Protein AF-A0A3S4JT65-F1 (afdb_monomer)

Structure (mmCIF, N/CA/C/O backbone):
data_AF-A0A3S4JT65-F1
#
_entry.id   AF-A0A3S4JT65-F1
#
loop_
_atom_site.group_PDB
_atom_site.id
_atom_site.type_symbol
_atom_site.label_atom_id
_atom_site.label_alt_id
_atom_site.label_comp_id
_atom_site.label_asym_id
_atom_site.label_entity_id
_atom_site.label_seq_id
_atom_site.pdbx_PDB_ins_code
_atom_site.Cartn_x
_atom_site.Cartn_y
_atom_site.Cartn_z
_atom_site.occupancy
_atom_site.B_iso_or_equiv
_atom_site.auth_seq_id
_atom_site.auth_comp_id
_atom_site.auth_asym_id
_atom_site.auth_atom_id
_atom_site.pdbx_PDB_model_num
ATOM 1 N N . MET A 1 1 ? -5.729 23.043 -54.027 1.00 38.41 1 MET A N 1
ATOM 2 C CA . MET A 1 1 ? -5.564 24.514 -54.116 1.00 38.41 1 MET A CA 1
ATOM 3 C C . MET A 1 1 ? -4.203 24.860 -53.540 1.00 38.41 1 MET A C 1
ATOM 5 O O . MET A 1 1 ? -3.848 24.240 -52.549 1.00 38.41 1 MET A O 1
ATOM 9 N N . GLY A 1 2 ? -3.476 25.810 -54.137 1.00 38.19 2 GLY A N 1
ATOM 10 C CA . GLY A 1 2 ? -2.166 26.267 -53.648 1.00 38.19 2 GLY A CA 1
ATOM 11 C C . GLY A 1 2 ? -0.990 25.897 -54.563 1.00 38.19 2 GLY A C 1
ATOM 12 O O . GLY A 1 2 ? -0.715 24.724 -54.766 1.00 38.19 2 GLY A O 1
ATOM 13 N N . GLU A 1 3 ? -0.336 26.935 -55.092 1.00 34.31 3 GLU A N 1
ATOM 14 C CA . GLU A 1 3 ? 1.018 26.978 -55.681 1.00 34.31 3 GLU A CA 1
ATOM 15 C C . GLU A 1 3 ? 1.407 25.992 -56.805 1.00 34.31 3 GLU A C 1
ATOM 17 O O . GLU A 1 3 ? 2.021 24.951 -56.579 1.00 34.31 3 GLU A O 1
ATOM 22 N N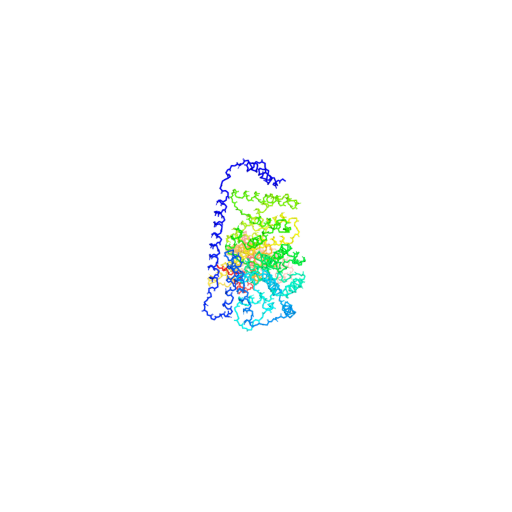 . LYS A 1 4 ? 1.204 26.433 -58.060 1.00 37.47 4 LYS A N 1
ATOM 23 C CA . LYS A 1 4 ? 2.065 26.046 -59.202 1.00 37.47 4 LYS A CA 1
ATOM 24 C C . LYS A 1 4 ? 2.362 27.157 -60.232 1.00 37.47 4 LYS A C 1
ATOM 26 O O . LYS A 1 4 ? 3.344 27.038 -60.961 1.00 37.47 4 LYS A O 1
ATOM 31 N N . ASP A 1 5 ? 1.621 28.269 -60.235 1.00 42.56 5 ASP A N 1
ATOM 32 C CA . ASP A 1 5 ? 1.716 29.315 -61.273 1.00 42.56 5 ASP A CA 1
ATOM 33 C C . ASP A 1 5 ? 2.524 30.562 -60.866 1.00 42.56 5 ASP A C 1
ATOM 35 O O . ASP A 1 5 ? 1.981 31.656 -60.717 1.00 42.56 5 ASP A O 1
ATOM 39 N N . LYS A 1 6 ? 3.848 30.422 -60.696 1.00 42.59 6 LYS A N 1
ATOM 40 C CA . LYS A 1 6 ? 4.765 31.585 -60.588 1.00 42.59 6 LYS A CA 1
ATOM 41 C C . LYS A 1 6 ? 5.986 31.559 -61.516 1.00 42.59 6 LYS A C 1
ATOM 43 O O . LYS A 1 6 ? 6.580 32.609 -61.732 1.00 42.59 6 LYS A O 1
ATOM 48 N N . ASN A 1 7 ? 6.329 30.419 -62.126 1.00 39.56 7 ASN A N 1
ATOM 49 C CA . ASN A 1 7 ? 7.548 30.307 -62.944 1.00 39.56 7 ASN A CA 1
ATOM 50 C C . ASN A 1 7 ? 7.369 30.605 -64.446 1.00 39.56 7 ASN A C 1
ATOM 52 O O . ASN A 1 7 ? 8.372 30.834 -65.116 1.00 39.56 7 ASN A O 1
ATOM 56 N N . CYS A 1 8 ? 6.145 30.648 -64.989 1.00 43.66 8 CYS A N 1
ATOM 57 C CA . CYS A 1 8 ? 5.953 30.920 -66.426 1.00 43.66 8 CYS A CA 1
ATOM 58 C C . CYS A 1 8 ? 6.076 32.413 -66.790 1.00 43.66 8 CYS A C 1
ATOM 60 O O . CYS A 1 8 ? 6.557 32.741 -67.869 1.00 43.66 8 CYS A O 1
ATOM 62 N N . ILE A 1 9 ? 5.735 33.325 -65.870 1.00 54.34 9 ILE A N 1
ATOM 63 C CA . ILE A 1 9 ? 5.694 34.776 -66.140 1.00 54.34 9 ILE A CA 1
ATOM 64 C C . ILE A 1 9 ? 7.090 35.343 -66.469 1.00 54.34 9 ILE A C 1
ATOM 66 O O . ILE A 1 9 ? 7.220 36.215 -67.321 1.00 54.34 9 ILE A O 1
ATOM 70 N N . PHE A 1 10 ? 8.153 34.835 -65.834 1.00 49.81 10 PHE A N 1
ATOM 71 C CA . PHE A 1 10 ? 9.513 35.331 -66.078 1.00 49.81 10 PHE A CA 1
ATOM 72 C C . PHE A 1 10 ? 10.065 34.915 -67.452 1.00 49.81 10 PHE A C 1
ATOM 74 O O . PHE A 1 10 ? 10.774 35.693 -68.086 1.00 49.81 10 PHE A O 1
ATOM 81 N N . ALA A 1 11 ? 9.730 33.711 -67.929 1.00 50.41 11 ALA A N 1
ATOM 82 C CA . ALA A 1 11 ? 10.192 33.216 -69.224 1.00 50.41 11 ALA A CA 1
ATOM 83 C C . ALA A 1 11 ? 9.545 33.975 -70.394 1.00 50.41 11 ALA A C 1
ATOM 85 O O . ALA A 1 11 ? 10.250 34.367 -71.325 1.00 50.41 11 ALA A O 1
ATOM 86 N N . ASP A 1 12 ? 8.241 34.257 -70.311 1.00 52.78 12 ASP A N 1
ATOM 87 C CA . ASP A 1 12 ? 7.542 35.014 -71.354 1.00 52.78 12 ASP A CA 1
ATOM 88 C C . ASP A 1 12 ? 8.020 36.471 -71.433 1.00 52.78 12 ASP A C 1
ATOM 90 O O . ASP A 1 12 ? 8.231 36.981 -72.533 1.00 52.78 12 ASP A O 1
ATOM 94 N N . ILE A 1 13 ? 8.287 37.135 -70.300 1.00 56.69 13 ILE A N 1
ATOM 95 C CA . ILE A 1 13 ? 8.836 38.508 -70.289 1.00 56.69 13 ILE A CA 1
ATOM 96 C C . ILE A 1 13 ? 10.258 38.540 -70.879 1.00 56.69 13 ILE A C 1
ATOM 98 O O . ILE A 1 13 ? 10.597 39.429 -71.665 1.00 56.69 13 ILE A O 1
ATOM 102 N N . LEU A 1 14 ? 11.089 37.538 -70.560 1.00 51.84 14 LEU A N 1
ATOM 103 C CA . LEU A 1 14 ? 12.450 37.425 -71.093 1.00 51.84 14 LEU A CA 1
ATOM 104 C C . LEU A 1 14 ? 12.458 37.292 -72.627 1.00 51.84 14 LEU A C 1
ATOM 106 O O . LEU A 1 14 ? 13.303 37.894 -73.291 1.00 51.84 14 LEU A O 1
ATOM 110 N N . ILE A 1 15 ? 11.521 36.517 -73.184 1.00 60.91 15 ILE A N 1
ATOM 111 C CA . ILE A 1 15 ? 11.448 36.219 -74.622 1.00 60.91 15 ILE A CA 1
ATOM 112 C C . ILE A 1 15 ? 10.699 37.303 -75.416 1.00 60.91 15 ILE A C 1
ATOM 114 O O . ILE A 1 15 ? 11.118 37.615 -76.530 1.00 60.91 15 ILE A O 1
ATOM 118 N N . SER A 1 16 ? 9.624 37.884 -74.871 1.00 58.06 16 SER A N 1
ATOM 119 C CA . SER A 1 16 ? 8.748 38.824 -75.598 1.00 58.06 16 SER A CA 1
ATOM 120 C C . SER A 1 16 ? 9.105 40.306 -75.448 1.00 58.06 16 SER A C 1
ATOM 122 O O . SER A 1 16 ? 8.878 41.060 -76.392 1.00 58.06 16 SER A O 1
ATOM 124 N N . GLU A 1 17 ? 9.691 40.733 -74.323 1.00 57.47 17 GLU A N 1
ATOM 125 C CA . GLU A 1 17 ? 10.057 42.144 -74.099 1.00 57.47 17 GLU A CA 1
ATOM 126 C C . GLU A 1 17 ? 11.573 42.374 -74.093 1.00 57.47 17 GLU A C 1
ATOM 128 O O . GLU A 1 17 ? 12.057 43.307 -74.733 1.00 57.47 17 GLU A O 1
ATOM 133 N N . ILE A 1 18 ? 12.341 41.527 -73.399 1.00 57.06 18 ILE A N 1
ATOM 134 C CA . ILE A 1 18 ? 13.769 41.791 -73.145 1.00 57.06 18 ILE A CA 1
ATOM 135 C C . ILE A 1 18 ? 14.646 41.412 -74.349 1.00 57.06 18 ILE A C 1
ATOM 137 O O . ILE A 1 18 ? 15.505 42.191 -74.762 1.00 57.06 18 ILE A O 1
ATOM 141 N N . LEU A 1 19 ? 14.437 40.232 -74.940 1.00 51.47 19 LEU A N 1
ATOM 142 C CA . LEU A 1 19 ? 15.229 39.761 -76.083 1.00 51.47 19 LEU A CA 1
ATOM 143 C C . LEU A 1 19 ? 15.101 40.633 -77.353 1.00 51.47 19 LEU A C 1
ATOM 145 O O . LEU A 1 19 ? 16.140 40.909 -77.958 1.00 51.47 19 LEU A O 1
ATOM 149 N N . PRO A 1 20 ? 13.912 41.134 -77.752 1.00 55.66 20 PRO A N 1
ATOM 150 C CA . PRO A 1 20 ? 13.789 42.038 -78.899 1.00 55.66 20 PRO A CA 1
ATOM 151 C C . PRO A 1 20 ? 14.497 43.385 -78.689 1.00 55.66 20 PRO A C 1
ATOM 153 O O . PRO A 1 20 ? 15.167 43.869 -79.597 1.00 55.66 20 PRO A O 1
ATOM 156 N N . GLN A 1 21 ? 14.444 43.952 -77.476 1.00 51.19 21 GLN A N 1
ATOM 157 C CA . GLN A 1 21 ? 15.134 45.211 -77.149 1.00 51.19 21 GLN A CA 1
ATOM 158 C C . GLN A 1 21 ? 16.668 45.102 -77.208 1.00 51.19 21 GLN A C 1
ATOM 160 O O . GLN A 1 21 ? 17.350 46.107 -77.397 1.00 51.19 21 GLN A O 1
ATOM 165 N N . ILE A 1 22 ? 17.218 43.890 -77.082 1.00 49.81 22 ILE A N 1
ATOM 166 C CA . ILE A 1 22 ? 18.656 43.616 -77.240 1.00 49.81 22 ILE A CA 1
ATOM 167 C C . ILE A 1 22 ? 19.042 43.457 -78.725 1.00 49.81 22 ILE A C 1
ATOM 169 O O . ILE A 1 22 ? 20.219 43.585 -79.062 1.00 49.81 22 ILE A O 1
ATOM 173 N N . HIS A 1 23 ? 18.085 43.206 -79.628 1.00 44.16 23 HIS A N 1
ATOM 174 C CA . HIS A 1 23 ? 18.383 43.004 -81.048 1.00 44.16 23 HIS A CA 1
ATOM 175 C C . HIS A 1 23 ? 18.516 44.317 -81.842 1.00 44.16 23 HIS A C 1
ATOM 177 O O . HIS A 1 23 ? 19.368 44.381 -82.727 1.00 44.16 23 HIS A O 1
ATOM 183 N N . ASP A 1 24 ? 17.745 45.356 -81.495 1.00 45.97 24 ASP A N 1
ATOM 184 C CA . ASP A 1 24 ? 17.690 46.639 -82.226 1.00 45.97 24 ASP A CA 1
ATOM 185 C C . ASP A 1 24 ? 18.752 47.681 -81.805 1.00 45.97 24 ASP A C 1
ATOM 187 O O . ASP A 1 24 ? 18.824 48.772 -82.375 1.00 45.97 24 ASP A O 1
ATOM 191 N N . SER A 1 25 ? 19.624 47.384 -80.832 1.00 42.41 25 SER A N 1
ATOM 192 C CA . SER A 1 25 ? 20.694 48.307 -80.416 1.00 42.41 25 SER A CA 1
ATOM 193 C C . SER A 1 25 ? 21.927 48.242 -81.337 1.00 42.41 25 SER A C 1
ATOM 195 O O . SER A 1 25 ? 23.043 47.965 -80.886 1.00 42.41 25 SER A O 1
ATOM 197 N N . ASP A 1 26 ? 21.739 48.491 -82.635 1.00 51.09 26 ASP A N 1
ATOM 198 C CA . ASP A 1 26 ? 22.784 48.376 -83.663 1.00 51.09 26 ASP A CA 1
ATOM 199 C C . ASP A 1 26 ? 23.651 49.652 -83.775 1.00 51.09 26 ASP A C 1
ATOM 201 O O . ASP A 1 26 ? 23.674 50.359 -84.783 1.00 51.09 26 ASP A O 1
ATOM 205 N N . VAL A 1 27 ? 24.361 49.997 -82.689 1.00 48.94 27 VAL A N 1
ATOM 206 C CA . VAL A 1 27 ? 25.313 51.126 -82.640 1.00 48.94 27 VAL A CA 1
ATOM 207 C C . VAL A 1 27 ? 26.586 50.742 -81.862 1.00 48.94 27 VAL A C 1
ATOM 209 O O . VAL A 1 27 ? 26.550 49.976 -80.905 1.00 48.94 27 VAL A O 1
ATOM 212 N N . ILE A 1 28 ? 27.724 51.353 -82.233 1.00 43.53 28 ILE A N 1
ATOM 213 C CA . ILE A 1 28 ? 29.096 51.182 -81.683 1.00 43.53 28 ILE A CA 1
ATOM 214 C C . ILE A 1 28 ? 29.907 50.037 -82.330 1.00 43.53 28 ILE A C 1
ATOM 216 O O . ILE A 1 28 ? 30.499 49.169 -81.682 1.00 43.53 28 ILE A O 1
ATOM 220 N N . HIS A 1 29 ? 30.076 50.121 -83.650 1.00 49.41 29 HIS A N 1
ATOM 221 C CA . HIS A 1 29 ? 30.939 49.223 -84.424 1.00 49.41 29 HIS A CA 1
ATOM 222 C C . HIS A 1 29 ? 32.427 49.665 -84.498 1.00 49.41 29 HIS A C 1
ATOM 224 O O . HIS A 1 29 ? 33.044 49.587 -85.557 1.00 49.41 29 HIS A O 1
ATOM 230 N N . VAL A 1 30 ? 33.035 50.127 -83.385 1.00 49.19 30 VAL A N 1
ATOM 231 C CA . VAL A 1 30 ? 34.453 50.599 -83.364 1.00 49.19 30 VAL A CA 1
ATOM 232 C C . VAL A 1 30 ? 35.342 49.995 -82.255 1.00 49.19 30 VAL A C 1
ATOM 234 O O . VAL A 1 30 ? 36.547 49.880 -82.457 1.00 49.19 30 VAL A O 1
ATOM 237 N N . ASN A 1 31 ? 34.816 49.545 -81.104 1.00 50.97 31 ASN A N 1
ATOM 238 C CA . ASN A 1 31 ? 35.674 49.182 -79.947 1.00 50.97 31 ASN A CA 1
ATOM 239 C C . ASN A 1 31 ? 35.746 47.673 -79.599 1.00 50.97 31 ASN A C 1
ATOM 241 O O . ASN A 1 31 ? 36.375 47.278 -78.613 1.00 50.97 31 ASN A O 1
ATOM 245 N N . LYS A 1 32 ? 35.143 46.801 -80.422 1.00 47.31 32 LYS A N 1
ATOM 246 C CA . LYS A 1 32 ? 34.962 45.359 -80.133 1.00 47.31 32 LYS A CA 1
ATOM 247 C C . LYS A 1 32 ? 36.274 44.560 -80.048 1.00 47.31 32 LYS A C 1
ATOM 249 O O . LYS A 1 32 ? 36.322 43.536 -79.368 1.00 47.31 32 LYS A O 1
ATOM 254 N N . GLN A 1 33 ? 37.346 45.028 -80.695 1.00 52.31 33 GLN A N 1
ATOM 255 C CA . GLN A 1 33 ? 38.664 44.378 -80.670 1.00 52.31 33 GLN A CA 1
ATOM 256 C C . GLN A 1 33 ? 39.494 44.805 -79.445 1.00 52.31 33 GLN A C 1
ATOM 258 O O . GLN A 1 33 ? 40.093 43.957 -78.787 1.00 52.31 33 GLN A O 1
ATOM 263 N N . ARG A 1 34 ? 39.469 46.095 -79.071 1.00 52.31 34 ARG A N 1
ATOM 264 C CA . ARG A 1 34 ? 40.240 46.629 -77.932 1.00 52.31 34 ARG A CA 1
ATOM 265 C C . ARG A 1 34 ? 39.662 46.193 -76.584 1.00 52.31 34 ARG A C 1
ATOM 267 O O . ARG A 1 34 ? 40.428 45.826 -75.698 1.00 52.31 34 ARG A O 1
ATOM 274 N N . VAL A 1 35 ? 38.331 46.146 -76.458 1.00 54.97 35 VAL A N 1
ATOM 275 C CA . VAL A 1 35 ? 37.656 45.627 -75.254 1.00 54.97 35 VAL A CA 1
ATOM 276 C C . VAL A 1 35 ? 37.871 44.117 -75.109 1.00 54.97 35 VAL A C 1
ATOM 278 O O . VAL A 1 35 ? 38.220 43.675 -74.023 1.00 54.97 35 VAL A O 1
ATOM 281 N N . ASN A 1 36 ? 37.792 43.325 -76.188 1.00 55.19 36 ASN A N 1
ATOM 282 C CA . ASN A 1 36 ? 38.116 41.891 -76.117 1.00 55.19 36 ASN A CA 1
ATOM 283 C C . ASN A 1 36 ? 39.585 41.622 -75.760 1.00 55.19 36 ASN A C 1
ATOM 285 O O . ASN A 1 36 ? 39.857 40.706 -74.991 1.00 55.19 36 ASN A O 1
ATOM 289 N N . VAL A 1 37 ? 40.540 42.391 -76.295 1.00 59.09 37 VAL A N 1
ATOM 290 C CA . VAL A 1 37 ? 41.963 42.240 -75.939 1.00 59.09 37 VAL A CA 1
ATOM 291 C C . VAL A 1 37 ? 42.218 42.677 -74.495 1.00 59.09 37 VAL A C 1
ATOM 293 O O . VAL A 1 37 ? 42.922 41.978 -73.774 1.00 59.09 37 VAL A O 1
ATOM 296 N N . SER A 1 38 ? 41.600 43.770 -74.034 1.00 60.16 38 SER A N 1
ATOM 297 C CA . SER A 1 38 ? 41.678 44.207 -72.634 1.00 60.16 38 SER A CA 1
ATOM 298 C C . SER A 1 38 ? 41.071 43.173 -71.681 1.00 60.16 38 SER A C 1
ATOM 300 O O . SER A 1 38 ? 41.739 42.760 -70.741 1.00 60.16 38 SER A O 1
ATOM 302 N N . PHE A 1 39 ? 39.868 42.670 -71.965 1.00 63.19 39 PHE A N 1
ATOM 303 C CA . PHE A 1 39 ? 39.188 41.663 -71.148 1.00 63.19 39 PHE A CA 1
ATOM 304 C C . PHE A 1 39 ? 39.947 40.327 -71.125 1.00 63.19 39 PHE A C 1
ATOM 306 O O . PHE A 1 39 ? 40.155 39.761 -70.055 1.00 63.19 39 PHE A O 1
ATOM 313 N N . LYS A 1 40 ? 40.470 39.864 -72.271 1.00 68.12 40 LYS A N 1
ATOM 314 C CA . LYS A 1 40 ? 41.362 38.690 -72.331 1.00 68.12 40 LYS A CA 1
ATOM 315 C C . LYS A 1 40 ? 42.674 38.910 -71.574 1.00 68.12 40 LYS A C 1
ATOM 317 O O . LYS A 1 40 ? 43.143 37.979 -70.934 1.00 68.12 40 LYS A O 1
ATOM 322 N N . SER A 1 41 ? 43.246 40.115 -71.614 1.00 69.56 41 SER A N 1
ATOM 323 C CA . SER A 1 41 ? 44.463 40.463 -70.867 1.00 69.56 41 SER A CA 1
ATOM 324 C C . SER A 1 41 ? 44.217 40.513 -69.355 1.00 69.56 41 SER A C 1
ATOM 326 O O . SER A 1 41 ? 45.017 39.984 -68.590 1.00 69.56 41 SER A O 1
ATOM 328 N N . VAL A 1 42 ? 43.074 41.055 -68.916 1.00 72.94 42 VAL A N 1
ATOM 329 C CA . VAL A 1 42 ? 42.652 41.030 -67.507 1.00 72.94 42 VAL A CA 1
ATOM 330 C C . VAL A 1 42 ? 42.413 39.594 -67.048 1.00 72.94 42 VAL A C 1
ATOM 332 O O . VAL A 1 42 ? 42.982 39.200 -66.040 1.00 72.94 42 VAL A O 1
ATOM 335 N N . ILE A 1 43 ? 41.681 38.773 -67.810 1.00 74.75 43 ILE A N 1
ATOM 336 C CA . ILE A 1 43 ? 41.492 37.346 -67.493 1.00 74.75 43 ILE A CA 1
ATOM 337 C C . ILE A 1 43 ? 42.835 36.608 -67.434 1.00 74.75 43 ILE A C 1
ATOM 339 O O . ILE A 1 43 ? 43.062 35.851 -66.495 1.00 74.75 43 ILE A O 1
ATOM 343 N N . ALA A 1 44 ? 43.745 36.844 -68.383 1.00 76.69 44 ALA A N 1
ATOM 344 C CA . ALA A 1 44 ? 45.075 36.237 -68.378 1.00 76.69 44 ALA A CA 1
ATOM 345 C C . ALA A 1 44 ? 45.909 36.686 -67.166 1.00 76.69 44 ALA A C 1
ATOM 347 O O . ALA A 1 44 ? 46.559 35.857 -66.536 1.00 76.69 44 ALA A O 1
ATOM 348 N N . MET A 1 45 ? 45.857 37.966 -66.790 1.00 79.62 45 MET A N 1
ATOM 349 C CA . MET A 1 45 ? 46.547 38.490 -65.610 1.00 79.62 45 MET A CA 1
ATOM 350 C C . MET A 1 45 ? 45.938 37.950 -64.309 1.00 79.62 45 MET A C 1
ATOM 352 O O . MET A 1 45 ? 46.678 37.521 -63.431 1.00 79.62 45 MET A O 1
ATOM 356 N N . THR A 1 46 ? 44.609 37.877 -64.189 1.00 79.38 46 THR A N 1
ATOM 357 C CA . THR A 1 46 ? 43.929 37.246 -63.048 1.00 79.38 46 THR A CA 1
ATOM 358 C C . THR A 1 46 ? 44.248 35.753 -62.966 1.00 79.38 46 THR A C 1
ATOM 360 O O . THR A 1 46 ? 44.513 35.260 -61.873 1.00 79.38 46 THR A O 1
ATOM 363 N N . ALA A 1 47 ? 44.301 35.041 -64.095 1.00 80.31 47 ALA A N 1
ATOM 364 C CA . ALA A 1 47 ? 44.705 33.638 -64.148 1.00 80.31 47 ALA A CA 1
ATOM 365 C C . ALA A 1 47 ? 46.177 33.448 -63.745 1.00 80.31 47 ALA A C 1
ATOM 367 O O . ALA A 1 47 ? 46.472 32.554 -62.959 1.00 80.31 47 ALA A O 1
ATOM 368 N N . LEU A 1 48 ? 47.093 34.309 -64.200 1.00 83.25 48 LEU A N 1
ATOM 369 C CA . LEU A 1 48 ? 48.504 34.282 -63.796 1.00 83.25 48 LEU A CA 1
ATOM 370 C C . LEU A 1 48 ? 48.688 34.613 -62.308 1.00 83.25 48 LEU A C 1
ATOM 372 O O . LEU A 1 48 ? 49.448 33.929 -61.628 1.00 83.25 48 LEU A O 1
ATOM 376 N N . CYS A 1 49 ? 47.957 35.594 -61.772 1.00 84.00 49 CYS A N 1
ATOM 377 C CA . CYS A 1 49 ? 47.942 35.891 -60.338 1.00 84.00 49 CYS A CA 1
ATOM 378 C C . CYS A 1 49 ? 47.361 34.727 -59.522 1.00 84.00 49 CYS A C 1
ATOM 380 O O . CYS A 1 49 ? 47.908 34.383 -58.476 1.00 84.00 49 CYS A O 1
ATOM 382 N N . PHE A 1 50 ? 46.293 34.084 -60.006 1.00 84.38 50 PHE A N 1
ATOM 383 C CA . PHE A 1 50 ? 45.708 32.905 -59.372 1.00 84.38 50 PHE A CA 1
ATOM 384 C C . PHE A 1 50 ? 46.667 31.711 -59.395 1.00 84.38 50 PHE A C 1
ATOM 386 O O . PHE A 1 50 ? 46.859 31.088 -58.358 1.00 84.38 50 PHE A O 1
ATOM 393 N N . VAL A 1 51 ? 47.328 31.428 -60.522 1.00 85.94 51 VAL A N 1
ATOM 394 C CA . VAL A 1 51 ? 48.349 30.373 -60.632 1.00 85.94 51 VAL A CA 1
ATOM 395 C C . VAL A 1 51 ? 49.573 30.697 -59.770 1.00 85.94 51 VAL A C 1
ATOM 397 O O . VAL A 1 51 ? 50.053 29.820 -59.063 1.00 85.94 51 VAL A O 1
ATOM 400 N N . GLY A 1 52 ? 50.047 31.944 -59.736 1.00 84.12 52 GLY A N 1
ATOM 401 C CA . GLY A 1 52 ? 51.168 32.354 -58.882 1.00 84.12 52 GLY A CA 1
ATOM 402 C C . GLY A 1 52 ? 50.857 32.213 -57.387 1.00 84.12 52 GLY A C 1
ATOM 403 O O . GLY A 1 52 ? 51.631 31.609 -56.642 1.00 84.12 52 GLY A O 1
ATOM 404 N N . TYR A 1 53 ? 49.688 32.693 -56.952 1.00 86.19 53 TYR A N 1
ATOM 405 C CA . TYR A 1 53 ? 49.210 32.533 -55.576 1.00 86.19 53 TYR A CA 1
ATOM 406 C C . TYR A 1 53 ? 48.947 31.061 -55.225 1.00 86.19 53 TYR A C 1
ATOM 408 O O . TYR A 1 53 ? 49.342 30.596 -54.156 1.00 86.19 53 TYR A O 1
ATOM 416 N N . SER A 1 54 ? 48.347 30.304 -56.145 1.00 85.75 54 SER A N 1
ATOM 417 C CA . SER A 1 54 ? 48.131 28.862 -56.016 1.00 85.75 54 SER A CA 1
ATOM 418 C C . SER A 1 54 ? 49.450 28.108 -55.862 1.00 85.75 54 SER A C 1
ATOM 420 O O . SER A 1 54 ? 49.561 27.274 -54.968 1.00 85.75 54 SER A O 1
ATOM 422 N N . GLY A 1 55 ? 50.473 28.440 -56.653 1.00 84.12 55 GLY A N 1
ATOM 423 C CA . GLY A 1 55 ? 51.805 27.838 -56.579 1.00 84.12 55 GLY A CA 1
ATOM 424 C C . GLY A 1 55 ? 52.496 28.131 -55.250 1.00 84.12 55 GLY A C 1
ATOM 425 O O . GLY A 1 55 ? 52.978 27.210 -54.593 1.00 84.12 55 GLY A O 1
ATOM 426 N N . TYR A 1 56 ? 52.449 29.387 -54.790 1.00 85.56 56 TYR A N 1
ATOM 427 C CA . TYR A 1 56 ? 52.946 29.773 -53.466 1.00 85.56 56 TYR A CA 1
ATOM 428 C C . TYR A 1 56 ? 52.223 29.029 -52.331 1.00 85.56 56 TYR A C 1
ATOM 430 O O . TYR A 1 56 ? 52.863 28.511 -51.414 1.00 85.56 56 TYR A O 1
ATOM 438 N N . CYS A 1 57 ? 50.892 28.925 -52.384 1.00 83.69 57 CYS A N 1
ATOM 439 C CA . CYS A 1 57 ? 50.140 28.159 -51.393 1.00 83.69 57 CYS A CA 1
ATOM 440 C C . CYS A 1 57 ? 50.448 26.657 -51.463 1.00 83.69 57 CYS A C 1
ATOM 442 O O . CYS A 1 57 ? 50.562 26.035 -50.412 1.00 83.69 57 CYS A O 1
ATOM 444 N N . SER A 1 58 ? 50.602 26.093 -52.665 1.00 83.62 58 SER A N 1
ATOM 445 C CA . SER A 1 58 ? 50.874 24.668 -52.909 1.00 83.62 58 SER A CA 1
ATOM 446 C C . SER A 1 58 ? 52.246 24.250 -52.385 1.00 83.62 58 SER A C 1
ATOM 448 O O . SER A 1 58 ? 52.354 23.247 -51.684 1.00 83.62 58 SER A O 1
ATOM 450 N N . TYR A 1 59 ? 53.280 25.060 -52.637 1.00 81.44 59 TYR A N 1
ATOM 451 C CA . TYR A 1 59 ? 54.632 24.849 -52.110 1.00 81.44 59 TYR A CA 1
ATOM 452 C C . TYR A 1 59 ? 54.649 24.754 -50.573 1.00 81.44 59 TYR A C 1
ATOM 454 O O . TYR A 1 59 ? 55.326 23.906 -49.995 1.00 81.44 59 TYR A O 1
ATOM 462 N N . ASN A 1 60 ? 53.838 25.579 -49.907 1.00 80.25 60 ASN A N 1
ATOM 463 C CA . ASN A 1 60 ? 53.774 25.657 -48.449 1.00 80.25 60 ASN A CA 1
ATOM 464 C C . ASN A 1 60 ? 52.823 24.632 -47.785 1.00 80.25 60 ASN A C 1
ATOM 466 O O . ASN A 1 60 ? 52.737 24.623 -46.558 1.00 80.25 60 ASN A O 1
ATOM 470 N N . VAL A 1 61 ? 52.123 23.760 -48.534 1.00 82.12 61 VAL A N 1
ATOM 471 C CA . VAL A 1 61 ? 51.174 22.766 -47.966 1.00 82.12 61 VAL A CA 1
ATOM 472 C C . VAL A 1 61 ? 51.863 21.809 -46.994 1.00 82.12 61 VAL A C 1
ATOM 474 O O . VAL A 1 61 ? 51.430 21.665 -45.851 1.00 82.12 61 VAL A O 1
ATOM 477 N N . TYR A 1 62 ? 52.924 21.151 -47.461 1.00 74.62 62 TYR A N 1
ATOM 478 C CA . TYR A 1 62 ? 53.617 20.099 -46.711 1.00 74.62 62 TYR A CA 1
ATOM 479 C C . TYR A 1 62 ? 54.796 20.630 -45.880 1.00 74.62 62 TYR A C 1
ATOM 481 O O . TYR A 1 62 ? 55.288 19.934 -44.995 1.00 74.62 62 TYR A O 1
ATOM 489 N N . ASN A 1 63 ? 55.237 21.867 -46.150 1.00 64.69 63 ASN A N 1
ATOM 490 C CA . ASN A 1 63 ? 56.281 22.592 -45.412 1.00 64.69 63 ASN A CA 1
ATOM 491 C C . ASN A 1 63 ? 57.556 21.746 -45.161 1.00 64.69 63 ASN A C 1
ATOM 493 O O . ASN A 1 63 ? 58.112 21.711 -44.061 1.00 64.69 63 ASN A O 1
ATOM 497 N N . ILE A 1 64 ? 57.971 20.996 -46.190 1.00 60.34 64 ILE A N 1
ATOM 498 C CA . ILE A 1 64 ? 59.017 19.969 -46.111 1.00 60.34 64 ILE A CA 1
ATOM 499 C C . ILE A 1 64 ? 60.382 20.648 -45.960 1.00 60.34 64 ILE A C 1
ATOM 501 O O . ILE A 1 64 ? 60.829 21.367 -46.853 1.00 60.34 64 ILE A O 1
ATOM 505 N N . ARG A 1 65 ? 61.079 20.392 -44.847 1.00 56.59 65 ARG A N 1
ATOM 506 C CA . ARG A 1 65 ? 62.481 20.808 -44.682 1.00 56.59 65 ARG A CA 1
ATOM 507 C C . ARG A 1 65 ? 63.367 20.027 -45.655 1.00 56.59 65 ARG A C 1
ATOM 509 O O . ARG A 1 65 ? 63.232 18.811 -45.760 1.00 56.59 65 ARG A O 1
ATOM 516 N N . HIS A 1 66 ? 64.314 20.697 -46.311 1.00 48.34 66 HIS A N 1
ATOM 517 C CA . HIS A 1 66 ? 65.339 20.014 -47.104 1.00 48.34 66 HIS A CA 1
ATOM 518 C C . HIS A 1 66 ? 66.212 19.133 -46.192 1.00 48.34 66 HIS A C 1
ATOM 520 O O . HIS A 1 66 ? 66.969 19.642 -45.368 1.00 48.34 66 HIS A O 1
ATOM 526 N N . GLY A 1 67 ? 66.077 17.814 -46.328 1.00 57.16 67 GLY A N 1
ATOM 527 C CA . GLY A 1 67 ? 66.723 16.808 -45.486 1.00 57.16 67 GLY A CA 1
ATOM 528 C C . GLY A 1 67 ? 66.184 15.404 -45.779 1.00 57.16 67 GLY A C 1
ATOM 529 O O . GLY A 1 67 ? 65.362 15.228 -46.679 1.00 57.16 67 GLY A O 1
ATOM 530 N N . SER A 1 68 ? 66.654 14.402 -45.032 1.00 55.59 68 SER A N 1
ATOM 531 C CA . SER A 1 68 ? 66.167 13.018 -45.124 1.00 55.59 68 SER A CA 1
ATOM 532 C C . SER A 1 68 ? 64.652 12.935 -44.913 1.00 55.59 68 SER A C 1
ATOM 534 O O . SER A 1 68 ? 64.134 13.543 -43.977 1.00 55.59 68 SER A O 1
ATOM 536 N N . VAL A 1 69 ? 63.960 12.154 -45.749 1.00 65.56 69 VAL A N 1
ATOM 537 C CA . VAL A 1 69 ? 62.508 11.940 -45.645 1.00 65.56 69 VAL A CA 1
ATOM 538 C C . VAL A 1 69 ? 62.181 11.302 -44.293 1.00 65.56 69 VAL A C 1
ATOM 540 O O . VAL A 1 69 ? 62.598 10.176 -44.022 1.00 65.56 69 VAL A O 1
ATOM 543 N N . ASP A 1 70 ? 61.436 12.018 -43.452 1.00 74.12 70 ASP A N 1
ATOM 544 C CA . ASP A 1 70 ? 60.862 11.459 -42.229 1.00 74.12 70 ASP A CA 1
ATOM 545 C C . ASP A 1 70 ? 59.798 10.422 -42.619 1.00 74.12 70 ASP A C 1
ATOM 547 O O . ASP A 1 70 ? 58.868 10.709 -43.374 1.00 74.12 70 ASP A O 1
ATOM 551 N N . THR A 1 71 ? 59.984 9.191 -42.150 1.00 76.81 71 THR A N 1
ATOM 552 C CA . THR A 1 71 ? 59.105 8.042 -42.420 1.00 76.81 71 THR A CA 1
ATOM 553 C C . THR A 1 71 ? 58.398 7.550 -41.156 1.00 76.81 71 THR A C 1
ATOM 555 O O . THR A 1 71 ? 57.828 6.460 -41.139 1.00 76.81 71 THR A O 1
ATOM 558 N N . SER A 1 72 ? 58.410 8.348 -40.084 1.00 84.06 72 SER A N 1
ATOM 559 C CA . SER A 1 72 ? 57.681 8.033 -38.860 1.00 84.06 72 SER A CA 1
ATOM 560 C C . SER A 1 72 ? 56.166 8.050 -39.093 1.00 84.06 72 SER A C 1
ATOM 562 O O . SER A 1 72 ? 55.626 8.914 -39.788 1.00 84.06 72 SER A O 1
ATOM 564 N N . HIS A 1 73 ? 55.453 7.114 -38.459 1.00 84.38 73 HIS A N 1
ATOM 565 C CA . HIS A 1 73 ? 53.992 7.006 -38.566 1.00 84.38 73 HIS A CA 1
ATOM 566 C C . HIS A 1 73 ? 53.270 8.323 -38.216 1.00 84.38 73 HIS A C 1
ATOM 568 O O . HIS A 1 73 ? 52.252 8.650 -38.825 1.00 84.38 73 HIS A O 1
ATOM 574 N N . ALA A 1 74 ? 53.804 9.097 -37.261 1.00 85.38 74 ALA A N 1
ATOM 575 C CA . ALA A 1 74 ? 53.262 10.395 -36.860 1.00 85.38 74 ALA A CA 1
ATOM 576 C C . ALA A 1 74 ? 53.419 11.459 -37.959 1.00 85.38 74 ALA A C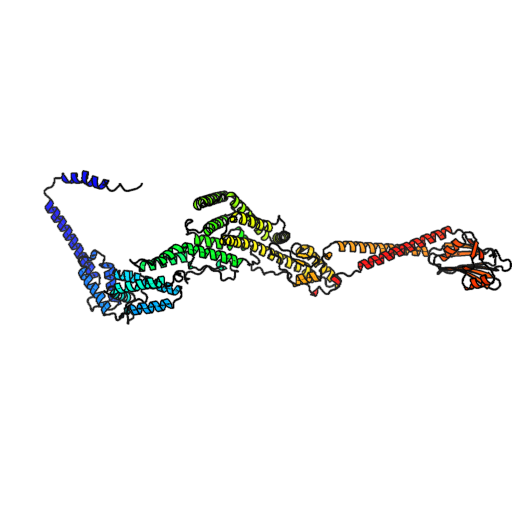 1
ATOM 578 O O . ALA A 1 74 ? 52.449 12.137 -38.284 1.00 85.38 74 ALA A O 1
ATOM 579 N N . PHE A 1 75 ? 54.603 11.573 -38.574 1.00 87.56 75 PHE A N 1
ATOM 580 C CA . PHE A 1 75 ? 54.820 12.507 -39.680 1.00 87.56 75 PHE A CA 1
ATOM 581 C C . PHE A 1 75 ? 53.957 12.146 -40.894 1.00 87.56 75 PHE A C 1
ATOM 583 O O . PHE A 1 75 ? 53.262 13.004 -41.435 1.00 87.56 75 PHE A O 1
ATOM 590 N N . LEU A 1 76 ? 53.956 10.871 -41.299 1.00 88.81 76 LEU A N 1
ATOM 591 C CA . LEU A 1 76 ? 53.226 10.410 -42.482 1.00 88.81 76 LEU A CA 1
ATOM 592 C C . LEU A 1 76 ? 51.714 10.648 -42.350 1.00 88.81 76 LEU A C 1
ATOM 594 O O . LEU A 1 76 ? 51.106 11.216 -43.257 1.00 88.81 76 LEU A O 1
ATOM 598 N N . THR A 1 77 ? 51.119 10.301 -41.203 1.00 88.50 77 THR A N 1
ATOM 599 C CA . THR A 1 77 ? 49.690 10.567 -40.943 1.00 88.50 77 THR A CA 1
ATOM 600 C C . THR A 1 77 ? 49.365 12.061 -40.926 1.00 88.50 77 THR A C 1
ATOM 602 O O . THR A 1 77 ? 48.358 12.465 -41.506 1.00 88.50 77 THR A O 1
ATOM 605 N N . GLU A 1 78 ? 50.234 12.905 -40.360 1.00 89.19 78 GLU A N 1
ATOM 606 C CA . GLU A 1 78 ? 50.045 14.360 -40.362 1.00 89.19 78 GLU A CA 1
ATOM 607 C C . GLU A 1 78 ? 50.032 14.949 -41.789 1.00 89.19 78 GLU A C 1
ATOM 609 O O . GLU A 1 78 ? 49.208 15.816 -42.092 1.00 89.19 78 GLU A O 1
ATOM 614 N N . GLN A 1 79 ? 50.911 14.485 -42.689 1.00 89.44 79 GLN A N 1
ATOM 615 C CA . GLN A 1 79 ? 50.927 14.960 -44.082 1.00 89.44 79 GLN A CA 1
ATOM 616 C C . GLN A 1 79 ? 49.713 14.470 -44.888 1.00 89.44 79 GLN A C 1
ATOM 618 O O . GLN A 1 79 ? 49.179 15.231 -45.699 1.00 89.44 79 GLN A O 1
ATOM 623 N N . ILE A 1 80 ? 49.246 13.241 -44.638 1.00 90.62 80 ILE A N 1
ATOM 624 C CA . ILE A 1 80 ? 48.023 12.682 -45.238 1.00 90.62 80 ILE A CA 1
ATOM 625 C C . ILE A 1 80 ? 46.807 13.544 -44.847 1.00 90.62 80 ILE A C 1
ATOM 627 O O . ILE A 1 80 ? 46.152 14.103 -45.731 1.00 90.62 80 ILE A O 1
ATOM 631 N N . SER A 1 81 ? 46.576 13.776 -43.547 1.00 89.31 81 SER A N 1
ATOM 632 C CA . SER A 1 81 ? 45.483 14.640 -43.065 1.00 89.31 81 SER A CA 1
ATOM 633 C C . SER A 1 81 ? 45.568 16.072 -43.614 1.00 89.31 81 SER A C 1
ATOM 635 O O . SER A 1 81 ? 44.562 16.626 -44.056 1.00 89.31 81 SER A O 1
ATOM 637 N N . LYS A 1 82 ? 46.766 16.681 -43.671 1.00 88.31 82 LYS A N 1
ATOM 638 C CA . LYS A 1 82 ? 46.947 18.037 -44.235 1.00 88.31 82 LYS A CA 1
ATOM 639 C C . LYS A 1 82 ? 46.443 18.156 -45.674 1.00 88.31 82 LYS A C 1
ATOM 641 O O . LYS A 1 82 ? 45.856 19.185 -46.012 1.00 88.31 82 LYS A O 1
ATOM 646 N N . TYR A 1 83 ? 46.677 17.149 -46.516 1.00 90.69 83 TYR A N 1
ATOM 647 C CA . TYR A 1 83 ? 46.186 17.147 -47.895 1.00 90.69 83 TYR A CA 1
ATOM 648 C C . TYR A 1 83 ? 44.667 16.964 -47.953 1.00 90.69 83 TYR A C 1
ATOM 650 O O . TYR A 1 83 ? 43.967 17.745 -48.607 1.00 90.69 83 TYR A O 1
ATOM 658 N N . GLU A 1 84 ? 44.162 15.964 -47.232 1.00 91.62 84 GLU A N 1
ATOM 659 C CA . GLU A 1 84 ? 42.747 15.591 -47.222 1.00 91.62 84 GLU A CA 1
ATOM 660 C C . GLU A 1 84 ? 41.831 16.716 -46.727 1.00 91.62 84 GLU A C 1
ATOM 662 O O . GLU A 1 84 ? 40.759 16.903 -47.309 1.00 91.62 84 GLU A O 1
ATOM 667 N N . ASP A 1 85 ? 42.283 17.478 -45.724 1.00 87.06 85 ASP A N 1
ATOM 668 C CA . ASP A 1 85 ? 41.522 18.554 -45.078 1.00 87.06 85 ASP A CA 1
ATOM 669 C C . ASP A 1 85 ? 41.658 19.910 -45.792 1.00 87.06 85 ASP A C 1
ATOM 671 O O . ASP A 1 85 ? 40.705 20.689 -45.840 1.00 87.06 85 ASP A O 1
ATOM 675 N N . LYS A 1 86 ? 42.849 20.247 -46.318 1.00 85.12 86 LYS A N 1
ATOM 676 C CA . LYS A 1 86 ? 43.140 21.611 -46.821 1.00 85.12 86 LYS A CA 1
ATOM 677 C C . LYS A 1 86 ? 43.168 21.735 -48.339 1.00 85.12 86 LYS A C 1
ATOM 679 O O . LYS A 1 86 ? 42.909 22.829 -48.846 1.00 85.12 86 LYS A O 1
ATOM 684 N N . VAL A 1 87 ? 43.516 20.660 -49.049 1.00 85.56 87 VAL A N 1
ATOM 685 C CA . VAL A 1 87 ? 43.832 20.685 -50.489 1.00 85.56 87 VAL A CA 1
ATOM 686 C C . VAL A 1 87 ? 42.753 20.001 -51.318 1.00 85.56 87 VAL A C 1
ATOM 688 O O . VAL A 1 87 ? 42.277 20.580 -52.294 1.00 85.56 87 VAL A O 1
ATOM 691 N N . ARG A 1 88 ? 42.347 18.789 -50.926 1.00 85.62 88 ARG A N 1
ATOM 692 C CA . ARG A 1 88 ? 41.543 17.860 -51.739 1.00 85.62 88 ARG A CA 1
ATOM 693 C C . ARG A 1 88 ? 40.281 18.475 -52.362 1.00 85.62 88 ARG A C 1
ATOM 695 O O . ARG A 1 88 ? 40.025 18.244 -53.548 1.00 85.62 88 ARG A O 1
ATOM 702 N N . SER A 1 89 ? 39.536 19.275 -51.599 1.00 81.56 89 SER A N 1
ATOM 703 C CA . SER A 1 89 ? 38.282 19.942 -51.994 1.00 81.56 89 SER A CA 1
ATOM 704 C C . SER A 1 89 ? 38.426 21.444 -52.298 1.00 81.56 89 SER A C 1
ATOM 706 O O . SER A 1 89 ? 37.444 22.107 -52.630 1.00 81.56 89 SER A O 1
ATOM 708 N N . ASN A 1 90 ? 39.631 22.012 -52.193 1.00 86.25 90 ASN A N 1
ATOM 709 C CA . ASN A 1 90 ? 39.838 23.458 -52.197 1.00 86.25 90 ASN A CA 1
ATOM 710 C C . ASN A 1 90 ? 40.358 23.964 -53.551 1.00 86.25 90 ASN A C 1
ATOM 712 O O . ASN A 1 90 ? 41.511 23.733 -53.926 1.00 86.25 90 ASN A O 1
ATOM 716 N N . MET A 1 91 ? 39.522 24.738 -54.251 1.00 82.44 91 MET A N 1
ATOM 717 C CA . MET A 1 91 ? 39.821 25.309 -55.573 1.00 82.44 91 MET A CA 1
ATOM 718 C C . MET A 1 91 ? 41.143 26.089 -55.635 1.00 82.44 91 MET A C 1
ATOM 720 O O . MET A 1 91 ? 41.765 26.129 -56.694 1.00 82.44 91 MET A O 1
ATOM 724 N N . ARG A 1 92 ? 41.627 26.653 -54.515 1.00 85.12 92 ARG A N 1
ATOM 725 C CA . ARG A 1 92 ? 42.914 27.370 -54.444 1.00 85.12 92 ARG A CA 1
ATOM 726 C C . ARG A 1 92 ? 44.093 26.549 -54.970 1.00 85.12 92 ARG A C 1
ATOM 728 O O . ARG A 1 92 ? 45.038 27.140 -55.478 1.00 85.12 92 ARG A O 1
ATOM 735 N N . TYR A 1 93 ? 44.054 25.225 -54.858 1.00 87.69 93 TYR A N 1
ATOM 736 C CA . TYR A 1 93 ? 45.158 24.339 -55.238 1.00 87.69 93 TYR A CA 1
ATOM 737 C C . TYR A 1 93 ? 44.984 23.700 -56.623 1.00 87.69 93 TYR A C 1
ATOM 739 O O . TYR A 1 93 ? 45.859 22.960 -57.063 1.00 87.69 93 TYR A O 1
ATOM 747 N N . PHE A 1 94 ? 43.880 23.983 -57.327 1.00 86.06 94 PHE A N 1
ATOM 748 C CA . PHE A 1 94 ? 43.496 23.291 -58.563 1.00 86.06 94 PHE A CA 1
ATOM 749 C C . PHE A 1 94 ? 44.614 23.203 -59.632 1.00 86.06 94 PHE A C 1
ATOM 751 O O . PHE A 1 94 ? 44.862 22.090 -60.095 1.00 86.06 94 PHE A O 1
ATOM 758 N N . PRO A 1 95 ? 45.362 24.279 -59.972 1.00 87.38 95 PRO A N 1
ATOM 759 C CA . PRO A 1 95 ? 46.446 24.212 -60.963 1.00 87.38 95 PRO A CA 1
ATOM 760 C C . PRO A 1 95 ? 47.607 23.265 -60.615 1.00 87.38 95 PRO A C 1
ATOM 762 O O . PRO A 1 95 ? 48.289 22.794 -61.519 1.00 87.38 95 PRO A O 1
ATOM 765 N N . PHE A 1 96 ? 47.840 22.985 -59.328 1.00 87.81 96 PHE A N 1
ATOM 766 C CA . PHE A 1 96 ? 48.942 22.136 -58.847 1.00 87.81 96 PHE A CA 1
ATOM 767 C C . PHE A 1 96 ? 48.455 20.844 -58.184 1.00 87.81 96 PHE A C 1
ATOM 769 O O . PHE A 1 96 ? 49.272 20.066 -57.688 1.00 87.81 96 PHE A O 1
ATOM 776 N N . LYS A 1 97 ? 47.138 20.590 -58.192 1.00 84.81 97 LYS A N 1
ATOM 777 C CA . LYS A 1 97 ? 46.533 19.428 -57.539 1.00 84.81 97 LYS A CA 1
ATOM 778 C C . LYS A 1 97 ? 47.189 18.101 -57.954 1.00 84.81 97 LYS A C 1
ATOM 780 O O . LYS A 1 97 ? 47.504 17.363 -57.033 1.00 84.81 97 LYS A O 1
ATOM 785 N N . PRO A 1 98 ? 47.502 17.813 -59.238 1.00 87.62 98 PRO A N 1
ATOM 786 C CA . PRO A 1 98 ? 48.159 16.554 -59.612 1.00 87.62 98 PRO A CA 1
ATOM 787 C C . PRO A 1 98 ? 49.499 16.316 -58.896 1.00 87.62 98 PRO A C 1
ATOM 789 O O . PRO A 1 98 ? 49.726 15.242 -58.357 1.00 87.62 98 PRO A O 1
ATOM 792 N N . ALA A 1 99 ? 50.353 17.340 -58.793 1.00 85.56 99 ALA A N 1
ATOM 793 C CA . ALA A 1 99 ? 51.658 17.216 -58.135 1.00 85.56 99 ALA A CA 1
ATOM 794 C C . ALA A 1 99 ? 51.556 17.088 -56.601 1.00 85.56 99 ALA A C 1
ATOM 796 O O . ALA A 1 99 ? 52.451 16.537 -55.957 1.00 85.56 99 ALA A O 1
ATOM 797 N N . LEU A 1 100 ? 50.481 17.614 -56.003 1.00 87.62 100 LEU A N 1
ATOM 798 C CA . LEU A 1 100 ? 50.166 17.399 -54.590 1.00 87.62 100 LEU A CA 1
ATOM 799 C C . LEU A 1 100 ? 49.545 16.007 -54.366 1.00 87.62 100 LEU A C 1
ATOM 801 O O . LEU A 1 100 ? 49.850 15.375 -53.360 1.00 87.62 100 LEU A O 1
ATOM 805 N N . ASP A 1 101 ? 48.751 15.504 -55.313 1.00 88.75 101 ASP A N 1
ATOM 806 C CA . ASP A 1 101 ? 48.144 14.169 -55.279 1.00 88.75 101 ASP A CA 1
ATOM 807 C C . ASP A 1 101 ? 49.214 13.066 -55.365 1.00 88.75 101 ASP A C 1
ATOM 809 O O . ASP A 1 101 ? 49.231 12.172 -54.524 1.00 88.75 101 ASP A O 1
ATOM 813 N N . ASP A 1 102 ? 50.204 13.202 -56.256 1.00 88.00 102 ASP A N 1
ATOM 814 C CA . ASP A 1 102 ? 51.380 12.314 -56.316 1.00 88.00 102 ASP A CA 1
ATOM 815 C C . ASP A 1 102 ? 52.119 12.240 -54.964 1.00 88.00 102 ASP A C 1
ATOM 817 O O . ASP A 1 102 ? 52.569 11.177 -54.527 1.00 88.00 102 ASP A O 1
ATOM 821 N N . LYS A 1 103 ? 52.243 13.379 -54.262 1.00 87.56 103 LYS A N 1
ATOM 822 C CA . LYS A 1 103 ? 52.862 13.438 -52.927 1.00 87.56 103 LYS A CA 1
ATOM 823 C C . LYS A 1 103 ? 51.984 12.805 -51.853 1.00 87.56 103 LYS A C 1
ATOM 825 O O . LYS A 1 103 ? 52.508 12.098 -50.996 1.00 87.56 103 LYS A O 1
ATOM 830 N N . TYR A 1 104 ? 50.677 13.021 -51.907 1.00 90.06 104 TYR A N 1
ATOM 831 C CA . TYR A 1 104 ? 49.703 12.372 -51.035 1.00 90.06 104 TYR A CA 1
ATOM 832 C C . TYR A 1 104 ? 49.723 10.840 -51.184 1.00 90.06 104 TYR A C 1
ATOM 834 O O . TYR A 1 104 ? 49.834 10.133 -50.179 1.00 90.06 104 TYR A O 1
ATOM 842 N N . LEU A 1 105 ? 49.717 10.330 -52.419 1.00 89.88 105 LEU A N 1
ATOM 843 C CA . LEU A 1 105 ? 49.825 8.900 -52.717 1.00 89.88 105 LEU A CA 1
ATOM 844 C C . LEU A 1 105 ? 51.150 8.315 -52.212 1.00 89.88 105 LEU A C 1
ATOM 846 O O . LEU A 1 105 ? 51.143 7.268 -51.566 1.00 89.88 105 LEU A O 1
ATOM 850 N N . PHE A 1 106 ? 52.269 9.023 -52.405 1.00 90.06 106 PHE A N 1
ATOM 851 C CA . PHE A 1 106 ? 53.563 8.634 -51.836 1.00 90.06 106 PHE A CA 1
ATOM 852 C C . PHE A 1 106 ? 53.521 8.512 -50.302 1.00 90.06 106 PHE A C 1
ATOM 854 O O . PHE A 1 106 ? 54.107 7.577 -49.753 1.00 90.06 106 PHE A O 1
ATOM 861 N N . PHE A 1 107 ? 52.833 9.415 -49.591 1.00 90.44 107 PHE A N 1
ATOM 862 C CA . PHE A 1 107 ? 52.711 9.327 -48.132 1.00 90.44 107 PHE A CA 1
ATOM 863 C C . PHE A 1 107 ? 51.831 8.149 -47.680 1.00 90.44 107 PHE A C 1
ATOM 865 O O . PHE A 1 107 ? 52.225 7.463 -46.735 1.00 90.44 107 PHE A O 1
ATOM 872 N N . ARG A 1 108 ? 50.707 7.860 -48.364 1.00 90.94 108 ARG A N 1
ATOM 873 C CA . ARG A 1 108 ? 49.895 6.643 -48.120 1.00 90.94 108 ARG A CA 1
ATOM 874 C C . ARG A 1 108 ? 50.719 5.374 -48.323 1.00 90.94 108 ARG A C 1
ATOM 876 O O . ARG A 1 108 ? 50.844 4.565 -47.409 1.00 90.94 108 ARG A O 1
ATOM 883 N N . GLU A 1 109 ? 51.354 5.232 -49.486 1.00 89.81 109 GLU A N 1
ATOM 884 C CA . GLU A 1 109 ? 52.147 4.044 -49.815 1.00 89.81 109 GLU A CA 1
ATOM 885 C C . GLU A 1 109 ? 53.345 3.866 -48.863 1.00 89.81 109 GLU A C 1
ATOM 887 O O . GLU A 1 109 ? 53.667 2.746 -48.463 1.00 89.81 109 GLU A O 1
ATOM 892 N N . SER A 1 110 ? 53.977 4.969 -48.444 1.00 89.69 110 SER A N 1
ATOM 893 C CA . SER A 1 110 ? 55.051 4.945 -47.445 1.00 89.69 110 SER A CA 1
ATOM 894 C C . SER A 1 110 ? 54.555 4.475 -46.079 1.00 89.69 110 SER A C 1
ATOM 896 O O . SER A 1 110 ? 55.227 3.655 -45.464 1.00 89.69 110 SER A O 1
ATOM 898 N N . LEU A 1 111 ? 53.389 4.947 -45.617 1.00 90.00 111 LEU A N 1
ATOM 899 C CA . LEU A 1 111 ? 52.796 4.522 -44.344 1.00 90.00 111 LEU A CA 1
ATOM 900 C C . LEU A 1 111 ? 52.434 3.032 -44.369 1.00 90.00 111 LEU A C 1
ATOM 902 O O . LEU A 1 111 ? 52.713 2.311 -43.411 1.00 90.00 111 LEU A O 1
ATOM 906 N N . HIS A 1 112 ? 51.859 2.568 -45.480 1.00 88.06 112 HIS A N 1
ATOM 907 C CA . HIS A 1 112 ? 51.520 1.163 -45.695 1.00 88.06 112 HIS A CA 1
ATOM 908 C C . HIS A 1 112 ? 52.760 0.259 -45.627 1.00 88.06 112 HIS A C 1
ATOM 910 O O . HIS A 1 112 ? 52.775 -0.713 -44.878 1.00 88.06 112 HIS A O 1
ATOM 916 N N . LYS A 1 113 ? 53.836 0.628 -46.337 1.00 87.25 113 LYS A N 1
ATOM 917 C CA . LYS A 1 113 ? 55.091 -0.142 -46.394 1.00 87.25 113 LYS A CA 1
ATOM 918 C C . LYS A 1 113 ? 55.910 -0.118 -45.100 1.00 87.25 113 LYS A C 1
ATOM 920 O O . LYS A 1 113 ? 56.657 -1.066 -44.859 1.00 87.25 113 LYS A O 1
ATOM 925 N N . THR A 1 114 ? 55.839 0.947 -44.297 1.00 86.88 114 THR A N 1
ATOM 926 C CA . THR A 1 114 ? 56.581 1.028 -43.024 1.00 86.88 114 THR A CA 1
ATOM 927 C C . THR A 1 114 ? 55.844 0.378 -41.855 1.00 86.88 114 THR A C 1
ATOM 929 O O . THR A 1 114 ? 56.502 -0.074 -40.915 1.00 86.88 114 THR A O 1
ATOM 932 N N . THR A 1 115 ? 54.514 0.263 -41.920 1.00 87.56 115 THR A N 1
ATOM 933 C CA . THR A 1 115 ? 53.709 -0.386 -40.876 1.00 87.56 115 THR A CA 1
ATOM 934 C C . THR A 1 115 ? 53.761 -1.911 -41.010 1.00 87.56 115 THR A C 1
ATOM 936 O O . THR A 1 115 ? 53.379 -2.467 -42.036 1.00 87.56 115 THR A O 1
ATOM 939 N N . ARG A 1 116 ? 54.162 -2.625 -39.950 1.00 88.44 116 ARG A N 1
ATOM 940 C CA . ARG A 1 116 ? 54.087 -4.097 -39.893 1.00 88.44 116 ARG A CA 1
ATOM 941 C C . ARG A 1 116 ? 52.773 -4.545 -39.262 1.00 88.44 116 ARG A C 1
ATOM 943 O O . ARG A 1 116 ? 52.543 -4.287 -38.082 1.00 88.44 116 ARG A O 1
ATOM 950 N N . PHE A 1 117 ? 51.930 -5.251 -40.008 1.00 89.25 117 PHE A N 1
ATOM 951 C CA . PHE A 1 117 ? 50.636 -5.739 -39.528 1.00 89.25 117 PHE A CA 1
ATOM 952 C C . PHE A 1 117 ? 50.261 -7.090 -40.150 1.00 89.25 117 PHE A C 1
ATOM 954 O O . PHE A 1 117 ? 50.662 -7.389 -41.272 1.00 89.25 117 PHE A O 1
ATOM 961 N N . ASP A 1 118 ? 49.465 -7.873 -39.424 1.00 88.81 118 ASP A N 1
ATOM 962 C CA . ASP A 1 118 ? 48.813 -9.076 -39.948 1.00 88.81 118 ASP A CA 1
ATOM 963 C C . ASP A 1 118 ? 47.425 -8.753 -40.514 1.00 88.81 118 ASP A C 1
ATOM 965 O O . ASP A 1 118 ? 46.726 -7.864 -40.016 1.00 88.81 118 ASP A O 1
ATOM 969 N N . ILE A 1 119 ? 46.999 -9.523 -41.520 1.00 87.50 119 ILE A N 1
ATOM 970 C CA . ILE A 1 119 ? 45.648 -9.471 -42.094 1.00 87.50 119 ILE A CA 1
ATOM 971 C C . ILE A 1 119 ? 44.838 -10.659 -41.571 1.00 87.50 119 ILE A C 1
ATOM 973 O O . ILE A 1 119 ? 45.181 -11.816 -41.812 1.00 87.50 119 ILE A O 1
ATOM 977 N N . SER A 1 120 ? 43.733 -10.384 -40.876 1.00 86.50 120 SER A N 1
ATOM 978 C CA . SER A 1 120 ? 42.867 -11.428 -40.312 1.00 86.50 120 SER A CA 1
ATOM 979 C C . SER A 1 120 ? 41.833 -11.924 -41.342 1.00 86.50 120 SER A C 1
ATOM 981 O O . SER A 1 120 ? 41.016 -11.117 -41.808 1.00 86.50 120 SER A O 1
ATOM 983 N N . PRO A 1 121 ? 41.780 -13.232 -41.678 1.00 89.62 121 PRO A N 1
ATOM 984 C CA . PRO A 1 121 ? 40.797 -13.772 -42.620 1.00 89.62 121 PRO A CA 1
ATOM 985 C C . PRO A 1 121 ? 39.354 -13.464 -42.205 1.00 89.62 121 PRO A C 1
ATOM 987 O O . PRO A 1 121 ? 39.000 -13.582 -41.030 1.00 89.62 121 PRO A O 1
ATOM 990 N N . VAL A 1 122 ? 38.507 -13.099 -43.174 1.00 91.00 122 VAL A N 1
ATOM 991 C CA . VAL A 1 122 ? 37.102 -12.730 -42.919 1.00 91.00 122 VAL A CA 1
ATOM 992 C C . VAL A 1 122 ? 36.321 -13.871 -42.253 1.00 91.00 122 VAL A C 1
ATOM 994 O O . VAL A 1 122 ? 35.611 -13.642 -41.279 1.00 91.00 122 VAL A O 1
ATOM 997 N N . SER A 1 123 ? 36.540 -15.117 -42.685 1.00 91.56 123 SER A N 1
ATOM 998 C CA . SER A 1 123 ? 35.914 -16.317 -42.113 1.00 91.56 123 SER A CA 1
ATOM 999 C C . SER A 1 123 ? 36.278 -16.541 -40.641 1.00 91.56 123 SER A C 1
ATOM 1001 O O . SER A 1 123 ? 35.409 -16.877 -39.835 1.00 91.56 123 SER A O 1
ATOM 1003 N N . TRP A 1 124 ? 37.541 -16.310 -40.266 1.00 92.94 124 TRP A N 1
ATOM 1004 C CA . TRP A 1 124 ? 37.992 -16.401 -38.877 1.00 92.94 124 TRP A CA 1
ATOM 1005 C C . TRP A 1 124 ? 37.359 -15.299 -38.018 1.00 92.94 124 TRP A C 1
ATOM 1007 O O . TRP A 1 124 ? 36.802 -15.599 -36.962 1.00 92.94 124 TRP A O 1
ATOM 1017 N N . ARG A 1 125 ? 37.356 -14.046 -38.504 1.00 93.62 125 ARG A N 1
ATOM 1018 C CA . ARG A 1 125 ? 36.736 -12.912 -37.796 1.00 93.62 125 ARG A CA 1
ATOM 1019 C C . ARG A 1 125 ? 35.241 -13.130 -37.567 1.00 93.62 125 ARG A C 1
ATOM 1021 O O . ARG A 1 125 ? 34.785 -12.977 -36.440 1.00 93.62 125 ARG A O 1
ATOM 1028 N N . VAL A 1 126 ? 34.497 -13.561 -38.589 1.00 95.75 126 VAL A N 1
ATOM 1029 C CA . VAL A 1 126 ? 33.069 -13.916 -38.467 1.00 95.75 126 VAL A CA 1
ATOM 1030 C C . VAL A 1 126 ? 32.857 -15.025 -37.433 1.00 95.75 126 VAL A C 1
ATOM 1032 O O . VAL A 1 126 ? 31.965 -14.910 -36.595 1.00 95.75 126 VAL A O 1
ATOM 1035 N N . THR A 1 127 ? 33.680 -16.077 -37.453 1.00 95.44 127 THR A N 1
ATOM 1036 C CA . THR A 1 127 ? 33.541 -17.223 -36.537 1.00 95.44 127 THR A CA 1
ATOM 1037 C C . THR A 1 127 ? 33.753 -16.818 -35.077 1.00 95.44 127 THR A C 1
ATOM 1039 O O . THR A 1 127 ? 32.921 -17.135 -34.226 1.00 95.44 127 THR A O 1
ATOM 1042 N N . GLU A 1 128 ? 34.824 -16.079 -34.778 1.00 95.06 128 GLU A N 1
ATOM 1043 C CA . GLU A 1 128 ? 35.118 -15.649 -33.406 1.00 95.06 128 GLU A CA 1
ATOM 1044 C C . GLU A 1 128 ? 34.109 -14.590 -32.917 1.00 95.06 128 GLU A C 1
ATOM 1046 O O . GLU A 1 128 ? 33.701 -14.610 -31.756 1.00 95.06 128 GLU A O 1
ATOM 1051 N N . TYR A 1 129 ? 33.612 -13.722 -33.809 1.00 96.81 129 TYR A N 1
ATOM 1052 C CA . TYR A 1 129 ? 32.557 -12.761 -33.471 1.00 96.81 129 TYR A CA 1
ATOM 1053 C C . TYR A 1 129 ? 31.228 -13.449 -33.124 1.00 96.81 129 TYR A C 1
ATOM 1055 O O . TYR A 1 129 ? 30.620 -13.136 -32.098 1.00 96.81 129 TYR A O 1
ATOM 1063 N N . LYS A 1 130 ? 30.806 -14.445 -33.922 1.00 96.31 130 LYS A N 1
ATOM 1064 C CA . LYS A 1 130 ? 29.627 -15.280 -33.626 1.00 96.31 130 LYS A CA 1
ATOM 1065 C C . LYS A 1 130 ? 29.767 -16.012 -32.295 1.00 96.31 130 LYS A C 1
ATOM 1067 O O . LYS A 1 130 ? 28.830 -16.028 -31.504 1.00 96.31 130 LYS A O 1
ATOM 1072 N N . LYS A 1 131 ? 30.931 -16.604 -32.025 1.00 95.94 131 LYS A N 1
ATOM 1073 C CA . LYS A 1 131 ? 31.216 -17.309 -30.767 1.00 95.94 131 LYS A CA 1
ATOM 1074 C C . LYS A 1 131 ? 31.039 -16.393 -29.552 1.00 95.94 131 LYS A C 1
ATOM 1076 O O . LYS A 1 131 ? 30.354 -16.783 -28.610 1.00 95.94 131 LYS A O 1
ATOM 1081 N N . ASN A 1 132 ? 31.571 -15.170 -29.604 1.00 96.06 132 ASN A N 1
ATOM 1082 C CA . ASN A 1 132 ? 31.385 -14.186 -28.535 1.00 96.06 132 ASN A CA 1
ATOM 1083 C C . ASN A 1 132 ? 29.913 -13.775 -28.384 1.00 96.06 132 ASN A C 1
ATOM 1085 O O . ASN A 1 132 ? 29.411 -13.704 -27.266 1.00 96.06 132 ASN A O 1
ATOM 1089 N N . PHE A 1 133 ? 29.195 -13.580 -29.494 1.00 96.88 133 PHE A N 1
ATOM 1090 C CA . PHE A 1 133 ? 27.762 -13.275 -29.474 1.00 96.88 133 PHE A CA 1
ATOM 1091 C C . PHE A 1 133 ? 26.918 -14.390 -28.834 1.00 96.88 133 PHE A C 1
ATOM 1093 O O . PHE A 1 133 ? 26.030 -14.113 -28.029 1.00 96.88 133 PHE A O 1
ATOM 1100 N N . MET A 1 134 ? 27.213 -15.657 -29.138 1.00 94.25 134 MET A N 1
ATOM 1101 C CA . MET A 1 134 ? 26.490 -16.803 -28.572 1.00 94.25 134 MET A CA 1
ATOM 1102 C C . MET A 1 134 ? 26.728 -16.989 -27.066 1.00 94.25 134 MET A C 1
ATOM 1104 O O . MET A 1 134 ? 25.893 -17.592 -26.397 1.00 94.25 134 MET A O 1
ATOM 1108 N N . GLN A 1 135 ? 27.838 -16.470 -26.534 1.00 94.88 135 GLN A N 1
ATOM 1109 C CA . GLN A 1 135 ? 28.181 -16.513 -25.106 1.00 94.88 135 GLN A CA 1
ATOM 1110 C C . GLN A 1 135 ? 27.719 -15.268 -24.326 1.00 94.88 135 GLN A C 1
ATOM 1112 O O . GLN A 1 135 ? 27.781 -15.262 -23.097 1.00 94.88 135 GLN A O 1
ATOM 1117 N N . ALA A 1 136 ? 27.263 -14.217 -25.012 1.00 95.62 136 ALA A N 1
ATOM 1118 C CA . ALA A 1 136 ? 26.883 -12.953 -24.393 1.00 95.62 136 ALA A CA 1
ATOM 1119 C C . ALA A 1 136 ? 25.467 -12.972 -23.780 1.00 95.62 136 ALA A C 1
ATOM 1121 O O . ALA A 1 136 ? 24.545 -13.623 -24.281 1.00 95.62 136 ALA A O 1
ATOM 1122 N N . SER A 1 137 ? 25.283 -12.178 -22.718 1.00 95.19 137 SER A N 1
ATOM 1123 C CA . SER A 1 137 ? 23.965 -11.806 -22.183 1.00 95.19 137 SER A CA 1
ATOM 1124 C C . SER A 1 137 ? 23.140 -11.031 -23.228 1.00 95.19 137 SER A C 1
ATOM 1126 O O . SER A 1 137 ? 23.714 -10.518 -24.188 1.00 95.19 137 SER A O 1
ATOM 1128 N N . PRO A 1 138 ? 21.815 -10.855 -23.052 1.00 94.88 138 PRO A N 1
ATOM 1129 C CA . PRO A 1 138 ? 21.009 -10.005 -23.937 1.00 94.88 138 PRO A CA 1
ATOM 1130 C C . PRO A 1 138 ? 21.587 -8.587 -24.126 1.00 94.88 138 PRO A C 1
ATOM 1132 O O . PRO A 1 138 ? 21.656 -8.099 -25.253 1.00 94.88 138 PRO A O 1
ATOM 1135 N N . SER A 1 139 ? 22.110 -7.971 -23.060 1.00 94.25 139 SER A N 1
ATOM 1136 C CA . SER A 1 139 ? 22.794 -6.671 -23.125 1.00 94.25 139 SER A CA 1
ATOM 1137 C C . SER A 1 139 ? 24.128 -6.727 -23.882 1.00 94.25 139 SER A C 1
ATOM 1139 O O . SER A 1 139 ? 24.379 -5.878 -24.735 1.00 94.25 139 SER A O 1
ATOM 1141 N N . GLY A 1 140 ? 24.948 -7.762 -23.672 1.00 94.75 140 GLY A N 1
ATOM 1142 C CA . GLY A 1 140 ? 26.189 -7.957 -24.431 1.00 94.75 140 GLY A CA 1
ATOM 1143 C C . GLY A 1 140 ? 25.946 -8.273 -25.915 1.00 94.75 140 GLY A C 1
ATOM 1144 O O . GLY A 1 140 ? 26.696 -7.829 -26.781 1.00 94.75 140 GLY A O 1
ATOM 1145 N N . LYS A 1 141 ? 24.855 -8.979 -26.244 1.00 96.56 141 LYS A N 1
ATOM 1146 C CA . LYS A 1 141 ? 24.406 -9.206 -27.628 1.00 96.56 141 LYS A CA 1
ATOM 1147 C C . LYS A 1 141 ? 24.056 -7.891 -28.323 1.00 96.56 141 LYS A C 1
ATOM 1149 O O . LYS A 1 141 ? 24.466 -7.689 -29.465 1.00 96.56 141 LYS A O 1
ATOM 1154 N N . ARG A 1 142 ? 23.368 -6.979 -27.626 1.00 96.31 142 ARG A N 1
ATOM 1155 C CA . ARG A 1 142 ? 23.106 -5.616 -28.110 1.00 96.31 142 ARG A CA 1
ATOM 1156 C C . ARG A 1 142 ? 24.392 -4.835 -28.352 1.00 96.31 142 ARG A C 1
ATOM 1158 O O . ARG A 1 142 ? 24.536 -4.245 -29.417 1.00 96.31 142 ARG A O 1
ATOM 1165 N N . GLU A 1 143 ? 25.323 -4.840 -27.401 1.00 95.19 143 GLU A N 1
ATOM 1166 C CA . GLU A 1 143 ? 26.613 -4.152 -27.546 1.00 95.19 143 GLU A CA 1
ATOM 1167 C C . GLU A 1 143 ? 27.397 -4.660 -28.762 1.00 95.19 143 GLU A C 1
ATOM 1169 O O . GLU A 1 143 ? 27.911 -3.855 -29.537 1.00 95.19 143 GLU A O 1
ATOM 1174 N N . LEU A 1 144 ? 27.417 -5.976 -28.994 1.00 96.69 144 LEU A N 1
ATOM 1175 C CA . LEU A 1 144 ? 28.026 -6.567 -30.186 1.00 96.69 144 LEU A CA 1
ATOM 1176 C C . LEU A 1 144 ? 27.291 -6.148 -31.473 1.00 96.69 144 LEU A C 1
ATOM 1178 O O . LEU A 1 144 ? 27.927 -5.654 -32.398 1.00 96.69 144 LEU A O 1
ATOM 1182 N N . ILE A 1 145 ? 25.959 -6.238 -31.543 1.00 97.19 145 ILE A N 1
ATOM 1183 C CA . ILE A 1 145 ? 25.194 -5.789 -32.726 1.00 97.19 145 ILE A CA 1
ATOM 1184 C C . ILE A 1 145 ? 25.446 -4.305 -33.043 1.00 97.19 145 ILE A C 1
ATOM 1186 O O . ILE A 1 145 ? 25.677 -3.945 -34.201 1.00 97.19 145 ILE A O 1
ATOM 1190 N N . LEU A 1 146 ? 25.463 -3.438 -32.029 1.00 96.50 146 LEU A N 1
ATOM 1191 C CA . LEU A 1 146 ? 25.763 -2.012 -32.187 1.00 96.50 146 LEU A CA 1
ATOM 1192 C C . LEU A 1 146 ? 27.221 -1.751 -32.575 1.00 96.50 146 LEU A C 1
ATOM 1194 O O . LEU A 1 146 ? 27.489 -0.845 -33.363 1.00 96.50 146 LEU A O 1
ATOM 1198 N N . SER A 1 147 ? 28.164 -2.539 -32.058 1.00 96.44 147 SER A N 1
ATOM 1199 C CA . SER A 1 147 ? 29.587 -2.417 -32.379 1.00 96.44 147 SER A CA 1
ATOM 1200 C C . SER A 1 147 ? 29.901 -2.895 -33.803 1.00 96.44 147 SER A C 1
ATOM 1202 O O . SER A 1 147 ? 30.677 -2.252 -34.515 1.00 96.44 147 SER A O 1
ATOM 1204 N N . LEU A 1 148 ? 29.234 -3.957 -34.266 1.00 97.56 148 LEU A N 1
ATOM 1205 C CA . LEU A 1 148 ? 29.238 -4.392 -35.663 1.00 97.56 148 LEU A CA 1
ATOM 1206 C C . LEU A 1 148 ? 28.627 -3.325 -36.578 1.00 97.56 148 LEU A C 1
ATOM 1208 O O . LEU A 1 148 ? 29.248 -2.959 -37.573 1.00 97.56 148 LEU A O 1
ATOM 1212 N N . SER A 1 149 ? 27.472 -2.766 -36.203 1.00 97.19 149 SER A N 1
ATOM 1213 C CA . SER A 1 149 ? 26.815 -1.688 -36.958 1.00 97.19 149 SER A CA 1
ATOM 1214 C C . SER A 1 149 ? 27.720 -0.452 -37.077 1.00 97.19 149 SER A C 1
ATOM 1216 O O . SER A 1 149 ? 27.979 0.039 -38.172 1.00 97.19 149 SER A O 1
ATOM 1218 N N . SER A 1 150 ? 28.303 -0.014 -35.959 1.00 96.44 150 SER A N 1
ATOM 1219 C CA . SER A 1 150 ? 29.278 1.085 -35.889 1.00 96.44 150 SER A CA 1
ATOM 1220 C C . SER A 1 150 ? 30.509 0.847 -36.772 1.00 96.44 150 SER A C 1
ATOM 1222 O O . SER A 1 150 ? 30.982 1.759 -37.448 1.00 96.44 150 SER A O 1
ATOM 1224 N N . SER A 1 151 ? 31.016 -0.390 -36.794 1.00 95.25 151 SER A N 1
ATOM 1225 C CA . SER A 1 151 ? 32.169 -0.778 -37.617 1.00 95.25 151 SER A CA 1
ATOM 1226 C C . SER A 1 151 ? 31.836 -0.759 -39.114 1.00 95.25 151 SER A C 1
ATOM 1228 O O . SER A 1 151 ? 32.639 -0.270 -39.906 1.00 95.25 151 SER A O 1
ATOM 1230 N N . LEU A 1 152 ? 30.642 -1.227 -39.496 1.00 95.19 152 LEU A N 1
ATOM 1231 C CA . LEU A 1 152 ? 30.130 -1.176 -40.870 1.00 95.19 152 LEU A CA 1
ATOM 1232 C C . LEU A 1 152 ? 29.966 0.266 -41.370 1.00 95.19 152 LEU A C 1
ATOM 1234 O O . LEU A 1 152 ? 30.450 0.575 -42.455 1.00 95.19 152 LEU A O 1
ATOM 1238 N N . ILE A 1 153 ? 29.386 1.162 -40.560 1.00 94.81 153 ILE A N 1
ATOM 1239 C CA . ILE A 1 153 ? 29.271 2.597 -40.883 1.00 94.81 153 ILE A CA 1
ATOM 1240 C C . ILE A 1 153 ? 30.657 3.203 -41.138 1.00 94.81 153 ILE A C 1
ATOM 1242 O O . ILE A 1 153 ? 30.869 3.889 -42.139 1.00 94.81 153 ILE A O 1
ATOM 1246 N N . SER A 1 154 ? 31.631 2.927 -40.268 1.00 93.31 154 SER A N 1
ATOM 1247 C CA . SER A 1 154 ? 32.995 3.437 -40.441 1.00 93.31 154 SER A CA 1
ATOM 1248 C C . SER A 1 154 ? 33.698 2.851 -41.673 1.00 93.31 154 SER A C 1
ATOM 1250 O O . SER A 1 154 ? 34.391 3.593 -42.371 1.00 93.31 154 SER A O 1
ATOM 1252 N N . TRP A 1 155 ? 33.469 1.581 -42.024 1.00 93.31 155 TRP A N 1
ATOM 1253 C CA . TRP A 1 155 ? 33.938 1.019 -43.297 1.00 93.31 155 TRP A CA 1
ATOM 1254 C C . TRP A 1 155 ? 33.236 1.633 -44.523 1.00 93.31 155 TRP A C 1
ATOM 1256 O O . TRP A 1 155 ? 33.909 1.911 -45.513 1.00 93.31 155 TRP A O 1
ATOM 1266 N N . ASP A 1 156 ? 31.934 1.936 -44.472 1.00 92.69 156 ASP A N 1
ATOM 1267 C CA . ASP A 1 156 ? 31.238 2.657 -45.553 1.00 92.69 156 ASP A CA 1
ATOM 1268 C C . ASP A 1 156 ? 31.818 4.066 -45.768 1.00 92.69 156 ASP A C 1
ATOM 1270 O O . ASP A 1 156 ? 31.962 4.518 -46.906 1.00 92.69 156 ASP A O 1
ATOM 1274 N N . LYS A 1 157 ? 32.186 4.768 -44.691 1.00 93.06 157 LYS A N 1
ATOM 1275 C CA . LYS A 1 157 ? 32.871 6.072 -44.760 1.00 93.06 157 LYS A CA 1
ATOM 1276 C C . LYS A 1 157 ? 34.288 5.957 -45.327 1.00 93.06 157 LYS A C 1
ATOM 1278 O O . LYS A 1 157 ? 34.697 6.782 -46.143 1.00 93.06 157 LYS A O 1
ATOM 1283 N N . MET A 1 158 ? 35.020 4.905 -44.959 1.00 92.81 158 MET A N 1
ATOM 1284 C CA . MET A 1 158 ? 36.326 4.587 -45.550 1.00 92.81 158 MET A CA 1
ATOM 1285 C C . MET A 1 158 ? 36.221 4.290 -47.052 1.00 92.81 158 MET A C 1
ATOM 1287 O O . MET A 1 158 ? 37.033 4.794 -47.827 1.00 92.81 158 MET A O 1
ATOM 1291 N N . MET A 1 159 ? 35.196 3.547 -47.483 1.00 91.19 159 MET 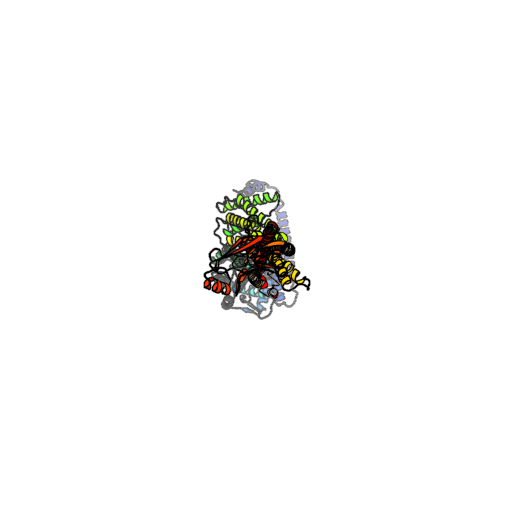A N 1
ATOM 1292 C CA . MET A 1 159 ? 34.911 3.278 -48.900 1.00 91.19 159 MET A CA 1
ATOM 1293 C C . MET A 1 159 ? 34.534 4.534 -49.697 1.00 91.19 159 MET A C 1
ATOM 1295 O O . MET A 1 159 ? 34.798 4.598 -50.895 1.00 91.19 159 MET A O 1
ATOM 1299 N N . LYS A 1 160 ? 33.950 5.548 -49.045 1.00 90.75 160 LYS A N 1
ATOM 1300 C CA . LYS A 1 160 ? 33.671 6.876 -49.626 1.00 90.75 160 LYS A CA 1
ATOM 1301 C C . LYS A 1 160 ? 34.895 7.809 -49.649 1.00 90.75 160 LYS A C 1
ATOM 1303 O O . LYS A 1 160 ? 34.761 8.952 -50.077 1.00 90.75 160 LYS A O 1
ATOM 1308 N N . ASP A 1 161 ? 36.061 7.338 -49.199 1.00 89.12 161 ASP A N 1
ATOM 1309 C CA . ASP A 1 161 ? 37.293 8.122 -49.024 1.00 89.12 161 ASP A CA 1
ATOM 1310 C C . ASP A 1 161 ? 37.102 9.359 -48.122 1.00 89.12 161 ASP A C 1
ATOM 1312 O O . ASP A 1 161 ? 37.609 10.443 -48.404 1.00 89.12 161 ASP A O 1
ATOM 1316 N N . GLU A 1 162 ? 36.368 9.240 -47.009 1.00 91.25 162 GLU A N 1
ATOM 1317 C CA . GLU A 1 162 ? 36.303 10.331 -46.024 1.00 91.25 162 GLU A CA 1
ATOM 1318 C C . GLU A 1 162 ? 37.695 10.666 -45.442 1.00 91.25 162 GLU A C 1
ATOM 1320 O O . GLU A 1 162 ? 38.632 9.858 -45.480 1.00 91.25 162 GLU A O 1
ATOM 1325 N N . SER A 1 163 ? 37.863 11.905 -44.955 1.00 91.75 163 SER A N 1
ATOM 1326 C CA . SER A 1 163 ? 39.149 12.355 -44.403 1.00 91.75 163 SER A CA 1
ATOM 1327 C C . SER A 1 163 ? 39.531 11.538 -43.166 1.00 91.75 163 SER A C 1
ATOM 1329 O O . SER A 1 163 ? 38.661 11.156 -42.382 1.00 91.75 163 SER A O 1
ATOM 1331 N N . LEU A 1 164 ? 40.825 11.327 -42.915 1.00 91.06 164 LEU A N 1
ATOM 1332 C CA . LEU A 1 164 ? 41.289 10.751 -41.648 1.00 91.06 164 LEU A CA 1
ATOM 1333 C C . LEU A 1 164 ? 40.793 11.561 -40.440 1.00 91.06 164 LEU A C 1
ATOM 1335 O O . LEU A 1 164 ? 40.520 10.986 -39.390 1.00 91.06 164 LEU A O 1
ATOM 1339 N N . SER A 1 165 ? 40.637 12.877 -40.597 1.00 89.25 165 SER A N 1
ATOM 1340 C CA . SER A 1 165 ? 40.140 13.787 -39.565 1.00 89.25 165 SER A CA 1
ATOM 1341 C C . SER A 1 165 ? 38.646 13.600 -39.255 1.00 89.25 165 SER A C 1
ATOM 1343 O O . SER A 1 165 ? 38.235 13.849 -38.125 1.00 89.25 165 SER A O 1
ATOM 1345 N N . ASP A 1 166 ? 37.829 13.148 -40.210 1.00 90.12 166 ASP A N 1
ATOM 1346 C CA . ASP A 1 166 ? 36.395 12.866 -40.031 1.00 90.12 166 ASP A CA 1
ATOM 1347 C C . ASP A 1 166 ? 36.132 11.393 -39.682 1.00 90.12 166 ASP A C 1
ATOM 1349 O O . ASP A 1 166 ? 35.282 11.083 -38.840 1.00 90.12 166 ASP A O 1
ATOM 1353 N N . LEU A 1 167 ? 36.944 10.480 -40.220 1.00 91.00 167 LEU A N 1
ATOM 1354 C CA . LEU A 1 167 ? 36.987 9.083 -39.795 1.00 91.00 167 LEU A CA 1
ATOM 1355 C C . LEU A 1 167 ? 37.413 8.966 -38.323 1.00 91.00 167 LEU A C 1
ATOM 1357 O O . LEU A 1 167 ? 36.820 8.186 -37.587 1.00 91.00 167 LEU A O 1
ATOM 1361 N N . ALA A 1 168 ? 38.355 9.790 -37.848 1.00 89.38 168 ALA A N 1
ATOM 1362 C CA . ALA A 1 168 ? 38.756 9.825 -36.437 1.00 89.38 168 ALA A CA 1
ATOM 1363 C C . ALA A 1 168 ? 37.664 10.352 -35.480 1.00 89.38 168 ALA A C 1
ATOM 1365 O O . ALA A 1 168 ? 37.772 10.153 -34.272 1.00 89.38 168 ALA A O 1
ATOM 1366 N N . LYS A 1 169 ? 36.617 11.013 -36.002 1.00 89.62 169 LYS A N 1
ATOM 1367 C CA . LYS A 1 169 ? 35.411 11.413 -35.246 1.00 89.62 169 LYS A CA 1
ATOM 1368 C C . LYS A 1 169 ? 34.295 10.365 -35.326 1.00 89.62 169 LYS A C 1
ATOM 1370 O O . LYS A 1 169 ? 33.295 10.491 -34.624 1.00 89.62 169 LYS A O 1
ATOM 1375 N N . SER A 1 170 ? 34.423 9.385 -36.219 1.00 85.88 170 SER A N 1
ATOM 1376 C CA . SER A 1 170 ? 33.420 8.341 -36.438 1.00 85.88 170 SER A CA 1
ATOM 1377 C C . SER A 1 170 ? 33.581 7.199 -35.421 1.00 85.88 170 SER A C 1
ATOM 1379 O O . SER A 1 170 ? 34.631 7.092 -34.782 1.00 85.88 170 SER A O 1
ATOM 1381 N N . PRO A 1 171 ? 32.557 6.346 -35.231 1.00 82.44 171 PRO A N 1
ATOM 1382 C CA . PRO A 1 171 ? 32.633 5.226 -34.297 1.00 82.44 171 PRO A CA 1
ATOM 1383 C C . PRO A 1 171 ? 33.830 4.304 -34.571 1.00 82.44 171 PRO A C 1
ATOM 1385 O O . PRO A 1 171 ? 34.118 3.955 -35.717 1.00 82.44 171 PRO A O 1
ATOM 1388 N N . GLY A 1 172 ? 34.534 3.889 -33.517 1.00 82.50 172 GLY A N 1
ATOM 1389 C CA . GLY A 1 172 ? 35.692 3.005 -33.647 1.00 82.50 172 GLY A CA 1
ATOM 1390 C C . GLY A 1 172 ? 35.318 1.617 -34.180 1.00 82.50 172 GLY A C 1
ATOM 1391 O O . GLY A 1 172 ? 34.301 1.048 -33.786 1.00 82.50 172 GLY A O 1
ATOM 1392 N N . ILE A 1 173 ? 36.168 1.054 -35.043 1.00 89.19 173 ILE A N 1
ATOM 1393 C CA . ILE A 1 173 ? 36.027 -0.326 -35.529 1.00 89.19 173 ILE A CA 1
ATOM 1394 C C . ILE A 1 173 ? 36.444 -1.292 -34.414 1.00 89.19 173 ILE A C 1
ATOM 1396 O O . ILE A 1 173 ? 37.539 -1.173 -33.858 1.00 89.19 173 ILE A O 1
ATOM 1400 N N . HIS A 1 174 ? 35.589 -2.268 -34.110 1.00 92.00 174 HIS A N 1
ATOM 1401 C CA . HIS A 1 174 ? 35.836 -3.263 -33.065 1.00 92.00 174 HIS A CA 1
ATOM 1402 C C . HIS A 1 174 ? 37.087 -4.114 -33.361 1.00 92.00 174 HIS A C 1
ATOM 1404 O O . HIS A 1 174 ? 37.272 -4.579 -34.484 1.00 92.00 174 HIS A O 1
ATOM 1410 N N . GLU A 1 175 ? 37.919 -4.407 -32.356 1.00 88.75 175 GLU A N 1
ATOM 1411 C CA . GLU A 1 175 ? 39.224 -5.085 -32.537 1.00 88.75 175 GLU A CA 1
ATOM 1412 C C . GLU A 1 175 ? 39.139 -6.494 -33.168 1.00 88.75 175 GLU A C 1
ATOM 1414 O O . GLU A 1 175 ? 40.061 -6.951 -33.847 1.00 88.75 175 GLU A O 1
ATOM 1419 N N . LEU A 1 176 ? 38.021 -7.203 -32.971 1.00 89.69 176 LEU A N 1
ATOM 1420 C CA . LEU A 1 176 ? 37.766 -8.489 -33.643 1.00 89.69 176 LEU A CA 1
ATOM 1421 C C . LEU A 1 176 ? 37.300 -8.341 -35.098 1.00 89.69 176 LEU A C 1
ATOM 1423 O O . LEU A 1 176 ? 37.390 -9.302 -35.857 1.00 89.69 176 LEU A O 1
ATOM 1427 N N . LEU A 1 177 ? 36.798 -7.165 -35.477 1.00 91.31 177 LEU A N 1
ATOM 1428 C CA . LEU A 1 177 ? 36.297 -6.876 -36.818 1.00 91.31 177 LEU A CA 1
ATOM 1429 C C . LEU A 1 177 ? 37.376 -6.269 -37.718 1.00 91.31 177 LEU A C 1
ATOM 1431 O O . LEU A 1 177 ? 37.351 -6.564 -38.911 1.00 91.31 177 LEU A O 1
ATOM 1435 N N . LYS A 1 178 ? 38.338 -5.510 -37.168 1.00 90.25 178 LYS A N 1
ATOM 1436 C CA . LYS A 1 178 ? 39.463 -4.930 -37.926 1.00 90.25 178 LYS A CA 1
ATOM 1437 C C . LYS A 1 178 ? 40.138 -5.949 -38.844 1.00 90.25 178 LYS A C 1
ATOM 1439 O O . LYS A 1 178 ? 40.449 -7.067 -38.431 1.00 90.25 178 LYS A O 1
ATOM 1444 N N . ILE A 1 179 ? 40.395 -5.542 -40.081 1.00 89.94 179 ILE A N 1
ATOM 1445 C CA . ILE A 1 179 ? 41.167 -6.315 -41.055 1.00 89.94 179 ILE A CA 1
ATOM 1446 C C . ILE A 1 179 ? 42.622 -6.416 -40.588 1.00 89.94 179 ILE A C 1
ATOM 1448 O O . ILE A 1 179 ? 43.220 -7.493 -40.664 1.00 89.94 179 ILE A O 1
ATOM 1452 N N . THR A 1 180 ? 43.163 -5.304 -40.088 1.00 89.81 180 THR A N 1
ATOM 1453 C CA . THR A 1 180 ? 44.586 -5.117 -39.795 1.00 89.81 180 THR A CA 1
ATOM 1454 C C . THR A 1 180 ? 44.911 -5.245 -38.308 1.00 89.81 180 THR A C 1
ATOM 1456 O O . THR A 1 180 ? 44.191 -4.755 -37.436 1.00 89.81 180 THR A O 1
ATOM 1459 N N . ARG A 1 181 ? 46.036 -5.903 -38.005 1.00 87.56 181 ARG A N 1
ATOM 1460 C CA . ARG A 1 181 ? 46.587 -6.032 -36.647 1.00 87.56 181 ARG A CA 1
ATOM 1461 C C . ARG A 1 181 ? 48.057 -5.612 -36.623 1.00 87.56 181 ARG A C 1
ATOM 1463 O O . ARG A 1 181 ? 48.918 -6.432 -36.941 1.00 87.56 181 ARG A O 1
ATOM 1470 N N . PRO A 1 182 ? 48.360 -4.342 -36.298 1.00 85.94 182 PRO A N 1
ATOM 1471 C CA . PRO A 1 182 ? 49.732 -3.859 -36.168 1.00 85.94 182 PRO A CA 1
ATOM 1472 C C . PRO A 1 182 ? 50.521 -4.632 -35.106 1.00 85.94 182 PRO A C 1
ATOM 1474 O O . PRO A 1 182 ? 50.023 -4.862 -34.006 1.00 85.94 182 PRO A O 1
ATOM 1477 N N . HIS A 1 183 ? 51.760 -5.000 -35.433 1.00 84.12 183 HIS A N 1
ATOM 1478 C CA . HIS A 1 183 ? 52.706 -5.609 -34.492 1.00 84.12 183 HIS A CA 1
ATOM 1479 C C . HIS A 1 183 ? 53.253 -4.567 -33.510 1.00 84.12 183 HIS A C 1
ATOM 1481 O O . HIS A 1 183 ? 53.393 -4.822 -32.314 1.00 84.12 183 HIS A O 1
ATOM 1487 N N . ASP A 1 184 ? 53.560 -3.381 -34.035 1.00 83.75 184 ASP A N 1
ATOM 1488 C CA . ASP A 1 184 ? 54.093 -2.254 -33.283 1.00 83.75 184 ASP A CA 1
ATOM 1489 C C . ASP A 1 184 ? 52.959 -1.357 -32.768 1.00 83.75 184 ASP A C 1
ATOM 1491 O O . ASP A 1 184 ? 51.925 -1.180 -33.418 1.00 83.75 184 ASP A O 1
ATOM 1495 N N . LYS A 1 185 ? 53.163 -0.727 -31.604 1.00 83.25 185 LYS A N 1
ATOM 1496 C CA . LYS A 1 185 ? 52.192 0.209 -31.016 1.00 83.25 185 LYS A CA 1
ATOM 1497 C C . LYS A 1 185 ? 52.179 1.542 -31.779 1.00 83.25 185 LYS A C 1
ATOM 1499 O O . LYS A 1 185 ? 52.821 2.510 -31.373 1.00 83.25 185 LYS A O 1
ATOM 1504 N N . ILE A 1 186 ? 51.438 1.582 -32.881 1.00 85.62 186 ILE A N 1
ATOM 1505 C CA . ILE A 1 186 ? 51.205 2.785 -33.692 1.00 85.62 186 ILE A CA 1
ATOM 1506 C C . ILE A 1 186 ? 50.094 3.677 -33.108 1.00 85.62 186 ILE A C 1
ATOM 1508 O O . ILE A 1 186 ? 49.367 3.283 -32.194 1.00 85.62 186 ILE A O 1
ATOM 1512 N N . SER A 1 187 ? 49.962 4.907 -33.618 1.00 87.94 187 SER A N 1
ATOM 1513 C CA . SER A 1 187 ? 48.865 5.806 -33.232 1.00 87.94 187 SER A CA 1
ATOM 1514 C C . SER A 1 187 ? 47.517 5.305 -33.765 1.00 87.94 187 SER A C 1
ATOM 1516 O O . SER A 1 187 ? 47.456 4.609 -34.781 1.00 87.94 187 SER A O 1
ATOM 1518 N N . SER A 1 188 ? 46.416 5.699 -33.116 1.00 87.69 188 SER A N 1
ATOM 1519 C CA . SER A 1 188 ? 45.059 5.363 -33.572 1.00 87.69 188 SER A CA 1
ATOM 1520 C C . SER A 1 188 ? 44.799 5.833 -35.006 1.00 87.69 188 SER A C 1
ATOM 1522 O O . SER A 1 188 ? 44.255 5.075 -35.799 1.00 87.69 188 SER A O 1
ATOM 1524 N N . ILE A 1 189 ? 45.263 7.035 -35.365 1.00 88.56 189 ILE A N 1
ATOM 1525 C CA . ILE A 1 189 ? 45.142 7.599 -36.720 1.00 88.56 189 ILE A CA 1
ATOM 1526 C C . ILE A 1 189 ? 45.968 6.794 -37.738 1.00 88.56 189 ILE A C 1
ATOM 1528 O O . ILE A 1 189 ? 45.495 6.564 -38.847 1.00 88.56 189 ILE A O 1
ATOM 1532 N N . ALA A 1 190 ? 47.161 6.304 -37.374 1.00 89.06 190 ALA A N 1
ATOM 1533 C CA . ALA A 1 190 ? 47.953 5.438 -38.253 1.00 89.06 190 ALA A CA 1
ATOM 1534 C C . ALA A 1 190 ? 47.270 4.082 -38.477 1.00 89.06 190 ALA A C 1
ATOM 1536 O O . ALA A 1 190 ? 47.159 3.637 -39.616 1.00 89.06 190 ALA A O 1
ATOM 1537 N N . SER A 1 191 ? 46.740 3.465 -37.415 1.00 89.94 191 SER A N 1
ATOM 1538 C CA . SER A 1 191 ? 45.950 2.232 -37.531 1.00 89.94 191 SER A CA 1
ATOM 1539 C C . SER A 1 191 ? 44.694 2.438 -38.380 1.00 89.94 191 SER A C 1
ATOM 1541 O O . SER A 1 191 ? 44.373 1.577 -39.190 1.00 89.94 191 SER A O 1
ATOM 1543 N N . LEU A 1 192 ? 44.014 3.578 -38.237 1.00 91.12 192 LEU A N 1
ATOM 1544 C CA . LEU A 1 192 ? 42.818 3.928 -39.004 1.00 91.12 192 LEU A CA 1
ATOM 1545 C C . LEU A 1 192 ? 43.124 4.149 -40.494 1.00 91.12 192 LEU A C 1
ATOM 1547 O O . LEU A 1 192 ? 42.344 3.733 -41.346 1.00 91.12 192 LEU A O 1
ATOM 1551 N N . ALA A 1 193 ? 44.263 4.771 -40.811 1.00 91.38 193 ALA A N 1
ATOM 1552 C CA . ALA A 1 193 ? 44.712 4.983 -42.184 1.00 91.38 193 ALA A CA 1
ATOM 1553 C C . ALA A 1 193 ? 45.081 3.666 -42.885 1.00 91.38 193 ALA A C 1
ATOM 1555 O O . ALA A 1 193 ? 44.676 3.450 -44.023 1.00 91.38 193 ALA A O 1
ATOM 1556 N N . VAL A 1 194 ? 45.789 2.768 -42.193 1.00 90.75 194 VAL A N 1
ATOM 1557 C CA . VAL A 1 194 ? 46.160 1.445 -42.724 1.00 90.75 194 VAL A CA 1
ATOM 1558 C C . VAL A 1 194 ? 44.927 0.538 -42.875 1.00 90.75 194 VAL A C 1
ATOM 1560 O O . VAL A 1 194 ? 44.789 -0.142 -43.887 1.00 90.75 194 VAL A O 1
ATOM 1563 N N . GLU A 1 195 ? 43.971 0.598 -41.942 1.00 91.38 195 GLU A N 1
ATOM 1564 C CA . GLU A 1 195 ? 42.671 -0.083 -42.063 1.00 91.38 195 GLU A CA 1
ATOM 1565 C C . GLU A 1 195 ? 41.845 0.456 -43.252 1.00 91.38 195 GLU A C 1
ATOM 1567 O O . GLU A 1 195 ? 41.278 -0.334 -44.010 1.00 91.38 195 GLU A O 1
ATOM 1572 N N . ARG A 1 196 ? 41.835 1.784 -43.476 1.00 92.62 196 ARG A N 1
ATOM 1573 C CA . ARG A 1 196 ? 41.221 2.409 -44.665 1.00 92.62 196 ARG A CA 1
ATOM 1574 C C . ARG A 1 196 ? 41.884 1.928 -45.960 1.00 92.62 196 ARG A C 1
ATOM 1576 O O . ARG A 1 196 ? 41.189 1.645 -46.932 1.00 92.62 196 ARG A O 1
ATOM 1583 N N . ASP A 1 197 ? 43.210 1.822 -45.978 1.00 90.06 197 ASP A N 1
ATOM 1584 C CA . ASP A 1 197 ? 43.954 1.350 -47.147 1.00 90.06 197 ASP A CA 1
ATOM 1585 C C . ASP A 1 197 ? 43.674 -0.128 -47.468 1.00 90.06 197 ASP A C 1
ATOM 1587 O O . ASP A 1 197 ? 43.668 -0.485 -48.644 1.00 90.06 197 ASP A O 1
ATOM 1591 N N . GLU A 1 198 ? 43.398 -0.989 -46.480 1.00 89.75 198 GLU A N 1
ATOM 1592 C CA . GLU A 1 198 ? 42.969 -2.371 -46.749 1.00 89.75 198 GLU A CA 1
ATOM 1593 C C . GLU A 1 198 ? 41.502 -2.479 -47.190 1.00 89.75 198 GLU A C 1
ATOM 1595 O O . GLU A 1 198 ? 41.219 -3.210 -48.141 1.00 89.75 198 GLU A O 1
ATOM 1600 N N . ILE A 1 199 ? 40.562 -1.753 -46.567 1.00 90.56 199 ILE A N 1
ATOM 1601 C CA . ILE A 1 199 ? 39.143 -1.822 -46.972 1.00 90.56 199 ILE A CA 1
ATOM 1602 C C . ILE A 1 199 ? 38.908 -1.204 -48.363 1.00 90.56 199 ILE A C 1
ATOM 1604 O O . ILE A 1 199 ? 38.026 -1.655 -49.081 1.00 90.56 199 ILE A O 1
ATOM 1608 N N . GLN A 1 200 ? 39.722 -0.239 -48.806 1.00 90.88 200 GLN A N 1
ATOM 1609 C CA . GLN A 1 200 ? 39.623 0.321 -50.164 1.00 90.88 200 GLN A CA 1
ATOM 1610 C C . GLN A 1 200 ? 40.152 -0.615 -51.277 1.00 90.88 200 GLN A C 1
ATOM 1612 O O . GLN A 1 200 ? 39.969 -0.314 -52.459 1.00 90.88 200 GLN A O 1
ATOM 1617 N N . LYS A 1 201 ? 40.798 -1.745 -50.951 1.00 87.25 201 LYS A N 1
ATOM 1618 C CA . LYS A 1 201 ? 41.252 -2.739 -51.946 1.00 87.25 201 LYS A CA 1
ATOM 1619 C C . LYS A 1 201 ? 40.107 -3.646 -52.406 1.00 87.25 201 LYS A C 1
ATOM 1621 O O . LYS A 1 201 ? 39.064 -3.741 -51.765 1.00 87.25 201 LYS A O 1
ATOM 1626 N N . ASN A 1 202 ? 40.338 -4.382 -53.498 1.00 66.88 202 ASN A N 1
ATOM 1627 C CA . ASN A 1 202 ? 39.333 -5.192 -54.207 1.00 66.88 202 ASN A CA 1
ATOM 1628 C C . ASN A 1 202 ? 38.444 -6.094 -53.320 1.00 66.88 202 ASN A C 1
ATOM 1630 O O . ASN A 1 202 ? 37.282 -6.299 -53.660 1.00 66.88 202 ASN A O 1
ATOM 1634 N N . ASN A 1 203 ? 38.948 -6.606 -52.192 1.00 75.75 203 ASN A N 1
ATOM 1635 C CA . ASN A 1 203 ? 38.206 -7.526 -51.319 1.00 75.75 203 ASN A CA 1
ATOM 1636 C C . ASN A 1 203 ? 37.439 -6.814 -50.180 1.00 75.75 203 ASN A C 1
ATOM 1638 O O . ASN A 1 203 ? 36.751 -7.470 -49.396 1.00 75.75 203 ASN A O 1
ATOM 1642 N N . GLY A 1 204 ? 37.538 -5.490 -50.030 1.00 82.88 204 GLY A N 1
ATOM 1643 C CA . GLY A 1 204 ? 36.880 -4.779 -48.928 1.00 82.88 204 GLY A CA 1
ATOM 1644 C C . GLY A 1 204 ? 35.359 -4.692 -49.065 1.00 82.88 204 GLY A C 1
ATOM 1645 O O . GLY A 1 204 ? 34.643 -4.853 -48.079 1.00 82.88 204 GLY A O 1
ATOM 1646 N N . ILE A 1 205 ? 34.849 -4.569 -50.295 1.00 85.38 205 ILE A N 1
ATOM 1647 C CA . ILE A 1 205 ? 33.403 -4.642 -50.582 1.00 85.38 205 ILE A CA 1
ATOM 1648 C C . ILE A 1 205 ? 32.839 -6.014 -50.175 1.00 85.38 205 ILE A C 1
ATOM 1650 O O . ILE A 1 205 ? 31.773 -6.090 -49.567 1.00 85.38 205 ILE A O 1
ATOM 1654 N N . GLU A 1 206 ? 33.579 -7.095 -50.445 1.00 87.38 206 GLU A N 1
ATOM 1655 C CA . GLU A 1 206 ? 33.217 -8.454 -50.019 1.00 87.38 206 GLU A CA 1
ATOM 1656 C C . GLU A 1 206 ? 33.179 -8.570 -48.486 1.00 87.38 206 GLU A C 1
ATOM 1658 O O . GLU A 1 206 ? 32.248 -9.156 -47.937 1.00 87.38 206 GLU A O 1
ATOM 1663 N N . ASN A 1 207 ? 34.131 -7.947 -47.778 1.00 89.94 207 ASN A N 1
ATOM 1664 C CA . ASN A 1 207 ? 34.122 -7.899 -46.313 1.00 89.94 207 ASN A CA 1
ATOM 1665 C C . ASN A 1 207 ? 32.861 -7.198 -45.782 1.00 89.94 207 ASN A C 1
ATOM 1667 O O . ASN A 1 207 ? 32.180 -7.763 -44.927 1.00 89.94 207 ASN A O 1
ATOM 1671 N N . ILE A 1 208 ? 32.518 -6.013 -46.301 1.00 92.12 208 ILE A N 1
ATOM 1672 C CA . ILE A 1 208 ? 31.309 -5.274 -45.889 1.00 92.12 208 ILE A CA 1
ATOM 1673 C C . ILE A 1 208 ? 30.055 -6.123 -46.129 1.00 92.12 208 ILE A C 1
ATOM 1675 O O . ILE A 1 208 ? 29.230 -6.255 -45.228 1.00 92.12 208 ILE A O 1
ATOM 1679 N N . TYR A 1 209 ? 29.940 -6.766 -47.295 1.00 92.44 209 TYR A N 1
ATOM 1680 C CA . TYR A 1 209 ? 28.809 -7.640 -47.616 1.00 92.44 209 TYR A CA 1
ATOM 1681 C C . TYR A 1 209 ? 28.691 -8.836 -46.652 1.00 92.44 209 TYR A C 1
ATOM 1683 O O . TYR A 1 209 ? 27.619 -9.090 -46.100 1.00 92.44 209 TYR A O 1
ATOM 1691 N N . VAL A 1 210 ? 29.798 -9.535 -46.374 1.00 94.75 210 VAL A N 1
ATOM 1692 C CA . VAL A 1 210 ? 29.826 -10.651 -45.412 1.00 94.75 210 VAL A CA 1
ATOM 1693 C C . VAL A 1 210 ? 29.438 -10.189 -44.002 1.00 94.75 210 VAL A C 1
ATOM 1695 O O . VAL A 1 210 ? 28.687 -10.884 -43.316 1.00 94.75 210 VAL A O 1
ATOM 1698 N N . PHE A 1 211 ? 29.893 -9.010 -43.569 1.00 95.25 211 PHE A N 1
ATOM 1699 C CA . PHE A 1 211 ? 29.557 -8.472 -42.250 1.00 95.25 211 PHE A CA 1
ATOM 1700 C C . PHE A 1 211 ? 28.138 -7.889 -42.153 1.00 95.25 211 PHE A C 1
ATOM 1702 O O . PHE A 1 211 ? 27.555 -7.961 -41.072 1.00 95.25 211 PHE A O 1
ATOM 1709 N N . ARG A 1 212 ? 27.525 -7.416 -43.248 1.00 95.81 212 ARG A N 1
ATOM 1710 C CA . ARG A 1 212 ? 26.081 -7.107 -43.285 1.00 95.81 212 ARG A CA 1
ATOM 1711 C C . ARG A 1 212 ? 25.219 -8.363 -43.234 1.00 95.81 212 ARG A C 1
ATOM 1713 O O . ARG A 1 212 ? 24.255 -8.393 -42.480 1.00 95.81 212 ARG A O 1
ATOM 1720 N N . ASN A 1 213 ? 25.600 -9.431 -43.937 1.00 95.62 213 ASN A N 1
ATOM 1721 C CA . ASN A 1 213 ? 24.928 -10.727 -43.798 1.00 95.62 213 ASN A CA 1
ATOM 1722 C C . ASN A 1 213 ? 25.028 -11.261 -42.357 1.00 95.62 213 ASN A C 1
ATOM 1724 O O . ASN A 1 213 ? 24.041 -11.758 -41.818 1.00 95.62 213 ASN A O 1
ATOM 1728 N N . LEU A 1 214 ? 26.186 -11.094 -41.702 1.00 96.62 214 LEU A N 1
ATOM 1729 C CA . LEU A 1 214 ? 26.326 -11.391 -40.275 1.00 96.62 214 LEU A CA 1
ATOM 1730 C C . LEU A 1 214 ? 25.413 -10.499 -39.417 1.00 96.62 214 LEU A C 1
ATOM 1732 O O . LEU A 1 214 ? 24.740 -11.020 -38.536 1.00 96.62 214 LEU A O 1
ATOM 1736 N N . LEU A 1 215 ? 25.347 -9.186 -39.667 1.00 97.25 215 LEU A N 1
ATOM 1737 C CA . LEU A 1 215 ? 24.456 -8.277 -38.934 1.00 97.25 215 LEU A CA 1
ATOM 1738 C C . LEU A 1 215 ? 22.988 -8.725 -39.029 1.00 97.25 215 LEU A C 1
ATOM 1740 O O . LEU A 1 215 ? 22.308 -8.767 -38.005 1.00 97.25 215 LEU A O 1
ATOM 1744 N N . THR A 1 216 ? 22.532 -9.128 -40.218 1.00 96.44 216 THR A N 1
ATOM 1745 C CA . THR A 1 216 ? 21.203 -9.717 -40.446 1.00 96.44 216 THR A CA 1
ATOM 1746 C C . THR A 1 216 ? 20.979 -10.956 -39.578 1.00 96.44 216 THR A C 1
ATOM 1748 O O . THR A 1 216 ? 20.002 -11.016 -38.832 1.00 96.44 216 THR A O 1
ATOM 1751 N N . GLU A 1 217 ? 21.913 -11.912 -39.607 1.00 96.00 217 GLU A N 1
ATOM 1752 C CA . GLU A 1 217 ? 21.846 -13.145 -38.812 1.00 96.00 217 GLU A CA 1
ATOM 1753 C C . GLU A 1 217 ? 21.812 -12.869 -37.298 1.00 96.00 217 GLU A C 1
ATOM 1755 O O . GLU A 1 217 ? 21.030 -13.486 -36.577 1.00 96.00 217 GLU A O 1
ATOM 1760 N N . LEU A 1 218 ? 22.617 -11.920 -36.804 1.00 96.62 218 LEU A N 1
ATOM 1761 C CA . LEU A 1 218 ? 22.653 -11.570 -35.380 1.00 96.62 218 LEU A CA 1
ATOM 1762 C C . LEU A 1 218 ? 21.376 -10.845 -34.934 1.00 96.62 218 LEU A C 1
ATOM 1764 O O . LEU A 1 218 ? 20.820 -11.193 -33.892 1.00 96.62 218 LEU A O 1
ATOM 1768 N N . VAL A 1 219 ? 20.873 -9.889 -35.724 1.00 96.19 219 VAL A N 1
ATOM 1769 C CA . VAL A 1 219 ? 19.611 -9.177 -35.444 1.00 96.19 219 VAL A CA 1
ATOM 1770 C C . VAL A 1 219 ? 18.426 -10.147 -35.414 1.00 96.19 219 VAL A C 1
ATOM 1772 O O . VAL A 1 219 ? 17.571 -10.030 -34.540 1.00 96.19 219 VAL A O 1
ATOM 1775 N N . GLN A 1 220 ? 18.391 -11.129 -36.321 1.00 94.88 220 GLN A N 1
ATOM 1776 C CA . GLN A 1 220 ? 17.329 -12.140 -36.410 1.00 94.88 220 GLN A CA 1
ATOM 1777 C C . GLN A 1 220 ? 17.533 -13.362 -35.492 1.00 94.88 220 GLN A C 1
ATOM 1779 O O . GLN A 1 220 ? 16.681 -14.247 -35.468 1.00 94.88 220 GLN A O 1
ATOM 1784 N N . SER A 1 221 ? 18.628 -13.427 -34.724 1.00 93.75 221 SER A N 1
ATOM 1785 C CA . SER A 1 221 ? 18.957 -14.589 -33.875 1.00 93.75 221 SER A CA 1
ATOM 1786 C C . SER A 1 221 ? 17.986 -14.833 -32.710 1.00 93.75 221 SER A C 1
ATOM 1788 O O . SER A 1 221 ? 17.977 -15.920 -32.131 1.00 93.75 221 SER A O 1
ATOM 1790 N N . ASP A 1 222 ? 17.175 -13.833 -32.365 1.00 91.50 222 ASP A N 1
ATOM 1791 C CA . ASP A 1 222 ? 16.156 -13.879 -31.319 1.00 91.50 222 ASP A CA 1
ATOM 1792 C C . ASP A 1 222 ? 14.852 -13.247 -31.842 1.00 91.50 222 ASP A C 1
ATOM 1794 O O . ASP A 1 222 ? 14.782 -12.020 -31.954 1.00 91.50 222 ASP A O 1
ATOM 1798 N N . PRO A 1 223 ? 13.806 -14.050 -32.126 1.00 87.88 223 PRO A N 1
ATOM 1799 C CA . PRO A 1 223 ? 12.509 -13.554 -32.591 1.00 87.88 223 PRO A CA 1
ATOM 1800 C C . PRO A 1 223 ? 11.774 -12.636 -31.604 1.00 87.88 223 PRO A C 1
ATOM 1802 O O . PRO A 1 223 ? 10.839 -11.951 -32.006 1.00 87.88 223 PRO A O 1
ATOM 1805 N N . SER A 1 224 ? 12.155 -12.634 -30.320 1.00 90.06 224 SER A N 1
ATOM 1806 C CA . SER A 1 224 ? 11.568 -11.755 -29.299 1.00 90.06 224 SER A CA 1
ATOM 1807 C C . SER A 1 224 ? 12.267 -10.397 -29.185 1.00 90.06 224 SER A C 1
ATOM 1809 O O . SER A 1 224 ? 11.780 -9.521 -28.473 1.00 90.06 224 SER A O 1
ATOM 1811 N N . TYR A 1 225 ? 13.414 -10.224 -29.855 1.00 94.88 225 TYR A N 1
ATOM 1812 C CA . TYR A 1 225 ? 14.276 -9.042 -29.759 1.00 94.88 225 TYR A CA 1
ATOM 1813 C C . TYR A 1 225 ? 14.638 -8.645 -28.313 1.00 94.88 225 TYR A C 1
ATOM 1815 O O . TYR A 1 225 ? 14.929 -7.479 -28.031 1.00 94.88 225 TYR A O 1
ATOM 1823 N N . SER A 1 226 ? 14.696 -9.618 -27.392 1.00 92.69 226 SER A N 1
ATOM 1824 C CA . SER A 1 226 ? 14.995 -9.405 -25.967 1.00 92.69 226 SER A CA 1
ATOM 1825 C C . SER A 1 226 ? 16.357 -8.746 -25.732 1.00 92.69 226 SER A C 1
ATOM 1827 O O . SER A 1 226 ? 16.541 -8.029 -24.752 1.00 92.69 226 SER A O 1
ATOM 1829 N N . TRP A 1 227 ? 17.310 -8.933 -26.652 1.00 95.25 227 TRP A N 1
ATOM 1830 C CA . TRP A 1 227 ? 18.592 -8.227 -26.647 1.00 95.25 227 TRP A CA 1
ATOM 1831 C C . TRP A 1 227 ? 18.419 -6.711 -26.816 1.00 95.25 227 TRP A C 1
ATOM 1833 O O . TRP A 1 227 ? 19.069 -5.938 -26.114 1.00 95.25 227 TRP A O 1
ATOM 1843 N N . PHE A 1 228 ? 17.522 -6.267 -27.697 1.00 96.19 228 PHE A N 1
ATOM 1844 C CA . PHE A 1 228 ? 17.336 -4.855 -28.030 1.00 96.19 228 PHE A CA 1
ATOM 1845 C C . PHE A 1 228 ? 16.717 -4.091 -26.853 1.00 96.19 228 PHE A C 1
ATOM 1847 O O . PHE A 1 228 ? 17.275 -3.086 -26.409 1.00 96.19 228 PHE A O 1
ATOM 1854 N N . VAL A 1 229 ? 15.643 -4.645 -26.280 1.00 94.94 229 VAL A N 1
ATOM 1855 C CA . VAL A 1 229 ? 14.936 -4.112 -25.098 1.00 94.94 229 VAL A CA 1
ATOM 1856 C C . VAL A 1 229 ? 15.514 -4.595 -23.758 1.00 94.94 229 VAL A C 1
ATOM 1858 O O . VAL A 1 229 ? 14.855 -4.500 -22.728 1.00 94.94 229 VAL A O 1
ATOM 1861 N N . SER A 1 230 ? 16.741 -5.125 -23.744 1.00 93.44 230 SER A N 1
ATOM 1862 C CA . SER A 1 230 ? 17.413 -5.508 -22.494 1.00 93.44 230 SER A CA 1
ATOM 1863 C C . SER A 1 230 ? 17.774 -4.286 -21.638 1.00 93.44 230 SER A C 1
ATOM 1865 O O . SER A 1 230 ? 17.825 -3.154 -22.121 1.00 93.44 230 SER A O 1
ATOM 1867 N N . GLU A 1 231 ? 18.062 -4.494 -20.355 1.00 89.25 231 GLU A N 1
ATOM 1868 C CA . GLU A 1 231 ? 18.401 -3.389 -19.448 1.00 89.25 231 GLU A CA 1
ATOM 1869 C C . GLU A 1 231 ? 19.716 -2.692 -19.848 1.00 89.25 231 GLU A C 1
ATOM 1871 O O . GLU A 1 231 ? 20.621 -3.310 -20.418 1.00 89.25 231 GLU A O 1
ATOM 1876 N N . ASP A 1 232 ? 19.838 -1.395 -19.560 1.00 88.88 232 ASP A N 1
ATOM 1877 C CA . ASP A 1 232 ? 21.059 -0.607 -19.759 1.00 88.88 232 ASP A CA 1
ATOM 1878 C C . ASP A 1 232 ? 21.542 -0.079 -18.403 1.00 88.88 232 ASP A C 1
ATOM 1880 O O . ASP A 1 232 ? 20.780 0.534 -17.661 1.00 88.88 232 ASP A O 1
ATOM 1884 N N . VAL A 1 233 ? 22.817 -0.301 -18.076 1.00 85.50 233 VAL A N 1
ATOM 1885 C CA . VAL A 1 233 ? 23.427 0.115 -16.798 1.00 85.50 233 VAL A CA 1
ATOM 1886 C C . VAL A 1 233 ? 23.371 1.639 -16.599 1.00 85.50 233 VAL A C 1
ATOM 1888 O O . VAL A 1 233 ? 23.349 2.115 -15.467 1.00 85.50 233 VAL A O 1
ATOM 1891 N N . ASN A 1 234 ? 23.313 2.409 -17.688 1.00 89.44 234 ASN A N 1
ATOM 1892 C CA . ASN A 1 234 ? 23.228 3.868 -17.674 1.00 89.44 234 ASN A CA 1
ATOM 1893 C C . ASN A 1 234 ? 21.785 4.389 -17.531 1.00 89.44 234 ASN A C 1
ATOM 1895 O O . ASN A 1 234 ? 21.595 5.596 -17.388 1.00 89.44 234 ASN A O 1
ATOM 1899 N N . ILE A 1 235 ? 20.774 3.513 -17.603 1.00 92.50 235 ILE A N 1
ATOM 1900 C CA . ILE A 1 235 ? 19.350 3.865 -17.520 1.00 92.50 235 ILE A CA 1
ATOM 1901 C C . ILE A 1 235 ? 18.713 3.007 -16.414 1.00 92.50 235 ILE A C 1
ATOM 1903 O O . ILE A 1 235 ? 18.190 1.925 -16.696 1.00 92.50 235 ILE A O 1
ATOM 1907 N N . PRO A 1 236 ? 18.796 3.441 -15.140 1.00 91.06 236 PRO A N 1
ATOM 1908 C CA . PRO A 1 236 ? 18.362 2.630 -14.010 1.00 91.06 236 PRO A CA 1
ATOM 1909 C C . PRO A 1 236 ? 16.863 2.316 -14.069 1.00 91.06 236 PRO A C 1
ATOM 1911 O O . PRO A 1 236 ? 16.054 3.112 -14.544 1.00 91.06 236 PRO A O 1
ATOM 1914 N N . ALA A 1 237 ? 16.499 1.143 -13.553 1.00 93.44 237 ALA A N 1
ATOM 1915 C CA . ALA A 1 237 ? 15.110 0.760 -13.348 1.00 93.44 237 ALA A CA 1
ATOM 1916 C C . ALA A 1 237 ? 14.433 1.644 -12.290 1.00 93.44 237 ALA A C 1
ATOM 1918 O O . ALA A 1 237 ? 15.020 1.901 -11.237 1.00 93.44 237 ALA A O 1
ATOM 1919 N N . VAL A 1 238 ? 13.186 2.032 -12.556 1.00 95.06 238 VAL A N 1
ATOM 1920 C CA . VAL A 1 238 ? 12.330 2.783 -11.628 1.00 95.06 238 VAL A CA 1
ATOM 1921 C C . VAL A 1 238 ? 11.664 1.796 -10.677 1.00 95.06 238 VAL A C 1
ATOM 1923 O O . VAL A 1 238 ? 11.043 0.828 -11.115 1.00 95.06 238 VAL A O 1
ATOM 1926 N N . ARG A 1 239 ? 11.802 2.007 -9.372 1.00 93.56 239 ARG A N 1
ATOM 1927 C CA . ARG A 1 239 ? 11.356 1.081 -8.321 1.00 93.56 239 ARG A CA 1
ATOM 1928 C C . ARG A 1 239 ? 10.163 1.647 -7.566 1.00 93.56 239 ARG A C 1
ATOM 1930 O O . ARG A 1 239 ? 9.985 2.857 -7.478 1.00 93.56 239 ARG A O 1
ATOM 1937 N N . ILE A 1 240 ? 9.374 0.775 -6.933 1.00 92.06 240 ILE A N 1
ATOM 1938 C CA . ILE A 1 240 ? 8.297 1.229 -6.034 1.00 92.06 240 ILE A CA 1
ATOM 1939 C C . ILE A 1 240 ? 8.828 2.122 -4.892 1.00 92.06 240 ILE A C 1
ATOM 1941 O O . ILE A 1 240 ? 8.164 3.077 -4.486 1.00 92.06 240 ILE A O 1
ATOM 1945 N N . THR A 1 241 ? 10.058 1.855 -4.438 1.00 91.44 241 THR A N 1
ATOM 1946 C CA . THR A 1 241 ? 10.756 2.583 -3.367 1.00 91.44 241 THR A CA 1
ATOM 1947 C C . THR A 1 241 ? 11.044 4.041 -3.703 1.00 91.44 241 THR A C 1
ATOM 1949 O O . THR A 1 241 ? 11.196 4.850 -2.796 1.00 91.44 241 THR A O 1
ATOM 1952 N N . ASP A 1 242 ? 11.075 4.396 -4.990 1.00 92.06 242 ASP A N 1
ATOM 1953 C CA . ASP A 1 242 ? 11.329 5.768 -5.447 1.00 92.06 242 ASP A CA 1
ATOM 1954 C C . ASP A 1 242 ? 10.129 6.693 -5.139 1.00 92.06 242 ASP A C 1
ATOM 1956 O O . ASP A 1 242 ? 10.249 7.920 -5.117 1.00 92.06 242 ASP A O 1
ATOM 1960 N N . PHE A 1 243 ? 8.966 6.093 -4.852 1.00 91.50 243 PHE A N 1
ATOM 1961 C CA . PHE A 1 243 ? 7.731 6.772 -4.463 1.00 91.50 243 PHE A CA 1
ATOM 1962 C C . PHE A 1 243 ? 7.345 6.482 -3.004 1.00 91.50 243 PHE A C 1
ATOM 1964 O O . PHE A 1 243 ? 6.894 7.395 -2.307 1.00 91.50 243 PHE A O 1
ATOM 1971 N N . TRP A 1 244 ? 7.534 5.248 -2.523 1.00 89.06 244 TRP A N 1
ATOM 1972 C CA . TRP A 1 244 ? 7.193 4.819 -1.161 1.00 89.06 244 TRP A CA 1
ATOM 1973 C C . TRP A 1 244 ? 8.378 4.102 -0.497 1.00 89.06 244 TRP A C 1
ATOM 1975 O O . TRP A 1 244 ? 8.590 2.912 -0.712 1.00 89.06 244 TRP A O 1
ATOM 1985 N N . GLU A 1 245 ? 9.138 4.830 0.323 1.00 81.62 245 GLU A N 1
ATOM 1986 C CA . GLU A 1 245 ? 10.406 4.369 0.917 1.00 81.62 245 GLU A CA 1
ATOM 1987 C C . GLU A 1 245 ? 10.258 3.124 1.817 1.00 81.62 245 GLU A C 1
ATOM 1989 O O . GLU A 1 245 ? 11.154 2.283 1.847 1.00 81.62 245 GLU A O 1
ATOM 1994 N N . ASP A 1 246 ? 9.114 2.972 2.494 1.00 74.06 246 ASP A N 1
ATOM 1995 C CA . ASP A 1 246 ? 8.832 1.863 3.420 1.00 74.06 246 ASP A CA 1
ATOM 1996 C C . ASP A 1 246 ? 8.432 0.537 2.726 1.00 74.06 246 ASP A C 1
ATOM 1998 O O . ASP A 1 246 ? 8.321 -0.501 3.383 1.00 74.06 246 ASP A O 1
ATOM 2002 N N . GLU A 1 247 ? 8.179 0.539 1.410 1.00 78.19 247 GLU A N 1
ATOM 2003 C CA . GLU A 1 247 ? 7.657 -0.632 0.685 1.00 78.19 247 GLU A CA 1
ATOM 2004 C C . GLU A 1 247 ? 8.783 -1.615 0.303 1.00 78.19 247 GLU A C 1
ATOM 2006 O O . GLU A 1 247 ? 9.588 -1.376 -0.600 1.00 78.19 247 GLU A O 1
ATOM 2011 N N . ASN A 1 248 ? 8.811 -2.781 0.950 1.00 64.00 248 ASN A N 1
ATOM 2012 C CA . ASN A 1 248 ? 9.797 -3.830 0.684 1.00 64.00 248 ASN A CA 1
ATOM 2013 C C . ASN A 1 248 ? 9.330 -4.764 -0.447 1.00 64.00 248 ASN A C 1
ATOM 2015 O O . ASN A 1 248 ? 8.702 -5.793 -0.188 1.00 64.00 248 ASN A O 1
ATOM 2019 N N . SER A 1 249 ? 9.617 -4.425 -1.710 1.00 66.81 249 SER A N 1
ATOM 2020 C CA . SER A 1 249 ? 9.244 -5.285 -2.843 1.00 66.81 249 SER A CA 1
ATOM 2021 C C . SER A 1 249 ? 10.250 -5.315 -3.997 1.00 66.81 249 SER A C 1
ATOM 2023 O O . SER A 1 249 ? 11.034 -4.392 -4.212 1.00 66.81 249 SER A O 1
ATOM 2025 N N . SER A 1 250 ? 10.160 -6.380 -4.793 1.00 82.75 250 SER A N 1
ATOM 2026 C CA . SER A 1 250 ? 10.855 -6.558 -6.069 1.00 82.75 250 SER A CA 1
ATOM 2027 C C . SER A 1 250 ? 10.130 -5.915 -7.264 1.00 82.75 250 SER A C 1
ATOM 2029 O O . SER A 1 250 ? 10.442 -6.253 -8.403 1.00 82.75 250 SER A O 1
ATOM 2031 N N . VAL A 1 251 ? 9.154 -5.023 -7.045 1.00 92.06 251 VAL A N 1
ATOM 2032 C CA . VAL A 1 251 ? 8.410 -4.363 -8.129 1.00 92.06 251 VAL A CA 1
ATOM 2033 C C . VAL A 1 251 ? 9.216 -3.195 -8.701 1.00 92.06 251 VAL A C 1
ATOM 2035 O O . VAL A 1 251 ? 9.504 -2.212 -8.012 1.00 92.06 251 VAL A O 1
ATOM 2038 N N . TYR A 1 252 ? 9.547 -3.297 -9.988 1.00 93.69 252 TYR A N 1
ATOM 2039 C CA . TYR A 1 252 ? 10.229 -2.262 -10.759 1.00 93.69 252 TYR A CA 1
ATOM 2040 C C . TYR A 1 252 ? 9.726 -2.218 -12.207 1.00 93.69 252 TYR A C 1
ATOM 2042 O O . TYR A 1 252 ? 9.228 -3.210 -12.740 1.00 93.69 252 TYR A O 1
ATOM 2050 N N . LEU A 1 253 ? 9.906 -1.067 -12.846 1.00 95.50 253 LEU A N 1
ATOM 2051 C CA . LEU A 1 253 ? 9.821 -0.870 -14.285 1.00 95.50 253 LEU A CA 1
ATOM 2052 C C . LEU A 1 253 ? 11.248 -0.766 -14.831 1.00 95.50 253 LEU A C 1
ATOM 2054 O O . LEU A 1 253 ? 12.035 0.058 -14.362 1.00 95.50 253 LEU A O 1
ATOM 2058 N N . SER A 1 254 ? 11.602 -1.593 -15.817 1.00 94.88 254 SER A N 1
ATOM 2059 C CA . SER A 1 254 ? 12.934 -1.513 -16.424 1.00 94.88 254 SER A CA 1
ATOM 2060 C C . SER A 1 254 ? 13.141 -0.151 -17.091 1.00 94.88 254 SER A C 1
ATOM 2062 O O . SER A 1 254 ? 12.273 0.323 -17.830 1.00 94.88 254 SER A O 1
ATOM 2064 N N . GLY A 1 255 ? 14.305 0.464 -16.858 1.00 95.12 255 GLY A N 1
ATOM 2065 C CA . GLY A 1 255 ? 14.614 1.826 -17.304 1.00 95.12 255 GLY A CA 1
ATOM 2066 C C . GLY A 1 255 ? 14.496 2.015 -18.819 1.00 95.12 255 GLY A C 1
ATOM 2067 O O . GLY A 1 255 ? 14.229 3.117 -19.291 1.00 95.12 255 GLY A O 1
ATOM 2068 N N . ILE A 1 256 ? 14.595 0.935 -19.596 1.00 94.88 256 ILE A N 1
ATOM 2069 C CA . ILE A 1 256 ? 14.448 0.954 -21.054 1.00 94.88 256 ILE A CA 1
ATOM 2070 C C . ILE A 1 256 ? 13.055 1.409 -21.537 1.00 94.88 256 ILE A C 1
ATOM 2072 O O . ILE A 1 256 ? 12.920 1.952 -22.634 1.00 94.88 256 ILE A O 1
ATOM 2076 N N . TRP A 1 257 ? 12.022 1.255 -20.704 1.00 95.81 257 TRP A N 1
ATOM 2077 C CA . TRP A 1 257 ? 10.659 1.701 -21.008 1.00 95.81 257 TRP A CA 1
ATOM 2078 C C . TRP A 1 257 ? 10.405 3.169 -20.646 1.00 95.81 257 TRP A C 1
ATOM 2080 O O . TRP A 1 257 ? 9.378 3.717 -21.037 1.00 95.81 257 TRP A O 1
ATOM 2090 N N . THR A 1 258 ? 11.342 3.834 -19.963 1.00 95.69 258 THR A N 1
ATOM 2091 C CA . THR A 1 258 ? 11.263 5.278 -19.684 1.00 95.69 258 THR A CA 1
ATOM 2092 C C . THR A 1 258 ? 11.586 6.122 -20.925 1.00 95.69 258 THR A C 1
ATOM 2094 O O . THR A 1 258 ? 12.131 5.611 -21.904 1.00 95.69 258 THR A O 1
ATOM 2097 N N . GLN A 1 259 ? 11.313 7.426 -20.902 1.00 92.62 259 GLN A N 1
ATOM 2098 C CA . GLN A 1 259 ? 11.571 8.347 -22.008 1.00 92.62 259 GLN A CA 1
ATOM 2099 C C . GLN A 1 259 ? 13.071 8.415 -22.377 1.00 92.62 259 GLN A C 1
ATOM 2101 O O . GLN A 1 259 ? 13.384 8.353 -23.572 1.00 92.62 259 GLN A O 1
ATOM 2106 N N . PRO A 1 260 ? 14.030 8.454 -21.420 1.00 93.69 260 PRO A N 1
ATOM 2107 C CA . PRO A 1 260 ? 15.447 8.215 -21.708 1.00 93.69 260 PRO A CA 1
ATOM 2108 C C . PRO A 1 260 ? 15.713 6.878 -22.416 1.00 93.69 260 PRO A C 1
ATOM 2110 O O . PRO A 1 260 ? 16.494 6.840 -23.368 1.00 93.69 260 PRO A O 1
ATOM 2113 N N . GLY A 1 261 ? 15.039 5.806 -21.992 1.00 94.38 261 GLY A N 1
ATOM 2114 C CA . GLY A 1 261 ? 15.113 4.477 -22.602 1.00 94.38 261 GLY A CA 1
ATOM 2115 C C . GLY A 1 261 ? 14.619 4.449 -24.050 1.00 94.38 261 GLY A C 1
ATOM 2116 O O . GLY A 1 261 ? 15.342 3.993 -24.931 1.00 94.38 261 GLY A O 1
ATOM 2117 N N . GLN A 1 262 ? 13.452 5.030 -24.335 1.00 91.62 262 GLN A N 1
ATOM 2118 C CA . GLN A 1 262 ? 12.896 5.128 -25.692 1.00 91.62 262 GLN A CA 1
ATOM 2119 C C . GLN A 1 262 ? 13.788 5.948 -26.630 1.00 91.62 262 GLN A C 1
ATOM 2121 O O . GLN A 1 262 ? 14.085 5.517 -27.747 1.00 91.62 262 GLN A O 1
ATOM 2126 N N . ASN A 1 263 ? 14.307 7.085 -26.156 1.00 92.81 263 ASN A N 1
ATOM 2127 C CA . ASN A 1 263 ? 15.292 7.871 -26.902 1.00 92.81 263 ASN A CA 1
ATOM 2128 C C . ASN A 1 263 ? 16.544 7.033 -27.233 1.00 92.81 263 ASN A C 1
ATOM 2130 O O . ASN A 1 263 ? 17.129 7.185 -28.308 1.00 92.81 263 ASN A O 1
ATOM 2134 N N . LYS A 1 264 ? 16.947 6.129 -26.329 1.00 94.81 264 LYS A N 1
ATOM 2135 C CA . LYS A 1 264 ? 18.095 5.237 -26.516 1.00 94.81 264 LYS A CA 1
ATOM 2136 C C . LYS A 1 264 ? 17.813 4.101 -27.505 1.00 94.81 264 LYS A C 1
ATOM 2138 O O . LYS A 1 264 ? 18.631 3.884 -28.399 1.00 94.81 264 LYS A O 1
ATOM 2143 N N . LEU A 1 265 ? 16.648 3.453 -27.413 1.00 95.31 265 LEU A N 1
ATOM 2144 C CA . LEU A 1 265 ? 16.175 2.466 -28.393 1.00 95.31 265 LEU A CA 1
ATOM 2145 C C . LEU A 1 265 ? 16.143 3.068 -29.806 1.00 95.31 265 LEU A C 1
ATOM 2147 O O . LEU A 1 265 ? 16.651 2.459 -30.745 1.00 95.31 265 LEU A O 1
ATOM 2151 N N . HIS A 1 266 ? 15.627 4.291 -29.959 1.00 94.19 266 HIS A N 1
ATOM 2152 C CA . HIS A 1 266 ? 15.596 4.973 -31.255 1.00 94.19 266 HIS A CA 1
ATOM 2153 C C . HIS A 1 266 ? 17.008 5.239 -31.813 1.00 94.19 266 HIS A C 1
ATOM 2155 O O . HIS A 1 266 ? 17.277 4.923 -32.972 1.00 94.19 266 HIS A O 1
ATOM 2161 N N . GLN A 1 267 ? 17.944 5.731 -30.988 1.00 94.94 267 GLN A N 1
ATOM 2162 C CA . GLN A 1 267 ? 19.354 5.901 -31.386 1.00 94.94 267 GLN A CA 1
ATOM 2163 C C . GLN A 1 267 ? 19.993 4.584 -31.852 1.00 94.94 267 GLN A C 1
ATOM 2165 O O . GLN A 1 267 ? 20.724 4.560 -32.844 1.00 94.94 267 GLN A O 1
ATOM 2170 N N . TRP A 1 268 ? 19.724 3.483 -31.147 1.00 96.31 268 TRP A N 1
ATOM 2171 C CA . TRP A 1 268 ? 20.214 2.156 -31.516 1.00 96.31 268 TRP A CA 1
ATOM 2172 C C . TRP A 1 268 ? 19.618 1.658 -32.828 1.00 96.31 268 TRP A C 1
ATOM 2174 O O . TRP A 1 268 ? 20.361 1.153 -33.667 1.00 96.31 268 TRP A O 1
ATOM 2184 N N . TYR A 1 269 ? 18.312 1.837 -33.036 1.00 96.62 269 TYR A N 1
ATOM 2185 C CA . TYR A 1 269 ? 17.661 1.471 -34.291 1.00 96.62 269 TYR A CA 1
ATOM 2186 C C . TYR A 1 269 ? 18.231 2.246 -35.481 1.00 96.62 269 TYR A C 1
ATOM 2188 O O . TYR A 1 269 ? 18.603 1.629 -36.475 1.00 96.62 269 TYR A O 1
ATOM 2196 N N . GLU A 1 270 ? 18.373 3.571 -35.374 1.00 95.56 270 GLU A N 1
ATOM 2197 C CA . GLU A 1 270 ? 18.948 4.383 -36.453 1.00 95.56 270 GLU A CA 1
ATOM 2198 C C . GLU A 1 270 ? 20.423 4.023 -36.718 1.00 95.56 270 GLU A C 1
ATOM 2200 O O . GLU A 1 270 ? 20.822 3.941 -37.877 1.00 95.56 270 GLU A O 1
ATOM 2205 N N . THR A 1 271 ? 21.205 3.679 -35.684 1.00 95.88 271 THR A N 1
ATOM 2206 C CA . THR A 1 271 ? 22.582 3.161 -35.849 1.00 95.88 271 THR A CA 1
ATOM 2207 C C . THR A 1 271 ? 22.604 1.826 -36.604 1.00 95.88 271 THR A C 1
ATOM 2209 O O . THR A 1 271 ? 23.419 1.628 -37.502 1.00 95.88 271 THR A O 1
ATOM 2212 N N . ILE A 1 272 ? 21.711 0.892 -36.262 1.00 96.75 272 ILE A N 1
ATOM 2213 C CA . ILE A 1 272 ? 21.609 -0.398 -36.962 1.00 96.75 272 ILE A CA 1
ATOM 2214 C C . ILE A 1 272 ? 21.195 -0.162 -38.417 1.00 96.75 272 ILE A C 1
ATOM 2216 O O . ILE A 1 272 ? 21.820 -0.690 -39.328 1.00 96.75 272 ILE A O 1
ATOM 2220 N N . LYS A 1 273 ? 20.181 0.675 -38.642 1.00 95.94 273 LYS A N 1
ATOM 2221 C CA . LYS A 1 273 ? 19.635 1.033 -39.956 1.00 95.94 273 LYS A CA 1
ATOM 2222 C C . LYS A 1 273 ? 20.661 1.710 -40.868 1.00 95.94 273 LYS A C 1
ATOM 2224 O O . LYS A 1 273 ? 20.741 1.342 -42.037 1.00 95.94 273 LYS A O 1
ATOM 2229 N N . GLU A 1 274 ? 21.481 2.629 -40.353 1.00 94.69 274 GLU A N 1
ATOM 2230 C CA . GLU A 1 274 ? 22.571 3.251 -41.123 1.00 94.69 274 GLU A CA 1
ATOM 2231 C C . GLU A 1 274 ? 23.597 2.203 -41.598 1.00 94.69 274 GLU A C 1
ATOM 2233 O O . GLU A 1 274 ? 24.051 2.266 -42.740 1.00 94.69 274 GLU A O 1
ATOM 2238 N N . ALA A 1 275 ? 23.895 1.185 -40.782 1.00 95.62 275 ALA A N 1
ATOM 2239 C CA . ALA A 1 275 ? 24.866 0.135 -41.108 1.00 95.62 275 ALA A CA 1
ATOM 2240 C C . ALA A 1 275 ? 24.449 -0.816 -42.249 1.00 95.62 275 ALA A C 1
ATOM 2242 O O . ALA A 1 275 ? 25.316 -1.426 -42.884 1.00 95.62 275 ALA A O 1
ATOM 2243 N N . TYR A 1 276 ? 23.150 -0.931 -42.552 1.00 94.69 276 TYR A N 1
ATOM 2244 C CA . TYR A 1 276 ? 22.680 -1.626 -43.762 1.00 94.69 276 TYR A CA 1
ATOM 2245 C C . TYR A 1 276 ? 22.946 -0.803 -45.041 1.00 94.69 276 TYR A C 1
ATOM 2247 O O . TYR A 1 276 ? 23.037 -1.359 -46.136 1.00 94.69 276 TYR A O 1
ATOM 2255 N N . GLY A 1 277 ? 23.151 0.514 -44.933 1.00 87.62 277 GLY A N 1
ATOM 2256 C CA . GLY A 1 277 ? 23.562 1.383 -46.036 1.00 87.62 277 GLY A CA 1
ATOM 2257 C C . GLY A 1 277 ? 22.510 1.520 -47.142 1.00 87.62 277 GLY A C 1
ATOM 2258 O O . GLY A 1 277 ? 21.695 2.439 -47.120 1.00 87.62 277 GLY A O 1
ATOM 2259 N N . ARG A 1 278 ? 22.570 0.646 -48.156 1.00 83.19 278 ARG A N 1
ATOM 2260 C CA . ARG A 1 278 ? 21.556 0.542 -49.230 1.00 83.19 278 ARG A CA 1
ATOM 2261 C C . ARG A 1 278 ? 20.635 -0.666 -49.068 1.00 83.19 278 ARG A C 1
ATOM 2263 O O . ARG A 1 278 ? 19.608 -0.727 -49.739 1.00 83.19 278 ARG A O 1
ATOM 2270 N N . ASP A 1 279 ? 21.031 -1.618 -48.234 1.00 85.00 279 ASP A N 1
ATOM 2271 C CA . ASP A 1 279 ? 20.271 -2.823 -47.950 1.00 85.00 279 ASP A CA 1
ATOM 2272 C C . ASP A 1 279 ? 19.113 -2.473 -46.994 1.00 85.00 279 ASP A C 1
ATOM 2274 O O . ASP A 1 279 ? 19.165 -1.484 -46.260 1.00 85.00 279 ASP A O 1
ATOM 2278 N N . THR A 1 280 ? 18.034 -3.252 -47.008 1.00 88.00 280 THR A N 1
ATOM 2279 C CA . THR A 1 280 ? 16.892 -3.028 -46.110 1.00 88.00 280 THR A CA 1
ATOM 2280 C C . THR A 1 280 ? 17.089 -3.756 -44.787 1.00 88.00 280 THR A C 1
ATOM 2282 O O . THR A 1 280 ? 17.394 -4.950 -44.781 1.00 88.00 280 THR A O 1
ATOM 2285 N N . VAL A 1 281 ? 16.828 -3.066 -43.674 1.00 92.94 281 VAL A N 1
ATOM 2286 C CA . VAL A 1 281 ? 16.690 -3.689 -42.347 1.00 92.94 281 VAL A CA 1
ATOM 2287 C C . VAL A 1 281 ? 15.619 -4.797 -42.409 1.00 92.94 281 VAL A C 1
ATOM 2289 O O . VAL A 1 281 ? 14.609 -4.603 -43.091 1.00 92.94 281 VAL A O 1
ATOM 2292 N N . PRO A 1 282 ? 15.796 -5.946 -41.724 1.00 94.56 282 PRO A N 1
ATOM 2293 C CA . PRO A 1 282 ? 14.802 -7.014 -41.703 1.00 94.56 282 PRO A CA 1
ATOM 2294 C C . PRO A 1 282 ? 13.414 -6.526 -41.281 1.00 94.56 282 PRO A C 1
ATOM 2296 O O . PRO A 1 282 ? 13.257 -5.960 -40.199 1.00 94.56 282 PRO A O 1
ATOM 2299 N N . GLU A 1 283 ? 12.405 -6.810 -42.110 1.00 93.00 283 GLU A N 1
ATOM 2300 C CA . GLU A 1 283 ? 11.025 -6.331 -41.938 1.00 93.00 283 GLU A CA 1
ATOM 2301 C C . GLU A 1 283 ? 10.478 -6.624 -40.536 1.00 93.00 283 GLU A C 1
ATOM 2303 O O . GLU A 1 283 ? 9.993 -5.714 -39.878 1.00 93.00 283 GLU A O 1
ATOM 2308 N N . ALA A 1 284 ? 10.672 -7.842 -40.020 1.00 92.88 284 ALA A N 1
ATOM 2309 C CA . ALA A 1 284 ? 10.244 -8.225 -38.673 1.00 92.88 284 ALA A CA 1
ATOM 2310 C C . ALA A 1 284 ? 10.848 -7.350 -37.552 1.00 92.88 284 ALA A C 1
ATOM 2312 O O . ALA A 1 284 ? 10.160 -7.047 -36.577 1.00 92.88 284 ALA A O 1
ATOM 2313 N N . PHE A 1 285 ? 12.100 -6.893 -37.697 1.00 94.88 285 PHE A N 1
ATOM 2314 C CA . PHE A 1 285 ? 12.740 -6.016 -36.712 1.00 94.88 285 PHE A CA 1
ATOM 2315 C C . PHE A 1 285 ? 12.238 -4.574 -36.842 1.00 94.88 285 PHE A C 1
ATOM 2317 O O . PHE A 1 285 ? 11.930 -3.939 -35.836 1.00 94.88 285 PHE A O 1
ATOM 2324 N N . SER A 1 286 ? 12.074 -4.069 -38.069 1.00 93.31 286 SER A N 1
ATOM 2325 C CA . SER A 1 286 ? 11.439 -2.766 -38.297 1.00 93.31 286 SER A CA 1
ATOM 2326 C C . SER A 1 286 ? 9.988 -2.737 -37.801 1.00 93.31 286 SER A C 1
ATOM 2328 O O . SER A 1 286 ? 9.591 -1.758 -37.176 1.00 93.31 286 SER A O 1
ATOM 2330 N N . SER A 1 287 ? 9.216 -3.810 -37.998 1.00 92.56 287 SER A N 1
ATOM 2331 C CA . SER A 1 287 ? 7.868 -3.964 -37.441 1.00 92.56 287 SER A CA 1
ATOM 2332 C C . SER A 1 287 ? 7.889 -3.963 -35.915 1.00 92.56 287 SER A C 1
ATOM 2334 O O . SER A 1 287 ? 7.148 -3.194 -35.314 1.00 92.56 287 SER A O 1
ATOM 2336 N N . PHE A 1 288 ? 8.766 -4.745 -35.276 1.00 93.25 288 PHE A N 1
ATOM 2337 C CA . PHE A 1 288 ? 8.923 -4.732 -33.816 1.00 93.25 288 PHE A CA 1
ATOM 2338 C C . PHE A 1 288 ? 9.203 -3.319 -33.275 1.00 93.25 288 PHE A C 1
ATOM 2340 O O . PHE A 1 288 ? 8.582 -2.894 -32.303 1.00 93.25 288 PHE A O 1
ATOM 2347 N N . VAL A 1 289 ? 10.075 -2.557 -33.944 1.00 93.56 289 VAL A N 1
ATOM 2348 C CA . VAL A 1 289 ? 10.404 -1.175 -33.560 1.00 93.56 289 VAL A CA 1
ATOM 2349 C C . VAL A 1 289 ? 9.208 -0.221 -33.706 1.00 93.56 289 VAL A C 1
ATOM 2351 O O . VAL A 1 289 ? 9.062 0.690 -32.893 1.00 93.56 289 VAL A O 1
ATOM 2354 N N . LEU A 1 290 ? 8.313 -0.440 -34.677 1.00 90.38 290 LEU A N 1
ATOM 2355 C CA . LEU A 1 290 ? 7.071 0.340 -34.814 1.00 90.38 290 LEU A CA 1
ATOM 2356 C C . LEU A 1 290 ? 6.066 0.083 -33.674 1.00 90.38 290 LEU A C 1
ATOM 2358 O O . LEU A 1 290 ? 5.282 0.973 -33.358 1.00 90.38 290 LEU A O 1
ATOM 2362 N N . TYR A 1 291 ? 6.109 -1.089 -33.029 1.00 90.44 291 TYR A N 1
ATOM 2363 C CA . TYR A 1 291 ? 5.233 -1.460 -31.906 1.00 90.44 291 TYR A CA 1
ATOM 2364 C C . TYR A 1 291 ? 5.841 -1.175 -30.515 1.00 90.44 291 TYR A C 1
ATOM 2366 O O . TYR A 1 291 ? 5.315 -1.631 -29.493 1.00 90.44 291 TYR A O 1
ATOM 2374 N N . LEU A 1 292 ? 6.932 -0.400 -30.429 1.00 91.38 292 LEU A N 1
ATOM 2375 C CA . LEU A 1 292 ? 7.552 -0.046 -29.142 1.00 91.38 292 LEU A CA 1
ATOM 2376 C C . LEU A 1 292 ? 6.647 0.816 -28.253 1.00 91.38 292 LEU A C 1
ATOM 2378 O O . LEU A 1 292 ? 6.601 0.565 -27.053 1.00 91.38 292 LEU A O 1
ATOM 2382 N N . ASP A 1 293 ? 5.889 1.765 -28.811 1.00 91.69 293 ASP A N 1
ATOM 2383 C CA . ASP A 1 293 ? 4.954 2.595 -28.030 1.00 91.69 293 ASP A CA 1
ATOM 2384 C C . ASP A 1 293 ? 3.787 1.774 -27.449 1.00 91.69 293 ASP A C 1
ATOM 2386 O O . ASP A 1 293 ? 3.300 2.064 -26.356 1.00 91.69 293 ASP A O 1
ATOM 2390 N N . GLU A 1 294 ? 3.349 0.719 -28.141 1.00 92.19 294 GLU A N 1
ATOM 2391 C CA . GLU A 1 294 ? 2.349 -0.229 -27.630 1.00 92.19 294 GLU A CA 1
ATOM 2392 C C . GLU A 1 294 ? 2.954 -1.118 -26.531 1.00 92.19 294 GLU A C 1
ATOM 2394 O O . GLU A 1 294 ? 2.393 -1.259 -25.443 1.00 92.19 294 GLU A O 1
ATOM 2399 N N . SER A 1 295 ? 4.164 -1.634 -26.772 1.00 92.25 295 SER A N 1
ATOM 2400 C CA . SER A 1 295 ? 4.924 -2.427 -25.797 1.00 92.25 295 SER A CA 1
ATOM 2401 C C . SER A 1 295 ? 5.209 -1.635 -24.516 1.00 92.25 295 SER A C 1
ATOM 2403 O O . SER A 1 295 ? 5.096 -2.174 -23.414 1.00 92.25 295 SER A O 1
ATOM 2405 N N . ARG A 1 296 ? 5.539 -0.344 -24.640 1.00 94.75 296 ARG A N 1
ATOM 2406 C CA . ARG A 1 296 ? 5.758 0.579 -23.522 1.00 94.75 296 ARG A CA 1
ATOM 2407 C C . ARG A 1 296 ? 4.492 0.746 -22.689 1.00 94.75 296 ARG A C 1
ATOM 2409 O O . ARG A 1 296 ? 4.566 0.660 -21.466 1.00 94.75 296 ARG A O 1
ATOM 2416 N N . GLN A 1 297 ? 3.340 0.931 -23.335 1.00 96.12 297 GLN A N 1
ATOM 2417 C CA . GLN A 1 297 ? 2.053 1.025 -22.644 1.00 96.12 297 GLN A CA 1
ATOM 2418 C C . GLN A 1 297 ? 1.753 -0.246 -21.841 1.00 96.12 297 GLN A C 1
ATOM 2420 O O . GLN A 1 297 ? 1.434 -0.136 -20.659 1.00 96.12 297 GLN A O 1
ATOM 2425 N N . GLU A 1 298 ? 1.954 -1.441 -22.404 1.00 95.12 298 GLU A N 1
ATOM 2426 C CA . GLU A 1 298 ? 1.733 -2.687 -21.655 1.00 95.12 298 GLU A CA 1
ATOM 2427 C C . GLU A 1 298 ? 2.693 -2.835 -20.457 1.00 95.12 298 GLU A C 1
ATOM 2429 O O . GLU A 1 298 ? 2.271 -3.252 -19.379 1.00 95.12 298 GLU A O 1
ATOM 2434 N N . HIS A 1 299 ? 3.962 -2.423 -20.571 1.00 95.75 299 HIS A N 1
ATOM 2435 C CA . HIS A 1 299 ? 4.890 -2.461 -19.430 1.00 95.75 299 HIS A CA 1
ATOM 2436 C C . HIS A 1 299 ? 4.491 -1.490 -18.307 1.00 95.75 299 HIS A C 1
ATOM 2438 O O . HIS A 1 299 ? 4.556 -1.860 -17.133 1.00 95.75 299 HIS A O 1
ATOM 2444 N N . PHE A 1 300 ? 4.020 -0.282 -18.635 1.00 97.44 300 PHE A N 1
ATOM 2445 C CA . PHE A 1 300 ? 3.459 0.636 -17.635 1.00 97.44 300 PHE A CA 1
ATOM 2446 C C . PHE A 1 300 ? 2.160 0.097 -17.023 1.00 97.44 300 PHE A C 1
ATOM 2448 O O . PHE A 1 300 ? 1.985 0.169 -15.807 1.00 97.44 300 PHE A O 1
ATOM 2455 N N . ARG A 1 301 ? 1.284 -0.509 -17.831 1.00 96.38 301 ARG A N 1
ATOM 2456 C CA . ARG A 1 301 ? 0.050 -1.165 -17.382 1.00 96.38 301 ARG A CA 1
ATOM 2457 C C . ARG A 1 301 ? 0.338 -2.257 -16.348 1.00 96.38 301 ARG A C 1
ATOM 2459 O O . ARG A 1 301 ? -0.215 -2.223 -15.248 1.00 96.38 301 ARG A O 1
ATOM 2466 N N . GLN A 1 302 ? 1.273 -3.160 -16.649 1.00 96.00 302 GLN A N 1
ATOM 2467 C CA . GLN A 1 302 ? 1.725 -4.201 -15.718 1.00 96.00 302 GLN A CA 1
ATOM 2468 C C . GLN A 1 302 ? 2.412 -3.625 -14.472 1.00 96.00 302 GLN A C 1
ATOM 2470 O O . GLN A 1 302 ? 2.217 -4.148 -13.372 1.00 96.00 302 GLN A O 1
ATOM 2475 N N . PHE A 1 303 ? 3.179 -2.538 -14.602 1.00 96.69 303 PHE A N 1
ATOM 2476 C CA . PHE A 1 303 ? 3.818 -1.869 -13.466 1.00 96.69 303 PHE A CA 1
ATOM 2477 C C . PHE A 1 303 ? 2.786 -1.268 -12.500 1.00 96.69 303 PHE A C 1
ATOM 2479 O O . PHE A 1 303 ? 2.858 -1.541 -11.303 1.00 96.69 303 PHE A O 1
ATOM 2486 N N . ILE A 1 304 ? 1.773 -0.550 -12.999 1.00 96.25 304 ILE A N 1
ATOM 2487 C CA . ILE A 1 304 ? 0.673 0.007 -12.186 1.00 96.25 304 ILE A CA 1
ATOM 2488 C C . ILE A 1 304 ? -0.084 -1.111 -11.455 1.00 96.25 304 ILE A C 1
ATOM 2490 O O . ILE A 1 304 ? -0.284 -1.028 -10.242 1.00 96.25 304 ILE A O 1
ATOM 2494 N N . MET A 1 305 ? -0.445 -2.189 -12.160 1.00 95.06 305 MET A N 1
ATOM 2495 C CA . MET A 1 305 ? -1.111 -3.357 -11.562 1.00 95.06 305 MET A CA 1
ATOM 2496 C C . MET A 1 305 ? -0.241 -4.042 -10.494 1.00 95.06 305 MET A C 1
ATOM 2498 O O . MET A 1 305 ? -0.741 -4.462 -9.448 1.00 95.06 305 MET A O 1
ATOM 2502 N N . SER A 1 306 ? 1.072 -4.127 -10.721 1.00 93.94 306 SER A N 1
ATOM 2503 C CA . SER A 1 306 ? 2.026 -4.706 -9.766 1.00 93.94 306 SER A CA 1
ATOM 2504 C C . SER A 1 306 ? 2.204 -3.833 -8.521 1.00 93.94 306 SER A C 1
ATOM 2506 O O . SER A 1 306 ? 2.259 -4.367 -7.415 1.00 93.94 306 SER A O 1
ATOM 2508 N N . VAL A 1 307 ? 2.233 -2.505 -8.678 1.00 93.50 307 VAL A N 1
ATOM 2509 C CA . VAL A 1 307 ? 2.269 -1.536 -7.570 1.00 93.50 307 VAL A CA 1
ATOM 2510 C C . VAL A 1 307 ? 0.990 -1.620 -6.734 1.00 93.50 307 VAL A C 1
ATOM 2512 O O . VAL A 1 307 ? 1.078 -1.752 -5.514 1.00 93.50 307 VAL A O 1
ATOM 2515 N N . ALA A 1 308 ? -0.190 -1.627 -7.363 1.00 93.12 308 ALA A N 1
ATOM 2516 C CA . ALA A 1 308 ? -1.465 -1.783 -6.657 1.00 93.12 308 ALA A CA 1
ATOM 2517 C C . ALA A 1 308 ? -1.515 -3.095 -5.858 1.00 93.12 308 ALA A C 1
ATOM 2519 O O . ALA A 1 308 ? -1.863 -3.102 -4.676 1.00 93.12 308 ALA A O 1
ATOM 2520 N N . ARG A 1 309 ? -1.080 -4.204 -6.473 1.00 91.38 309 ARG A N 1
ATOM 2521 C CA . ARG A 1 309 ? -1.020 -5.515 -5.818 1.00 91.38 309 ARG A CA 1
ATOM 2522 C C . ARG A 1 309 ? -0.038 -5.551 -4.647 1.00 91.38 309 ARG A C 1
ATOM 2524 O O . ARG A 1 309 ? -0.389 -6.107 -3.612 1.00 91.38 309 ARG A O 1
ATOM 2531 N N . ALA A 1 310 ? 1.161 -4.989 -4.799 1.00 89.62 310 ALA A N 1
ATOM 2532 C CA . ALA A 1 310 ? 2.163 -4.951 -3.734 1.00 89.62 310 ALA A CA 1
ATOM 2533 C C . ALA A 1 310 ? 1.675 -4.142 -2.523 1.00 89.62 310 ALA A C 1
ATOM 2535 O O . ALA A 1 310 ? 1.862 -4.562 -1.386 1.00 89.62 310 ALA A O 1
ATOM 2536 N N . ARG A 1 311 ? 0.985 -3.021 -2.769 1.00 88.62 311 ARG A N 1
ATOM 2537 C CA . ARG A 1 311 ? 0.511 -2.114 -1.715 1.00 88.62 311 ARG A CA 1
ATOM 2538 C C . ARG A 1 311 ? -0.816 -2.510 -1.071 1.00 88.62 311 ARG A C 1
ATOM 2540 O O . ARG A 1 311 ? -1.206 -1.866 -0.098 1.00 88.62 311 ARG A O 1
ATOM 2547 N N . LYS A 1 312 ? -1.506 -3.544 -1.571 1.00 83.75 312 LYS A N 1
ATOM 2548 C CA . LYS A 1 312 ? -2.834 -3.959 -1.083 1.00 83.75 312 LYS A CA 1
ATOM 2549 C C . LYS A 1 312 ? -2.875 -4.137 0.440 1.00 83.75 312 LYS A C 1
ATOM 2551 O O . LYS A 1 312 ? -3.780 -3.619 1.093 1.00 83.75 312 LYS A O 1
ATOM 2556 N N . ASP A 1 313 ? -1.864 -4.805 0.991 1.00 74.25 313 ASP A N 1
ATOM 2557 C CA . ASP A 1 313 ? -1.820 -5.190 2.405 1.00 74.25 313 ASP A CA 1
ATOM 2558 C C . ASP A 1 313 ? -0.991 -4.230 3.291 1.00 74.25 313 ASP A C 1
ATOM 2560 O O . ASP A 1 313 ? -0.906 -4.449 4.497 1.00 74.25 313 ASP A O 1
ATOM 2564 N N . SER A 1 314 ? -0.436 -3.144 2.728 1.00 72.94 314 SER A N 1
ATOM 2565 C CA . SER A 1 314 ? 0.342 -2.068 3.391 1.00 72.94 314 SER A CA 1
ATOM 2566 C C . SER A 1 314 ? 1.193 -2.541 4.598 1.00 72.94 314 SER A C 1
ATOM 2568 O O . SER A 1 314 ? 1.993 -3.459 4.460 1.00 72.94 314 SER A O 1
ATOM 2570 N N . HIS A 1 315 ? 1.122 -1.973 5.811 1.00 69.38 315 HIS A N 1
ATOM 2571 C CA . HIS A 1 315 ? 0.295 -0.879 6.357 1.00 69.38 315 HIS A CA 1
ATOM 2572 C C . HIS A 1 315 ? 1.128 0.389 6.634 1.00 69.38 315 HIS A C 1
ATOM 2574 O O . HIS A 1 315 ? 2.350 0.320 6.722 1.00 69.38 315 HIS A O 1
ATOM 2580 N N . SER A 1 316 ? 0.479 1.540 6.868 1.00 70.50 316 SER A N 1
ATOM 2581 C CA . SER A 1 316 ? 1.170 2.749 7.358 1.00 70.50 316 SER A CA 1
ATOM 2582 C C . SER A 1 316 ? 0.997 2.948 8.864 1.00 70.50 316 SER A C 1
ATOM 2584 O O . SER A 1 316 ? -0.112 2.834 9.377 1.00 70.50 316 SER A O 1
ATOM 2586 N N . GLY A 1 317 ? 2.076 3.315 9.557 1.00 73.31 317 GLY A N 1
ATOM 2587 C CA . GLY A 1 317 ? 2.037 3.722 10.964 1.00 73.31 317 GLY A CA 1
ATOM 2588 C C . GLY A 1 317 ? 1.543 5.161 11.166 1.00 73.31 317 GLY A C 1
ATOM 2589 O O . GLY A 1 317 ? 0.619 5.636 10.505 1.00 73.31 317 GLY A O 1
ATOM 2590 N N . LEU A 1 318 ? 2.169 5.884 12.098 1.00 84.69 318 LEU A N 1
ATOM 2591 C CA . LEU A 1 318 ? 1.874 7.302 12.308 1.00 84.69 318 LEU A CA 1
ATOM 2592 C C . LEU A 1 318 ? 2.458 8.157 11.175 1.00 84.69 318 LEU A C 1
ATOM 2594 O O . LEU A 1 318 ? 3.656 8.107 10.919 1.00 84.69 318 LEU A O 1
ATOM 2598 N N . MET A 1 319 ? 1.616 8.982 10.552 1.00 86.00 319 MET A N 1
ATOM 2599 C CA . MET A 1 319 ? 2.046 10.029 9.630 1.00 86.00 319 MET A CA 1
ATOM 2600 C C . MET A 1 319 ? 2.454 11.298 10.378 1.00 86.00 319 MET A C 1
ATOM 2602 O O . MET A 1 319 ? 1.818 11.685 11.361 1.00 86.00 319 MET A O 1
ATOM 2606 N N . ASN A 1 320 ? 3.467 11.993 9.863 1.00 85.31 320 ASN A N 1
ATOM 2607 C CA . ASN A 1 320 ? 3.808 13.341 10.304 1.00 85.31 320 ASN A CA 1
ATOM 2608 C C . ASN A 1 320 ? 2.869 14.400 9.663 1.00 85.31 320 ASN A C 1
ATOM 2610 O O . ASN A 1 320 ? 2.202 14.131 8.654 1.00 85.31 320 ASN A O 1
ATOM 2614 N N . PRO A 1 321 ? 2.794 15.634 10.205 1.00 85.31 321 PRO A N 1
ATOM 2615 C CA . PRO A 1 321 ? 1.896 16.670 9.679 1.00 85.31 321 PRO A CA 1
ATOM 2616 C C . PRO A 1 321 ? 2.164 17.067 8.217 1.00 85.31 321 PRO A C 1
ATOM 2618 O O . PRO A 1 321 ? 1.247 17.506 7.517 1.00 85.31 321 PRO A O 1
ATOM 2621 N N . LEU A 1 322 ? 3.399 16.902 7.727 1.00 86.56 322 LEU A N 1
ATOM 2622 C CA . LEU A 1 322 ? 3.753 17.181 6.334 1.00 86.56 322 LEU A CA 1
ATOM 2623 C C . LEU A 1 322 ? 3.182 16.115 5.385 1.00 86.56 322 LEU A C 1
ATOM 2625 O O . LEU A 1 322 ? 2.622 16.460 4.349 1.00 86.56 322 LEU A O 1
ATOM 2629 N N . GLN A 1 323 ? 3.245 14.833 5.753 1.00 86.62 323 GLN A N 1
ATOM 2630 C CA . GLN A 1 323 ? 2.614 13.738 5.007 1.00 86.62 323 GLN A CA 1
ATOM 2631 C C . GLN A 1 323 ? 1.091 13.929 4.925 1.00 86.62 323 GLN A C 1
ATOM 2633 O O . GLN A 1 323 ? 0.527 13.864 3.833 1.00 86.62 323 GLN A O 1
ATOM 2638 N N . LEU A 1 324 ? 0.437 14.270 6.042 1.00 86.94 324 LEU A N 1
ATOM 2639 C CA . LEU A 1 324 ? -1.003 14.557 6.072 1.00 86.94 324 LEU A CA 1
ATOM 2640 C C . LEU A 1 324 ? -1.380 15.758 5.189 1.00 86.94 324 LEU A C 1
ATOM 2642 O O . LEU A 1 324 ? -2.320 15.686 4.402 1.00 86.94 324 LEU A O 1
ATOM 2646 N N . THR A 1 325 ? -0.639 16.866 5.264 1.00 85.69 325 THR A N 1
ATOM 2647 C CA . THR A 1 325 ? -0.919 18.045 4.421 1.00 85.69 325 THR A CA 1
ATOM 2648 C C . THR A 1 325 ? -0.594 17.811 2.940 1.00 85.69 325 THR A C 1
ATOM 2650 O O . THR A 1 325 ? -1.286 18.352 2.075 1.00 85.69 325 THR A O 1
ATOM 2653 N N . ASN A 1 326 ? 0.374 16.948 2.618 1.00 87.25 326 ASN A N 1
ATOM 2654 C CA . ASN A 1 326 ? 0.676 16.542 1.243 1.00 87.25 326 ASN A CA 1
ATOM 2655 C C . ASN A 1 326 ? -0.484 15.793 0.559 1.00 87.25 326 ASN A C 1
ATOM 2657 O O . ASN A 1 326 ? -0.621 15.916 -0.660 1.00 87.25 326 ASN A O 1
ATOM 2661 N N . ILE A 1 327 ? -1.351 15.098 1.311 1.00 85.69 327 ILE A N 1
ATOM 2662 C CA . ILE A 1 327 ? -2.597 14.506 0.784 1.00 85.69 327 ILE A CA 1
ATOM 2663 C C . ILE A 1 327 ? -3.519 15.605 0.227 1.00 85.69 327 ILE A C 1
ATOM 2665 O O . ILE A 1 327 ? -3.979 15.508 -0.905 1.00 85.69 327 ILE A O 1
ATOM 2669 N N . ILE A 1 328 ? -3.733 16.695 0.975 1.00 80.81 328 ILE A N 1
ATOM 2670 C CA . ILE A 1 328 ? -4.596 17.821 0.553 1.00 80.81 328 ILE A CA 1
ATOM 2671 C C . ILE A 1 328 ? -3.977 18.616 -0.610 1.00 80.81 328 ILE A C 1
ATOM 2673 O O . ILE A 1 328 ? -4.689 19.217 -1.414 1.00 80.81 328 ILE A O 1
ATOM 2677 N N . HIS A 1 329 ? -2.646 18.684 -0.680 1.00 79.38 329 HIS A N 1
ATOM 2678 C CA . HIS A 1 329 ? -1.932 19.545 -1.625 1.00 79.38 329 HIS A CA 1
ATOM 2679 C C . HIS A 1 329 ? -1.543 18.876 -2.950 1.00 79.38 329 HIS A C 1
ATOM 2681 O O . HIS A 1 329 ? -0.791 19.487 -3.713 1.00 79.38 329 HIS A O 1
ATOM 2687 N N . ASN A 1 330 ? -2.047 17.669 -3.238 1.00 75.75 330 ASN A N 1
ATOM 2688 C CA . ASN A 1 330 ? -1.651 16.855 -4.395 1.00 75.75 330 ASN A CA 1
ATOM 2689 C C . ASN A 1 330 ? -0.121 16.666 -4.449 1.00 75.75 330 ASN A C 1
ATOM 2691 O O . ASN A 1 330 ? 0.541 16.961 -5.441 1.00 75.75 330 ASN A O 1
ATOM 2695 N N . ARG A 1 331 ? 0.456 16.241 -3.319 1.00 83.94 331 ARG A N 1
ATOM 2696 C CA . ARG A 1 331 ? 1.898 15.988 -3.126 1.00 83.94 331 ARG A CA 1
ATOM 2697 C C . ARG A 1 331 ? 2.184 14.648 -2.443 1.00 83.94 331 ARG A C 1
ATOM 2699 O O . ARG A 1 331 ? 3.312 14.403 -2.019 1.00 83.94 331 ARG A O 1
ATOM 2706 N N . SER A 1 332 ? 1.172 13.795 -2.298 1.00 86.81 332 SER A N 1
ATOM 2707 C CA . SER A 1 332 ? 1.351 12.443 -1.772 1.00 86.81 332 SER A CA 1
ATOM 2708 C C . SER A 1 332 ? 2.211 11.591 -2.711 1.00 86.81 332 SER A C 1
ATOM 2710 O O . SER A 1 332 ? 2.418 11.932 -3.879 1.00 86.81 332 SER A O 1
ATOM 2712 N N . SER A 1 333 ? 2.689 10.452 -2.220 1.00 89.38 333 SER A N 1
ATOM 2713 C CA . SER A 1 333 ? 3.410 9.485 -3.048 1.00 89.38 333 SER A CA 1
ATOM 2714 C C . SER A 1 333 ? 2.550 8.896 -4.170 1.00 89.38 333 SER A C 1
ATOM 2716 O O . SER A 1 333 ? 3.051 8.746 -5.277 1.00 89.38 333 SER A O 1
ATOM 2718 N N . GLU A 1 334 ? 1.248 8.678 -3.945 1.00 89.75 334 GLU A N 1
ATOM 2719 C CA . GLU A 1 334 ? 0.294 8.279 -4.996 1.00 89.75 334 GLU A CA 1
ATOM 2720 C C . GLU A 1 334 ? 0.236 9.324 -6.113 1.00 89.75 334 GLU A C 1
ATOM 2722 O O . GLU A 1 334 ? 0.317 8.980 -7.288 1.00 89.75 334 GLU A O 1
ATOM 2727 N N . HIS A 1 335 ? 0.151 10.613 -5.764 1.00 87.75 335 HIS A N 1
ATOM 2728 C CA . HIS A 1 335 ? 0.109 11.666 -6.774 1.00 87.75 335 HIS A CA 1
ATOM 2729 C C . HIS A 1 335 ? 1.443 11.795 -7.525 1.00 87.75 335 HIS A C 1
ATOM 2731 O O . HIS A 1 335 ? 1.431 11.931 -8.743 1.00 87.75 335 HIS A O 1
ATOM 2737 N N . ARG A 1 336 ? 2.589 11.684 -6.833 1.00 91.19 336 ARG A N 1
ATOM 2738 C CA . ARG A 1 336 ? 3.919 11.668 -7.477 1.00 91.19 336 ARG A CA 1
ATOM 2739 C C . ARG A 1 336 ? 4.087 10.483 -8.434 1.00 91.19 336 ARG A C 1
ATOM 2741 O O . ARG A 1 336 ? 4.648 10.655 -9.511 1.00 91.19 336 ARG A O 1
ATOM 2748 N N . PHE A 1 337 ? 3.579 9.307 -8.066 1.00 94.19 337 PHE A N 1
ATOM 2749 C CA . PHE A 1 337 ? 3.591 8.115 -8.915 1.00 94.19 337 PHE A CA 1
ATOM 2750 C C . PHE A 1 337 ? 2.772 8.316 -10.195 1.00 94.19 337 PHE A C 1
ATOM 2752 O O . PHE A 1 337 ? 3.272 8.072 -11.290 1.00 94.19 337 PHE A O 1
ATOM 2759 N N . PHE A 1 338 ? 1.540 8.819 -10.086 1.00 92.75 338 PHE A N 1
ATOM 2760 C CA . PHE A 1 338 ? 0.702 9.043 -11.266 1.00 92.75 338 PHE A CA 1
ATOM 2761 C C . PHE A 1 338 ? 1.153 10.233 -12.124 1.00 92.75 338 PHE A C 1
ATOM 2763 O O . PHE A 1 338 ? 1.028 10.162 -13.343 1.00 92.75 338 PHE A O 1
ATOM 2770 N N . GLN A 1 339 ? 1.765 11.267 -11.532 1.00 91.31 339 GLN A N 1
ATOM 2771 C CA . GLN A 1 339 ? 2.488 12.299 -12.286 1.00 91.31 339 GLN A CA 1
ATOM 2772 C C . GLN A 1 339 ? 3.618 11.690 -13.120 1.00 91.31 339 GLN A C 1
ATOM 2774 O O . GLN A 1 339 ? 3.666 11.931 -14.318 1.00 91.31 339 GLN A O 1
ATOM 2779 N N . PHE A 1 340 ? 4.464 10.839 -12.525 1.00 94.75 340 PHE A N 1
ATOM 2780 C CA . PHE A 1 340 ? 5.525 10.140 -13.257 1.00 94.75 340 PHE A CA 1
ATOM 2781 C C . PHE A 1 340 ? 4.978 9.307 -14.429 1.00 94.75 340 PHE A C 1
ATOM 2783 O O . PHE A 1 340 ? 5.517 9.391 -15.527 1.00 94.75 340 PHE A O 1
ATOM 2790 N N . VAL A 1 341 ? 3.895 8.544 -14.228 1.00 95.69 341 VAL A N 1
ATOM 2791 C CA . VAL A 1 341 ? 3.262 7.755 -15.304 1.00 95.69 341 VAL A CA 1
ATOM 2792 C C . VAL A 1 341 ? 2.750 8.648 -16.444 1.00 95.69 341 VAL A C 1
ATOM 2794 O O . VAL A 1 341 ? 2.921 8.301 -17.613 1.00 95.69 341 VAL A O 1
ATOM 2797 N N . ASP A 1 342 ? 2.125 9.783 -16.122 1.00 92.62 342 ASP A N 1
ATOM 2798 C CA . ASP A 1 342 ? 1.580 10.713 -17.118 1.00 92.62 342 ASP A CA 1
ATOM 2799 C C . ASP A 1 342 ? 2.685 11.463 -17.875 1.00 92.62 342 ASP A C 1
ATOM 2801 O O . ASP A 1 342 ? 2.652 11.499 -19.103 1.00 92.62 342 ASP A O 1
ATOM 2805 N N . ASP A 1 343 ? 3.698 11.982 -17.169 1.00 93.19 343 ASP A N 1
ATOM 2806 C CA . ASP A 1 343 ? 4.863 12.667 -17.750 1.00 93.19 343 ASP A CA 1
ATOM 2807 C C . ASP A 1 343 ? 5.644 11.744 -18.699 1.00 93.19 343 ASP A C 1
ATOM 2809 O O . ASP A 1 343 ? 6.007 12.140 -19.808 1.00 93.19 343 ASP A O 1
ATOM 2813 N N . GLU A 1 344 ? 5.867 10.492 -18.288 1.00 95.56 344 GLU A N 1
ATOM 2814 C CA . GLU A 1 344 ? 6.536 9.478 -19.100 1.00 95.56 344 GLU A CA 1
ATOM 2815 C C . GLU A 1 344 ? 5.758 9.161 -20.377 1.00 95.56 344 GLU A C 1
ATOM 2817 O O . GLU A 1 344 ? 6.313 9.203 -21.477 1.00 95.56 344 GLU A O 1
ATOM 2822 N N . LEU A 1 345 ? 4.465 8.859 -20.256 1.00 94.94 345 LEU A N 1
ATOM 2823 C CA . LEU A 1 345 ? 3.644 8.457 -21.395 1.00 94.94 345 LEU A CA 1
ATOM 2824 C C . LEU A 1 345 ? 3.106 9.648 -22.200 1.00 94.94 345 LEU A C 1
ATOM 2826 O O . LEU A 1 345 ? 2.439 9.428 -23.210 1.00 94.94 345 LEU A O 1
ATOM 2830 N N . HIS A 1 346 ? 3.373 10.899 -21.806 1.00 90.44 346 HIS A N 1
ATOM 2831 C CA . HIS A 1 346 ? 2.807 12.108 -22.419 1.00 90.44 346 HIS A CA 1
ATOM 2832 C C . HIS A 1 346 ? 3.044 12.202 -23.934 1.00 90.44 346 HIS A C 1
ATOM 2834 O O . HIS A 1 346 ? 2.183 12.676 -24.674 1.00 90.44 346 HIS A O 1
ATOM 2840 N N . ASN A 1 347 ? 4.199 11.728 -24.412 1.00 90.81 347 ASN A N 1
ATOM 2841 C CA . ASN A 1 347 ? 4.577 11.800 -25.824 1.00 90.81 347 ASN A CA 1
ATOM 2842 C C . ASN A 1 347 ? 3.750 10.878 -26.744 1.00 90.81 347 ASN A C 1
ATOM 2844 O O . ASN A 1 347 ? 3.785 11.075 -27.958 1.00 90.81 347 ASN A O 1
ATOM 2848 N N . ILE A 1 348 ? 3.011 9.902 -26.200 1.00 91.06 348 ILE A N 1
ATOM 2849 C CA . ILE A 1 348 ? 2.155 9.000 -26.984 1.00 91.06 348 ILE A CA 1
ATOM 2850 C C . ILE A 1 348 ? 0.857 9.740 -27.366 1.00 91.06 348 ILE A C 1
ATOM 2852 O O . ILE A 1 348 ? 0.055 10.066 -26.479 1.00 91.06 348 ILE A O 1
ATOM 2856 N N . PRO A 1 349 ? 0.597 10.018 -28.658 1.00 88.12 349 PRO A N 1
ATOM 2857 C CA . PRO A 1 349 ? -0.581 10.775 -29.077 1.00 88.12 349 PRO A CA 1
ATOM 2858 C C . PRO A 1 349 ? -1.872 9.992 -28.809 1.00 88.12 349 PRO A C 1
ATOM 2860 O O . PRO A 1 349 ? -1.881 8.764 -28.841 1.00 88.12 349 PRO A O 1
ATOM 2863 N N . THR A 1 350 ? -2.992 10.692 -28.605 1.00 82.69 350 THR A N 1
ATOM 2864 C CA . THR A 1 350 ? -4.304 10.072 -28.314 1.00 82.69 350 THR A CA 1
ATOM 2865 C C . THR A 1 350 ? -4.743 9.050 -29.370 1.00 82.69 350 THR A C 1
ATOM 2867 O O . THR A 1 350 ? -5.410 8.085 -29.032 1.00 82.69 350 THR A O 1
ATOM 2870 N N . SER A 1 351 ? -4.331 9.215 -30.632 1.00 83.12 351 SER A N 1
ATOM 2871 C CA . SER A 1 351 ? -4.600 8.264 -31.724 1.00 83.12 351 SER A CA 1
ATOM 2872 C C . SER A 1 351 ? -3.895 6.909 -31.587 1.00 83.12 351 SER A C 1
ATOM 2874 O O . SER A 1 351 ? -4.276 5.967 -32.272 1.00 83.12 351 SER A O 1
ATOM 2876 N N . SER A 1 352 ? -2.849 6.836 -30.760 1.00 87.62 352 SER A N 1
ATOM 2877 C CA . SER A 1 352 ? -2.013 5.647 -30.529 1.00 87.62 352 SER A CA 1
ATOM 2878 C C . SER A 1 352 ? -2.036 5.202 -29.059 1.00 87.62 352 SER A C 1
ATOM 2880 O O . SER A 1 352 ? -1.291 4.304 -28.662 1.00 87.62 352 SER A O 1
ATOM 2882 N N . ALA A 1 353 ? -2.861 5.856 -28.237 1.00 89.25 353 ALA A N 1
ATOM 2883 C CA . ALA A 1 353 ? -3.064 5.507 -26.844 1.00 89.25 353 ALA A CA 1
ATOM 2884 C C . ALA A 1 353 ? -4.083 4.365 -26.748 1.00 89.25 353 ALA A C 1
ATOM 2886 O O . ALA A 1 353 ? -5.185 4.468 -27.285 1.00 89.25 353 ALA A O 1
ATOM 2887 N N . GLN A 1 354 ? -3.729 3.302 -26.031 1.00 90.12 354 GLN A N 1
ATOM 2888 C CA . GLN A 1 354 ? -4.663 2.253 -25.633 1.00 90.12 354 GLN A CA 1
ATOM 2889 C C . GLN A 1 354 ? -5.786 2.850 -24.763 1.00 90.12 354 GLN A C 1
ATOM 2891 O O . GLN A 1 354 ? -5.600 3.888 -24.116 1.00 90.12 354 GLN A O 1
ATOM 2896 N N . ASP A 1 355 ? -6.945 2.185 -24.718 1.00 86.12 355 ASP A N 1
ATOM 2897 C CA . ASP A 1 355 ? -8.140 2.687 -24.022 1.00 86.12 355 ASP A CA 1
ATOM 2898 C C . ASP A 1 355 ? -7.842 3.067 -22.562 1.00 86.12 355 ASP A C 1
ATOM 2900 O O . ASP A 1 355 ? -8.145 4.184 -22.131 1.00 86.12 355 ASP A O 1
ATOM 2904 N N . TRP A 1 356 ? -7.122 2.200 -21.840 1.00 89.81 356 TRP A N 1
ATOM 2905 C CA . TRP A 1 356 ? -6.725 2.456 -20.455 1.00 89.81 356 TRP A CA 1
ATOM 2906 C C . TRP A 1 356 ? -5.854 3.711 -20.295 1.00 89.81 356 TRP A C 1
ATOM 2908 O O . TRP A 1 356 ? -5.989 4.410 -19.298 1.00 89.81 356 TRP A O 1
ATOM 2918 N N . LEU A 1 357 ? -4.971 4.042 -21.248 1.00 90.75 357 LEU A N 1
ATOM 2919 C CA . LEU A 1 357 ? -4.118 5.232 -21.143 1.00 90.75 357 LEU A CA 1
ATOM 2920 C C . LEU A 1 357 ? -4.950 6.506 -21.342 1.00 90.75 357 LEU A C 1
ATOM 2922 O O . LEU A 1 357 ? -4.735 7.510 -20.661 1.00 90.75 357 LEU A O 1
ATOM 2926 N N . SER A 1 358 ? -5.934 6.460 -22.241 1.00 85.62 358 SER A N 1
ATOM 2927 C CA . SER A 1 358 ? -6.882 7.560 -22.447 1.00 85.62 358 SER A CA 1
ATOM 2928 C C . SER A 1 358 ? -7.737 7.812 -21.198 1.00 85.62 358 SER A C 1
ATOM 2930 O O . SER A 1 358 ? -7.911 8.961 -20.783 1.00 85.62 358 SER A O 1
ATOM 2932 N N . GLU A 1 359 ? -8.220 6.748 -20.554 1.00 81.88 359 GLU A N 1
ATOM 2933 C CA . GLU A 1 359 ? -8.983 6.828 -19.304 1.00 81.88 359 GLU A CA 1
ATOM 2934 C C . GLU A 1 359 ? -8.114 7.225 -18.103 1.00 81.88 359 GLU A C 1
ATOM 2936 O O . GLU A 1 359 ? -8.526 8.058 -17.294 1.00 81.88 359 GLU A O 1
ATOM 2941 N N . PHE A 1 360 ? -6.887 6.705 -18.008 1.00 88.31 360 PHE A N 1
ATOM 2942 C CA . PHE A 1 360 ? -5.916 7.092 -16.987 1.00 88.31 360 PHE A CA 1
ATOM 2943 C C . PHE A 1 360 ? -5.598 8.587 -17.059 1.00 88.31 360 PHE A C 1
ATOM 2945 O O . PHE A 1 360 ? -5.650 9.262 -16.037 1.00 88.31 360 PHE A O 1
ATOM 2952 N N . ARG A 1 361 ? -5.338 9.137 -18.252 1.00 86.00 361 ARG A N 1
ATOM 2953 C CA . ARG A 1 361 ? -5.086 10.578 -18.441 1.00 86.00 361 ARG A CA 1
ATOM 2954 C C . ARG A 1 361 ? -6.268 11.432 -17.991 1.00 86.00 361 ARG A C 1
ATOM 2956 O O . ARG A 1 361 ? -6.080 12.451 -17.329 1.00 86.00 361 ARG A O 1
ATOM 2963 N N . LEU A 1 362 ? -7.492 11.009 -18.308 1.00 78.19 362 LEU A N 1
ATOM 2964 C CA . LEU A 1 362 ? -8.710 11.666 -17.833 1.00 78.19 362 LEU A CA 1
ATOM 2965 C C . LEU A 1 362 ? -8.804 11.645 -16.300 1.00 78.19 362 LEU A C 1
ATOM 2967 O O . LEU A 1 362 ? -9.092 12.678 -15.691 1.00 78.19 362 LEU A O 1
ATOM 2971 N N . LEU A 1 363 ? -8.563 10.483 -15.686 1.00 80.81 363 LEU A N 1
ATOM 2972 C CA . LEU A 1 363 ? -8.531 10.327 -14.235 1.00 80.81 363 LEU A CA 1
ATOM 2973 C C . LEU A 1 363 ? -7.452 11.223 -13.630 1.00 80.81 363 LEU A C 1
ATOM 2975 O O . LEU A 1 363 ? -7.788 12.102 -12.844 1.00 80.81 363 LEU A O 1
ATOM 2979 N N . ASN A 1 364 ? -6.186 11.068 -14.024 1.00 83.25 364 ASN A N 1
ATOM 2980 C CA . ASN A 1 364 ? -5.061 11.852 -13.515 1.00 83.25 364 ASN A CA 1
ATOM 2981 C C . ASN A 1 364 ? -5.323 13.361 -13.631 1.00 83.25 364 ASN A C 1
ATOM 2983 O O . ASN A 1 364 ? -5.058 14.112 -12.694 1.00 83.25 364 ASN A O 1
ATOM 2987 N N . HIS A 1 365 ? -5.947 13.810 -14.724 1.00 77.25 365 HIS A N 1
ATOM 2988 C CA . HIS A 1 365 ? -6.332 15.207 -14.875 1.00 77.25 365 HIS A CA 1
ATOM 2989 C C . HIS A 1 365 ? -7.424 15.641 -13.875 1.00 77.25 365 HIS A C 1
ATOM 2991 O O . HIS A 1 365 ? -7.281 16.703 -13.264 1.00 77.25 365 HIS A O 1
ATOM 2997 N N . LEU A 1 366 ? -8.452 14.820 -13.613 1.00 74.88 366 LEU A N 1
ATOM 2998 C CA . LEU A 1 366 ? -9.403 15.052 -12.513 1.00 74.88 366 LEU A CA 1
ATOM 2999 C C . LEU A 1 366 ? -8.681 15.105 -11.153 1.00 74.88 366 LEU A C 1
ATOM 3001 O O . LEU A 1 366 ? -8.872 16.074 -10.417 1.00 74.88 366 LEU A O 1
ATOM 3005 N N . PHE A 1 367 ? -7.795 14.140 -10.867 1.00 72.25 367 PHE A N 1
ATOM 3006 C CA . PHE A 1 367 ? -6.951 14.103 -9.662 1.00 72.25 367 PHE A CA 1
ATOM 3007 C C . PHE A 1 367 ? -6.022 15.325 -9.535 1.00 72.25 367 PHE A C 1
ATOM 3009 O O . PHE A 1 367 ? -5.733 15.759 -8.422 1.00 72.25 367 PHE A O 1
ATOM 3016 N N . SER A 1 368 ? -5.599 15.931 -10.649 1.00 68.50 368 SER A N 1
ATOM 3017 C CA . SER A 1 368 ? -4.752 17.132 -10.679 1.00 68.50 368 SER A CA 1
ATOM 3018 C C . SER A 1 368 ? -5.494 18.441 -10.370 1.00 68.50 368 SER A C 1
ATOM 3020 O O . SER A 1 368 ? -4.846 19.418 -9.977 1.00 68.50 368 SER A O 1
ATOM 3022 N N . LEU A 1 369 ? -6.830 18.480 -10.512 1.00 67.19 369 LEU A N 1
ATOM 3023 C CA . LEU A 1 369 ? -7.630 19.695 -10.314 1.00 67.19 369 LEU A CA 1
ATOM 3024 C C . LEU A 1 369 ? -7.470 20.246 -8.893 1.00 67.19 369 LEU A C 1
ATOM 3026 O O . LEU A 1 369 ? -7.855 19.607 -7.912 1.00 67.19 369 LEU A O 1
ATOM 3030 N N . LYS A 1 370 ? -6.989 21.487 -8.774 1.00 59.97 370 LYS A N 1
ATOM 3031 C CA . LYS A 1 370 ? -6.852 22.146 -7.472 1.00 59.97 370 LYS A CA 1
ATOM 3032 C C . LYS A 1 370 ? -8.196 22.671 -6.983 1.00 59.97 370 LYS A C 1
ATOM 3034 O O . LYS A 1 370 ? -8.953 23.308 -7.714 1.00 59.97 370 LYS A O 1
ATOM 3039 N N . VAL A 1 371 ? -8.465 22.489 -5.690 1.00 54.78 371 VAL A N 1
ATOM 3040 C CA . VAL A 1 371 ? -9.615 23.111 -5.012 1.00 54.78 371 VAL A CA 1
ATOM 3041 C C . VAL A 1 371 ? -9.296 24.580 -4.684 1.00 54.78 371 VAL A C 1
ATOM 3043 O O . VAL A 1 371 ? -9.208 24.976 -3.520 1.00 54.78 371 VAL A O 1
ATOM 3046 N N . ASP A 1 372 ? -9.107 25.389 -5.730 1.00 53.38 372 ASP A N 1
ATOM 3047 C CA . ASP A 1 372 ? -8.957 26.844 -5.639 1.00 53.38 372 ASP A CA 1
ATOM 3048 C C . ASP A 1 372 ? -10.334 27.536 -5.584 1.00 53.38 372 ASP A C 1
ATOM 3050 O O . ASP A 1 372 ? -11.289 27.167 -6.277 1.00 53.38 372 ASP A O 1
ATOM 3054 N N . ASN A 1 373 ? -10.442 28.594 -4.777 1.00 44.84 373 ASN A N 1
ATOM 3055 C CA . ASN A 1 373 ? -11.651 29.413 -4.665 1.00 44.84 373 ASN A CA 1
ATOM 3056 C C . ASN A 1 373 ? -11.560 30.636 -5.598 1.00 44.84 373 ASN A C 1
ATOM 3058 O O . ASN A 1 373 ? -10.981 31.651 -5.221 1.00 44.84 373 ASN A O 1
ATOM 3062 N N . GLY A 1 374 ? -12.141 30.572 -6.804 1.00 52.94 374 GLY A N 1
ATOM 3063 C CA . GLY A 1 374 ? -12.252 31.738 -7.699 1.00 52.94 374 GLY A CA 1
ATOM 3064 C C . GLY A 1 374 ? -12.440 31.404 -9.184 1.00 52.94 374 GLY A C 1
ATOM 3065 O O . GLY A 1 374 ? -12.655 30.250 -9.543 1.00 52.94 374 GLY A O 1
ATOM 3066 N N . MET A 1 375 ? -12.316 32.413 -10.060 1.00 49.78 375 MET A N 1
ATOM 3067 C CA . MET A 1 375 ? -12.443 32.288 -11.531 1.00 49.78 375 MET A CA 1
ATOM 3068 C C . MET A 1 375 ? -11.596 31.157 -12.135 1.00 49.78 375 MET A C 1
ATOM 3070 O O . MET A 1 375 ? -12.037 30.480 -13.060 1.00 49.78 375 MET A O 1
ATOM 3074 N N . LYS A 1 376 ? -10.405 30.904 -11.582 1.00 55.19 376 LYS A N 1
ATOM 3075 C CA . LYS A 1 376 ? -9.506 29.827 -12.016 1.00 55.19 376 LYS A CA 1
ATOM 3076 C C . LYS A 1 376 ? -10.187 28.447 -12.011 1.00 55.19 376 LYS A C 1
ATOM 3078 O O . LYS A 1 376 ? -10.063 27.703 -12.975 1.00 55.19 376 LYS A O 1
ATOM 3083 N N . ARG A 1 377 ? -11.024 28.173 -11.003 1.00 59.06 377 ARG A N 1
ATOM 3084 C CA . ARG A 1 377 ? -11.836 26.948 -10.889 1.00 59.06 377 ARG A CA 1
ATOM 3085 C C . ARG A 1 377 ? -12.888 26.813 -11.997 1.00 59.06 377 ARG A C 1
ATOM 3087 O O . ARG A 1 377 ? -13.268 25.693 -12.328 1.00 59.06 377 ARG A O 1
ATOM 3094 N N . GLN A 1 378 ? -13.382 27.922 -12.554 1.00 58.06 378 GLN A N 1
ATOM 3095 C CA . GLN A 1 378 ? -14.287 27.899 -13.710 1.00 58.06 378 GLN A CA 1
ATOM 3096 C C . GLN A 1 378 ? -13.514 27.662 -15.013 1.00 58.06 378 GLN A C 1
ATOM 3098 O O . GLN A 1 378 ? -13.978 26.899 -15.852 1.00 58.06 378 GLN A O 1
ATOM 3103 N N . ILE A 1 379 ? -12.324 28.252 -15.161 1.00 60.53 379 ILE A N 1
ATOM 3104 C CA . ILE A 1 379 ? -11.459 28.060 -16.337 1.00 60.53 379 ILE A CA 1
ATOM 3105 C C . ILE A 1 379 ? -11.000 26.597 -16.441 1.00 60.53 379 ILE A C 1
ATOM 3107 O O . ILE A 1 379 ? -11.173 25.984 -17.490 1.00 60.53 379 ILE A O 1
ATOM 3111 N N . GLU A 1 380 ? -10.516 26.007 -15.343 1.00 62.38 380 GLU A N 1
ATOM 3112 C CA . GLU A 1 380 ? -10.132 24.586 -15.287 1.00 62.38 380 GLU A CA 1
ATOM 3113 C C . GLU A 1 380 ? -11.328 23.652 -15.563 1.00 62.38 380 GLU A C 1
ATOM 3115 O O . GLU A 1 380 ? -11.179 22.633 -16.232 1.00 62.38 380 GLU A O 1
ATOM 3120 N N . GLN A 1 381 ? -12.545 24.017 -15.129 1.00 61.03 381 GLN A N 1
ATOM 3121 C CA . GLN A 1 381 ? -13.759 23.289 -15.523 1.00 61.03 381 GLN A CA 1
ATOM 3122 C C . GLN A 1 381 ? -14.041 23.377 -17.020 1.00 61.03 381 GLN A C 1
ATOM 3124 O O . GLN A 1 381 ? -14.432 22.372 -17.604 1.00 61.03 381 GLN A O 1
ATOM 3129 N N . PHE A 1 382 ? -13.902 24.556 -17.631 1.00 61.50 382 PHE A N 1
ATOM 3130 C CA . PHE A 1 382 ? -14.152 24.719 -19.060 1.00 61.50 382 PHE A CA 1
ATOM 3131 C C . PHE A 1 382 ? -13.139 23.935 -19.898 1.00 61.50 382 PHE A C 1
ATOM 3133 O O . PHE A 1 382 ? -13.572 23.219 -20.794 1.00 61.50 382 PHE A O 1
ATOM 3140 N N . ASP A 1 383 ? -11.841 23.987 -19.580 1.00 66.25 383 ASP A N 1
ATOM 3141 C CA . ASP A 1 383 ? -10.818 23.198 -20.287 1.00 66.25 383 ASP A CA 1
ATOM 3142 C C . ASP A 1 383 ? -11.089 21.689 -20.166 1.00 66.25 383 ASP A C 1
ATOM 3144 O O . ASP A 1 383 ? -11.161 20.990 -21.176 1.00 66.25 383 ASP A O 1
ATOM 3148 N N . LEU A 1 384 ? -11.365 21.192 -18.954 1.00 63.72 384 LEU A N 1
ATOM 3149 C CA . LEU A 1 384 ? -11.632 19.770 -18.723 1.00 63.72 384 LEU A CA 1
ATOM 3150 C C . LEU A 1 384 ? -12.943 19.299 -19.387 1.00 63.72 384 LEU A C 1
ATOM 3152 O O . LEU A 1 384 ? -12.977 18.222 -19.981 1.00 63.72 384 LEU A O 1
ATOM 3156 N N . MET A 1 385 ? -14.006 20.115 -19.376 1.00 63.25 385 MET A N 1
ATOM 3157 C CA . MET A 1 385 ? -15.243 19.848 -20.134 1.00 63.25 385 MET A CA 1
ATOM 3158 C C . MET A 1 385 ? -14.984 19.780 -21.647 1.00 63.25 385 MET A C 1
ATOM 3160 O O . MET A 1 385 ? -15.529 18.909 -22.325 1.00 63.25 385 MET A O 1
ATOM 3164 N N . LEU A 1 386 ? -14.163 20.693 -22.174 1.00 59.12 386 LEU A N 1
ATOM 3165 C CA . LEU A 1 386 ? -13.862 20.813 -23.602 1.00 59.12 386 LEU A CA 1
ATOM 3166 C C . LEU A 1 386 ? -12.966 19.654 -24.069 1.00 59.12 386 LEU A C 1
ATOM 3168 O O . LEU A 1 386 ? -13.228 19.069 -25.117 1.00 59.12 386 LEU A O 1
ATOM 3172 N N . ARG A 1 387 ? -11.992 19.227 -23.252 1.00 62.19 387 ARG A N 1
ATOM 3173 C CA . ARG A 1 387 ? -11.190 18.014 -23.493 1.00 62.19 387 ARG A CA 1
ATOM 3174 C C . ARG A 1 387 ? -12.026 16.739 -23.460 1.00 62.19 387 ARG A C 1
ATOM 3176 O O . ARG A 1 387 ? -11.898 15.940 -24.379 1.00 62.19 387 ARG A O 1
ATOM 3183 N N . ILE A 1 388 ? -12.905 16.558 -22.467 1.00 60.62 388 ILE A N 1
ATOM 3184 C CA . ILE A 1 388 ? -13.816 15.398 -22.427 1.00 60.62 388 ILE A CA 1
ATOM 3185 C C . ILE A 1 388 ? -14.702 15.364 -23.675 1.00 60.62 388 ILE A C 1
ATOM 3187 O O . ILE A 1 388 ? -14.867 14.308 -24.279 1.00 60.62 388 ILE A O 1
ATOM 3191 N N . TYR A 1 389 ? -15.237 16.515 -24.087 1.00 58.62 389 TYR A N 1
ATOM 3192 C CA . TYR A 1 389 ? -16.025 16.629 -25.312 1.00 58.62 389 TYR A CA 1
ATOM 3193 C C . TYR A 1 389 ? -15.212 16.252 -26.564 1.00 58.62 389 TYR A C 1
ATOM 3195 O O . TYR A 1 389 ? -15.686 15.489 -27.397 1.00 58.62 389 TYR A O 1
ATOM 3203 N N . LEU A 1 390 ? -13.968 16.724 -26.690 1.00 57.66 390 LEU A N 1
ATOM 3204 C CA . LEU A 1 390 ? -13.094 16.348 -27.808 1.00 57.66 390 LEU A CA 1
ATOM 3205 C C . LEU A 1 390 ? -12.753 14.847 -27.807 1.00 57.66 390 LEU A C 1
ATOM 3207 O O . LEU A 1 390 ? -12.781 14.223 -28.864 1.00 57.66 390 LEU A O 1
ATOM 3211 N N . ILE A 1 391 ? -12.475 14.256 -26.641 1.00 56.12 391 ILE A N 1
ATOM 3212 C CA . ILE A 1 391 ? -12.177 12.821 -26.502 1.00 56.12 391 ILE A CA 1
ATOM 3213 C C . ILE A 1 391 ? -13.402 11.966 -26.853 1.00 56.12 391 ILE A C 1
ATOM 3215 O O . ILE A 1 391 ? -13.262 10.974 -27.563 1.00 56.12 391 ILE A O 1
ATOM 3219 N N . SER A 1 392 ? -14.608 12.352 -26.424 1.00 55.66 392 SER A N 1
ATOM 3220 C CA . SER A 1 392 ? -15.831 11.603 -26.746 1.00 55.66 392 SER A CA 1
ATOM 3221 C C . SER A 1 392 ? -16.188 11.660 -28.233 1.00 55.66 392 SER A C 1
ATOM 3223 O O . SER A 1 392 ? -16.641 10.663 -28.796 1.00 55.66 392 SER A O 1
ATOM 3225 N N . VAL A 1 393 ? -15.906 12.791 -28.891 1.00 55.03 393 VAL A N 1
ATOM 3226 C CA . VAL A 1 393 ? -16.033 12.957 -30.348 1.00 55.03 393 VAL A CA 1
ATOM 3227 C C . VAL A 1 393 ? -14.995 12.125 -31.115 1.00 55.03 393 VAL A C 1
ATOM 3229 O O . VAL A 1 393 ? -15.320 11.598 -32.176 1.00 55.03 393 VAL A O 1
ATOM 3232 N N . LEU A 1 394 ? -13.771 11.977 -30.595 1.00 53.28 394 LEU A N 1
ATOM 3233 C CA . LEU A 1 394 ? -12.700 11.199 -31.235 1.00 53.28 394 LEU A CA 1
ATOM 3234 C C . LEU A 1 394 ? -12.866 9.681 -31.058 1.00 53.28 394 LEU A C 1
ATOM 3236 O O . LEU A 1 394 ? -12.748 8.945 -32.034 1.00 53.28 394 LEU A O 1
ATOM 3240 N N . ASN A 1 395 ? -13.187 9.214 -29.848 1.00 50.41 395 ASN A N 1
ATOM 3241 C CA . ASN A 1 395 ? -13.272 7.780 -29.532 1.00 50.41 395 ASN A CA 1
ATOM 3242 C C . ASN A 1 395 ? -14.686 7.194 -29.727 1.00 50.41 395 ASN A C 1
ATOM 3244 O O . ASN A 1 395 ? -14.924 6.037 -29.387 1.00 50.41 395 ASN A O 1
ATOM 3248 N N . ASN A 1 396 ? -15.635 7.980 -30.255 1.00 44.72 396 ASN A N 1
ATOM 3249 C CA . ASN A 1 396 ? -17.026 7.582 -30.522 1.00 44.72 396 ASN A CA 1
ATOM 3250 C C . ASN A 1 396 ? -17.739 6.945 -29.303 1.00 44.72 396 ASN A C 1
ATOM 3252 O O . ASN A 1 396 ? -18.633 6.105 -29.437 1.00 44.72 396 ASN A O 1
ATOM 3256 N N . SER A 1 397 ? -17.321 7.330 -28.094 1.00 45.31 397 SER A N 1
ATOM 3257 C CA . SER A 1 397 ? -17.818 6.789 -26.832 1.00 45.31 397 SER A CA 1
ATOM 3258 C C . SER A 1 397 ? -18.991 7.628 -26.319 1.00 45.31 397 SER A C 1
ATOM 3260 O O . SER A 1 397 ? -19.009 8.854 -26.444 1.00 45.31 397 SER A O 1
ATOM 3262 N N . GLN A 1 398 ? -19.999 6.987 -25.712 1.00 44.72 398 GLN A N 1
ATOM 3263 C CA . GLN A 1 398 ? -21.185 7.670 -25.166 1.00 44.72 398 GLN A CA 1
ATOM 3264 C C . GLN A 1 398 ? -20.884 8.419 -23.855 1.00 44.72 398 GLN A C 1
ATOM 3266 O O . GLN A 1 398 ? -21.500 8.193 -22.809 1.00 44.72 398 GLN A O 1
ATOM 3271 N N . MET A 1 399 ? -19.943 9.356 -23.901 1.00 43.34 399 MET A N 1
ATOM 3272 C CA . MET A 1 399 ? -19.513 10.144 -22.756 1.00 43.34 399 MET A CA 1
ATOM 3273 C C . MET A 1 399 ? -20.434 11.356 -22.516 1.00 43.34 399 MET A C 1
ATOM 3275 O O . MET A 1 399 ? -19.996 12.499 -22.402 1.00 43.34 399 MET A O 1
ATOM 3279 N N . ASN A 1 400 ? -21.738 11.088 -22.365 1.00 43.03 400 ASN A N 1
ATOM 3280 C CA . ASN A 1 400 ? -22.797 12.033 -21.951 1.00 43.03 400 ASN A CA 1
ATOM 3281 C C . ASN A 1 400 ? -22.659 12.447 -20.462 1.00 43.03 400 ASN A C 1
ATOM 3283 O O . ASN A 1 400 ? -23.614 12.486 -19.689 1.00 43.03 400 ASN A O 1
ATOM 3287 N N . ARG A 1 401 ? -21.418 12.640 -20.014 1.00 53.47 401 ARG A N 1
ATOM 3288 C CA . ARG A 1 401 ? -20.946 12.283 -18.675 1.00 53.47 401 ARG A CA 1
ATOM 3289 C C . ARG A 1 401 ? -19.959 13.333 -18.148 1.00 53.47 401 ARG A C 1
ATOM 3291 O O . ARG A 1 401 ? -18.856 12.997 -17.744 1.00 53.47 401 ARG A O 1
ATOM 3298 N N . THR A 1 402 ? -20.331 14.610 -18.117 1.00 61.47 402 THR A N 1
ATOM 3299 C CA . THR A 1 402 ? -19.398 15.688 -17.718 1.00 61.47 402 THR A CA 1
ATOM 3300 C C . THR A 1 402 ? -19.703 16.313 -16.356 1.00 61.47 402 THR A C 1
ATOM 3302 O O . THR A 1 402 ? -18.881 16.206 -15.447 1.00 61.47 402 THR A O 1
ATOM 3305 N N . LEU A 1 403 ? -20.881 16.922 -16.165 1.00 65.50 403 LEU A N 1
ATOM 3306 C CA . LEU A 1 403 ? -21.178 17.657 -14.925 1.00 65.50 403 LEU A CA 1
ATOM 3307 C C . LEU A 1 403 ? -21.160 16.749 -13.683 1.00 65.50 403 LEU A C 1
ATOM 3309 O O . LEU A 1 403 ? -20.500 17.086 -12.702 1.00 65.50 403 LEU A O 1
ATOM 3313 N N . THR A 1 404 ? -21.823 15.588 -13.749 1.00 72.00 404 THR A N 1
ATOM 3314 C CA . THR A 1 404 ? -21.967 14.663 -12.612 1.00 72.00 404 THR A CA 1
ATOM 3315 C C . THR A 1 404 ? -20.624 14.137 -12.104 1.00 72.00 404 THR A C 1
ATOM 3317 O O . THR A 1 404 ? -20.407 14.108 -10.897 1.00 72.00 404 THR A O 1
ATOM 3320 N N . HIS A 1 405 ? -19.685 13.792 -12.995 1.00 74.94 405 HIS A N 1
ATOM 3321 C CA . HIS A 1 405 ? -18.355 13.321 -12.586 1.00 74.94 405 HIS A CA 1
ATOM 3322 C C . HIS A 1 405 ? -17.585 14.419 -11.860 1.00 74.94 405 HIS A C 1
ATOM 3324 O O . HIS A 1 405 ? -17.086 14.183 -10.766 1.00 74.94 405 HIS A O 1
ATOM 3330 N N . VAL A 1 406 ? -17.570 15.642 -12.404 1.00 72.50 406 VAL A N 1
ATOM 3331 C CA . VAL A 1 406 ? -16.901 16.789 -11.770 1.00 72.50 406 VAL A CA 1
ATOM 3332 C C . VAL A 1 406 ? -17.542 17.146 -10.423 1.00 72.50 406 VAL A C 1
ATOM 3334 O O . VAL A 1 406 ? -16.829 17.556 -9.508 1.00 72.50 406 VAL A O 1
ATOM 3337 N N . THR A 1 407 ? -18.861 16.991 -10.253 1.00 78.62 407 THR A N 1
ATOM 3338 C CA . THR A 1 407 ? -19.513 17.216 -8.951 1.00 78.62 407 THR A CA 1
ATOM 3339 C C . THR A 1 407 ? -19.204 16.119 -7.936 1.00 78.62 407 THR A C 1
ATOM 3341 O O . THR A 1 407 ? -18.808 16.458 -6.826 1.00 78.62 407 THR A O 1
ATOM 3344 N N . THR A 1 408 ? -19.305 14.835 -8.299 1.00 82.31 408 THR A N 1
ATOM 3345 C CA . THR A 1 408 ? -19.026 13.716 -7.377 1.00 82.31 408 THR A CA 1
ATOM 3346 C C . THR A 1 408 ? -17.552 13.693 -6.970 1.00 82.31 408 THR A C 1
ATOM 3348 O O . THR A 1 408 ? -17.231 13.581 -5.791 1.00 82.31 408 THR A O 1
ATOM 3351 N N . TRP A 1 409 ? -16.654 13.940 -7.928 1.00 82.69 409 TRP A N 1
ATOM 3352 C CA . TRP A 1 409 ? -15.227 14.167 -7.698 1.00 82.69 409 TRP A CA 1
ATOM 3353 C C . TRP A 1 409 ? -14.955 15.242 -6.635 1.00 82.69 409 TRP A C 1
ATOM 3355 O O . TRP A 1 409 ? -14.158 15.050 -5.717 1.00 82.69 409 TRP A O 1
ATOM 3365 N N . ARG A 1 410 ? -15.659 16.377 -6.720 1.00 79.88 410 ARG A N 1
ATOM 3366 C CA . ARG A 1 410 ? -15.532 17.473 -5.750 1.00 79.88 410 ARG A CA 1
ATOM 3367 C C . ARG A 1 410 ? -16.086 17.120 -4.378 1.00 79.88 410 ARG A C 1
ATOM 3369 O O . ARG A 1 410 ? -15.510 17.565 -3.389 1.00 79.88 410 ARG A O 1
ATOM 3376 N N . SER A 1 411 ? -17.175 16.358 -4.302 1.00 87.81 411 SER A N 1
ATOM 3377 C CA . SER A 1 411 ? -17.702 15.871 -3.024 1.00 87.81 411 SER A CA 1
ATOM 3378 C C . SER A 1 411 ? -16.673 14.989 -2.316 1.00 87.81 411 SER A C 1
ATOM 3380 O O . SER A 1 411 ? -16.350 15.266 -1.160 1.00 87.81 411 SER A O 1
ATOM 3382 N N . TRP A 1 412 ? -16.054 14.045 -3.035 1.00 89.75 412 TRP A N 1
ATOM 3383 C CA . TRP A 1 412 ? -14.964 13.224 -2.502 1.00 89.75 412 TRP A CA 1
ATOM 3384 C C . TRP A 1 412 ? -13.754 14.051 -2.046 1.00 89.75 412 TRP A C 1
ATOM 3386 O O . TRP A 1 412 ? -13.316 13.922 -0.906 1.00 89.75 412 TRP A O 1
ATOM 3396 N N . GLN A 1 413 ? -13.257 14.973 -2.876 1.00 85.44 413 GLN A N 1
ATOM 3397 C CA . GLN A 1 413 ? -12.138 15.857 -2.512 1.00 85.44 413 GLN A CA 1
ATOM 3398 C C . GLN A 1 413 ? -12.431 16.725 -1.273 1.00 85.44 413 GLN A C 1
ATOM 3400 O O . GLN A 1 413 ? -11.566 16.912 -0.412 1.00 85.44 413 GLN A O 1
ATOM 3405 N N . ASN A 1 414 ? -13.662 17.226 -1.135 1.00 88.00 414 ASN A N 1
ATOM 3406 C CA . ASN A 1 414 ? -14.086 17.954 0.060 1.00 88.00 414 ASN A CA 1
ATOM 3407 C C . ASN A 1 414 ? -14.153 17.036 1.292 1.00 88.00 414 ASN A C 1
ATOM 3409 O O . ASN A 1 414 ? -13.712 17.441 2.369 1.00 88.00 414 ASN A O 1
ATOM 3413 N N . ALA A 1 415 ? -14.662 15.808 1.148 1.00 92.44 415 ALA A N 1
ATOM 3414 C CA . ALA A 1 415 ? -14.687 14.814 2.219 1.00 92.44 415 ALA A CA 1
ATOM 3415 C C . ALA A 1 415 ? -13.264 14.448 2.679 1.00 92.44 415 ALA A C 1
ATOM 3417 O O . ALA A 1 415 ? -12.990 14.475 3.878 1.00 92.44 415 ALA A O 1
ATOM 3418 N N . LEU A 1 416 ? -12.336 14.231 1.738 1.00 90.81 416 LEU A N 1
ATOM 3419 C CA . LEU A 1 416 ? -10.926 13.936 2.010 1.00 90.81 416 LEU A CA 1
ATOM 3420 C C . LEU A 1 416 ? -10.275 15.066 2.809 1.00 90.81 416 LEU A C 1
ATOM 3422 O O . LEU A 1 416 ? -9.707 14.832 3.875 1.00 90.81 416 LEU A O 1
ATOM 3426 N N . ARG A 1 417 ? -10.439 16.315 2.359 1.00 88.69 417 ARG A N 1
ATOM 3427 C CA . ARG A 1 417 ? -9.926 17.492 3.072 1.00 88.69 417 ARG A CA 1
ATOM 3428 C C . ARG A 1 417 ? -10.521 17.630 4.476 1.00 88.69 417 ARG A C 1
ATOM 3430 O O . ARG A 1 417 ? -9.797 17.937 5.420 1.00 88.69 417 ARG A O 1
ATOM 3437 N N . ASN A 1 418 ? -11.823 17.389 4.631 1.00 90.50 418 ASN A N 1
ATOM 3438 C CA . ASN A 1 418 ? -12.507 17.458 5.923 1.00 90.50 418 ASN A CA 1
ATOM 3439 C C . ASN A 1 418 ? -12.038 16.363 6.893 1.00 90.50 418 ASN A C 1
ATOM 3441 O O . ASN A 1 418 ? -11.877 16.641 8.086 1.00 90.50 418 ASN A O 1
ATOM 3445 N N . ALA A 1 419 ? -11.794 15.149 6.396 1.00 92.62 419 ALA A N 1
ATOM 3446 C CA . ALA A 1 419 ? -11.231 14.050 7.168 1.00 92.62 419 ALA A CA 1
ATOM 3447 C C . ALA A 1 419 ? -9.793 14.363 7.608 1.00 92.62 419 ALA A C 1
ATOM 3449 O O . ALA A 1 419 ? -9.533 14.394 8.809 1.00 92.62 419 ALA A O 1
ATOM 3450 N N . VAL A 1 420 ? -8.894 14.711 6.676 1.00 90.62 420 VAL A N 1
ATOM 3451 C CA . VAL A 1 420 ? -7.490 15.048 6.985 1.00 90.62 420 VAL A CA 1
ATOM 3452 C C . VAL A 1 420 ? -7.397 16.199 7.994 1.00 90.62 420 VAL A C 1
ATOM 3454 O O . VAL A 1 420 ? -6.689 16.077 8.991 1.00 90.62 420 VAL A O 1
ATOM 3457 N N . ASN A 1 421 ? -8.176 17.274 7.819 1.00 88.81 421 ASN A N 1
ATOM 3458 C CA . ASN A 1 421 ? -8.235 18.381 8.785 1.00 88.81 421 ASN A CA 1
ATOM 3459 C C . ASN A 1 421 ? -8.673 17.933 10.194 1.00 88.81 421 ASN A C 1
ATOM 3461 O O . ASN A 1 421 ? -8.271 18.536 11.182 1.00 88.81 421 ASN A O 1
ATOM 3465 N N . SER A 1 422 ? -9.502 16.893 10.304 1.00 88.38 422 SER A N 1
ATOM 3466 C CA . SER A 1 422 ? -10.005 16.398 11.597 1.00 88.38 422 SER A CA 1
ATOM 3467 C C . SER A 1 422 ? -9.053 15.411 12.270 1.00 88.38 422 SER A C 1
ATOM 3469 O O . SER A 1 422 ? -9.043 15.320 13.496 1.00 88.38 422 SER A O 1
ATOM 3471 N N . VAL A 1 423 ? -8.242 14.714 11.470 1.00 87.12 423 VAL A N 1
ATOM 3472 C CA . VAL A 1 423 ? -7.162 13.827 11.920 1.00 87.12 423 VAL A CA 1
ATOM 3473 C C . VAL A 1 423 ? -5.932 14.632 12.365 1.00 87.12 423 VAL A C 1
ATOM 3475 O O . VAL A 1 423 ? -5.339 14.307 13.388 1.00 87.12 423 VAL A O 1
ATOM 3478 N N . LEU A 1 424 ? -5.612 15.738 11.674 1.00 84.81 424 LEU A N 1
ATOM 3479 C CA . LEU A 1 424 ? -4.556 16.694 12.058 1.00 84.81 424 LEU A CA 1
ATOM 3480 C C . LEU A 1 424 ? -4.753 17.296 13.462 1.00 84.81 424 LEU A C 1
ATOM 3482 O O . LEU A 1 424 ? -3.786 17.683 14.118 1.00 84.81 424 LEU A O 1
ATOM 3486 N N . HIS A 1 425 ? -5.997 17.396 13.932 1.00 77.88 425 HIS A N 1
ATOM 3487 C CA . HIS A 1 425 ? -6.321 17.886 15.266 1.00 77.88 425 HIS A CA 1
ATOM 3488 C C . HIS A 1 425 ? -6.448 16.714 16.255 1.00 77.88 425 HIS A C 1
ATOM 3490 O O . HIS A 1 425 ? -7.432 15.974 16.271 1.00 77.88 425 HIS A O 1
ATOM 3496 N N . THR A 1 426 ? -5.447 16.582 17.126 1.00 66.69 426 THR A N 1
ATOM 3497 C CA . THR A 1 426 ? -5.269 15.491 18.104 1.00 66.69 426 THR A CA 1
ATOM 3498 C C . THR A 1 426 ? -6.532 15.123 18.889 1.00 66.69 426 THR A C 1
ATOM 3500 O O . THR A 1 426 ? -6.934 13.961 18.913 1.00 66.69 426 THR A O 1
ATOM 3503 N N . ALA A 1 427 ? -7.199 16.109 19.496 1.00 67.06 427 ALA A N 1
ATOM 3504 C CA . ALA A 1 427 ? -8.395 15.880 20.307 1.00 67.06 427 ALA A CA 1
ATOM 3505 C C . ALA A 1 427 ? -9.613 15.407 19.489 1.00 67.06 427 ALA A C 1
ATOM 3507 O O . ALA A 1 427 ? -10.414 14.624 19.997 1.00 67.06 427 ALA A O 1
ATOM 3508 N N . SER A 1 428 ? -9.756 15.839 18.228 1.00 77.75 428 SER A N 1
ATOM 3509 C CA . SER A 1 428 ? -10.845 15.372 17.361 1.00 77.75 428 SER A CA 1
ATOM 3510 C C . SER A 1 428 ? -10.555 14.025 16.707 1.00 77.75 428 SER A C 1
ATOM 3512 O O . SER A 1 428 ? -11.505 13.312 16.411 1.00 77.75 428 SER A O 1
ATOM 3514 N N . SER A 1 429 ? -9.287 13.643 16.525 1.00 83.31 429 SER A N 1
ATOM 3515 C CA . SER A 1 429 ? -8.898 12.350 15.937 1.00 83.31 429 SER A CA 1
ATOM 3516 C C . SER A 1 429 ? -9.420 11.151 16.752 1.00 83.31 429 SER A C 1
ATOM 3518 O O . SER A 1 429 ? -9.980 10.209 16.193 1.00 83.31 429 SER A O 1
ATOM 3520 N N . VAL A 1 430 ? -9.360 11.234 18.088 1.00 88.75 430 VAL A N 1
ATOM 3521 C CA . VAL A 1 430 ? -9.885 10.198 19.004 1.00 88.75 430 VAL A CA 1
ATOM 3522 C C . VAL A 1 430 ? -11.400 10.021 18.859 1.00 88.75 430 VAL A C 1
ATOM 3524 O O . VAL A 1 430 ? -11.896 8.901 18.743 1.00 88.75 430 VAL A O 1
ATOM 3527 N N . GLU A 1 431 ? -12.149 11.125 18.852 1.00 89.81 431 GLU A N 1
ATOM 3528 C CA . GLU A 1 431 ? -13.614 11.086 18.756 1.00 89.81 431 GLU A CA 1
ATOM 3529 C C . GLU A 1 431 ? -14.084 10.706 17.341 1.00 89.81 431 GLU A C 1
ATOM 3531 O O . GLU A 1 431 ? -15.060 9.974 17.173 1.00 89.81 431 GLU A O 1
ATOM 3536 N N . LEU A 1 432 ? -13.323 11.114 16.320 1.00 91.62 432 LEU A N 1
ATOM 3537 C CA . LEU A 1 432 ? -13.494 10.687 14.935 1.00 91.62 432 LEU A CA 1
ATOM 3538 C C . LEU A 1 432 ? -13.381 9.158 14.809 1.00 91.62 432 LEU A C 1
ATOM 3540 O O . LEU A 1 432 ? -14.237 8.556 14.166 1.00 91.62 432 LEU A O 1
ATOM 3544 N N . ILE A 1 433 ? -12.404 8.511 15.454 1.00 94.06 433 ILE A N 1
ATOM 3545 C CA . ILE A 1 433 ? -12.301 7.043 15.437 1.00 94.06 433 ILE A CA 1
ATOM 3546 C C . ILE A 1 433 ? -13.432 6.371 16.220 1.00 94.06 433 ILE A C 1
ATOM 3548 O O . ILE A 1 433 ? -14.045 5.444 15.691 1.00 94.06 433 ILE A O 1
ATOM 3552 N N . ARG A 1 434 ? -13.775 6.849 17.425 1.00 92.00 434 ARG A N 1
ATOM 3553 C CA . ARG A 1 434 ? -14.891 6.277 18.209 1.00 92.00 434 ARG A CA 1
ATOM 3554 C C . ARG A 1 434 ? -16.204 6.258 17.436 1.00 92.00 434 ARG A C 1
ATOM 3556 O O . ARG A 1 434 ? -16.928 5.266 17.468 1.00 92.00 434 ARG A O 1
ATOM 3563 N N . ASN A 1 435 ? -16.519 7.349 16.745 1.00 92.69 435 ASN A N 1
ATOM 3564 C CA . ASN A 1 435 ? -17.790 7.464 16.038 1.00 92.69 435 ASN A CA 1
ATOM 3565 C C . ASN A 1 435 ? -17.748 6.751 14.674 1.00 92.69 435 ASN A C 1
ATOM 3567 O O . ASN A 1 435 ? -18.748 6.158 14.279 1.00 92.69 435 ASN A O 1
ATOM 3571 N N . ALA A 1 436 ? -16.577 6.640 14.030 1.00 93.38 436 ALA A N 1
ATOM 3572 C CA . ALA A 1 436 ? -16.394 5.756 12.874 1.00 93.38 436 ALA A CA 1
ATOM 3573 C C . ALA A 1 436 ? -16.591 4.272 13.248 1.00 93.38 436 ALA A C 1
ATOM 3575 O O . ALA A 1 436 ? -17.290 3.547 12.548 1.00 93.38 436 ALA A O 1
ATOM 3576 N N . MET A 1 437 ? -16.069 3.829 14.398 1.00 93.25 437 MET A N 1
ATOM 3577 C CA . MET A 1 437 ? -16.281 2.471 14.933 1.00 93.25 437 MET A CA 1
ATOM 3578 C C . MET A 1 437 ? -17.737 2.178 15.328 1.00 93.25 437 MET A C 1
ATOM 3580 O O . MET A 1 437 ? -18.137 1.017 15.381 1.00 93.25 437 MET A O 1
ATOM 3584 N N . ARG A 1 438 ? -18.550 3.215 15.561 1.00 90.56 438 ARG A N 1
ATOM 3585 C CA . ARG A 1 438 ? -20.011 3.117 15.729 1.00 90.56 438 ARG A CA 1
ATOM 3586 C C . ARG A 1 438 ? -20.787 3.249 14.409 1.00 90.56 438 ARG A C 1
ATOM 3588 O O . ARG A 1 438 ? -22.009 3.169 14.434 1.00 90.56 438 ARG A O 1
ATOM 3595 N N . SER A 1 439 ? -20.096 3.420 13.276 1.00 89.19 439 SER A N 1
ATOM 3596 C CA . SER A 1 439 ? -20.679 3.694 11.950 1.00 89.19 439 SER A CA 1
ATOM 3597 C C . SER A 1 439 ? -21.614 4.914 11.926 1.00 89.19 439 SER A C 1
ATOM 3599 O O . SER A 1 439 ? -22.654 4.901 11.273 1.00 89.19 439 SER A O 1
ATOM 3601 N N . ASP A 1 440 ? -21.245 5.970 12.654 1.00 92.44 440 ASP A N 1
ATOM 3602 C CA . ASP A 1 440 ? -21.968 7.245 12.678 1.00 92.44 440 ASP A CA 1
ATOM 3603 C C . ASP A 1 440 ? -21.963 7.910 11.280 1.00 92.44 440 ASP A C 1
ATOM 3605 O O . ASP A 1 440 ? -20.882 8.189 10.751 1.00 92.44 440 ASP A O 1
ATOM 3609 N N . PRO A 1 441 ? -23.131 8.187 10.665 1.00 91.06 441 PRO A N 1
ATOM 3610 C CA . PRO A 1 441 ? -23.211 8.768 9.325 1.00 91.06 441 PRO A CA 1
ATOM 3611 C C . PRO A 1 441 ? -22.740 10.230 9.244 1.00 91.06 441 PRO A C 1
ATOM 3613 O O . PRO A 1 441 ? -22.428 10.696 8.149 1.00 91.06 441 PRO A O 1
ATOM 3616 N N . GLU A 1 442 ? -22.656 10.964 10.360 1.00 92.50 442 GLU A N 1
ATOM 3617 C CA . GLU A 1 442 ? -22.079 12.320 10.379 1.00 92.50 442 GLU A CA 1
ATOM 3618 C C . GLU A 1 442 ? -20.540 12.298 10.461 1.00 92.50 442 GLU A C 1
ATOM 3620 O O . GLU A 1 442 ? -19.866 13.330 10.342 1.00 92.50 442 GLU A O 1
ATOM 3625 N N . ASN A 1 443 ? -19.946 11.114 10.639 1.00 94.06 443 ASN A N 1
ATOM 3626 C CA . ASN A 1 443 ? -18.513 10.957 10.789 1.00 94.06 443 ASN A CA 1
ATOM 3627 C C . ASN A 1 443 ? -17.753 11.206 9.479 1.00 94.06 443 ASN A C 1
ATOM 3629 O O . ASN A 1 443 ? -18.014 10.604 8.440 1.00 94.06 443 ASN A O 1
ATOM 3633 N N . LYS A 1 444 ? -16.714 12.041 9.540 1.00 94.31 444 LYS A N 1
ATOM 3634 C CA . LYS A 1 444 ? -15.969 12.476 8.349 1.00 94.31 444 LYS A CA 1
ATOM 3635 C C . LYS A 1 444 ? -15.140 11.369 7.685 1.00 94.31 444 LYS A C 1
ATOM 3637 O O . LYS A 1 444 ? -14.859 11.497 6.499 1.00 94.31 444 LYS A O 1
ATOM 3642 N N . LEU A 1 445 ? -14.761 10.304 8.402 1.00 94.25 445 LEU A N 1
ATOM 3643 C CA . LEU A 1 445 ? -14.137 9.122 7.788 1.00 94.25 445 LEU A CA 1
ATOM 3644 C C . LEU A 1 445 ? -15.185 8.248 7.092 1.00 94.25 445 LEU A C 1
ATOM 3646 O O . LEU A 1 445 ? -14.937 7.804 5.977 1.00 94.25 445 LEU A O 1
ATOM 3650 N N . VAL A 1 446 ? -16.363 8.059 7.697 1.00 95.06 446 VAL A N 1
ATOM 3651 C CA . VAL A 1 446 ? -17.490 7.342 7.069 1.00 95.06 446 VAL A CA 1
ATOM 3652 C C . VAL A 1 446 ? -17.891 8.043 5.767 1.00 95.06 446 VAL A C 1
ATOM 3654 O O . VAL A 1 446 ? -17.847 7.428 4.705 1.00 95.06 446 VAL A O 1
ATOM 3657 N N . ILE A 1 447 ? -18.121 9.360 5.820 1.00 95.44 447 ILE A N 1
ATOM 3658 C CA . ILE A 1 447 ? -18.421 10.192 4.643 1.00 95.44 447 ILE A CA 1
ATOM 3659 C C . ILE A 1 447 ? -17.307 10.106 3.584 1.00 95.44 447 ILE A C 1
ATOM 3661 O O . ILE A 1 447 ? -17.607 10.063 2.395 1.00 95.44 447 ILE A O 1
ATOM 3665 N N . LEU A 1 448 ? -16.027 10.067 3.975 1.00 95.50 448 LEU A N 1
ATOM 3666 C CA . LEU A 1 448 ? -14.915 9.931 3.026 1.00 95.50 448 LEU A CA 1
ATOM 3667 C C . LEU A 1 448 ? -14.957 8.598 2.268 1.00 95.50 448 LEU A C 1
ATOM 3669 O O . LEU A 1 448 ? -14.850 8.607 1.042 1.00 95.50 448 LEU A O 1
ATOM 3673 N N . PHE A 1 449 ? -15.130 7.474 2.966 1.00 95.44 449 PHE A N 1
ATOM 3674 C CA . PHE A 1 449 ? -15.266 6.174 2.306 1.00 95.44 449 PHE A CA 1
ATOM 3675 C C . PHE A 1 449 ? -16.521 6.125 1.421 1.00 95.44 449 PHE A C 1
ATOM 3677 O O . PHE A 1 449 ? -16.440 5.680 0.281 1.00 95.44 449 PHE A O 1
ATOM 3684 N N . ASP A 1 450 ? -17.655 6.652 1.880 1.00 94.56 450 ASP A N 1
ATOM 3685 C CA . ASP A 1 450 ? -18.898 6.642 1.101 1.00 94.56 450 ASP A CA 1
ATOM 3686 C C . ASP A 1 450 ? -18.824 7.533 -0.151 1.00 94.56 450 ASP A C 1
ATOM 3688 O O . ASP A 1 450 ? -19.322 7.158 -1.212 1.00 94.56 450 ASP A O 1
ATOM 3692 N N . GLU A 1 451 ? -18.198 8.712 -0.071 1.00 93.94 451 GLU A N 1
ATOM 3693 C CA . GLU A 1 451 ? -17.944 9.550 -1.251 1.00 93.94 451 GLU A CA 1
ATOM 3694 C C . GLU A 1 451 ? -16.876 8.945 -2.176 1.00 93.94 451 GLU A C 1
ATOM 3696 O O . GLU A 1 451 ? -16.935 9.173 -3.387 1.00 93.94 451 GLU A O 1
ATOM 3701 N N . PHE A 1 452 ? -15.939 8.145 -1.649 1.00 93.38 452 PHE A N 1
ATOM 3702 C CA . PHE A 1 452 ? -14.983 7.398 -2.471 1.00 93.38 452 PHE A CA 1
ATOM 3703 C C . PHE A 1 452 ? -15.682 6.312 -3.293 1.00 93.38 452 PHE A C 1
ATOM 3705 O O . PHE A 1 452 ? -15.528 6.272 -4.512 1.00 93.38 452 PHE A O 1
ATOM 3712 N N . GLU A 1 453 ? -16.523 5.493 -2.659 1.00 92.50 453 GLU A N 1
ATOM 3713 C CA . GLU A 1 453 ? -17.321 4.477 -3.356 1.00 92.50 453 GLU A CA 1
ATOM 3714 C C . GLU A 1 453 ? -18.227 5.115 -4.414 1.00 92.50 453 GLU A C 1
ATOM 3716 O O . GLU A 1 453 ? -18.287 4.641 -5.547 1.00 92.50 453 GLU A O 1
ATOM 3721 N N . LYS A 1 454 ? -18.865 6.255 -4.100 1.00 91.31 454 LYS A N 1
ATOM 3722 C CA . LYS A 1 454 ? -19.675 7.012 -5.070 1.00 91.31 454 LYS A CA 1
ATOM 3723 C C . LYS A 1 454 ? -18.845 7.516 -6.248 1.00 91.31 454 LYS A C 1
ATOM 3725 O O . LYS A 1 454 ? -19.297 7.390 -7.387 1.00 91.31 454 LYS A O 1
ATOM 3730 N N . VAL A 1 455 ? -17.665 8.107 -6.026 1.00 87.75 455 VAL A N 1
ATOM 3731 C CA . VAL A 1 455 ? -16.846 8.628 -7.136 1.00 87.75 455 VAL A CA 1
ATOM 3732 C C . VAL A 1 455 ? -16.258 7.493 -7.979 1.00 87.75 455 VAL A C 1
ATOM 3734 O O . VAL A 1 455 ? -16.345 7.570 -9.208 1.00 87.75 455 VAL A O 1
ATOM 3737 N N . ARG A 1 456 ? -15.782 6.413 -7.340 1.00 89.06 456 ARG A N 1
ATOM 3738 C CA . ARG A 1 456 ? -15.315 5.184 -7.996 1.00 89.06 456 ARG A CA 1
ATOM 3739 C C . ARG A 1 456 ? -16.440 4.584 -8.833 1.00 89.06 456 ARG A C 1
ATOM 3741 O O . ARG A 1 456 ? -16.269 4.431 -10.036 1.00 89.06 456 ARG A O 1
ATOM 3748 N N . SER A 1 457 ? -17.626 4.348 -8.267 1.00 86.38 457 SER A N 1
ATOM 3749 C CA . SER A 1 457 ? -18.752 3.767 -9.010 1.00 86.38 457 SER A CA 1
ATOM 3750 C C . SER A 1 457 ? -19.241 4.667 -10.146 1.00 86.38 457 SER A C 1
ATOM 3752 O O . SER A 1 457 ? -19.536 4.179 -11.231 1.00 86.38 457 SER A O 1
ATOM 3754 N N . VAL A 1 458 ? -19.326 5.987 -9.939 1.00 80.69 458 VAL A N 1
ATOM 3755 C CA . VAL A 1 458 ? -19.829 6.911 -10.967 1.00 80.69 458 VAL A CA 1
ATOM 3756 C C . VAL A 1 458 ? -18.853 6.989 -12.147 1.00 80.69 458 VAL A C 1
ATOM 3758 O O . VAL A 1 458 ? -19.279 6.738 -13.276 1.00 80.69 458 VAL A O 1
ATOM 3761 N N . ILE A 1 459 ? -17.556 7.224 -11.903 1.00 75.31 459 ILE A N 1
ATOM 3762 C CA . ILE A 1 459 ? -16.546 7.305 -12.974 1.00 75.31 459 ILE A CA 1
ATOM 3763 C C . ILE A 1 459 ? -16.284 5.930 -13.619 1.00 75.31 459 ILE A C 1
ATOM 3765 O O . ILE A 1 459 ? -16.262 5.834 -14.843 1.00 75.31 459 ILE A O 1
ATOM 3769 N N . ASN A 1 460 ? -16.139 4.866 -12.825 1.00 75.94 460 ASN A N 1
ATOM 3770 C CA . ASN A 1 460 ? -15.697 3.543 -13.288 1.00 75.94 460 ASN A CA 1
ATOM 3771 C C . ASN A 1 460 ? -16.840 2.609 -13.748 1.00 75.94 460 ASN A C 1
ATOM 3773 O O . ASN A 1 460 ? -16.577 1.508 -14.215 1.00 75.94 460 ASN A O 1
ATOM 3777 N N . SER A 1 461 ? -18.111 3.030 -13.647 1.00 61.78 461 SER A N 1
ATOM 3778 C CA . SER A 1 461 ? -19.323 2.203 -13.882 1.00 61.78 461 SER A CA 1
ATOM 3779 C C . SER A 1 461 ? -19.391 1.399 -15.188 1.00 61.78 461 SER A C 1
ATOM 3781 O O . SER A 1 461 ? -20.171 0.452 -15.265 1.00 61.78 461 SER A O 1
ATOM 3783 N N . ASN A 1 462 ? -18.637 1.785 -16.218 1.00 61.03 462 ASN A N 1
ATOM 3784 C CA . ASN A 1 462 ? -18.642 1.125 -17.525 1.00 61.03 462 ASN A CA 1
ATOM 3785 C C . ASN A 1 462 ? -17.327 0.394 -17.845 1.00 61.03 462 ASN A C 1
ATOM 3787 O O . ASN A 1 462 ? -17.237 -0.227 -18.905 1.00 61.03 462 ASN A O 1
ATOM 3791 N N . ASN A 1 463 ? -16.316 0.492 -16.980 1.00 61.66 463 ASN A N 1
ATOM 3792 C CA . ASN A 1 463 ? -14.975 0.020 -17.285 1.00 61.66 463 ASN A CA 1
ATOM 3793 C C . ASN A 1 463 ? -14.825 -1.489 -17.051 1.00 61.66 463 ASN A C 1
ATOM 3795 O O . ASN A 1 463 ? -15.515 -2.084 -16.223 1.00 61.66 463 ASN A O 1
ATOM 3799 N N . ARG A 1 464 ? -13.919 -2.110 -17.807 1.00 64.19 464 ARG A N 1
ATOM 3800 C CA . ARG A 1 464 ? -13.505 -3.511 -17.663 1.00 64.19 464 ARG A CA 1
ATOM 3801 C C . ARG A 1 464 ? -11.984 -3.684 -17.600 1.00 64.19 464 ARG A C 1
ATOM 3803 O O . ARG A 1 464 ? -11.535 -4.820 -17.485 1.00 64.19 464 ARG A O 1
ATOM 3810 N N . GLU A 1 465 ? -11.203 -2.605 -17.698 1.00 81.25 465 GLU A N 1
ATOM 3811 C CA . GLU A 1 465 ? -9.739 -2.659 -17.680 1.00 81.25 465 GLU A CA 1
ATOM 3812 C C . GLU A 1 465 ? -9.180 -2.783 -16.249 1.00 81.25 465 GLU A C 1
ATOM 3814 O O . GLU A 1 465 ? -9.264 -1.824 -15.474 1.00 81.25 465 GLU A O 1
ATOM 3819 N N . PRO A 1 466 ? -8.520 -3.906 -15.890 1.00 89.12 466 PRO A N 1
ATOM 3820 C CA . PRO A 1 466 ? -8.028 -4.143 -14.525 1.00 89.12 466 PRO A CA 1
ATOM 3821 C C . PRO A 1 466 ? -6.985 -3.128 -14.036 1.00 89.12 466 PRO A C 1
ATOM 3823 O O . PRO A 1 466 ? -6.759 -2.981 -12.833 1.00 89.12 466 PRO A O 1
ATOM 3826 N N . VAL A 1 467 ? -6.324 -2.421 -14.956 1.00 91.94 467 VAL A N 1
ATOM 3827 C CA . VAL A 1 467 ? -5.367 -1.363 -14.614 1.00 91.94 467 VAL A CA 1
ATOM 3828 C C . VAL A 1 467 ? -6.055 -0.105 -14.089 1.00 91.94 467 VAL A C 1
ATOM 3830 O O . VAL A 1 467 ? -5.505 0.548 -13.209 1.00 91.94 467 VAL A O 1
ATOM 3833 N N . ILE A 1 468 ? -7.271 0.217 -14.539 1.00 90.56 468 ILE A N 1
ATOM 3834 C CA . ILE A 1 468 ? -8.008 1.367 -14.001 1.00 90.56 468 ILE A CA 1
ATOM 3835 C C . ILE A 1 468 ? -8.570 1.048 -12.615 1.00 90.56 468 ILE A C 1
ATOM 3837 O O . ILE A 1 468 ? -8.502 1.895 -11.725 1.00 90.56 468 ILE A O 1
ATOM 3841 N N . ASP A 1 469 ? -9.001 -0.193 -12.375 1.00 90.38 469 ASP A N 1
ATOM 3842 C CA . ASP A 1 469 ? -9.268 -0.666 -11.011 1.00 90.38 469 ASP A CA 1
ATOM 3843 C C . ASP A 1 469 ? -8.018 -0.566 -10.126 1.00 90.38 469 ASP A C 1
ATOM 3845 O O . ASP A 1 469 ? -8.104 -0.070 -9.007 1.00 90.38 469 ASP A O 1
ATOM 3849 N N . SER A 1 470 ? -6.841 -0.916 -10.654 1.00 93.38 470 SER A N 1
ATOM 3850 C CA . SER A 1 470 ? -5.561 -0.774 -9.941 1.00 93.38 470 SER A CA 1
ATOM 3851 C C . SER A 1 470 ? -5.211 0.690 -9.619 1.00 93.38 470 SER A C 1
ATOM 3853 O O . SER A 1 470 ? -4.660 0.970 -8.555 1.00 93.38 470 SER A O 1
ATOM 3855 N N . VAL A 1 471 ? -5.557 1.644 -10.495 1.00 91.94 471 VAL A N 1
ATOM 3856 C CA . VAL A 1 471 ? -5.431 3.089 -10.216 1.00 91.94 471 VAL A CA 1
ATOM 3857 C C . VAL A 1 471 ? -6.333 3.488 -9.045 1.00 91.94 471 VAL A C 1
ATOM 3859 O O . VAL A 1 471 ? -5.879 4.180 -8.132 1.00 91.94 471 VAL A O 1
ATOM 3862 N N . TRP A 1 472 ? -7.586 3.023 -9.033 1.00 91.38 472 TRP A N 1
ATOM 3863 C CA . TRP A 1 472 ? -8.508 3.263 -7.921 1.00 91.38 472 TRP A CA 1
ATOM 3864 C C . TRP A 1 472 ? -8.028 2.629 -6.614 1.00 91.38 472 TRP A C 1
ATOM 3866 O O . TRP A 1 472 ? -8.054 3.312 -5.595 1.00 91.38 472 TRP A O 1
ATOM 3876 N N . ASP A 1 473 ? -7.521 1.396 -6.634 1.00 92.25 473 ASP A N 1
ATOM 3877 C CA . ASP A 1 473 ? -7.002 0.704 -5.446 1.00 92.25 473 ASP A CA 1
ATOM 3878 C C . ASP A 1 473 ? -5.810 1.453 -4.811 1.00 92.25 473 ASP A C 1
ATOM 3880 O O . ASP A 1 473 ? -5.709 1.554 -3.586 1.00 92.25 473 ASP A O 1
ATOM 3884 N N . ILE A 1 474 ? -4.929 2.053 -5.622 1.00 91.62 474 ILE A N 1
ATOM 3885 C CA . ILE A 1 474 ? -3.816 2.891 -5.134 1.00 91.62 474 ILE A CA 1
ATOM 3886 C C . ILE A 1 474 ? -4.334 4.168 -4.444 1.00 91.62 474 ILE A C 1
ATOM 3888 O O . ILE A 1 474 ? -3.790 4.565 -3.410 1.00 91.62 474 ILE A O 1
ATOM 3892 N N . TYR A 1 475 ? -5.389 4.803 -4.967 1.00 88.31 475 TYR A N 1
ATOM 3893 C CA . TYR A 1 475 ? -6.024 5.954 -4.308 1.00 88.31 475 TYR A CA 1
ATOM 3894 C C . TYR A 1 475 ? -6.848 5.561 -3.076 1.00 88.31 475 TYR A C 1
ATOM 3896 O O . TYR A 1 475 ? -6.848 6.288 -2.083 1.00 88.31 475 TYR A O 1
ATOM 3904 N N . GLU A 1 476 ? -7.498 4.399 -3.086 1.00 91.12 476 GLU A N 1
ATOM 3905 C CA . GLU A 1 476 ? -8.180 3.846 -1.916 1.00 91.12 476 GLU A CA 1
ATOM 3906 C C . GLU A 1 476 ? -7.182 3.589 -0.783 1.00 91.12 476 GLU A C 1
ATOM 3908 O O . GLU A 1 476 ? -7.442 3.922 0.378 1.00 91.12 476 GLU A O 1
ATOM 3913 N N . ARG A 1 477 ? -5.984 3.089 -1.118 1.00 89.38 477 ARG A N 1
ATOM 3914 C CA . ARG A 1 477 ? -4.915 2.860 -0.144 1.00 89.38 477 ARG A CA 1
ATOM 3915 C C . ARG A 1 477 ? -4.529 4.140 0.602 1.00 89.38 477 ARG A C 1
ATOM 3917 O O . ARG A 1 477 ? -4.299 4.060 1.803 1.00 89.38 477 ARG A O 1
ATOM 3924 N N . GLN A 1 478 ? -4.547 5.314 -0.035 1.00 87.69 478 GLN A N 1
ATOM 3925 C CA . GLN A 1 478 ? -4.331 6.600 0.650 1.00 87.69 478 GLN A CA 1
ATOM 3926 C C . GLN A 1 478 ? -5.404 6.902 1.714 1.00 87.69 478 GLN A C 1
ATOM 3928 O O . GLN A 1 478 ? -5.087 7.436 2.779 1.00 87.69 478 GLN A O 1
ATOM 3933 N N . ILE A 1 479 ? -6.666 6.537 1.467 1.00 91.19 479 ILE A N 1
ATOM 3934 C CA . ILE A 1 479 ? -7.749 6.682 2.453 1.00 91.19 479 ILE A CA 1
ATOM 3935 C C . ILE A 1 479 ? -7.524 5.717 3.623 1.00 91.19 479 ILE A C 1
ATOM 3937 O O . ILE A 1 479 ? -7.633 6.117 4.784 1.00 91.19 479 ILE A O 1
ATOM 3941 N N . TYR A 1 480 ? -7.139 4.469 3.338 1.00 92.12 480 TYR A N 1
ATOM 3942 C CA . TYR A 1 480 ? -6.761 3.521 4.387 1.00 92.12 480 TYR A CA 1
ATOM 3943 C C . TYR A 1 480 ? -5.541 3.974 5.185 1.00 92.12 480 TYR A C 1
ATOM 3945 O O . TYR A 1 480 ? -5.529 3.776 6.391 1.00 92.12 480 TYR A O 1
ATOM 3953 N N . GLN A 1 481 ? -4.552 4.628 4.574 1.00 89.12 481 GLN A N 1
ATOM 3954 C CA . GLN A 1 481 ? -3.412 5.172 5.314 1.00 89.12 481 GLN A CA 1
ATOM 3955 C C . GLN A 1 481 ? -3.833 6.263 6.316 1.00 89.12 481 GLN A C 1
ATOM 3957 O O . GLN A 1 481 ? -3.333 6.303 7.442 1.00 89.12 481 GLN A O 1
ATOM 3962 N N . LEU A 1 482 ? -4.794 7.120 5.944 1.00 90.88 482 LEU A N 1
ATOM 3963 C CA . LEU A 1 482 ? -5.372 8.115 6.854 1.00 90.88 482 LEU A CA 1
ATOM 3964 C C . LEU A 1 482 ? -6.103 7.447 8.034 1.00 90.88 482 LEU A C 1
ATOM 3966 O O . LEU A 1 482 ? -5.983 7.905 9.173 1.00 90.88 482 LEU A O 1
ATOM 3970 N N . LEU A 1 483 ? -6.831 6.356 7.767 1.00 92.62 483 LEU A N 1
ATOM 3971 C CA . LEU A 1 483 ? -7.482 5.539 8.793 1.00 92.62 483 LEU A CA 1
ATOM 3972 C C . LEU A 1 483 ? -6.458 4.834 9.698 1.00 92.62 483 LEU A C 1
ATOM 3974 O O . LEU A 1 483 ? -6.580 4.925 10.917 1.00 92.62 483 LEU A O 1
ATOM 3978 N N . ASP A 1 484 ? -5.440 4.186 9.128 1.00 91.25 484 ASP A N 1
ATOM 3979 C CA . ASP A 1 484 ? -4.378 3.480 9.854 1.00 91.25 484 ASP A CA 1
ATOM 3980 C C . ASP A 1 484 ? -3.645 4.445 10.812 1.00 91.25 484 ASP A C 1
ATOM 3982 O O . ASP A 1 484 ? -3.460 4.133 11.994 1.00 91.25 484 ASP A O 1
ATOM 3986 N N . HIS A 1 485 ? -3.317 5.663 10.356 1.00 90.69 485 HIS A N 1
ATOM 3987 C CA . HIS A 1 485 ? -2.734 6.706 11.205 1.00 90.69 485 HIS A CA 1
ATOM 3988 C C . HIS A 1 485 ? -3.682 7.140 12.335 1.00 90.69 485 HIS A C 1
ATOM 3990 O O . HIS A 1 485 ? -3.256 7.207 13.489 1.00 90.69 485 HIS A O 1
ATOM 3996 N N . ALA A 1 486 ? -4.961 7.406 12.044 1.00 91.94 486 ALA A N 1
ATOM 3997 C CA . ALA A 1 486 ? -5.930 7.842 13.052 1.00 91.94 486 ALA A CA 1
ATOM 3998 C C . ALA A 1 486 ? -6.229 6.747 14.101 1.00 91.94 486 ALA A C 1
ATOM 4000 O O . ALA A 1 486 ? -6.318 7.040 15.298 1.00 91.94 486 ALA A O 1
ATOM 4001 N N . VAL A 1 487 ? -6.305 5.476 13.686 1.00 92.19 487 VAL A N 1
ATOM 4002 C CA . VAL A 1 487 ? -6.433 4.312 14.582 1.00 92.19 487 VAL A CA 1
ATOM 4003 C C . VAL A 1 487 ? -5.183 4.151 15.447 1.00 92.19 487 VAL A C 1
ATOM 4005 O O . VAL A 1 487 ? -5.308 4.006 16.663 1.00 92.19 487 VAL A O 1
ATOM 4008 N N . THR A 1 488 ? -3.984 4.252 14.862 1.00 90.81 488 THR A N 1
ATOM 4009 C CA . THR A 1 488 ? -2.712 4.171 15.605 1.00 90.81 488 THR A CA 1
ATOM 4010 C C . THR A 1 488 ? -2.591 5.309 16.621 1.00 90.81 488 THR A C 1
ATOM 4012 O O . THR A 1 488 ? -2.277 5.072 17.788 1.00 90.81 488 THR A O 1
ATOM 4015 N N . TYR A 1 489 ? -2.923 6.541 16.217 1.00 90.56 489 TYR A N 1
ATOM 4016 C CA . TYR A 1 489 ? -2.939 7.708 17.100 1.00 90.56 489 TYR A CA 1
ATOM 4017 C C . TYR A 1 489 ? -3.902 7.510 18.278 1.00 90.56 489 TYR A C 1
ATOM 4019 O O . TYR A 1 489 ? -3.530 7.709 19.437 1.00 90.56 489 TYR A O 1
ATOM 4027 N N . THR A 1 490 ? -5.122 7.047 17.996 1.00 91.81 490 THR A N 1
ATOM 4028 C CA . THR A 1 490 ? -6.132 6.767 19.025 1.00 91.81 490 THR A CA 1
ATOM 4029 C C . THR A 1 490 ? -5.673 5.651 19.965 1.00 91.81 490 THR A C 1
ATOM 4031 O O . THR A 1 490 ? -5.817 5.783 21.179 1.00 91.81 490 THR A O 1
ATOM 4034 N N . GLY A 1 491 ? -5.039 4.596 19.443 1.00 91.88 491 GLY A N 1
ATOM 4035 C CA . GLY A 1 491 ? -4.424 3.536 20.245 1.00 91.88 491 GLY A CA 1
ATOM 4036 C C . GLY A 1 491 ? -3.369 4.056 21.222 1.00 91.88 491 GLY A C 1
ATOM 4037 O O . GLY A 1 491 ? -3.335 3.626 22.378 1.00 91.88 491 GLY A O 1
ATOM 4038 N N . CYS A 1 492 ? -2.565 5.034 20.807 1.00 90.81 492 CYS A N 1
ATOM 4039 C CA . CYS A 1 492 ? -1.576 5.659 21.681 1.00 90.81 492 CYS A CA 1
ATOM 4040 C C . CYS A 1 492 ? -2.173 6.599 22.716 1.00 90.81 492 CYS A C 1
ATOM 4042 O O . CYS A 1 492 ? -1.775 6.545 23.880 1.00 90.81 492 CYS A O 1
ATOM 4044 N N . TRP A 1 493 ? -3.185 7.379 22.341 1.00 91.88 493 TRP A N 1
ATOM 4045 C CA . TRP A 1 493 ? -3.934 8.174 23.305 1.00 91.88 493 TRP A CA 1
ATOM 4046 C C . TRP A 1 493 ? -4.592 7.285 24.377 1.00 91.88 493 TRP A C 1
ATOM 4048 O O . TRP A 1 493 ? -4.463 7.566 25.567 1.00 91.88 493 TRP A O 1
ATOM 4058 N N . VAL A 1 494 ? -5.224 6.168 23.989 1.00 93.00 494 VAL A N 1
ATOM 4059 C CA . VAL A 1 494 ? -5.840 5.205 24.926 1.00 93.00 494 VAL A CA 1
ATOM 4060 C C . VAL A 1 494 ? -4.791 4.557 25.841 1.00 93.00 494 VAL A C 1
ATOM 4062 O O . VAL A 1 494 ? -5.008 4.472 27.052 1.00 93.00 494 VAL A O 1
ATOM 4065 N N . GLY A 1 495 ? -3.637 4.156 25.298 1.00 92.81 495 GLY A N 1
ATOM 4066 C CA . GLY A 1 495 ? -2.522 3.609 26.081 1.00 92.81 495 GLY A CA 1
ATOM 4067 C C . GLY A 1 495 ? -1.960 4.604 27.102 1.00 92.81 495 GLY A C 1
ATOM 4068 O O . GLY A 1 495 ? -1.709 4.249 28.256 1.00 92.81 495 GLY A O 1
ATOM 4069 N N . GLU A 1 496 ? -1.837 5.876 26.720 1.00 91.81 496 GLU A N 1
ATOM 4070 C CA . GLU A 1 496 ? -1.457 6.942 27.643 1.00 91.81 496 GLU A CA 1
ATOM 4071 C C . GLU A 1 496 ? -2.527 7.190 28.719 1.00 91.81 496 GLU A C 1
ATOM 4073 O O . GLU A 1 496 ? -2.185 7.337 29.896 1.00 91.81 496 GLU A O 1
ATOM 4078 N N . GLN A 1 497 ? -3.818 7.181 28.364 1.00 92.69 497 GLN A N 1
ATOM 4079 C CA . GLN A 1 497 ? -4.883 7.318 29.359 1.00 92.69 497 GLN A CA 1
ATOM 4080 C C . GLN A 1 497 ? -4.847 6.189 30.392 1.00 92.69 497 GLN A C 1
ATOM 4082 O O . GLN A 1 497 ? -5.046 6.468 31.572 1.00 92.69 497 GLN A O 1
ATOM 4087 N N . TRP A 1 498 ? -4.540 4.946 30.010 1.00 93.12 498 TRP A N 1
ATOM 4088 C CA . TRP A 1 498 ? -4.359 3.846 30.968 1.00 93.12 498 TRP A CA 1
ATOM 4089 C C . TRP A 1 498 ? -3.201 4.116 31.935 1.00 93.12 498 TRP A C 1
ATOM 4091 O O . TRP A 1 498 ? -3.372 4.063 33.158 1.00 93.12 498 TRP A O 1
ATOM 4101 N N . ARG A 1 499 ? -2.035 4.494 31.392 1.00 91.88 499 ARG A N 1
ATOM 4102 C CA . ARG A 1 499 ? -0.849 4.838 32.186 1.00 91.88 499 ARG A CA 1
ATOM 4103 C C . ARG A 1 499 ? -1.132 5.974 33.170 1.00 91.88 499 ARG A C 1
ATOM 4105 O O . ARG A 1 499 ? -0.700 5.898 34.316 1.00 91.88 499 ARG A O 1
ATOM 4112 N N . ASN A 1 500 ? -1.873 6.999 32.757 1.00 90.75 500 ASN A N 1
ATOM 4113 C CA . ASN A 1 500 ? -2.107 8.189 33.573 1.00 90.75 500 ASN A CA 1
ATOM 4114 C C . ASN A 1 500 ? -3.272 8.010 34.569 1.00 90.75 500 ASN A C 1
ATOM 4116 O O . ASN A 1 500 ? -3.168 8.438 35.720 1.00 90.75 500 ASN A O 1
ATOM 4120 N N . SER A 1 501 ? -4.374 7.372 34.157 1.00 90.38 501 SER A N 1
ATOM 4121 C CA . SER A 1 501 ? -5.591 7.233 34.977 1.00 90.38 501 SER A CA 1
ATOM 4122 C C . SER A 1 501 ? -5.592 6.019 35.906 1.00 90.38 501 SER A C 1
ATOM 4124 O O . SER A 1 501 ? -6.163 6.123 36.986 1.00 90.38 501 SER A O 1
ATOM 4126 N N . VAL A 1 502 ? -4.922 4.916 35.549 1.00 91.19 502 VAL A N 1
ATOM 4127 C CA . VAL A 1 502 ? -4.870 3.694 36.372 1.00 91.19 502 VAL A CA 1
ATOM 4128 C C . VAL A 1 502 ? -3.500 3.551 37.035 1.00 91.19 502 VAL A C 1
ATOM 4130 O O . VAL A 1 502 ? -3.386 3.676 38.255 1.00 91.19 502 VAL A O 1
ATOM 4133 N N . LEU A 1 503 ? -2.432 3.366 36.249 1.00 89.31 503 LEU A N 1
ATOM 4134 C CA . LEU A 1 503 ? -1.093 3.088 36.797 1.00 89.31 503 LEU A CA 1
ATOM 4135 C C . LEU A 1 503 ? -0.516 4.281 37.579 1.00 89.31 503 LEU A C 1
ATOM 4137 O O . LEU A 1 503 ? 0.040 4.109 38.662 1.00 89.31 503 LEU A O 1
ATOM 4141 N N . GLY A 1 504 ? -0.692 5.503 37.073 1.00 84.69 504 GLY A N 1
ATOM 4142 C CA . GLY A 1 504 ? -0.245 6.732 37.729 1.00 84.69 504 GLY A CA 1
ATOM 4143 C C . GLY A 1 504 ? -0.919 6.951 39.085 1.00 84.69 504 GLY A C 1
ATOM 4144 O O . GLY A 1 504 ? -0.237 7.232 40.069 1.00 84.69 504 GLY A O 1
ATOM 4145 N N . ARG A 1 505 ? -2.242 6.742 39.168 1.00 83.12 505 ARG A N 1
ATOM 4146 C CA . ARG A 1 505 ? -3.029 6.880 40.412 1.00 83.12 505 ARG A CA 1
ATOM 4147 C C . ARG A 1 505 ? -2.773 5.781 41.440 1.00 83.12 505 ARG A C 1
ATOM 4149 O O . ARG A 1 505 ? -2.989 6.014 42.637 1.00 83.12 505 ARG A O 1
ATOM 4156 N N . PHE A 1 506 ? -2.360 4.603 40.976 1.00 82.69 506 PHE A N 1
ATOM 4157 C CA . PHE A 1 506 ? -1.865 3.513 41.809 1.00 82.69 506 PHE A CA 1
ATOM 4158 C C . PHE A 1 506 ? -0.502 3.882 42.413 1.00 82.69 506 PHE A C 1
ATOM 4160 O O . PHE A 1 506 ? -0.371 3.942 43.636 1.00 82.69 506 PHE A O 1
ATOM 4167 N N . ASN A 1 507 ? 0.467 4.254 41.570 1.00 79.69 507 ASN A N 1
ATOM 4168 C CA . ASN A 1 507 ? 1.822 4.621 41.992 1.00 79.69 507 ASN A CA 1
ATOM 4169 C C . ASN A 1 507 ? 1.869 5.880 42.880 1.00 79.69 507 ASN A C 1
ATOM 4171 O O . ASN A 1 507 ? 2.741 5.990 43.736 1.00 79.69 507 ASN A O 1
ATOM 4175 N N . SER A 1 508 ? 0.930 6.820 42.719 1.00 70.69 508 SER A N 1
ATOM 4176 C CA . SER A 1 508 ? 0.824 8.034 43.545 1.00 70.69 508 SER A CA 1
ATOM 4177 C C . SER A 1 508 ? -0.024 7.860 44.821 1.00 70.69 508 SER A C 1
ATOM 4179 O O . SER A 1 508 ? -0.460 8.850 45.417 1.00 70.69 508 SER A O 1
ATOM 4181 N N . GLY A 1 509 ? -0.368 6.626 45.206 1.00 62.84 509 GLY A N 1
ATOM 4182 C CA . GLY A 1 509 ? -1.203 6.338 46.374 1.00 62.84 509 GLY A CA 1
ATOM 4183 C C . GLY A 1 509 ? -0.494 6.588 47.712 1.00 62.84 509 GLY A C 1
ATOM 4184 O O . GLY A 1 509 ? 0.694 6.321 47.860 1.00 62.84 509 GLY A O 1
ATOM 4185 N N . LYS A 1 510 ? -1.230 7.054 48.734 1.00 57.56 510 LYS A N 1
ATOM 4186 C CA . LYS A 1 510 ? -0.709 7.110 50.113 1.00 57.56 510 LYS A CA 1
ATOM 4187 C C . LYS A 1 510 ? -0.465 5.687 50.632 1.00 57.56 510 LYS A C 1
ATOM 4189 O O . LYS A 1 510 ? -1.387 4.877 50.617 1.00 57.56 510 LYS A O 1
ATOM 4194 N N . HIS A 1 511 ? 0.717 5.426 51.190 1.00 57.47 511 HIS A N 1
ATOM 4195 C CA . HIS A 1 511 ? 1.139 4.110 51.704 1.00 57.47 511 HIS A CA 1
ATOM 4196 C C . HIS A 1 511 ? 0.382 3.589 52.950 1.00 57.47 511 HIS A C 1
ATOM 4198 O O . HIS A 1 511 ? 0.767 2.566 53.504 1.00 57.47 511 HIS A O 1
ATOM 4204 N N . ASN A 1 512 ? -0.693 4.255 53.389 1.00 62.03 512 ASN A N 1
ATOM 4205 C CA . ASN A 1 512 ? -1.428 3.928 54.621 1.00 62.03 512 ASN A CA 1
ATOM 4206 C C . ASN A 1 512 ? -2.790 3.243 54.363 1.00 62.03 512 ASN A C 1
ATOM 4208 O O . ASN A 1 512 ? -3.617 3.193 55.268 1.00 62.03 512 ASN A O 1
ATOM 4212 N N . LEU A 1 513 ? -3.057 2.777 53.138 1.00 69.75 513 LEU A N 1
ATOM 4213 C CA . LEU A 1 513 ? -4.279 2.036 52.794 1.00 69.75 513 LEU A CA 1
ATOM 4214 C C . LEU A 1 513 ? -4.084 0.532 53.005 1.00 69.75 513 LEU A C 1
ATOM 4216 O O . LEU A 1 513 ? -3.012 -0.002 52.713 1.00 69.75 513 LEU A O 1
ATOM 4220 N N . SER A 1 514 ? -5.132 -0.166 53.442 1.00 75.00 514 SER A N 1
ATOM 4221 C CA . SER A 1 514 ? -5.150 -1.631 53.432 1.00 75.00 514 SER A CA 1
ATOM 4222 C C . SER A 1 514 ? -5.192 -2.184 51.999 1.00 75.00 514 SER A C 1
ATOM 4224 O O . SER A 1 514 ? -5.561 -1.493 51.046 1.00 75.00 514 SER A O 1
ATOM 4226 N N . TYR A 1 515 ? -4.832 -3.461 51.834 1.00 75.12 515 TYR A N 1
ATOM 4227 C CA . TYR A 1 515 ? -4.799 -4.111 50.518 1.00 75.12 515 TYR A CA 1
ATOM 4228 C C . TYR A 1 515 ? -6.175 -4.119 49.822 1.00 75.12 515 TYR A C 1
ATOM 4230 O O . TYR A 1 515 ? -6.251 -3.828 48.631 1.00 75.12 515 TYR A O 1
ATOM 4238 N N . SER A 1 516 ? -7.264 -4.355 50.567 1.00 71.31 516 SER A N 1
ATOM 4239 C CA . SER A 1 516 ? -8.636 -4.324 50.029 1.00 71.31 516 SER A CA 1
ATOM 4240 C C . SER A 1 516 ? -9.057 -2.910 49.596 1.00 71.31 516 SER A C 1
ATOM 4242 O O . SER A 1 516 ? -9.574 -2.730 48.495 1.00 71.31 516 SER A O 1
ATOM 4244 N N . GLU A 1 517 ? -8.748 -1.872 50.385 1.00 74.31 517 GLU A N 1
ATOM 4245 C CA . GLU A 1 517 ? -9.017 -0.477 49.992 1.00 74.31 517 GLU A CA 1
ATOM 4246 C C . GLU A 1 517 ? -8.224 -0.068 48.740 1.00 74.31 517 GLU A C 1
ATOM 4248 O O . GLU A 1 517 ? -8.730 0.661 47.882 1.00 74.31 517 GLU A O 1
ATOM 4253 N N . MET A 1 518 ? -6.989 -0.563 48.610 1.00 77.00 518 MET A N 1
ATOM 4254 C CA . MET A 1 518 ? -6.161 -0.367 47.423 1.00 77.00 518 MET A CA 1
ATOM 4255 C C . MET A 1 518 ? -6.759 -1.072 46.195 1.00 77.00 518 MET A C 1
ATOM 4257 O O . MET A 1 518 ? -6.895 -0.433 45.151 1.00 77.00 518 MET A O 1
ATOM 4261 N N . GLN A 1 519 ? -7.179 -2.338 46.322 1.00 79.69 519 GLN A N 1
ATOM 4262 C CA . GLN A 1 519 ? -7.876 -3.079 45.261 1.00 79.69 519 GLN A CA 1
ATOM 4263 C C . GLN A 1 519 ? -9.152 -2.361 44.814 1.00 79.69 519 GLN A C 1
ATOM 4265 O O . GLN A 1 519 ? -9.298 -2.082 43.626 1.00 79.69 519 GLN A O 1
ATOM 4270 N N . GLY A 1 520 ? -10.036 -1.987 45.745 1.00 77.31 520 GLY A N 1
ATOM 4271 C CA . GLY A 1 520 ? -11.287 -1.296 45.426 1.00 77.31 520 GLY A CA 1
ATOM 4272 C C . GLY A 1 520 ? -11.074 0.060 44.739 1.00 77.31 520 GLY A C 1
ATOM 4273 O O . GLY A 1 520 ? -11.814 0.412 43.818 1.00 77.31 520 GLY A O 1
ATOM 4274 N N . LYS A 1 521 ? -10.028 0.811 45.121 1.00 82.62 521 LYS A N 1
ATOM 4275 C CA . LYS A 1 521 ? -9.668 2.069 44.447 1.00 82.62 521 LYS A CA 1
ATOM 4276 C C . LYS A 1 521 ? -9.185 1.827 43.013 1.00 82.62 521 LYS A C 1
ATOM 4278 O O . LYS A 1 521 ? -9.699 2.466 42.098 1.00 82.62 521 LYS A O 1
ATOM 4283 N N . VAL A 1 522 ? -8.236 0.909 42.812 1.00 86.19 522 VAL A N 1
ATOM 4284 C CA . VAL A 1 522 ? -7.707 0.596 41.472 1.00 86.19 522 VAL A CA 1
ATOM 4285 C C . VAL A 1 522 ? -8.807 0.027 40.576 1.00 86.19 522 VAL A C 1
ATOM 4287 O O . VAL A 1 522 ? -8.900 0.415 39.416 1.00 86.19 522 VAL A O 1
ATOM 4290 N N . TYR A 1 523 ? -9.693 -0.815 41.116 1.00 86.94 523 TYR A N 1
ATOM 4291 C CA . TYR A 1 523 ? -10.847 -1.338 40.385 1.00 86.94 523 TYR A CA 1
ATOM 4292 C C . TYR A 1 523 ? -11.758 -0.211 39.886 1.00 86.94 523 TYR A C 1
ATOM 4294 O O . TYR A 1 523 ? -12.134 -0.177 38.718 1.00 86.94 523 TYR A O 1
ATOM 4302 N N . LYS A 1 524 ? -12.039 0.785 40.736 1.00 84.88 524 LYS A N 1
ATOM 4303 C CA . LYS A 1 524 ? -12.807 1.973 40.342 1.00 84.88 524 LYS A CA 1
ATOM 4304 C C . LYS A 1 524 ? -12.111 2.797 39.251 1.00 84.88 524 LYS A C 1
ATOM 4306 O O . LYS A 1 524 ? -12.794 3.292 38.355 1.00 84.88 524 LYS A O 1
ATOM 4311 N N . ASP A 1 525 ? -10.786 2.941 39.307 1.00 89.25 525 ASP A N 1
ATOM 4312 C CA . ASP A 1 525 ? -10.016 3.609 38.248 1.00 89.25 525 ASP A CA 1
ATOM 4313 C C . ASP A 1 525 ? -10.072 2.805 36.920 1.00 89.25 525 ASP A C 1
ATOM 4315 O O . ASP A 1 525 ? -10.243 3.409 35.862 1.00 89.25 525 ASP A O 1
ATOM 4319 N N . ILE A 1 526 ? -10.061 1.460 36.958 1.00 90.50 526 ILE A N 1
ATOM 4320 C CA . ILE A 1 526 ? -10.261 0.583 35.779 1.00 90.50 526 ILE A CA 1
ATOM 4321 C C . ILE A 1 526 ? -11.672 0.736 35.188 1.00 90.50 526 ILE A C 1
ATOM 4323 O O . ILE A 1 526 ? -11.808 0.960 33.987 1.00 90.50 526 ILE A O 1
ATOM 4327 N N . ILE A 1 527 ? -12.730 0.678 36.004 1.00 88.44 527 ILE A N 1
ATOM 4328 C CA . ILE A 1 527 ? -14.111 0.883 35.527 1.00 88.44 527 ILE A CA 1
ATOM 4329 C C . ILE A 1 527 ? -14.286 2.299 34.947 1.00 88.44 527 ILE A C 1
ATOM 4331 O O . ILE A 1 527 ? -14.955 2.477 33.928 1.00 88.44 527 ILE A O 1
ATOM 4335 N N . GLY A 1 528 ? -13.636 3.309 35.536 1.00 88.81 528 GLY A N 1
ATOM 4336 C CA . GLY A 1 528 ? -13.585 4.667 34.986 1.00 88.81 528 GLY A CA 1
ATOM 4337 C C . GLY A 1 528 ? -12.877 4.745 33.627 1.00 88.81 528 GLY A C 1
ATOM 4338 O O . GLY A 1 528 ? -13.357 5.434 32.725 1.00 88.81 528 GLY A O 1
ATOM 4339 N N . PHE A 1 529 ? -11.778 4.005 33.452 1.00 93.31 529 PHE A N 1
ATOM 4340 C CA . PHE A 1 529 ? -11.083 3.869 32.170 1.00 93.31 529 PHE A CA 1
ATOM 4341 C C . PHE A 1 529 ? -11.970 3.203 31.099 1.00 93.31 529 PHE A C 1
ATOM 4343 O O . PHE A 1 529 ? -12.050 3.704 29.974 1.00 93.31 529 PHE A O 1
ATOM 4350 N N . LEU A 1 530 ? -12.691 2.137 31.471 1.00 91.50 530 LEU A N 1
ATOM 4351 C CA . LEU A 1 530 ? -13.592 1.398 30.580 1.00 91.50 530 LEU A CA 1
ATOM 4352 C C . LEU A 1 530 ? -14.809 2.226 30.140 1.00 91.50 530 LEU A C 1
ATOM 4354 O O . LEU A 1 530 ? -15.154 2.225 28.960 1.00 91.50 530 LEU A O 1
ATOM 4358 N N . LYS A 1 531 ? -15.427 2.985 31.057 1.00 88.31 531 LYS A N 1
ATOM 4359 C CA . LYS A 1 531 ? -16.576 3.864 30.756 1.00 88.31 531 LYS A CA 1
ATOM 4360 C C . LYS A 1 531 ? -16.201 5.124 29.964 1.00 88.31 531 LYS A C 1
ATOM 4362 O O . LYS A 1 531 ? -17.043 5.653 29.236 1.00 88.31 531 LYS A O 1
ATOM 4367 N N . GLY A 1 532 ? -14.967 5.610 30.115 1.00 89.25 532 GLY A N 1
ATOM 4368 C CA . GLY A 1 532 ? -14.466 6.837 29.490 1.00 89.25 532 GLY A CA 1
ATOM 4369 C C . GLY A 1 532 ? -13.466 6.573 28.353 1.00 89.25 532 GLY A C 1
ATOM 4370 O O . GLY A 1 532 ? -13.895 6.349 27.223 1.00 89.25 532 GLY A O 1
ATOM 4371 N N . PRO A 1 533 ? -12.142 6.640 28.601 1.00 90.38 533 PRO A N 1
ATOM 4372 C CA . PRO A 1 533 ? -11.096 6.505 27.587 1.00 90.38 533 PRO A CA 1
ATOM 4373 C C . PRO A 1 533 ? -11.279 5.403 26.532 1.00 90.38 533 PRO A C 1
ATOM 4375 O O . PRO A 1 533 ? -11.171 5.719 25.346 1.00 90.38 533 PRO A O 1
ATOM 4378 N N . SER A 1 534 ? -11.566 4.154 26.918 1.00 90.38 534 SER A N 1
ATOM 4379 C CA . SER A 1 534 ? -11.696 3.038 25.960 1.00 90.38 534 SER A CA 1
ATOM 4380 C C . SER A 1 534 ? -13.120 2.804 25.435 1.00 90.38 534 SER A C 1
ATOM 4382 O O . SER A 1 534 ? -13.321 1.959 24.562 1.00 90.38 534 SER A O 1
ATOM 4384 N N . ASN A 1 535 ? -14.115 3.555 25.910 1.00 88.94 535 ASN A N 1
ATOM 4385 C CA . ASN A 1 535 ? -15.469 3.506 25.362 1.00 88.94 535 ASN A CA 1
ATOM 4386 C C . ASN A 1 535 ? -15.458 3.966 23.892 1.00 88.94 535 ASN A C 1
ATOM 4388 O O . ASN A 1 535 ? -14.791 4.938 23.533 1.00 88.94 535 ASN A O 1
ATOM 4392 N N . GLY A 1 536 ? -16.190 3.257 23.032 1.00 86.75 536 GLY A N 1
ATOM 4393 C CA . GLY A 1 536 ? -16.247 3.524 21.591 1.00 86.75 536 GLY A CA 1
ATOM 4394 C C . GLY A 1 536 ? -15.086 2.937 20.787 1.00 86.75 536 GLY A C 1
ATOM 4395 O O . GLY A 1 536 ? -15.110 3.041 19.569 1.00 86.75 536 GLY A O 1
ATOM 4396 N N . VAL A 1 537 ? -14.120 2.280 21.437 1.00 91.94 537 VAL A N 1
ATOM 4397 C CA . VAL A 1 537 ? -13.085 1.463 20.768 1.00 91.94 537 VAL A CA 1
ATOM 4398 C C . VAL A 1 537 ? -13.030 0.022 21.292 1.00 91.94 537 VAL A C 1
ATOM 4400 O O . VAL A 1 537 ? -12.576 -0.887 20.600 1.00 91.94 537 VAL A O 1
ATOM 4403 N N . LEU A 1 538 ? -13.542 -0.195 22.504 1.00 91.19 538 LEU A N 1
ATOM 4404 C CA . LEU A 1 538 ? -13.657 -1.478 23.181 1.00 91.19 538 LEU A CA 1
ATOM 4405 C C . LEU A 1 538 ? -15.083 -1.615 23.733 1.00 91.19 538 LEU A C 1
ATOM 4407 O O . LEU A 1 538 ? -15.643 -0.648 24.256 1.00 91.19 538 LEU A O 1
ATOM 4411 N N . ALA A 1 539 ? -15.658 -2.810 23.617 1.00 88.38 539 ALA A N 1
ATOM 4412 C CA . ALA A 1 539 ? -16.913 -3.206 24.247 1.00 88.38 539 ALA A CA 1
ATOM 4413 C C . ALA A 1 539 ? -16.691 -4.436 25.144 1.00 88.38 539 ALA A C 1
ATOM 4415 O O . ALA A 1 539 ? -15.765 -5.215 24.921 1.00 88.38 539 ALA A O 1
ATOM 4416 N N . LEU A 1 540 ? -17.536 -4.595 26.161 1.00 85.38 540 LEU A N 1
ATOM 4417 C CA . LEU A 1 540 ? -17.575 -5.760 27.044 1.00 85.38 540 LEU A CA 1
ATOM 4418 C C . LEU A 1 540 ? -18.933 -6.435 26.857 1.00 85.38 540 LEU A C 1
ATOM 4420 O O . LEU A 1 540 ? -19.955 -5.893 27.274 1.00 85.38 540 LEU A O 1
ATOM 4424 N N . ASP A 1 541 ? -18.918 -7.588 26.197 1.00 82.56 541 ASP A N 1
ATOM 4425 C CA . ASP A 1 541 ? -20.084 -8.431 25.947 1.00 82.56 541 ASP A CA 1
ATOM 4426 C C . ASP A 1 541 ? -20.056 -9.646 26.910 1.00 82.56 541 ASP A C 1
ATOM 4428 O O . ASP A 1 541 ? -19.049 -9.858 27.593 1.00 82.56 541 ASP A O 1
ATOM 4432 N N . PRO A 1 542 ? -21.116 -10.477 26.992 1.00 75.06 542 PRO A N 1
ATOM 4433 C CA . PRO A 1 542 ? -21.135 -11.658 27.867 1.00 75.06 542 PRO A CA 1
ATOM 4434 C C . PRO A 1 542 ? -20.004 -12.666 27.610 1.00 75.06 542 PRO A C 1
ATOM 4436 O O . PRO A 1 542 ? -19.549 -13.321 28.544 1.00 75.06 542 PRO A O 1
ATOM 4439 N N . ASP A 1 543 ? -19.524 -12.753 26.366 1.00 79.12 543 ASP A N 1
ATOM 4440 C CA . ASP A 1 543 ? -18.410 -13.621 25.955 1.00 79.12 543 ASP A CA 1
ATOM 4441 C C . ASP A 1 543 ? -17.019 -12.983 26.190 1.00 79.12 543 ASP A C 1
ATOM 4443 O O . ASP A 1 543 ? -15.990 -13.577 25.861 1.00 79.12 543 ASP A O 1
ATOM 4447 N N . GLY A 1 544 ? -16.974 -11.770 26.759 1.00 84.62 544 GLY A N 1
ATOM 4448 C CA . GLY A 1 544 ? -15.763 -11.018 27.087 1.00 84.62 544 GLY A CA 1
ATOM 4449 C C . GLY A 1 544 ? -15.570 -9.742 26.259 1.00 84.62 544 GLY A C 1
ATOM 4450 O O . GLY A 1 544 ? -16.494 -9.183 25.664 1.00 84.62 544 GLY A O 1
ATOM 4451 N N . VAL A 1 545 ? -14.336 -9.240 26.247 1.00 89.75 545 VAL A N 1
ATOM 4452 C CA . VAL A 1 545 ? -13.941 -8.035 25.513 1.00 89.75 545 VAL A CA 1
ATOM 4453 C C . VAL A 1 545 ? -14.038 -8.248 24.000 1.00 89.75 545 VAL A C 1
ATOM 4455 O O . VAL A 1 545 ? -13.285 -9.034 23.421 1.00 89.75 545 VAL A O 1
ATOM 4458 N N . ARG A 1 546 ? -14.880 -7.446 23.341 1.00 90.56 546 ARG A N 1
ATOM 4459 C CA . ARG A 1 546 ? -14.916 -7.299 21.882 1.00 90.56 546 ARG A CA 1
ATOM 4460 C C . ARG A 1 546 ? -14.247 -5.993 21.463 1.00 90.56 546 ARG A C 1
ATOM 4462 O O . ARG A 1 546 ? -14.593 -4.907 21.931 1.00 90.56 546 ARG A O 1
ATOM 4469 N N . LEU A 1 547 ? -13.314 -6.096 20.521 1.00 92.19 547 LEU A N 1
ATOM 4470 C CA . LEU A 1 547 ? -12.723 -4.934 19.864 1.00 92.19 547 LEU A CA 1
ATOM 4471 C C . LEU A 1 547 ? -13.700 -4.370 18.833 1.00 92.19 547 LEU A C 1
ATOM 4473 O O . LEU A 1 547 ? -14.245 -5.113 18.014 1.00 92.19 547 LEU A O 1
ATOM 4477 N N . LEU A 1 548 ? -13.920 -3.056 18.863 1.00 93.25 548 LEU A N 1
ATOM 4478 C CA . LEU A 1 548 ? -14.675 -2.385 17.811 1.00 93.25 548 LEU A CA 1
ATOM 4479 C C . LEU A 1 548 ? -13.753 -2.131 16.615 1.00 93.25 548 LEU A C 1
ATOM 4481 O O . LEU A 1 548 ? -12.554 -1.884 16.771 1.00 93.25 548 LEU A O 1
ATOM 4485 N N . SER A 1 549 ? -14.309 -2.230 15.409 1.00 93.56 549 SER A N 1
ATOM 4486 C CA . SER A 1 549 ? -13.560 -2.034 14.170 1.00 93.56 549 SER A CA 1
ATOM 4487 C C . SER A 1 549 ? -14.354 -1.215 13.162 1.00 93.56 549 SER A C 1
ATOM 4489 O O . SER A 1 549 ? -15.583 -1.220 13.169 1.00 93.56 549 SER A O 1
ATOM 4491 N N . PHE A 1 550 ? -13.636 -0.513 12.293 1.00 94.12 550 PHE A N 1
ATOM 4492 C CA . PHE A 1 550 ? -14.183 0.195 11.143 1.00 94.12 550 PHE A CA 1
ATOM 4493 C C . PHE A 1 550 ? -13.324 -0.137 9.923 1.00 94.12 550 PHE A C 1
ATOM 4495 O O . PHE A 1 550 ? -12.102 -0.031 10.006 1.00 94.12 550 PHE A O 1
ATOM 4502 N N . ARG A 1 551 ? -13.943 -0.581 8.817 1.00 91.69 551 ARG A N 1
ATOM 4503 C CA . ARG A 1 551 ? -13.243 -1.041 7.594 1.00 91.69 551 ARG A CA 1
ATOM 4504 C C . ARG A 1 551 ? -12.069 -1.993 7.921 1.00 91.69 551 ARG A C 1
ATOM 4506 O O . ARG A 1 551 ? -10.932 -1.783 7.514 1.00 91.69 551 ARG A O 1
ATOM 4513 N N . GLU A 1 552 ? -12.352 -3.004 8.748 1.00 90.50 552 GLU A N 1
ATOM 4514 C CA . GLU A 1 552 ? -11.392 -4.017 9.235 1.00 90.50 552 GLU A CA 1
ATOM 4515 C C . GLU A 1 552 ? -10.208 -3.472 10.067 1.00 90.50 552 GLU A C 1
ATOM 4517 O O . GLU A 1 552 ? -9.278 -4.210 10.386 1.00 90.50 552 GLU A O 1
ATOM 4522 N N . ARG A 1 553 ? -10.231 -2.197 10.479 1.00 91.00 553 ARG A N 1
ATOM 4523 C CA . ARG A 1 553 ? -9.231 -1.603 11.380 1.00 91.00 553 ARG A CA 1
ATOM 4524 C C . ARG A 1 553 ? -9.769 -1.490 12.800 1.00 91.00 553 ARG A C 1
ATOM 4526 O O . ARG A 1 553 ? -10.832 -0.918 13.029 1.00 91.00 553 ARG A O 1
ATOM 4533 N N . SER A 1 554 ? -9.014 -2.020 13.758 1.00 92.31 554 SER A N 1
ATOM 4534 C CA . SER A 1 554 ? -9.265 -1.927 15.202 1.00 92.31 554 SER A CA 1
ATOM 4535 C C . SER A 1 554 ? -7.988 -1.496 15.922 1.00 92.31 554 SER A C 1
ATOM 4537 O O . SER A 1 554 ? -6.893 -1.603 15.369 1.00 92.31 554 SER A O 1
ATOM 4539 N N . ILE A 1 555 ? -8.109 -0.983 17.149 1.00 91.12 555 ILE A N 1
ATOM 4540 C CA . ILE A 1 555 ? -6.928 -0.625 17.944 1.00 91.12 555 ILE A CA 1
ATOM 4541 C C . ILE A 1 555 ? -6.183 -1.910 18.353 1.00 91.12 555 ILE A C 1
ATOM 4543 O O . ILE A 1 555 ? -6.807 -2.801 18.935 1.00 91.12 555 ILE A O 1
ATOM 4547 N N . PRO A 1 556 ? -4.858 -2.010 18.114 1.00 88.25 556 PRO A N 1
ATOM 4548 C CA . PRO A 1 556 ? -4.063 -3.176 18.486 1.00 88.25 556 PRO A CA 1
ATOM 4549 C C . PRO A 1 556 ? -3.777 -3.174 19.995 1.00 88.25 556 PRO A C 1
ATOM 4551 O O . PRO A 1 556 ? -2.713 -2.746 20.457 1.00 88.25 556 PRO A O 1
ATOM 4554 N N . PHE A 1 557 ? -4.755 -3.636 20.773 1.00 91.44 557 PHE A N 1
ATOM 4555 C CA . PHE A 1 557 ? -4.592 -3.897 22.200 1.00 91.44 557 PHE A CA 1
ATOM 4556 C C . PHE A 1 557 ? -3.703 -5.126 22.442 1.00 91.44 557 PHE A C 1
ATOM 4558 O O . PHE A 1 557 ? -3.729 -6.094 21.681 1.00 91.44 557 PHE A O 1
ATOM 4565 N N . SER A 1 558 ? -2.918 -5.110 23.521 1.00 92.00 558 SER A N 1
ATOM 4566 C CA . SER A 1 558 ? -2.054 -6.237 23.875 1.00 92.00 558 SER A CA 1
ATOM 4567 C C . SER A 1 558 ? -2.886 -7.439 24.359 1.00 92.00 558 SER A C 1
ATOM 4569 O O . SER A 1 558 ? -3.810 -7.258 25.157 1.00 92.00 558 SER A O 1
ATOM 4571 N N . PRO A 1 559 ? -2.562 -8.685 23.952 1.00 90.69 559 PRO A N 1
ATOM 4572 C CA . PRO A 1 559 ? -3.302 -9.868 24.400 1.00 90.69 559 PRO A CA 1
ATOM 4573 C C . PRO A 1 559 ? -3.358 -10.005 25.926 1.00 90.69 559 PRO A C 1
ATOM 4575 O O . PRO A 1 559 ? -4.382 -10.399 26.472 1.00 90.69 559 PRO A O 1
ATOM 4578 N N . SER A 1 560 ? -2.294 -9.597 26.628 1.00 90.69 560 SER A N 1
ATOM 4579 C CA . SER A 1 560 ? -2.244 -9.577 28.093 1.00 90.69 560 SER A CA 1
ATOM 4580 C C . SER A 1 560 ? -3.257 -8.619 28.724 1.00 90.69 560 SER A C 1
ATOM 4582 O O . SER A 1 560 ? -3.818 -8.951 29.764 1.00 90.69 560 SER A O 1
ATOM 4584 N N . PHE A 1 561 ? -3.532 -7.464 28.107 1.00 92.75 561 PHE A N 1
ATOM 4585 C CA . PHE A 1 561 ? -4.582 -6.551 28.563 1.00 92.75 561 PHE A CA 1
ATOM 4586 C C . PHE A 1 561 ? -5.979 -7.144 28.353 1.00 92.75 561 PHE A C 1
ATOM 4588 O O . PHE A 1 561 ? -6.794 -7.109 29.271 1.00 92.75 561 PHE A O 1
ATOM 4595 N N . ILE A 1 562 ? -6.235 -7.745 27.188 1.00 92.00 562 ILE A N 1
ATOM 4596 C CA . ILE A 1 562 ? -7.526 -8.377 26.876 1.00 92.00 562 ILE A CA 1
ATOM 4597 C C . ILE A 1 562 ? -7.824 -9.529 27.846 1.00 92.00 562 ILE A C 1
ATOM 4599 O O . ILE A 1 562 ? -8.893 -9.557 28.453 1.00 92.00 562 ILE A O 1
ATOM 4603 N N . THR A 1 563 ? -6.859 -10.430 28.066 1.00 90.69 563 THR A N 1
ATOM 4604 C CA . THR A 1 563 ? -6.988 -11.509 29.060 1.00 90.69 563 THR A CA 1
ATOM 4605 C C . THR A 1 563 ? -7.191 -10.955 30.470 1.00 90.69 563 THR A C 1
ATOM 4607 O O . THR A 1 563 ? -8.059 -11.434 31.191 1.00 90.69 563 THR A O 1
ATOM 4610 N N . PHE A 1 564 ? -6.441 -9.918 30.863 1.00 90.94 564 PHE A N 1
ATOM 4611 C CA . PHE A 1 564 ? -6.585 -9.303 32.183 1.00 90.94 564 PHE A CA 1
ATOM 4612 C C . PHE A 1 564 ? -7.993 -8.738 32.419 1.00 90.94 564 PHE A C 1
ATOM 4614 O O . PHE A 1 564 ? -8.561 -8.995 33.474 1.00 90.94 564 PHE A O 1
ATOM 4621 N N . ILE A 1 565 ? -8.572 -8.005 31.460 1.00 91.12 565 ILE A N 1
ATOM 4622 C CA . ILE A 1 565 ? -9.922 -7.441 31.619 1.00 91.12 565 ILE A CA 1
ATOM 4623 C C .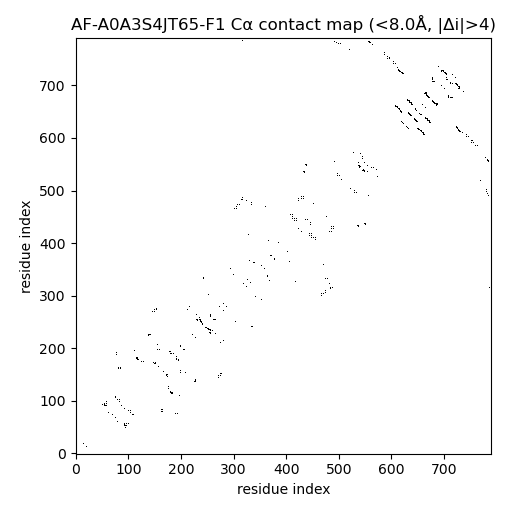 ILE A 1 565 ? -10.983 -8.550 31.696 1.00 91.12 565 ILE A C 1
ATOM 4625 O O . ILE A 1 565 ? -11.816 -8.498 32.599 1.00 91.12 565 ILE A O 1
ATOM 4629 N N . ASN A 1 566 ? -10.905 -9.575 30.837 1.00 89.06 566 ASN A N 1
ATOM 4630 C CA . ASN A 1 566 ? -11.813 -10.734 30.875 1.00 89.06 566 ASN A CA 1
ATOM 4631 C C . ASN A 1 566 ? -11.774 -11.490 32.218 1.00 89.06 566 ASN A C 1
ATOM 4633 O O . ASN A 1 566 ? -12.793 -12.007 32.662 1.00 89.06 566 ASN A O 1
ATOM 4637 N N . ASP A 1 567 ? -10.609 -11.551 32.867 1.00 86.25 567 ASP A N 1
ATOM 4638 C CA . ASP A 1 567 ? -10.427 -12.222 34.159 1.00 86.25 567 ASP A CA 1
ATOM 4639 C C . ASP A 1 567 ? -11.038 -11.463 35.353 1.00 86.25 567 ASP A C 1
ATOM 4641 O O . ASP A 1 567 ? -11.295 -12.080 36.391 1.00 86.25 567 ASP A O 1
ATOM 4645 N N . ILE A 1 568 ? -11.155 -10.128 35.274 1.00 83.44 568 ILE A N 1
ATOM 4646 C CA . ILE A 1 568 ? -11.411 -9.278 36.453 1.00 83.44 568 ILE A CA 1
ATOM 4647 C C . ILE A 1 568 ? -12.652 -8.386 36.370 1.00 83.44 568 ILE A C 1
ATOM 4649 O O . ILE A 1 568 ? -13.085 -7.929 37.424 1.00 83.44 568 ILE A O 1
ATOM 4653 N N . VAL A 1 569 ? -13.222 -8.134 35.186 1.00 84.31 569 VAL A N 1
ATOM 4654 C CA . VAL A 1 569 ? -14.395 -7.255 35.011 1.00 84.31 569 VAL A CA 1
ATOM 4655 C C . VAL A 1 569 ? -15.574 -8.033 34.430 1.00 84.31 569 VAL A C 1
ATOM 4657 O O . VAL A 1 569 ? -15.478 -8.567 33.328 1.00 84.31 569 VAL A O 1
ATOM 4660 N N . SER A 1 570 ? -16.709 -8.046 35.135 1.00 79.50 570 SER A N 1
ATOM 4661 C CA . SER A 1 570 ? -17.982 -8.523 34.579 1.00 79.50 570 SER A CA 1
ATOM 4662 C C . SER A 1 570 ? -18.660 -7.411 33.763 1.00 79.50 570 SER A C 1
ATOM 4664 O O . SER A 1 570 ? -18.572 -6.244 34.157 1.00 79.50 570 SER A O 1
ATOM 4666 N N . PRO A 1 571 ? -19.415 -7.717 32.688 1.00 75.88 571 PRO A N 1
ATOM 4667 C CA . PRO A 1 571 ? -20.278 -6.734 32.027 1.00 75.88 571 PRO A CA 1
ATOM 4668 C C . PRO A 1 571 ? -21.220 -5.994 32.997 1.00 75.88 571 PRO A C 1
ATOM 4670 O O . PRO A 1 571 ? -21.453 -4.796 32.834 1.00 75.88 571 PRO A O 1
ATOM 4673 N N . ASP A 1 572 ? -21.686 -6.665 34.059 1.00 70.00 572 ASP A N 1
ATOM 4674 C CA . ASP A 1 572 ? -22.549 -6.068 35.090 1.00 70.00 572 ASP A CA 1
ATOM 4675 C C . ASP A 1 572 ? -21.862 -4.954 35.901 1.00 70.00 572 ASP A C 1
ATOM 4677 O O . ASP A 1 572 ? -22.533 -4.033 36.369 1.00 70.00 572 ASP A O 1
ATOM 4681 N N . ASP A 1 573 ? -20.529 -4.978 36.036 1.00 72.12 573 ASP A N 1
ATOM 4682 C CA . ASP A 1 573 ? -19.765 -3.938 36.746 1.00 72.12 573 ASP A CA 1
ATOM 4683 C C . ASP A 1 573 ? -19.775 -2.590 35.993 1.00 72.12 573 ASP A C 1
ATOM 4685 O O . ASP A 1 573 ? -19.465 -1.531 36.556 1.00 72.12 573 ASP A O 1
ATOM 4689 N N . LEU A 1 574 ? -20.168 -2.598 34.713 1.00 72.75 574 LEU A N 1
ATOM 4690 C CA . LEU A 1 574 ? -20.398 -1.386 33.934 1.00 72.75 574 LEU A CA 1
ATOM 4691 C C . LEU A 1 574 ? -21.786 -0.770 34.182 1.00 72.75 574 LEU A C 1
ATOM 4693 O O . LEU A 1 574 ? -21.996 0.390 33.823 1.00 72.75 574 LEU A O 1
ATOM 4697 N N . LEU A 1 575 ? -22.710 -1.457 34.855 1.00 68.81 575 LEU A N 1
ATOM 4698 C CA . LEU A 1 575 ? -24.036 -0.927 35.176 1.00 68.81 575 LEU A CA 1
ATOM 4699 C C . LEU A 1 575 ? -24.005 -0.149 36.504 1.00 68.81 575 LEU A C 1
ATOM 4701 O O . LEU A 1 575 ? -23.656 -0.684 37.552 1.00 68.81 575 LEU A O 1
ATOM 4705 N N . ASP A 1 576 ? -24.428 1.121 36.498 1.00 56.75 576 ASP A N 1
ATOM 4706 C CA . ASP A 1 576 ? -24.406 1.995 37.694 1.00 56.75 576 ASP A CA 1
ATOM 4707 C C . ASP A 1 576 ? -25.397 1.578 38.812 1.00 56.75 576 ASP A C 1
ATOM 4709 O O . ASP A 1 576 ? -25.451 2.204 39.874 1.00 56.75 576 ASP A O 1
ATOM 4713 N N . VAL A 1 577 ? -26.183 0.519 38.592 1.00 54.12 577 VAL A N 1
ATOM 4714 C CA . VAL A 1 577 ? -27.280 0.057 39.461 1.00 54.12 577 VAL A CA 1
ATOM 4715 C C . VAL A 1 577 ? -26.775 -0.374 40.847 1.00 54.12 577 VAL A C 1
ATOM 4717 O O . VAL A 1 577 ? -27.296 0.087 41.866 1.00 54.12 577 VAL A O 1
ATOM 4720 N N . TRP A 1 578 ? -25.703 -1.172 40.897 1.00 50.25 578 TRP A N 1
ATOM 4721 C CA . TRP A 1 578 ? -25.165 -1.773 42.127 1.00 50.25 578 TRP A CA 1
ATOM 4722 C C . TRP A 1 578 ? -24.707 -0.754 43.186 1.00 50.25 578 TRP A C 1
ATOM 4724 O O . TRP A 1 578 ? -24.836 -0.984 44.391 1.00 50.25 578 TRP A O 1
ATOM 4734 N N . LEU A 1 579 ? -24.190 0.404 42.761 1.00 55.03 579 LEU A N 1
ATOM 4735 C CA . LEU A 1 579 ? -23.730 1.460 43.674 1.00 55.03 579 LEU A CA 1
ATOM 4736 C C . LEU A 1 579 ? -24.892 2.183 44.374 1.00 55.03 579 LEU A C 1
ATOM 4738 O O . LEU A 1 579 ? -24.726 2.687 45.490 1.00 55.03 579 LEU A O 1
ATOM 4742 N N . ARG A 1 580 ? -26.069 2.228 43.737 1.00 55.25 580 ARG A N 1
ATOM 4743 C CA . ARG A 1 580 ? -27.250 2.910 44.273 1.00 55.25 580 ARG A CA 1
ATOM 4744 C C . ARG A 1 580 ? -27.956 2.052 45.318 1.00 55.25 580 ARG A C 1
ATOM 4746 O O . ARG A 1 580 ? -28.145 2.531 46.434 1.00 55.25 580 ARG A O 1
ATOM 4753 N N . GLU A 1 581 ? -28.214 0.780 45.003 1.00 57.38 581 GLU A N 1
ATOM 4754 C CA . GLU A 1 581 ? -28.778 -0.184 45.962 1.00 57.38 581 GLU A CA 1
ATOM 4755 C C . GLU A 1 581 ? -27.905 -0.324 47.211 1.00 57.38 581 GLU A C 1
ATOM 4757 O O . GLU A 1 581 ? -28.421 -0.360 48.324 1.00 57.38 581 GLU A O 1
ATOM 4762 N N . ARG A 1 582 ? -26.573 -0.355 47.072 1.00 60.16 582 ARG A N 1
ATOM 4763 C CA . ARG A 1 582 ? -25.690 -0.485 48.239 1.00 60.16 582 ARG A CA 1
ATOM 4764 C C . ARG A 1 582 ? -25.705 0.742 49.148 1.00 60.16 582 ARG A C 1
ATOM 4766 O O . ARG A 1 582 ? -25.662 0.581 50.366 1.00 60.16 582 ARG A O 1
ATOM 4773 N N . THR A 1 583 ? -25.758 1.946 48.576 1.00 62.97 583 THR A N 1
ATOM 4774 C CA . THR A 1 583 ? -25.901 3.182 49.362 1.00 62.97 583 THR A CA 1
ATOM 4775 C C . THR A 1 583 ? -27.237 3.168 50.110 1.00 62.97 583 THR A C 1
ATOM 4777 O O . THR A 1 583 ? -27.244 3.341 51.323 1.00 62.97 583 THR A O 1
ATOM 4780 N N . GLN A 1 584 ? -28.333 2.810 49.429 1.00 67.19 584 GLN A N 1
ATOM 4781 C CA . GLN A 1 584 ? -29.661 2.663 50.039 1.00 67.19 584 GLN A CA 1
ATOM 4782 C C . GLN A 1 584 ? -29.672 1.628 51.176 1.00 67.19 584 GLN A C 1
ATOM 4784 O O . GLN A 1 584 ? -30.041 1.974 52.292 1.00 67.19 584 GLN A O 1
ATOM 4789 N N . ASN A 1 585 ? -29.175 0.407 50.945 1.00 73.50 585 ASN A N 1
ATOM 4790 C CA . ASN A 1 585 ? -29.099 -0.646 51.968 1.00 73.50 585 ASN A CA 1
ATOM 4791 C C . ASN A 1 585 ? -28.239 -0.235 53.183 1.00 73.50 585 ASN A C 1
ATOM 4793 O O . ASN A 1 585 ? -28.508 -0.662 54.305 1.00 73.50 585 ASN A O 1
ATOM 4797 N N . LYS A 1 586 ? -27.192 0.580 52.982 1.00 76.38 586 LYS A N 1
ATOM 4798 C CA . LYS A 1 586 ? -26.333 1.076 54.070 1.00 76.38 586 LYS A CA 1
ATOM 4799 C C . LYS A 1 586 ? -27.016 2.179 54.883 1.00 76.38 586 LYS A C 1
ATOM 4801 O O . LYS A 1 586 ? -26.948 2.142 56.109 1.00 76.38 586 LYS A O 1
ATOM 4806 N N . ASP A 1 587 ? -27.660 3.132 54.218 1.00 74.19 587 ASP A N 1
ATOM 4807 C CA . ASP A 1 587 ? -28.395 4.215 54.878 1.00 74.19 587 ASP A CA 1
ATOM 4808 C C . ASP A 1 587 ? -29.616 3.657 55.635 1.00 74.19 587 ASP A C 1
ATOM 4810 O O . ASP A 1 587 ? -29.882 4.048 56.773 1.00 74.19 587 ASP A O 1
ATOM 4814 N N . GLU A 1 588 ? -30.297 2.662 55.058 1.00 80.00 588 GLU A N 1
ATOM 4815 C CA . GLU A 1 588 ? -31.392 1.926 55.695 1.00 80.00 588 GLU A CA 1
ATOM 4816 C C . GLU A 1 588 ? -30.911 1.130 56.920 1.00 80.00 588 GLU A C 1
ATOM 4818 O O . GLU A 1 588 ? -31.548 1.196 57.969 1.00 80.00 588 GLU A O 1
ATOM 4823 N N . LEU A 1 589 ? -29.749 0.466 56.853 1.00 84.62 589 LEU A N 1
ATOM 4824 C CA . LEU A 1 589 ? -29.154 -0.218 58.010 1.00 84.62 589 LEU A CA 1
ATOM 4825 C C . LEU A 1 589 ? -28.826 0.754 59.160 1.00 84.62 589 LEU A C 1
ATOM 4827 O O . LEU A 1 589 ? -29.056 0.423 60.324 1.00 84.62 589 LEU A O 1
ATOM 4831 N N . ILE A 1 590 ? -28.317 1.954 58.853 1.00 82.38 590 ILE A N 1
ATOM 4832 C CA . ILE A 1 590 ? -28.051 3.003 59.855 1.00 82.38 590 ILE A CA 1
ATOM 4833 C C . ILE A 1 590 ? -29.365 3.476 60.497 1.00 82.38 590 ILE A C 1
ATOM 4835 O O . ILE A 1 590 ? -29.433 3.621 61.718 1.00 82.38 590 ILE A O 1
ATOM 4839 N N . ASN A 1 591 ? -30.419 3.664 59.698 1.00 83.75 591 ASN A N 1
ATOM 4840 C CA . ASN A 1 591 ? -31.743 4.032 60.198 1.00 83.75 591 ASN A CA 1
ATOM 4841 C C . ASN A 1 591 ? -32.351 2.937 61.099 1.00 83.75 591 ASN A C 1
ATOM 4843 O O . ASN A 1 591 ? -32.809 3.237 62.200 1.00 83.75 591 ASN A O 1
ATOM 4847 N N . VAL A 1 592 ? -32.286 1.666 60.684 1.00 87.19 592 VAL A N 1
ATOM 4848 C CA . VAL A 1 592 ? -32.757 0.513 61.476 1.00 87.19 592 VAL A CA 1
ATOM 4849 C C . VAL A 1 592 ? -31.982 0.383 62.791 1.00 87.19 592 VAL A C 1
ATOM 4851 O O . VAL A 1 592 ? -32.593 0.123 63.826 1.00 87.19 592 VAL A O 1
ATOM 4854 N N . GLN A 1 593 ? -30.666 0.626 62.800 1.00 85.56 593 GLN A N 1
ATOM 4855 C CA . GLN A 1 593 ? -29.882 0.646 64.041 1.00 85.56 593 GLN A CA 1
ATOM 4856 C C . GLN A 1 593 ? -30.363 1.750 64.998 1.00 85.56 593 GLN A C 1
ATOM 4858 O O . GLN A 1 593 ? -30.595 1.474 66.172 1.00 85.56 593 GLN A O 1
ATOM 4863 N N . GLY A 1 594 ? -30.588 2.971 64.499 1.00 85.62 594 GLY A N 1
ATOM 4864 C CA . GLY A 1 594 ? -31.115 4.072 65.314 1.00 85.62 594 GLY A CA 1
ATOM 4865 C C . GLY A 1 594 ? -32.518 3.797 65.875 1.00 85.62 594 GLY A C 1
ATOM 4866 O O . GLY A 1 594 ? -32.800 4.127 67.028 1.00 85.62 594 GLY A O 1
ATOM 4867 N N . GLN A 1 595 ? -33.382 3.138 65.096 1.00 87.75 595 GLN A N 1
ATOM 4868 C CA . GLN A 1 595 ? -34.700 2.686 65.554 1.00 87.75 595 GLN A CA 1
ATOM 4869 C C . GLN A 1 595 ? -34.589 1.602 66.636 1.00 87.75 595 GLN A C 1
ATOM 4871 O O . GLN A 1 595 ? -35.263 1.697 67.659 1.00 87.75 595 GLN A O 1
ATOM 4876 N N . LEU A 1 596 ? -33.707 0.611 66.460 1.00 88.44 596 LEU A N 1
ATOM 4877 C CA . LEU A 1 596 ? -33.446 -0.429 67.461 1.00 88.44 596 LEU A CA 1
ATOM 4878 C C . LEU A 1 596 ? -32.902 0.151 68.773 1.00 88.44 596 LEU A C 1
ATOM 4880 O O . LEU A 1 596 ? -33.311 -0.295 69.844 1.00 88.44 596 LEU A O 1
ATOM 4884 N N . ASP A 1 597 ? -32.024 1.152 68.720 1.00 86.12 597 ASP A N 1
ATOM 4885 C CA . ASP A 1 597 ? -31.476 1.801 69.916 1.00 86.12 597 ASP A CA 1
ATOM 4886 C C . ASP A 1 597 ? -32.563 2.562 70.700 1.00 86.12 597 ASP A C 1
ATOM 4888 O O . ASP A 1 597 ? -32.665 2.414 71.922 1.00 86.12 597 ASP A O 1
ATOM 4892 N N . LEU A 1 598 ? -33.440 3.299 70.006 1.00 87.50 598 LEU A N 1
ATOM 4893 C CA . LEU A 1 598 ? -34.596 3.980 70.607 1.00 87.50 598 LEU A CA 1
ATOM 4894 C C . LEU A 1 598 ? -35.620 2.986 71.187 1.00 87.50 598 LEU A C 1
ATOM 4896 O O . LEU A 1 598 ? -36.152 3.184 72.286 1.00 87.50 598 LEU A O 1
ATOM 4900 N N . LEU A 1 599 ? -35.884 1.894 70.469 1.00 89.31 599 LEU A N 1
ATOM 4901 C CA . LEU A 1 599 ? -36.840 0.869 70.878 1.00 89.31 599 LEU A CA 1
ATOM 4902 C C . LEU A 1 599 ? -36.319 0.036 72.063 1.00 89.31 599 LEU A C 1
ATOM 4904 O O . LEU A 1 599 ? -37.078 -0.339 72.952 1.00 89.31 599 LEU A O 1
ATOM 4908 N N . ASN A 1 600 ? -35.003 -0.181 72.149 1.00 87.56 600 ASN A N 1
ATOM 4909 C CA . ASN A 1 600 ? -34.367 -0.765 73.331 1.00 87.56 600 ASN A CA 1
ATOM 4910 C C . ASN A 1 600 ? -34.540 0.118 74.577 1.00 87.56 600 ASN A C 1
ATOM 4912 O O . ASN A 1 600 ? -34.852 -0.412 75.643 1.00 87.56 600 ASN A O 1
ATOM 4916 N N . GLN A 1 601 ? -34.373 1.440 74.457 1.00 86.19 601 GLN A N 1
ATOM 4917 C CA . GLN A 1 601 ? -34.554 2.370 75.581 1.00 86.19 601 GLN A CA 1
ATOM 4918 C C . GLN A 1 601 ? -36.013 2.430 76.056 1.00 86.19 601 GLN A C 1
ATOM 4920 O O . GLN A 1 601 ? -36.279 2.383 77.256 1.00 86.19 601 GLN A O 1
ATOM 4925 N N . THR A 1 602 ? -36.975 2.501 75.132 1.00 86.69 602 THR A N 1
ATOM 4926 C CA . THR A 1 602 ? -38.409 2.530 75.480 1.00 86.69 602 THR A CA 1
ATOM 4927 C C . THR A 1 602 ? -38.881 1.220 76.113 1.00 86.69 602 THR A C 1
ATOM 4929 O O . THR A 1 602 ? -39.590 1.261 77.117 1.00 86.69 602 THR A O 1
ATOM 4932 N N . LEU A 1 603 ? -38.418 0.070 75.614 1.00 87.81 603 LEU A N 1
ATOM 4933 C CA . LEU A 1 603 ? -38.729 -1.239 76.194 1.00 87.81 603 LEU A CA 1
ATOM 4934 C C . LEU A 1 603 ? -38.118 -1.395 77.602 1.00 87.81 603 LEU A C 1
ATOM 4936 O O . LEU A 1 603 ? -38.821 -1.812 78.518 1.00 87.81 603 LEU A O 1
ATOM 4940 N N . GLN A 1 604 ? -36.867 -0.964 77.822 1.00 84.44 604 GLN A N 1
ATOM 4941 C CA . GLN A 1 604 ? -36.261 -0.919 79.167 1.00 84.44 604 GLN A CA 1
ATOM 4942 C C . GLN A 1 604 ? -37.045 -0.026 80.140 1.00 84.44 604 GLN A C 1
ATOM 4944 O O . GLN A 1 604 ? -37.243 -0.396 81.298 1.00 84.44 604 GLN A O 1
ATOM 4949 N N . ASN A 1 605 ? -37.528 1.130 79.675 1.00 85.06 605 ASN A N 1
ATOM 4950 C CA . ASN A 1 605 ? -38.367 2.009 80.487 1.00 85.06 605 ASN A CA 1
ATOM 4951 C C . ASN A 1 605 ? -39.690 1.322 80.869 1.00 85.06 605 ASN A C 1
ATOM 4953 O O . ASN A 1 605 ? -40.075 1.386 82.036 1.00 85.06 605 ASN A O 1
ATOM 4957 N N . ALA A 1 606 ? -40.352 0.626 79.937 1.00 85.00 606 ALA A N 1
ATOM 4958 C CA . ALA A 1 606 ? -41.591 -0.111 80.204 1.00 85.00 606 ALA A CA 1
ATOM 4959 C C . ALA A 1 606 ? -41.394 -1.264 81.209 1.00 85.00 606 ALA A C 1
ATOM 4961 O O . ALA A 1 606 ? -42.154 -1.381 82.168 1.00 85.00 606 ALA A O 1
ATOM 4962 N N . GLU A 1 607 ? -40.335 -2.068 81.056 1.00 86.00 607 GLU A N 1
ATOM 4963 C CA . GLU A 1 607 ? -40.007 -3.169 81.982 1.00 86.00 607 GLU A CA 1
ATOM 4964 C C . GLU A 1 607 ? -39.666 -2.687 83.403 1.00 86.00 607 GLU A C 1
ATOM 4966 O O . GLU A 1 607 ? -39.812 -3.439 84.368 1.00 86.00 607 GLU A O 1
ATOM 4971 N N . SER A 1 608 ? -39.250 -1.425 83.556 1.00 83.12 608 SER A N 1
ATOM 4972 C CA . SER A 1 608 ? -38.958 -0.824 84.862 1.00 83.12 608 SER A CA 1
ATOM 4973 C C . SER A 1 608 ? -40.196 -0.348 85.641 1.00 83.12 608 SER A C 1
ATOM 4975 O O . SER A 1 608 ? -40.085 -0.094 86.845 1.00 83.12 608 SER A O 1
ATOM 4977 N N . GLN A 1 609 ? -41.372 -0.232 85.004 1.00 85.00 609 GLN A N 1
ATOM 4978 C CA . GLN A 1 609 ? -42.578 0.289 85.660 1.00 85.00 609 GLN A CA 1
ATOM 4979 C C . GLN A 1 609 ? -43.339 -0.798 86.451 1.00 85.00 609 GLN A C 1
ATOM 4981 O O . GLN A 1 609 ? -43.707 -1.828 85.884 1.00 85.00 609 GLN A O 1
ATOM 4986 N N . PRO A 1 610 ? -43.612 -0.585 87.757 1.00 86.56 610 PRO A N 1
ATOM 4987 C CA . PRO A 1 610 ? -44.378 -1.518 88.577 1.00 86.56 610 PRO A CA 1
ATOM 4988 C C . PRO A 1 610 ? -45.890 -1.277 88.485 1.00 86.56 610 PRO A C 1
ATOM 4990 O O . PRO A 1 610 ? -46.381 -0.204 88.840 1.00 86.56 610 PRO A O 1
ATOM 4993 N N . TYR A 1 611 ? -46.648 -2.323 88.167 1.00 88.19 611 TYR A N 1
ATOM 4994 C CA . TYR A 1 611 ? -48.111 -2.330 88.238 1.00 88.19 611 TYR A CA 1
ATOM 4995 C C . TYR A 1 611 ? -48.558 -3.145 89.447 1.00 88.19 611 TYR A C 1
ATOM 4997 O O . TYR A 1 611 ? -48.044 -4.235 89.697 1.00 88.19 611 TYR A O 1
ATOM 5005 N N . ARG A 1 612 ? -49.505 -2.619 90.228 1.00 88.06 612 ARG A N 1
ATOM 5006 C CA . ARG A 1 612 ? -49.970 -3.251 91.470 1.00 88.06 612 ARG A CA 1
ATOM 5007 C C . ARG A 1 612 ? -51.430 -3.655 91.356 1.00 88.06 612 ARG A C 1
ATOM 5009 O O . ARG A 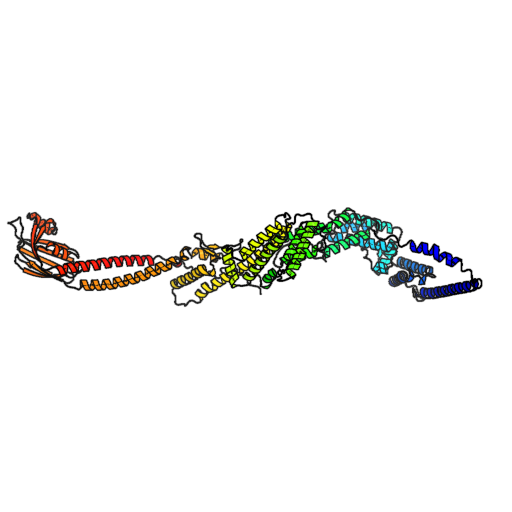1 612 ? -52.256 -2.825 90.996 1.00 88.06 612 ARG A O 1
ATOM 5016 N N . VAL A 1 613 ? -51.731 -4.898 91.719 1.00 89.62 613 VAL A N 1
ATOM 5017 C CA . VAL A 1 613 ? -53.097 -5.427 91.826 1.00 89.62 613 VAL A CA 1
ATOM 5018 C C . VAL A 1 613 ? -53.303 -5.934 93.247 1.00 89.62 613 VAL A C 1
ATOM 5020 O O . VAL A 1 613 ? -52.469 -6.676 93.772 1.00 89.62 613 VAL A O 1
ATOM 5023 N N . THR A 1 614 ? -54.406 -5.535 93.871 1.00 88.69 614 THR A N 1
ATOM 5024 C CA . THR A 1 614 ? -54.863 -6.121 95.133 1.00 88.69 614 THR A CA 1
ATOM 5025 C C . THR A 1 614 ? -55.758 -7.309 94.812 1.00 88.69 614 THR A C 1
ATOM 5027 O O . THR A 1 614 ? -56.641 -7.213 93.960 1.00 88.69 614 THR A O 1
ATOM 5030 N N . ILE A 1 615 ? -55.514 -8.430 95.481 1.00 92.12 615 ILE A N 1
ATOM 5031 C CA . ILE A 1 615 ? -56.272 -9.667 95.318 1.00 92.12 615 ILE A CA 1
ATOM 5032 C C . ILE A 1 615 ? -56.882 -10.037 96.661 1.00 92.12 615 ILE A C 1
ATOM 5034 O O . ILE A 1 615 ? -56.151 -10.281 97.624 1.00 92.12 615 ILE A O 1
ATOM 5038 N N . ASP A 1 616 ? -58.208 -10.112 96.694 1.00 89.75 616 ASP A N 1
ATOM 5039 C CA . ASP A 1 616 ? -58.980 -10.580 97.839 1.00 89.75 616 ASP A CA 1
ATOM 5040 C C . ASP A 1 616 ? -59.329 -12.056 97.641 1.00 89.75 616 ASP A C 1
ATOM 5042 O O . ASP A 1 616 ? -59.877 -12.463 96.615 1.00 89.75 616 ASP A O 1
ATOM 5046 N N . SER A 1 617 ? -59.011 -12.877 98.632 1.00 90.19 617 SER A N 1
ATOM 5047 C CA . SER A 1 617 ? -59.307 -14.309 98.638 1.00 90.19 617 SER A CA 1
ATOM 5048 C C . SER A 1 617 ? -60.666 -14.609 99.274 1.00 90.19 617 SER A C 1
ATOM 5050 O O . SER A 1 617 ? -61.137 -13.887 100.150 1.00 90.19 617 SER A O 1
ATOM 5052 N N . ALA A 1 618 ? -61.306 -15.695 98.844 1.00 86.88 618 ALA A N 1
ATOM 5053 C CA . ALA A 1 618 ? -62.530 -16.203 99.461 1.00 86.88 618 ALA A CA 1
ATOM 5054 C C . ALA A 1 618 ? -62.539 -17.750 99.483 1.00 86.88 618 ALA A C 1
ATOM 5056 O O . ALA A 1 618 ? -61.722 -18.376 98.801 1.00 86.88 618 ALA A O 1
ATOM 5057 N N . PRO A 1 619 ? -63.425 -18.395 100.274 1.00 86.94 619 PRO A N 1
ATOM 5058 C CA . PRO A 1 619 ? -63.402 -19.843 100.478 1.00 86.94 619 PRO A CA 1
ATOM 5059 C C . PRO A 1 619 ? -63.440 -20.657 99.180 1.00 86.94 619 PRO A C 1
ATOM 5061 O O . PRO A 1 619 ? -64.323 -20.465 98.334 1.00 86.94 619 PRO A O 1
ATOM 5064 N N . ALA A 1 620 ? -62.515 -21.612 99.061 1.00 88.25 620 ALA A N 1
ATOM 5065 C CA . ALA A 1 620 ? -62.498 -22.569 97.961 1.00 88.25 620 ALA A CA 1
ATOM 5066 C C . ALA A 1 620 ? -63.488 -23.714 98.229 1.00 88.25 620 ALA A C 1
ATOM 5068 O O . ALA A 1 620 ? -63.581 -24.240 99.340 1.00 88.25 620 ALA A O 1
ATOM 5069 N N . THR A 1 621 ? -64.235 -24.116 97.204 1.00 86.88 621 THR A N 1
ATOM 5070 C CA . THR A 1 621 ? -65.332 -25.092 97.318 1.00 86.88 621 THR A CA 1
ATOM 5071 C C . THR A 1 621 ? -65.262 -26.143 96.219 1.00 86.88 621 THR A C 1
ATOM 5073 O O . THR A 1 621 ? -64.799 -25.858 95.122 1.00 86.88 621 THR A O 1
ATOM 5076 N N . ILE A 1 622 ? -65.777 -27.344 96.483 1.00 87.94 622 ILE A N 1
ATOM 5077 C CA . ILE A 1 622 ? -65.955 -28.388 95.465 1.00 87.94 622 ILE A CA 1
ATOM 5078 C C . ILE A 1 622 ? -67.466 -28.529 95.233 1.00 87.94 622 ILE A C 1
ATOM 5080 O O . ILE A 1 622 ? -68.139 -29.016 96.144 1.00 87.94 622 ILE A O 1
ATOM 5084 N N . PRO A 1 623 ? -68.014 -28.082 94.083 1.00 76.50 623 PRO A N 1
ATOM 5085 C CA . PRO A 1 623 ? -69.464 -28.023 93.862 1.00 76.50 623 PRO A CA 1
ATOM 5086 C C . PRO A 1 623 ? -70.190 -29.359 94.089 1.00 76.50 623 PRO A C 1
ATOM 5088 O O . PRO A 1 623 ? -71.230 -29.390 94.744 1.00 76.50 623 PRO A O 1
ATOM 5091 N N . ASP A 1 624 ? -69.587 -30.464 93.638 1.00 70.19 624 ASP A N 1
ATOM 5092 C CA . ASP A 1 624 ? -70.218 -31.792 93.604 1.00 70.19 624 ASP A CA 1
ATOM 5093 C C . ASP A 1 624 ? -69.802 -32.744 94.751 1.00 70.19 624 ASP A C 1
ATOM 5095 O O . ASP A 1 624 ? -70.194 -33.913 94.749 1.00 70.19 624 ASP A O 1
ATOM 5099 N N . ASN A 1 625 ? -68.988 -32.313 95.729 1.00 71.62 625 ASN A N 1
ATOM 5100 C CA . ASN A 1 625 ? -68.448 -33.221 96.759 1.00 71.62 625 ASN A CA 1
ATOM 5101 C C . ASN A 1 625 ? -68.510 -32.640 98.188 1.00 71.62 625 ASN A C 1
ATOM 5103 O O . ASN A 1 625 ? -67.648 -31.851 98.574 1.00 71.62 625 ASN A O 1
ATOM 5107 N N . PRO A 1 626 ? -69.467 -33.075 99.034 1.00 61.50 626 PRO A N 1
ATOM 5108 C CA . PRO A 1 626 ? -69.589 -32.582 100.406 1.00 61.50 626 PRO A CA 1
ATOM 5109 C C . PRO A 1 626 ? -68.634 -33.252 101.413 1.00 61.50 626 PRO A C 1
ATOM 5111 O O . PRO A 1 626 ? -68.571 -32.799 102.557 1.00 61.50 626 PRO A O 1
ATOM 5114 N N . ARG A 1 627 ? -67.924 -34.334 101.041 1.00 71.56 627 ARG A N 1
ATOM 5115 C CA . ARG A 1 627 ? -67.088 -35.127 101.971 1.00 71.56 627 ARG A CA 1
ATOM 5116 C C . ARG A 1 627 ? -65.679 -34.572 102.159 1.00 71.56 627 ARG A C 1
ATOM 5118 O O . ARG A 1 627 ? -65.096 -34.767 103.221 1.00 71.56 627 ARG A O 1
ATOM 5125 N N . VAL A 1 628 ? -65.133 -33.908 101.144 1.00 78.94 628 VAL A N 1
ATOM 5126 C CA . VAL A 1 628 ? -63.787 -33.321 101.165 1.00 78.94 628 VAL A CA 1
ATOM 5127 C C . VAL A 1 628 ? -63.928 -31.820 100.961 1.00 78.94 628 VAL A C 1
ATOM 5129 O O . VAL A 1 628 ? -64.592 -31.383 100.027 1.00 78.94 628 VAL A O 1
ATOM 5132 N N . LYS A 1 629 ? -63.315 -31.020 101.836 1.00 82.44 629 LYS A N 1
ATOM 5133 C CA . LYS A 1 629 ? -63.312 -29.556 101.738 1.00 82.44 629 LYS A CA 1
ATOM 5134 C C . LYS A 1 629 ? -61.870 -29.043 101.754 1.00 82.44 629 LYS A C 1
ATOM 5136 O O . LYS A 1 629 ? -61.100 -29.514 102.597 1.00 82.44 629 LYS A O 1
ATOM 5141 N N . PRO A 1 630 ? -61.499 -28.099 100.871 1.00 88.56 630 PRO A N 1
ATOM 5142 C CA . PRO A 1 630 ? -60.247 -27.367 101.001 1.00 88.56 630 PRO A CA 1
ATOM 5143 C C . PRO A 1 630 ? -60.157 -26.678 102.366 1.00 88.56 630 PRO A C 1
ATOM 5145 O O . PRO A 1 630 ? -61.149 -26.145 102.861 1.00 88.56 630 PRO A O 1
ATOM 5148 N N . THR A 1 631 ? -58.974 -26.666 102.972 1.00 88.69 631 THR A N 1
ATOM 5149 C CA . THR A 1 631 ? -58.676 -25.944 104.222 1.00 88.69 631 THR A CA 1
ATOM 5150 C C . THR A 1 631 ? -58.145 -24.533 103.974 1.00 88.69 631 THR A C 1
ATOM 5152 O O . THR A 1 631 ? -58.144 -23.716 104.890 1.00 88.69 631 THR A O 1
ATOM 5155 N N . GLY A 1 632 ? -57.727 -24.229 102.744 1.00 90.19 632 GLY A N 1
ATOM 5156 C CA . GLY A 1 632 ? -57.241 -22.914 102.348 1.00 90.19 632 GLY A CA 1
ATOM 5157 C C . GLY A 1 632 ? -56.673 -22.891 100.931 1.00 90.19 632 GLY A C 1
ATOM 5158 O O . GLY A 1 632 ? -56.689 -23.898 100.222 1.00 90.19 632 GLY A O 1
ATOM 5159 N N . THR A 1 633 ? -56.138 -21.744 100.523 1.00 91.81 633 THR A N 1
ATOM 5160 C CA . THR A 1 633 ? -55.440 -21.557 99.243 1.00 91.81 633 THR A CA 1
ATOM 5161 C C . THR A 1 633 ? -54.209 -20.670 99.422 1.00 91.81 633 THR A C 1
ATOM 5163 O O . THR A 1 633 ? -54.181 -19.795 100.288 1.00 91.81 633 THR A O 1
ATOM 5166 N N . THR A 1 634 ? -53.179 -20.885 98.605 1.00 92.75 634 THR A N 1
ATOM 5167 C CA . THR A 1 634 ? -52.010 -20.001 98.514 1.00 92.75 634 THR A CA 1
ATOM 5168 C C . THR A 1 634 ? -51.797 -19.606 97.061 1.00 92.75 634 THR A C 1
ATOM 5170 O O . THR A 1 634 ? -51.531 -20.473 96.236 1.00 92.75 634 THR A O 1
ATOM 5173 N N . LEU A 1 635 ? -51.889 -18.317 96.743 1.00 93.56 635 LEU A N 1
ATOM 5174 C CA . LEU A 1 635 ? -51.557 -17.775 95.425 1.00 93.56 635 LEU A CA 1
ATOM 5175 C C . LEU A 1 635 ? -50.168 -17.136 95.500 1.00 93.56 635 LEU A C 1
ATOM 5177 O O . LEU A 1 635 ? -49.916 -16.312 96.375 1.00 93.56 635 LEU A O 1
ATOM 5181 N N . THR A 1 636 ? -49.275 -17.516 94.587 1.00 92.62 636 THR A N 1
ATOM 5182 C CA . THR A 1 636 ? -47.897 -17.018 94.480 1.00 92.62 636 THR A CA 1
ATOM 5183 C C . THR A 1 636 ? -47.606 -16.572 93.050 1.00 92.62 636 THR A C 1
ATOM 5185 O O . THR A 1 636 ? -47.846 -17.319 92.107 1.00 92.62 636 THR A O 1
ATOM 5188 N N . LEU A 1 637 ? -47.047 -15.376 92.896 1.00 92.50 637 LEU A N 1
ATOM 5189 C CA . LEU A 1 637 ? -46.502 -14.833 91.654 1.00 92.50 637 LEU A CA 1
ATOM 5190 C C . LEU A 1 637 ? -44.972 -14.917 91.719 1.00 92.50 637 LEU A C 1
ATOM 5192 O O . LEU A 1 637 ? -44.370 -14.395 92.660 1.00 92.50 637 LEU A O 1
ATOM 5196 N N . GLU A 1 638 ? -44.356 -15.575 90.737 1.00 90.19 638 GLU A N 1
ATOM 5197 C CA . GLU A 1 638 ? -42.904 -15.764 90.638 1.00 90.19 638 GLU A CA 1
ATOM 5198 C C . GLU A 1 638 ? -42.306 -14.768 89.619 1.00 90.19 638 GLU A C 1
ATOM 5200 O O . GLU A 1 638 ? -42.556 -14.874 88.411 1.00 90.19 638 GLU A O 1
ATOM 5205 N N . CYS A 1 639 ? -41.503 -13.808 90.101 1.00 87.44 639 CYS A N 1
ATOM 5206 C CA . CYS A 1 639 ? -40.837 -12.786 89.280 1.00 87.44 639 CYS A CA 1
ATOM 5207 C C . CYS A 1 639 ? -39.338 -12.677 89.587 1.00 87.44 639 CYS A C 1
ATOM 5209 O O . CYS A 1 639 ? -38.907 -12.843 90.727 1.00 87.44 639 CYS A O 1
ATOM 5211 N N . LYS A 1 640 ? -38.541 -12.286 88.582 1.00 81.75 640 LYS A N 1
ATOM 5212 C CA . LYS A 1 640 ? -37.102 -11.973 88.713 1.00 81.75 640 LYS A CA 1
ATOM 5213 C C . LYS A 1 640 ? -36.814 -10.906 89.778 1.00 81.75 640 LYS A C 1
ATOM 5215 O O . LYS A 1 640 ? -35.748 -10.924 90.383 1.00 81.75 640 LYS A O 1
ATOM 5220 N N . THR A 1 641 ? -37.751 -9.983 89.992 1.00 78.25 641 THR A N 1
ATOM 5221 C CA . THR A 1 641 ? -37.666 -8.882 90.965 1.00 78.25 641 THR A CA 1
ATOM 5222 C C . THR A 1 641 ? -38.112 -9.268 92.382 1.00 78.25 641 THR A C 1
ATOM 5224 O O . THR A 1 641 ? -37.961 -8.464 93.300 1.00 78.25 641 THR A O 1
ATOM 5227 N N . GLY A 1 642 ? -38.624 -10.488 92.585 1.00 81.06 642 GLY A N 1
ATOM 5228 C CA . GLY A 1 642 ? -39.103 -11.000 93.871 1.00 81.06 642 GLY A CA 1
ATOM 5229 C C . GLY A 1 642 ? -40.491 -11.638 93.772 1.00 81.06 642 GLY A C 1
ATOM 5230 O O . GLY A 1 642 ? -41.300 -11.273 92.922 1.00 81.06 642 GLY A O 1
ATOM 5231 N N . ASN A 1 643 ? -40.781 -12.592 94.659 1.00 86.44 643 ASN A N 1
ATOM 5232 C CA . ASN A 1 643 ? -42.063 -13.298 94.664 1.00 86.44 643 ASN A CA 1
ATOM 5233 C C . ASN A 1 643 ? -43.085 -12.582 95.558 1.00 86.44 643 ASN A C 1
ATOM 5235 O O . ASN A 1 643 ? -42.769 -12.208 96.686 1.00 86.44 643 ASN A O 1
ATOM 5239 N N . SER A 1 644 ? -44.324 -12.454 95.079 1.00 87.88 644 SER A N 1
ATOM 5240 C CA . SER A 1 644 ? -45.472 -11.982 95.874 1.00 87.88 644 SER A CA 1
ATOM 5241 C C . SER A 1 644 ? -46.388 -13.163 96.193 1.00 87.88 644 SER A C 1
ATOM 5243 O O . SER A 1 644 ? -46.605 -14.005 95.323 1.00 87.88 644 SER A O 1
ATOM 5245 N N . SER A 1 645 ? -46.942 -13.251 97.405 1.00 89.94 645 SER A N 1
ATOM 5246 C CA . SER A 1 645 ? -47.849 -14.351 97.764 1.00 89.94 645 SER A CA 1
ATOM 5247 C C . SER A 1 645 ? -48.909 -13.966 98.790 1.00 89.94 645 SER A C 1
ATOM 5249 O O . SER A 1 645 ? -48.606 -13.258 99.749 1.00 89.94 645 SER A O 1
ATOM 5251 N N . ILE A 1 646 ? -50.107 -14.534 98.650 1.00 92.38 646 ILE A N 1
ATOM 5252 C CA . ILE A 1 646 ? -51.187 -14.502 99.641 1.00 92.38 646 ILE A CA 1
ATOM 5253 C C . ILE A 1 646 ? -51.544 -15.932 100.054 1.00 92.38 646 ILE A C 1
ATOM 5255 O O . ILE A 1 646 ? -51.613 -16.824 99.209 1.00 92.38 646 ILE A O 1
ATOM 5259 N N . ARG A 1 647 ? -51.780 -16.159 101.349 1.00 90.69 647 ARG A N 1
ATOM 5260 C CA . ARG A 1 647 ? -52.184 -17.453 101.913 1.00 90.69 647 ARG A CA 1
ATOM 5261 C C . ARG A 1 647 ? -53.429 -17.264 102.771 1.00 90.69 647 ARG A C 1
ATOM 5263 O O . ARG A 1 647 ? -53.334 -16.635 103.816 1.00 90.69 647 ARG A O 1
ATOM 5270 N N . SER A 1 648 ? -54.546 -17.848 102.347 1.00 88.38 648 SER A N 1
ATOM 5271 C CA . SER A 1 648 ? -55.834 -17.788 103.044 1.00 88.38 648 SER A CA 1
ATOM 5272 C C . SER A 1 648 ? -56.240 -19.154 103.578 1.00 88.38 648 SER A C 1
ATOM 5274 O O . SER A 1 648 ? -56.073 -20.171 102.904 1.00 88.38 648 SER A O 1
ATOM 5276 N N . MET A 1 649 ? -56.812 -19.178 104.782 1.00 87.38 649 MET A N 1
ATOM 5277 C CA . MET A 1 649 ? -57.366 -20.381 105.425 1.00 87.38 649 MET A CA 1
ATOM 5278 C C . MET A 1 649 ? -58.895 -20.438 105.285 1.00 87.38 649 MET A C 1
ATOM 5280 O O . MET A 1 649 ? -59.607 -20.712 106.248 1.00 87.38 649 MET A O 1
ATOM 5284 N N . ASN A 1 650 ? -59.396 -20.122 104.083 1.00 83.38 650 ASN A N 1
ATOM 5285 C CA . ASN A 1 650 ? -60.809 -19.837 103.796 1.00 83.38 650 ASN A CA 1
ATOM 5286 C C . ASN A 1 650 ? -61.364 -18.621 104.569 1.00 83.38 650 ASN A C 1
ATOM 5288 O O . ASN A 1 650 ? -62.543 -18.587 104.921 1.00 83.38 650 ASN A O 1
ATOM 5292 N N . PHE A 1 651 ? -60.525 -17.611 104.798 1.00 78.62 651 PHE A N 1
ATOM 5293 C CA . PHE A 1 651 ? -60.938 -16.293 105.282 1.00 78.62 651 PHE A CA 1
ATOM 5294 C C . PHE A 1 651 ? -60.791 -15.248 104.171 1.00 78.62 651 PHE A C 1
ATOM 5296 O O . PHE A 1 651 ? -60.138 -15.497 103.154 1.00 78.62 651 PHE A O 1
ATOM 5303 N N . ALA A 1 652 ? -61.429 -14.093 104.361 1.00 81.44 652 ALA A N 1
ATOM 5304 C CA . ALA A 1 652 ? -61.282 -12.943 103.479 1.00 81.44 652 ALA A CA 1
ATOM 5305 C C . ALA A 1 652 ? -59.951 -12.231 103.769 1.00 81.44 652 ALA A C 1
ATOM 5307 O O . ALA A 1 652 ? -59.912 -11.253 104.513 1.00 81.44 652 ALA A O 1
ATOM 5308 N N . ASP A 1 653 ? -58.866 -12.764 103.208 1.00 87.56 653 ASP A N 1
ATOM 5309 C CA . ASP A 1 653 ? -57.532 -12.163 103.261 1.00 87.56 653 ASP A CA 1
ATOM 5310 C C . ASP A 1 653 ? -57.249 -11.395 101.960 1.00 87.56 653 ASP A C 1
ATOM 5312 O O . ASP A 1 653 ? -57.619 -11.867 100.879 1.00 87.56 653 ASP A O 1
ATOM 5316 N N . SER A 1 654 ? -56.538 -10.266 102.055 1.00 87.88 654 SER A N 1
ATOM 5317 C CA . SER A 1 654 ? -56.137 -9.416 100.920 1.00 87.88 654 SER A CA 1
ATOM 5318 C C . SER A 1 654 ? -54.614 -9.362 100.762 1.00 87.88 654 SER A C 1
ATOM 5320 O O . SER A 1 654 ? -53.883 -9.282 101.750 1.00 87.88 654 SER A O 1
ATOM 5322 N N . GLY A 1 655 ? -54.117 -9.350 99.523 1.00 88.00 655 GLY A N 1
ATOM 5323 C CA . GLY A 1 655 ? -52.684 -9.283 99.214 1.00 88.00 655 GLY A CA 1
ATOM 5324 C C . GLY A 1 655 ? -52.384 -8.379 98.021 1.00 88.00 655 GLY A C 1
ATOM 5325 O O . GLY A 1 655 ? -53.129 -8.374 97.045 1.00 88.00 655 GLY A O 1
ATOM 5326 N N . ILE A 1 656 ? -51.286 -7.620 98.087 1.00 89.38 656 ILE A N 1
ATOM 5327 C CA . ILE A 1 656 ? -50.835 -6.744 96.994 1.00 89.38 656 ILE A CA 1
ATOM 5328 C C . ILE A 1 656 ? -49.761 -7.471 96.188 1.00 89.38 656 ILE A C 1
ATOM 5330 O O . ILE A 1 656 ? -48.711 -7.831 96.719 1.00 89.38 656 ILE A O 1
ATOM 5334 N N . PHE A 1 657 ? -50.008 -7.631 94.895 1.00 91.44 657 PHE A N 1
ATOM 5335 C CA . PHE A 1 657 ? -49.089 -8.231 93.939 1.00 91.44 657 PHE A CA 1
ATOM 5336 C C . PHE A 1 657 ? -48.493 -7.138 93.057 1.00 91.44 657 PHE A C 1
ATOM 5338 O O . PHE A 1 657 ? -49.232 -6.334 92.491 1.00 91.44 657 PHE A O 1
ATOM 5345 N N . THR A 1 658 ? -47.162 -7.097 92.948 1.00 87.94 658 THR A N 1
ATOM 5346 C CA . THR A 1 658 ? -46.464 -6.166 92.046 1.00 87.94 658 THR A CA 1
ATOM 5347 C C . THR A 1 658 ? -45.954 -6.928 90.830 1.00 87.94 658 THR A C 1
ATOM 5349 O O . THR A 1 658 ? -45.140 -7.837 90.967 1.00 87.94 658 THR A O 1
ATOM 5352 N N . TRP A 1 659 ? -46.431 -6.545 89.651 1.00 89.25 659 TRP A N 1
ATOM 5353 C CA . TRP A 1 659 ? -46.023 -7.083 88.360 1.00 89.25 659 TRP A CA 1
ATOM 5354 C C . TRP A 1 659 ? -45.154 -6.069 87.614 1.00 89.25 659 TRP A C 1
ATOM 5356 O O . TRP A 1 659 ? -45.397 -4.864 87.667 1.00 89.25 659 TRP A O 1
ATOM 5366 N N . TYR A 1 660 ? -44.153 -6.587 86.911 1.00 86.88 660 TYR A N 1
ATOM 5367 C CA . TYR A 1 660 ? -43.271 -5.842 86.021 1.00 86.88 660 TYR A CA 1
ATOM 5368 C C . TYR A 1 660 ? -43.307 -6.546 84.653 1.00 86.88 660 TYR A C 1
ATOM 5370 O O . TYR A 1 660 ? -43.120 -7.775 84.626 1.00 86.88 660 TYR A O 1
ATOM 5378 N N . PRO A 1 661 ? -43.523 -5.830 83.534 1.00 87.81 661 PRO A N 1
ATOM 5379 C CA . PRO A 1 661 ? -43.493 -6.426 82.198 1.00 87.81 661 PRO A CA 1
ATOM 5380 C C . PRO A 1 661 ? -42.197 -7.221 81.945 1.00 87.81 661 PRO A C 1
ATOM 5382 O O . PRO A 1 661 ? -41.133 -6.881 82.467 1.00 87.81 661 PRO A O 1
ATOM 5385 N N . GLY A 1 662 ? -42.291 -8.353 81.234 1.00 82.75 662 GLY A N 1
ATOM 5386 C CA . GLY A 1 662 ? -41.156 -9.249 80.922 1.00 82.75 662 GLY A CA 1
ATOM 5387 C C . GLY A 1 662 ? -40.450 -9.940 82.110 1.00 82.75 662 GLY A C 1
ATOM 5388 O O . GLY A 1 662 ? -39.562 -10.786 81.924 1.00 82.75 662 GLY A O 1
ATOM 5389 N N . SER A 1 663 ? -40.828 -9.611 83.348 1.00 84.75 663 SER A N 1
ATOM 5390 C CA . SER A 1 663 ? -40.070 -9.972 84.554 1.00 84.75 663 SER A CA 1
ATOM 5391 C C . SER A 1 663 ? -40.710 -11.061 85.411 1.00 84.75 663 SER A C 1
ATOM 5393 O O . SER A 1 663 ? -40.035 -11.582 86.299 1.00 84.75 663 SER A O 1
ATOM 5395 N N . CYS A 1 664 ? -41.959 -11.435 85.138 1.00 87.31 664 CYS A N 1
ATOM 5396 C CA . CYS A 1 664 ? -42.684 -12.499 85.831 1.00 87.31 664 CYS A CA 1
ATOM 5397 C C . CYS A 1 664 ? -42.940 -13.683 84.893 1.00 87.31 664 CYS A C 1
ATOM 5399 O O . CYS A 1 664 ? -43.324 -13.483 83.743 1.00 87.31 664 CYS A O 1
ATOM 5401 N N . HIS A 1 665 ? -42.710 -14.908 85.374 1.00 86.81 665 HIS A N 1
ATOM 5402 C CA . HIS A 1 665 ? -42.614 -16.108 84.517 1.00 86.81 665 HIS A CA 1
ATOM 5403 C C . HIS A 1 665 ? -43.600 -17.214 84.896 1.00 86.81 665 HIS A C 1
ATOM 5405 O O . HIS A 1 665 ? -43.697 -18.231 84.203 1.00 86.81 665 HIS A O 1
ATOM 5411 N N . SER A 1 666 ? -44.270 -17.071 86.040 1.00 90.38 666 SER A N 1
ATOM 5412 C CA . SER A 1 666 ? -45.071 -18.137 86.630 1.00 90.38 666 SER A CA 1
ATOM 5413 C C . SER A 1 666 ? -46.046 -17.606 87.682 1.00 90.38 666 SER A C 1
ATOM 5415 O O . SER A 1 666 ? -45.730 -16.686 88.438 1.00 90.38 666 SER A O 1
ATOM 5417 N N . VAL A 1 667 ? -47.226 -18.225 87.745 1.00 93.19 667 VAL A N 1
ATOM 5418 C CA . VAL A 1 667 ? -48.226 -18.011 88.801 1.00 93.19 667 VAL A CA 1
ATOM 5419 C C . VAL A 1 667 ? -48.666 -19.368 89.314 1.00 93.19 667 VAL A C 1
ATOM 5421 O O . VAL A 1 667 ? -48.978 -20.255 88.521 1.00 93.19 667 VAL A O 1
ATOM 5424 N N . ARG A 1 668 ? -48.703 -19.550 90.631 1.00 92.88 668 ARG A N 1
ATOM 5425 C CA . ARG A 1 668 ? -49.019 -20.825 91.274 1.00 92.88 668 ARG A CA 1
ATOM 5426 C C . ARG A 1 668 ? -50.153 -20.663 92.276 1.00 92.88 668 ARG A C 1
ATOM 5428 O O . ARG A 1 668 ? -50.106 -19.761 93.107 1.00 92.88 668 ARG A O 1
ATOM 5435 N N . ILE A 1 669 ? -51.145 -21.544 92.202 1.00 93.50 669 ILE A N 1
ATOM 5436 C CA . ILE A 1 669 ? -52.251 -21.649 93.156 1.00 93.50 669 ILE A CA 1
ATOM 5437 C C . ILE A 1 669 ? -52.144 -23.019 93.826 1.00 93.50 669 ILE A C 1
ATOM 5439 O O . ILE A 1 669 ? -52.412 -24.045 93.202 1.00 93.50 669 ILE A O 1
ATOM 5443 N N . ASP A 1 670 ? -51.751 -23.029 95.095 1.00 92.38 670 ASP A N 1
ATOM 5444 C CA . ASP A 1 670 ? -51.662 -24.222 95.933 1.00 92.38 670 ASP A CA 1
ATOM 5445 C C . ASP A 1 670 ? -52.935 -24.316 96.799 1.00 92.38 670 ASP A C 1
ATOM 5447 O O . ASP A 1 670 ? -53.089 -23.587 97.783 1.00 92.38 670 ASP A O 1
ATOM 5451 N N . ILE A 1 671 ? -53.876 -25.192 96.431 1.00 92.12 671 ILE A N 1
ATOM 5452 C CA . ILE A 1 671 ? -55.077 -25.486 97.227 1.00 92.12 671 ILE A CA 1
ATOM 5453 C C . ILE A 1 671 ? -54.712 -26.480 98.329 1.00 92.12 671 ILE A C 1
ATOM 5455 O O . ILE A 1 671 ? -54.192 -27.563 98.063 1.00 92.12 671 ILE A O 1
ATOM 5459 N N . LEU A 1 672 ? -55.000 -26.114 99.574 1.00 91.19 672 LEU A N 1
ATOM 5460 C CA . LEU A 1 672 ? -54.674 -26.896 100.759 1.00 91.19 672 LEU A CA 1
ATOM 5461 C C . LEU A 1 672 ? -55.845 -27.812 101.128 1.00 91.19 672 LEU A C 1
ATOM 5463 O O . LEU A 1 672 ? -56.999 -27.386 101.139 1.00 91.19 672 LEU A O 1
ATOM 5467 N N . PHE A 1 673 ? -55.536 -29.054 101.481 1.00 88.44 673 PHE A N 1
ATOM 5468 C CA . PHE A 1 673 ? -56.450 -30.024 102.081 1.00 88.44 673 PHE A CA 1
ATOM 5469 C C . PHE A 1 673 ? -55.840 -30.541 103.397 1.00 88.44 673 PHE A C 1
ATOM 5471 O O . PHE A 1 673 ? -54.665 -30.282 103.663 1.00 88.44 673 PHE A O 1
ATOM 5478 N N . PRO A 1 674 ? -56.580 -31.287 104.242 1.00 84.00 674 PRO A N 1
ATOM 5479 C CA . PRO A 1 674 ? -56.044 -31.758 105.524 1.00 84.00 674 PRO A CA 1
ATOM 5480 C C . PRO A 1 674 ? -54.779 -32.628 105.411 1.00 84.00 674 PRO A C 1
ATOM 5482 O O . PRO A 1 674 ? -53.920 -32.555 106.284 1.00 84.00 674 PRO A O 1
ATOM 5485 N N . ASN A 1 675 ? -54.659 -33.421 104.337 1.00 83.50 675 ASN A N 1
ATOM 5486 C CA . ASN A 1 675 ? -53.618 -34.450 104.190 1.00 83.50 675 ASN A CA 1
ATOM 5487 C C . ASN A 1 675 ? -52.696 -34.254 102.965 1.00 83.50 675 ASN A C 1
ATOM 5489 O O . ASN A 1 675 ? -51.762 -35.032 102.791 1.00 83.50 675 ASN A O 1
ATOM 5493 N N . PHE A 1 676 ? -52.972 -33.283 102.087 1.00 86.75 676 PHE A N 1
ATOM 5494 C CA . PHE A 1 676 ? -52.217 -33.031 100.849 1.00 86.75 676 PHE A CA 1
ATOM 5495 C C . PHE A 1 676 ? -52.481 -31.603 100.329 1.00 86.75 676 PHE A C 1
ATOM 5497 O O . PHE A 1 676 ? -53.323 -30.884 100.871 1.00 86.75 676 PHE A O 1
ATOM 5504 N N . SER A 1 677 ? -51.801 -31.197 99.257 1.00 88.06 677 SER A N 1
ATOM 5505 C CA . SER A 1 677 ? -52.091 -29.963 98.514 1.00 88.06 677 SER A CA 1
ATOM 5506 C C . SER A 1 677 ? -52.182 -30.232 97.013 1.00 88.06 677 SER A C 1
ATOM 5508 O O . SER A 1 677 ? -51.449 -31.074 96.497 1.00 88.06 677 SER A O 1
ATOM 5510 N N . ALA A 1 678 ? -53.056 -29.507 96.314 1.00 90.69 678 ALA A N 1
ATOM 5511 C CA . ALA A 1 678 ? -53.182 -29.553 94.860 1.00 90.69 678 ALA A CA 1
ATOM 5512 C C . ALA A 1 678 ? -52.661 -28.253 94.233 1.00 90.69 678 ALA A C 1
ATOM 5514 O O . ALA A 1 678 ? -53.147 -27.173 94.561 1.00 90.69 678 ALA A O 1
ATOM 5515 N N . THR A 1 679 ? -51.702 -28.359 93.317 1.00 92.44 679 THR A N 1
ATOM 5516 C CA . THR A 1 679 ? -51.016 -27.221 92.693 1.00 92.44 679 THR A CA 1
ATOM 5517 C C . THR A 1 679 ? -51.474 -27.012 91.250 1.00 92.44 679 THR A C 1
ATOM 5519 O O . THR A 1 679 ? -51.271 -27.868 90.383 1.00 92.44 679 THR A O 1
ATOM 5522 N N . TYR A 1 680 ? -52.042 -25.838 90.985 1.00 92.44 680 TYR A N 1
ATOM 5523 C CA . TYR A 1 680 ? -52.335 -25.318 89.650 1.00 92.44 680 TYR A CA 1
ATOM 5524 C C . TYR A 1 680 ? -51.271 -24.277 89.271 1.00 92.44 680 TYR A C 1
ATOM 5526 O O . TYR A 1 680 ? -50.884 -23.465 90.116 1.00 92.44 680 TYR A O 1
ATOM 5534 N N . LYS A 1 681 ? -50.775 -24.280 88.026 1.00 92.12 681 LYS A N 1
ATOM 5535 C CA . LYS A 1 681 ? -49.681 -23.390 87.600 1.00 92.12 681 LYS A CA 1
ATOM 5536 C C . LYS A 1 681 ? -49.912 -22.793 86.209 1.00 92.12 681 LYS A C 1
ATOM 5538 O O . LYS A 1 681 ? -50.169 -23.525 85.261 1.00 92.12 681 LYS A O 1
ATOM 5543 N N . PHE A 1 682 ? -49.739 -21.480 86.097 1.00 91.94 682 PHE A N 1
ATOM 5544 C CA . PHE A 1 682 ? -49.581 -20.744 84.842 1.00 91.94 682 PHE A CA 1
ATOM 5545 C C . PHE A 1 682 ? -48.080 -20.537 84.582 1.00 91.94 682 PHE A C 1
ATOM 5547 O O . PHE A 1 682 ? -47.316 -20.310 85.525 1.00 91.94 682 PHE A O 1
ATOM 5554 N N . THR A 1 683 ? -47.640 -20.613 83.326 1.00 88.69 683 THR A N 1
ATOM 5555 C CA . THR A 1 683 ? -46.214 -20.559 82.948 1.00 88.69 683 THR A CA 1
ATOM 5556 C C . THR A 1 683 ? -46.001 -19.770 81.665 1.00 88.69 683 THR A C 1
ATOM 5558 O O . THR A 1 683 ? -46.732 -19.985 80.704 1.00 88.69 683 THR A O 1
ATOM 5561 N N . GLY A 1 684 ? -44.954 -18.947 81.625 1.00 85.50 684 GLY A N 1
ATOM 5562 C CA . GLY A 1 684 ? -44.630 -18.081 80.490 1.00 85.50 684 GLY A CA 1
ATOM 5563 C C . GLY A 1 684 ? -44.675 -16.603 80.874 1.00 85.50 684 GLY A C 1
ATOM 5564 O O . GLY A 1 684 ? -45.017 -16.252 82.001 1.00 85.50 684 GLY A O 1
ATOM 5565 N N . GLU A 1 685 ? -44.323 -15.727 79.936 1.00 80.25 685 GLU A N 1
ATOM 5566 C CA . GLU A 1 685 ? -44.352 -14.268 80.145 1.00 80.25 685 GLU A CA 1
ATOM 5567 C C . GLU A 1 685 ? -45.793 -13.734 80.295 1.00 80.25 685 GLU A C 1
ATOM 5569 O O . GLU A 1 685 ? -46.020 -12.727 80.963 1.00 80.25 685 GLU A O 1
ATOM 5574 N N . THR A 1 686 ? -46.775 -14.458 79.745 1.00 86.00 686 THR A N 1
ATOM 5575 C CA . THR A 1 686 ? -48.217 -14.190 79.864 1.00 86.00 686 THR A CA 1
ATOM 5576 C C . THR A 1 686 ? -48.823 -14.666 81.182 1.00 86.00 686 THR A C 1
ATOM 5578 O O . THR A 1 686 ? -49.946 -14.284 81.490 1.00 86.00 686 THR A O 1
ATOM 5581 N N . ALA A 1 687 ? -48.108 -15.458 81.996 1.00 88.75 687 ALA A N 1
ATOM 5582 C CA . ALA A 1 687 ? -48.693 -16.227 83.102 1.00 88.75 687 ALA A CA 1
ATOM 5583 C C . ALA A 1 687 ? -49.508 -15.388 84.105 1.00 88.75 687 ALA A C 1
ATOM 5585 O O . ALA A 1 687 ? -50.487 -15.876 84.669 1.00 88.75 687 ALA A O 1
ATOM 5586 N N . TRP A 1 688 ? -49.113 -14.129 84.329 1.00 90.69 688 TRP A N 1
ATOM 5587 C CA . TRP A 1 688 ? -49.866 -13.195 85.168 1.00 90.69 688 TRP A CA 1
ATOM 5588 C C . TRP A 1 688 ? -51.153 -12.704 84.498 1.00 90.69 688 TRP A C 1
ATOM 5590 O O . TRP A 1 688 ? -52.198 -12.673 85.137 1.00 90.69 688 TRP A O 1
ATOM 5600 N N . ILE A 1 689 ? -51.105 -12.396 83.203 1.00 90.25 689 ILE A N 1
ATOM 5601 C CA . ILE A 1 689 ? -52.26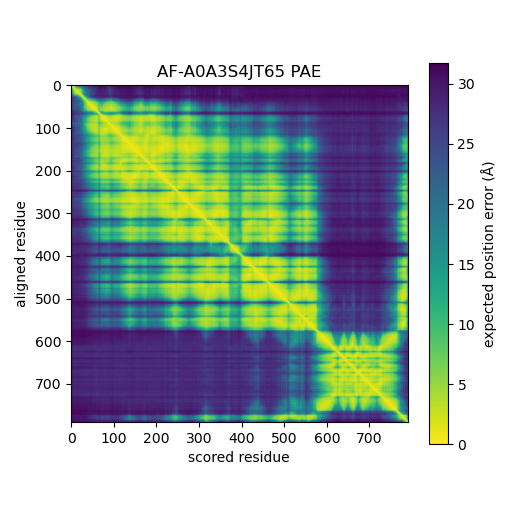4 -11.976 82.405 1.00 90.25 689 ILE A CA 1
ATOM 5602 C C . ILE A 1 689 ? -53.256 -13.130 82.243 1.00 90.25 689 ILE A C 1
ATOM 5604 O O . ILE A 1 689 ? -54.455 -12.934 82.417 1.00 90.25 689 ILE A O 1
ATOM 5608 N N . ASP A 1 690 ? -52.765 -14.349 82.016 1.00 89.88 690 ASP A N 1
ATOM 5609 C CA . ASP A 1 690 ? -53.585 -15.563 81.954 1.00 89.88 690 ASP A CA 1
ATOM 5610 C C . ASP A 1 690 ? -54.324 -15.815 83.277 1.00 89.88 690 ASP A C 1
ATOM 5612 O O . ASP A 1 690 ? -55.493 -16.205 83.278 1.00 89.88 690 ASP A O 1
ATOM 5616 N N . PHE A 1 691 ? -53.669 -15.547 84.413 1.00 92.31 691 PHE A N 1
ATOM 5617 C CA . PHE A 1 691 ? -54.300 -15.578 85.731 1.00 92.31 691 PHE A CA 1
ATOM 5618 C C . PHE A 1 691 ? -55.364 -14.476 85.884 1.00 92.31 691 PHE A C 1
ATOM 5620 O O . PHE A 1 691 ? -56.498 -14.788 86.247 1.00 92.31 691 PHE A O 1
ATOM 5627 N N . ILE A 1 692 ? -55.034 -13.217 85.571 1.00 91.06 692 ILE A N 1
ATOM 5628 C CA . ILE A 1 692 ? -55.965 -12.078 85.663 1.00 91.06 692 ILE A CA 1
ATOM 5629 C C . ILE A 1 692 ? -57.215 -12.317 84.799 1.00 91.06 692 ILE A C 1
ATOM 5631 O O . ILE A 1 692 ? -58.333 -12.143 85.277 1.00 91.06 692 ILE A O 1
ATOM 5635 N N . ASN A 1 693 ? -57.038 -12.797 83.567 1.00 89.56 693 ASN A N 1
ATOM 5636 C CA . ASN A 1 693 ? -58.133 -13.127 82.655 1.00 89.56 693 ASN A CA 1
ATOM 5637 C C . ASN A 1 693 ? -58.967 -14.317 83.154 1.00 89.56 693 ASN A C 1
ATOM 5639 O O . ASN A 1 693 ? -60.187 -14.303 83.034 1.00 89.56 693 ASN A O 1
ATOM 5643 N N . LYS A 1 694 ? -58.341 -15.351 83.736 1.00 90.44 694 LYS A N 1
ATOM 5644 C CA . LYS A 1 694 ? -59.057 -16.540 84.234 1.00 90.44 694 LYS A CA 1
ATOM 5645 C C . LYS A 1 694 ? -59.869 -16.282 85.515 1.00 90.44 694 LYS A C 1
ATOM 5647 O O . LYS A 1 694 ? -60.770 -17.068 85.811 1.00 90.44 694 LYS A O 1
ATOM 5652 N N . PHE A 1 695 ? -59.557 -15.214 86.251 1.00 92.06 695 PHE A N 1
ATOM 5653 C CA . PHE A 1 695 ? -60.239 -14.791 87.482 1.00 92.06 695 PHE A CA 1
ATOM 5654 C C . PHE A 1 695 ? -60.947 -13.424 87.351 1.00 92.06 695 PHE A C 1
ATOM 5656 O O . PHE A 1 695 ? -61.272 -12.811 88.368 1.00 92.06 695 PHE A O 1
ATOM 5663 N N . SER A 1 696 ? -61.236 -12.954 86.128 1.00 87.69 696 SER A N 1
ATOM 5664 C CA . SER A 1 696 ? -61.923 -11.671 85.876 1.00 87.69 696 SER A CA 1
ATOM 5665 C C . SER A 1 696 ? -63.246 -11.532 86.631 1.00 87.69 696 SER A C 1
ATOM 5667 O O . SER A 1 696 ? -63.564 -10.462 87.148 1.00 87.69 696 SER A O 1
ATOM 5669 N N . ASP A 1 697 ? -63.984 -12.636 86.742 1.00 86.19 697 ASP A N 1
ATOM 5670 C CA . ASP A 1 697 ? -65.324 -12.686 87.331 1.00 86.19 697 ASP A CA 1
ATOM 5671 C C . ASP A 1 697 ? -65.284 -12.872 88.865 1.00 86.19 697 ASP A C 1
ATOM 5673 O O . ASP A 1 697 ? -66.316 -12.965 89.527 1.00 86.19 697 ASP A O 1
ATOM 5677 N N . GLY A 1 698 ? -64.083 -12.922 89.455 1.00 86.62 698 GLY A N 1
ATOM 5678 C CA . GLY A 1 698 ? -63.845 -13.114 90.889 1.00 86.62 698 GLY A CA 1
ATOM 5679 C C . GLY A 1 698 ? -63.801 -14.576 91.350 1.00 86.62 698 GLY A C 1
ATOM 5680 O O . GLY A 1 698 ? -63.361 -14.861 92.468 1.00 86.62 698 GLY A O 1
ATOM 5681 N N . GLU A 1 699 ? -64.209 -15.524 90.505 1.00 89.50 699 GLU A N 1
ATOM 5682 C CA . GLU A 1 699 ? -64.089 -16.961 90.752 1.00 89.50 699 GLU A CA 1
ATOM 5683 C C . GLU A 1 699 ? -63.789 -17.749 89.471 1.00 89.50 699 GLU A C 1
ATOM 5685 O O . GLU A 1 699 ? -64.108 -17.317 88.368 1.00 89.50 699 GLU A O 1
ATOM 5690 N N . SER A 1 700 ? -63.137 -18.904 89.614 1.00 92.62 700 SER A N 1
ATOM 5691 C CA . SER A 1 700 ? -62.831 -19.809 88.503 1.00 92.62 700 SER A CA 1
ATOM 5692 C C . SER A 1 700 ? -62.906 -21.257 88.968 1.00 92.62 700 SER A C 1
ATOM 5694 O O . SER A 1 700 ? -62.323 -21.622 89.995 1.00 92.62 700 SER A O 1
ATOM 5696 N N . GLU A 1 701 ? -63.582 -22.108 88.196 1.00 91.31 701 GLU A N 1
ATOM 5697 C CA . GLU A 1 701 ? -63.456 -23.551 88.367 1.00 91.31 701 GLU A CA 1
ATOM 5698 C C . GLU A 1 701 ? -62.144 -24.032 87.731 1.00 91.31 701 GLU A C 1
ATOM 5700 O O . GLU A 1 701 ? -61.892 -23.888 86.528 1.00 91.31 701 GLU A O 1
ATOM 5705 N N . LEU A 1 702 ? -61.277 -24.594 88.570 1.00 92.06 702 LEU A N 1
ATOM 5706 C CA . LEU A 1 702 ? -60.037 -25.235 88.164 1.00 92.06 702 LEU A CA 1
ATOM 5707 C C . LEU A 1 702 ? -60.326 -26.720 87.941 1.00 92.06 702 LEU A C 1
ATOM 5709 O O . LEU A 1 702 ? -60.564 -27.462 88.894 1.00 92.06 702 LEU A O 1
ATOM 5713 N N . MET A 1 703 ? -60.332 -27.145 86.679 1.00 91.25 703 MET A N 1
ATOM 5714 C CA . MET A 1 703 ? -60.619 -28.525 86.280 1.00 91.25 703 MET A CA 1
ATOM 5715 C C . MET A 1 703 ? -59.440 -29.442 86.609 1.00 91.25 703 MET A C 1
ATOM 5717 O O . MET A 1 703 ? -58.299 -29.117 86.287 1.00 91.25 703 MET A O 1
ATOM 5721 N N . THR A 1 704 ? -59.701 -30.624 87.173 1.00 87.88 704 THR A N 1
ATOM 5722 C CA . THR A 1 704 ? -58.662 -31.565 87.643 1.00 87.88 704 THR A CA 1
ATOM 5723 C C . THR A 1 704 ? -57.633 -31.928 86.563 1.00 87.88 704 THR A C 1
ATOM 5725 O O . THR A 1 704 ? -56.438 -32.013 86.844 1.00 87.88 704 THR A O 1
ATOM 5728 N N . LYS A 1 705 ? -58.063 -32.049 85.300 1.00 88.94 705 LYS A N 1
ATOM 5729 C CA . LYS A 1 705 ? -57.177 -32.289 84.146 1.00 88.94 705 LYS A CA 1
ATOM 5730 C C . LYS A 1 705 ? -56.069 -31.237 83.974 1.00 88.94 705 LYS A C 1
ATOM 5732 O O . LYS A 1 705 ? -54.990 -31.587 83.506 1.00 88.94 705 LYS A O 1
ATOM 5737 N N . ASP A 1 706 ? -56.289 -29.994 84.392 1.00 88.25 706 ASP A N 1
ATOM 5738 C CA . ASP A 1 706 ? -55.387 -28.865 84.139 1.00 88.25 706 ASP A CA 1
ATOM 5739 C C . ASP A 1 706 ? -54.389 -28.634 85.308 1.00 88.25 706 ASP A C 1
ATOM 5741 O O . ASP A 1 706 ? -53.528 -27.760 85.239 1.00 88.25 706 ASP A O 1
ATOM 5745 N N . PHE A 1 707 ? -54.454 -29.452 86.371 1.00 90.25 707 PHE A N 1
ATOM 5746 C CA . PHE A 1 707 ? -53.474 -29.477 87.469 1.00 90.25 707 PHE A CA 1
ATOM 5747 C C . PHE A 1 707 ? -52.157 -30.171 87.082 1.00 90.25 707 PHE A C 1
ATOM 5749 O O . PHE A 1 707 ? -52.081 -30.902 86.089 1.00 90.25 707 PHE A O 1
ATOM 5756 N N . SER A 1 708 ? -51.118 -29.993 87.912 1.00 85.19 708 SER A N 1
ATOM 5757 C CA . SER A 1 708 ? -49.869 -30.757 87.786 1.00 85.19 708 SER A CA 1
ATOM 5758 C C . SER A 1 708 ? -50.135 -32.277 87.823 1.00 85.19 708 SER A C 1
ATOM 5760 O O . SER A 1 708 ? -51.075 -32.704 88.500 1.00 85.19 708 SER A O 1
ATOM 5762 N N . PRO A 1 709 ? -49.331 -33.124 87.144 1.00 85.81 709 PRO A N 1
ATOM 5763 C CA . PRO A 1 709 ? -49.586 -34.569 87.077 1.00 85.81 709 PRO A CA 1
ATOM 5764 C C . PRO A 1 709 ? -49.723 -35.239 88.452 1.00 85.81 709 PRO A C 1
ATOM 5766 O O . PRO A 1 709 ? -50.588 -36.087 88.648 1.00 85.81 709 PRO A O 1
ATOM 5769 N N . GLU A 1 710 ? -48.912 -34.812 89.420 1.00 84.75 710 GLU A N 1
ATOM 5770 C CA . GLU A 1 710 ? -48.950 -35.293 90.803 1.00 84.75 710 GLU A CA 1
ATOM 5771 C C . GLU A 1 710 ? -50.271 -34.920 91.491 1.00 84.75 710 GLU A C 1
ATOM 5773 O O . GLU A 1 710 ? -50.949 -35.780 92.052 1.00 84.75 710 GLU A O 1
ATOM 5778 N N . SER A 1 711 ? -50.682 -33.650 91.395 1.00 87.12 711 SER A N 1
ATOM 5779 C CA . SER A 1 711 ? -51.934 -33.161 91.989 1.00 87.12 711 SER A CA 1
ATOM 5780 C C . SER A 1 711 ? -53.173 -33.760 91.319 1.00 87.12 711 SER A C 1
ATOM 5782 O O . SER A 1 711 ? -54.130 -34.106 92.011 1.00 87.12 711 SER A O 1
ATOM 5784 N N . ARG A 1 712 ? -53.143 -33.938 89.992 1.00 88.94 712 ARG A N 1
ATOM 5785 C CA . ARG A 1 712 ? -54.212 -34.571 89.209 1.00 88.94 712 ARG A CA 1
ATOM 5786 C C . ARG A 1 712 ? -54.507 -35.982 89.715 1.00 88.94 712 ARG A C 1
ATOM 5788 O O . ARG A 1 712 ? -55.651 -36.267 90.052 1.00 88.94 712 ARG A O 1
ATOM 5795 N N . ASN A 1 713 ? -53.476 -36.820 89.853 1.00 86.56 713 ASN A N 1
ATOM 5796 C CA . ASN A 1 713 ? -53.620 -38.203 90.320 1.00 86.56 713 ASN A CA 1
ATOM 5797 C C . ASN A 1 713 ? -54.300 -38.281 9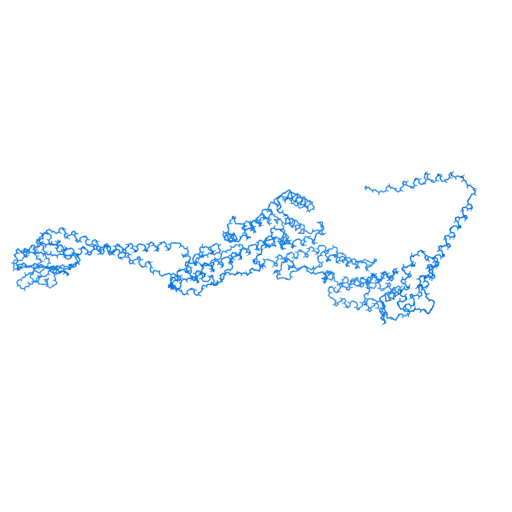1.700 1.00 86.56 713 ASN A C 1
ATOM 5799 O O . ASN A 1 713 ? -55.188 -39.110 91.912 1.00 86.56 713 ASN A O 1
ATOM 5803 N N . PHE A 1 714 ? -53.929 -37.396 92.636 1.00 84.88 714 PHE A N 1
ATOM 5804 C CA . PHE A 1 714 ? -54.596 -37.329 93.939 1.00 84.88 714 PHE A CA 1
ATOM 5805 C C . PHE A 1 714 ? -56.065 -36.903 93.806 1.00 84.88 714 PHE A C 1
ATOM 5807 O O . PHE A 1 714 ? -56.940 -37.601 94.317 1.00 84.88 714 PHE A O 1
ATOM 5814 N N . LEU A 1 715 ? -56.366 -35.813 93.095 1.00 87.50 715 LEU A N 1
ATOM 5815 C CA . LEU A 1 715 ? -57.740 -35.318 92.926 1.00 87.50 715 LEU A CA 1
ATOM 5816 C C . LEU A 1 715 ? -58.670 -36.342 92.247 1.00 87.50 715 LEU A C 1
ATOM 5818 O O . LEU A 1 715 ? -59.797 -36.542 92.710 1.00 87.50 715 LEU A O 1
ATOM 5822 N N . GLU A 1 716 ? -58.188 -37.042 91.217 1.00 87.56 716 GLU A N 1
ATOM 5823 C CA . GLU A 1 716 ? -58.923 -38.119 90.539 1.00 87.56 716 GLU A CA 1
ATOM 5824 C C . GLU A 1 716 ? -59.207 -39.298 91.481 1.00 87.56 716 GLU A C 1
ATOM 5826 O O . GLU A 1 716 ? -60.338 -39.785 91.521 1.00 87.56 716 GLU A O 1
ATOM 5831 N N . SER A 1 717 ? -58.241 -39.697 92.322 1.00 84.19 717 SER A N 1
ATOM 5832 C CA . SER A 1 717 ? -58.429 -40.772 93.315 1.00 84.19 717 SER A CA 1
ATOM 5833 C C . SER A 1 717 ? -59.521 -40.481 94.362 1.00 84.19 717 SER A C 1
ATOM 5835 O O . SER A 1 717 ? -60.074 -41.405 94.956 1.00 84.19 717 SER A O 1
ATOM 5837 N N . MET A 1 718 ? -59.875 -39.204 94.557 1.00 81.12 718 MET A N 1
ATOM 5838 C CA . MET A 1 718 ? -60.961 -38.744 95.436 1.00 81.12 718 MET A CA 1
ATOM 5839 C C . MET A 1 718 ? -62.251 -38.380 94.679 1.00 81.12 718 MET A C 1
ATOM 5841 O O . MET A 1 718 ? -63.208 -37.900 95.291 1.00 81.12 718 MET A O 1
ATOM 5845 N N . GLY A 1 719 ? -62.295 -38.594 93.359 1.00 84.44 719 GLY A N 1
ATOM 5846 C CA . GLY A 1 719 ? -63.452 -38.294 92.513 1.00 84.44 719 GLY A CA 1
ATOM 5847 C C . GLY A 1 719 ? -63.734 -36.797 92.327 1.00 84.44 719 GLY A C 1
ATOM 5848 O O . GLY A 1 719 ? -64.866 -36.425 92.017 1.00 84.44 719 GLY A O 1
ATOM 5849 N N . ILE A 1 720 ? -62.741 -35.927 92.537 1.00 87.19 720 ILE A N 1
ATOM 5850 C CA . ILE A 1 720 ? -62.881 -34.473 92.388 1.00 87.19 720 ILE A CA 1
ATOM 5851 C C . ILE A 1 720 ? -62.681 -34.113 90.910 1.00 87.19 720 ILE A C 1
ATOM 5853 O O . ILE A 1 720 ? -61.616 -34.364 90.348 1.00 87.19 720 ILE A O 1
ATOM 5857 N N . LYS A 1 721 ? -63.700 -33.519 90.274 1.00 87.38 721 LYS A N 1
ATOM 5858 C CA . LYS A 1 721 ? -63.660 -33.100 88.855 1.00 87.38 721 LYS A CA 1
ATOM 5859 C C . LYS A 1 721 ? -63.155 -31.669 88.653 1.00 87.38 721 LYS A C 1
ATOM 5861 O O . LYS A 1 721 ? -62.478 -31.395 87.664 1.00 87.38 721 LYS A O 1
ATOM 5866 N N . GLY A 1 722 ? -63.475 -30.789 89.597 1.00 88.62 722 GLY A N 1
ATOM 5867 C CA . GLY A 1 722 ? -63.093 -29.385 89.595 1.00 88.62 722 GLY A CA 1
ATOM 5868 C C . GLY A 1 722 ? -63.090 -28.808 91.009 1.00 88.62 722 GLY A C 1
ATOM 5869 O O . GLY A 1 722 ? -63.728 -29.344 91.920 1.00 88.62 722 GLY A O 1
ATOM 5870 N N . ILE A 1 723 ? -62.325 -27.735 91.199 1.00 90.50 723 ILE A N 1
ATOM 5871 C CA . ILE A 1 723 ? -62.257 -26.963 92.444 1.00 90.50 723 ILE A CA 1
ATOM 5872 C C . ILE A 1 723 ? -62.590 -25.514 92.102 1.00 90.50 723 ILE A C 1
ATOM 5874 O O . ILE A 1 723 ? -61.870 -24.874 91.339 1.00 90.50 723 ILE A O 1
ATOM 5878 N N . LEU A 1 724 ? -63.662 -24.986 92.685 1.00 91.69 724 LEU A N 1
ATOM 5879 C CA . LEU A 1 724 ? -64.069 -23.597 92.522 1.00 91.69 724 LEU A CA 1
ATOM 5880 C C . LEU A 1 724 ? -63.273 -22.723 93.497 1.00 91.69 724 LEU A C 1
ATOM 5882 O O . LEU A 1 724 ? -63.498 -22.757 94.711 1.00 91.69 724 LEU A O 1
ATOM 5886 N N . VAL A 1 725 ? -62.310 -21.980 92.951 1.00 92.38 725 VAL A N 1
ATOM 5887 C CA . VAL A 1 725 ? -61.413 -21.070 93.677 1.00 92.38 725 VAL A CA 1
ATOM 5888 C C . VAL A 1 725 ? -61.877 -19.633 93.460 1.00 92.38 725 VAL A C 1
ATOM 5890 O O . VAL A 1 725 ? -62.328 -19.282 92.371 1.00 92.38 725 VAL A O 1
ATOM 5893 N N . ARG A 1 726 ? -61.769 -18.796 94.496 1.00 91.62 726 ARG A N 1
ATOM 5894 C CA . ARG A 1 726 ? -62.274 -17.420 94.494 1.00 91.62 726 ARG A CA 1
ATOM 5895 C C . ARG A 1 726 ? -61.163 -16.426 94.798 1.00 91.62 726 ARG A C 1
ATOM 5897 O O . ARG A 1 726 ? -60.608 -16.439 95.898 1.00 91.62 726 ARG A O 1
ATOM 5904 N N . TYR A 1 727 ? -60.883 -15.568 93.824 1.00 92.31 727 TYR A N 1
ATOM 5905 C CA . TYR A 1 727 ? -59.954 -14.450 93.922 1.00 92.31 727 TYR A CA 1
ATOM 5906 C C . TYR A 1 727 ? -60.587 -13.244 93.242 1.00 92.31 727 TYR A C 1
ATOM 5908 O O . TYR A 1 727 ? -60.683 -13.201 92.019 1.00 92.31 727 TYR A O 1
ATOM 5916 N N . LYS A 1 728 ? -61.019 -12.266 94.036 1.00 89.31 728 LYS A N 1
ATOM 5917 C CA . LYS A 1 728 ? -61.550 -11.007 93.525 1.00 89.31 728 LYS A CA 1
ATOM 5918 C C . LYS A 1 728 ? -60.394 -10.041 93.292 1.00 89.31 728 LYS A C 1
ATOM 5920 O O . LYS A 1 728 ? -59.590 -9.796 94.189 1.00 89.31 728 LYS A O 1
ATOM 5925 N N . LEU A 1 729 ? -60.314 -9.512 92.079 1.00 90.38 729 LEU A N 1
ATOM 5926 C CA . LEU A 1 729 ? -59.253 -8.610 91.646 1.00 90.38 729 LEU A CA 1
ATOM 5927 C C . LEU A 1 729 ? -59.694 -7.148 91.838 1.00 90.38 729 LEU A C 1
ATOM 5929 O O . LEU A 1 729 ? -60.858 -6.811 91.610 1.00 90.38 729 LEU A O 1
ATOM 5933 N N . SER A 1 730 ? -58.770 -6.272 92.243 1.00 85.62 730 SER A N 1
ATOM 5934 C CA . SER A 1 730 ? -58.925 -4.822 92.061 1.00 85.62 730 SER A CA 1
ATOM 5935 C C . SER A 1 730 ? -58.901 -4.456 90.573 1.00 85.62 730 SER A C 1
ATOM 5937 O O . SER A 1 730 ? -58.559 -5.299 89.752 1.00 85.62 730 SER A O 1
ATOM 5939 N N . ASP A 1 731 ? -59.189 -3.199 90.220 1.00 81.50 731 ASP A N 1
ATOM 5940 C CA . ASP A 1 731 ? -59.092 -2.718 88.831 1.00 81.50 731 ASP A CA 1
ATOM 5941 C C . ASP A 1 731 ? -57.756 -3.120 88.171 1.00 81.50 731 ASP A C 1
ATOM 5943 O O . ASP A 1 731 ? -56.673 -2.860 88.706 1.00 81.50 731 ASP A O 1
ATOM 5947 N N . THR A 1 732 ? -57.858 -3.803 87.030 1.00 82.75 732 THR A N 1
ATOM 5948 C CA . THR A 1 732 ? -56.742 -4.366 86.263 1.00 82.75 732 THR A CA 1
ATOM 5949 C C . THR A 1 732 ? -56.514 -3.656 84.929 1.00 82.75 732 THR A C 1
ATOM 5951 O O . THR A 1 732 ? -55.548 -3.987 84.242 1.00 82.75 732 THR A O 1
ATOM 5954 N N . GLY A 1 733 ? -57.337 -2.662 84.559 1.00 80.00 733 GLY A N 1
ATOM 5955 C CA . GLY A 1 733 ? -57.288 -2.026 83.235 1.00 80.00 733 GLY A CA 1
ATOM 5956 C C . GLY A 1 733 ? -55.905 -1.463 82.892 1.00 80.00 733 GLY A C 1
ATOM 5957 O O . GLY A 1 733 ? -55.363 -1.733 81.821 1.00 80.00 733 GLY A O 1
ATOM 5958 N N . ASN A 1 734 ? -55.287 -0.775 83.855 1.00 83.31 734 ASN A N 1
ATOM 5959 C CA . ASN A 1 734 ? -53.952 -0.179 83.739 1.00 83.31 734 ASN A CA 1
ATOM 5960 C C . ASN A 1 734 ? -52.867 -1.230 83.438 1.00 83.31 734 ASN A C 1
ATOM 5962 O O . ASN A 1 734 ? -51.917 -0.958 82.709 1.00 83.31 734 ASN A O 1
ATOM 5966 N N . LEU A 1 735 ? -53.001 -2.423 84.027 1.00 87.38 735 LEU A N 1
ATOM 5967 C CA . LEU A 1 735 ? -52.049 -3.524 83.893 1.00 87.38 735 LEU A CA 1
ATOM 5968 C C . LEU A 1 735 ? -52.229 -4.241 82.551 1.00 87.38 735 LEU A C 1
ATOM 5970 O O . LEU A 1 735 ? -51.245 -4.523 81.871 1.00 87.38 735 LEU A O 1
ATOM 5974 N N . SER A 1 736 ? -53.477 -4.491 82.150 1.00 83.81 736 SER A N 1
ATOM 5975 C CA . SER A 1 736 ? -53.802 -5.100 80.857 1.00 83.81 736 SER A CA 1
ATOM 5976 C C . SER A 1 736 ? -53.336 -4.224 79.689 1.00 83.81 736 SER A C 1
ATOM 5978 O O . SER A 1 736 ? -52.752 -4.734 78.736 1.00 83.81 736 SER A O 1
ATOM 5980 N N . GLN A 1 737 ? -53.519 -2.903 79.790 1.00 85.25 737 GLN A N 1
ATOM 5981 C CA . GLN A 1 737 ? -53.029 -1.946 78.796 1.00 85.25 737 GLN A CA 1
ATOM 5982 C C . GLN A 1 737 ? -51.492 -1.940 78.715 1.00 85.25 737 GLN A C 1
ATOM 5984 O O . GLN A 1 737 ? -50.934 -2.040 77.625 1.00 85.25 737 GLN A O 1
ATOM 5989 N N . ALA A 1 738 ? -50.804 -1.912 79.861 1.00 85.94 738 ALA A N 1
ATOM 5990 C CA . ALA A 1 738 ? -49.341 -1.950 79.910 1.00 85.94 738 ALA A CA 1
ATOM 5991 C C . ALA A 1 738 ? -48.740 -3.246 79.339 1.00 85.94 738 ALA A C 1
ATOM 5993 O O . ALA A 1 738 ? -47.666 -3.223 78.737 1.00 85.94 738 ALA A O 1
ATOM 5994 N N . TYR A 1 739 ? -49.433 -4.377 79.499 1.00 88.12 739 TYR A N 1
ATOM 5995 C CA . TYR A 1 739 ? -49.050 -5.628 78.851 1.00 88.12 739 TYR A CA 1
ATOM 5996 C C . TYR A 1 739 ? -49.146 -5.541 77.322 1.00 88.12 739 TYR A C 1
ATOM 5998 O O . TYR A 1 739 ? -48.193 -5.916 76.640 1.00 88.12 739 TYR A O 1
ATOM 6006 N N . ILE A 1 740 ? -50.249 -5.002 76.788 1.00 87.81 740 ILE A N 1
ATOM 6007 C CA . ILE A 1 740 ? -50.440 -4.820 75.339 1.00 87.81 740 ILE A CA 1
ATOM 6008 C C . ILE A 1 740 ? -49.344 -3.914 74.760 1.00 87.81 740 ILE A C 1
ATOM 6010 O O . ILE A 1 740 ? -48.762 -4.239 73.726 1.00 87.81 740 ILE A O 1
ATOM 6014 N N . GLU A 1 741 ? -49.024 -2.810 75.437 1.00 87.75 741 GLU A N 1
ATOM 6015 C CA . GLU A 1 741 ? -47.966 -1.881 75.020 1.00 87.75 741 GLU A CA 1
ATOM 6016 C C . GLU A 1 741 ? -46.578 -2.542 75.033 1.00 87.75 741 GLU A C 1
ATOM 6018 O O . GLU A 1 741 ? -45.839 -2.445 74.052 1.00 87.75 741 GLU A O 1
ATOM 6023 N N . TRP A 1 742 ? -46.229 -3.280 76.093 1.00 89.88 742 TRP A N 1
ATOM 6024 C CA . TRP A 1 742 ? -44.958 -4.014 76.158 1.00 89.88 742 TRP A CA 1
ATOM 6025 C C . TRP A 1 742 ? -44.858 -5.116 75.090 1.00 89.88 742 TRP A C 1
ATOM 6027 O O . TRP A 1 742 ? -43.808 -5.260 74.460 1.00 89.88 742 TRP A O 1
ATOM 6037 N N . GLU A 1 743 ? -45.939 -5.862 74.833 1.00 88.44 743 GLU A N 1
ATOM 6038 C CA . GLU A 1 743 ? -45.952 -6.896 73.793 1.00 88.44 743 GLU A CA 1
ATOM 6039 C C . GLU A 1 743 ? -45.771 -6.285 72.392 1.00 88.44 743 GLU A C 1
ATOM 6041 O O . GLU A 1 743 ? -44.980 -6.796 71.596 1.00 88.44 743 GLU A O 1
ATOM 6046 N N . GLN A 1 744 ? -46.425 -5.155 72.101 1.00 89.38 744 GLN A N 1
ATOM 6047 C CA . GLN A 1 744 ? -46.258 -4.434 70.833 1.00 89.38 744 GLN A CA 1
ATOM 6048 C C . GLN A 1 744 ? -44.811 -3.962 70.621 1.00 89.38 744 GLN A C 1
ATOM 6050 O O . GLN A 1 744 ? -44.231 -4.244 69.568 1.00 89.38 744 GLN A O 1
ATOM 6055 N N . LEU A 1 745 ? -44.198 -3.328 71.630 1.00 90.06 745 LEU A N 1
ATOM 6056 C CA . LEU A 1 745 ? -42.796 -2.882 71.576 1.00 90.06 745 LEU A CA 1
ATOM 6057 C C . LEU A 1 745 ? -41.827 -4.057 71.347 1.00 90.06 745 LEU A C 1
ATOM 6059 O O . LEU A 1 745 ? -40.852 -3.935 70.600 1.00 90.06 745 LEU A O 1
ATOM 6063 N N . LYS A 1 746 ? -42.103 -5.218 71.956 1.00 89.19 746 LYS A N 1
ATOM 6064 C CA . LYS A 1 746 ? -41.316 -6.444 71.763 1.00 89.19 746 LYS A CA 1
ATOM 6065 C C . LYS A 1 746 ? -41.445 -6.989 70.335 1.00 89.19 746 LYS A C 1
ATOM 6067 O O . LYS A 1 746 ? -40.428 -7.262 69.699 1.00 89.19 746 LYS A O 1
ATOM 6072 N N . GLN A 1 747 ? -42.664 -7.077 69.799 1.00 89.38 747 GLN A N 1
ATOM 6073 C CA . GLN A 1 747 ? -42.905 -7.545 68.427 1.00 89.38 747 GLN A CA 1
ATOM 6074 C C . GLN A 1 747 ? -42.294 -6.619 67.359 1.00 89.38 747 GLN A C 1
ATOM 6076 O O . GLN A 1 747 ? -41.837 -7.095 66.319 1.00 89.38 747 GLN A O 1
ATOM 6081 N N . GLU A 1 748 ? -42.287 -5.301 67.577 1.00 90.38 748 GLU A N 1
ATOM 6082 C CA . GLU A 1 748 ? -41.650 -4.342 66.664 1.00 90.38 748 GLU A CA 1
ATOM 6083 C C . GLU A 1 748 ? -40.119 -4.493 66.655 1.00 90.38 748 GLU A C 1
ATOM 6085 O O . GLU A 1 748 ? -39.491 -4.492 65.593 1.00 90.38 748 GLU A O 1
ATOM 6090 N N . LYS A 1 749 ? -39.522 -4.735 67.828 1.00 90.06 749 LYS A N 1
ATOM 6091 C CA . LYS A 1 749 ? -38.080 -4.952 67.989 1.00 90.06 749 LYS A CA 1
ATOM 6092 C C . LYS A 1 749 ? -37.589 -6.198 67.262 1.00 90.06 749 LYS A C 1
ATOM 6094 O O . LYS A 1 749 ? -36.556 -6.136 66.596 1.00 90.06 749 LYS A O 1
ATOM 6099 N N . ASP A 1 750 ? -38.320 -7.305 67.360 1.00 88.31 750 ASP A N 1
ATOM 6100 C CA . ASP A 1 750 ? -37.935 -8.546 66.685 1.00 88.31 750 ASP A CA 1
ATOM 6101 C C . ASP A 1 750 ? -38.012 -8.395 65.150 1.00 88.31 750 ASP A C 1
ATOM 6103 O O . ASP A 1 750 ? -37.070 -8.774 64.451 1.00 88.31 750 ASP A O 1
ATOM 6107 N N . LYS A 1 751 ? -39.034 -7.703 64.617 1.00 89.75 751 LYS A N 1
ATOM 6108 C CA . LYS A 1 751 ? -39.135 -7.377 63.175 1.00 89.75 751 LYS A CA 1
ATOM 6109 C C . LYS A 1 751 ? -37.957 -6.539 62.667 1.00 89.75 751 LYS A C 1
ATOM 6111 O O . LYS A 1 751 ? -37.395 -6.843 61.614 1.00 89.75 751 LYS A O 1
ATOM 6116 N N . LEU A 1 752 ? -37.573 -5.488 63.397 1.00 89.44 752 LEU A N 1
ATOM 6117 C CA . LEU A 1 752 ? -36.435 -4.638 63.019 1.00 89.44 752 LEU A CA 1
ATOM 6118 C C . LEU A 1 752 ? -35.102 -5.398 63.084 1.00 89.44 752 LEU A C 1
ATOM 6120 O O . LEU A 1 752 ? -34.214 -5.161 62.265 1.00 89.44 752 LEU A O 1
ATOM 6124 N N . LYS A 1 753 ? -34.970 -6.350 64.011 1.00 88.62 753 LYS A N 1
ATOM 6125 C CA . LYS A 1 753 ? -33.786 -7.204 64.141 1.00 88.62 753 LYS A CA 1
ATOM 6126 C C . LYS A 1 753 ? -33.651 -8.199 62.981 1.00 88.62 753 LYS A C 1
ATOM 6128 O O . LYS A 1 753 ? -32.552 -8.365 62.453 1.00 88.62 753 LYS A O 1
ATOM 6133 N N . ASP A 1 754 ? -34.749 -8.801 62.527 1.00 87.00 754 ASP A N 1
ATOM 6134 C CA . ASP A 1 754 ? -34.743 -9.657 61.332 1.00 87.00 754 ASP A CA 1
ATOM 6135 C C . ASP A 1 754 ? -34.394 -8.859 60.063 1.00 87.00 754 ASP A C 1
ATOM 6137 O O . ASP A 1 754 ? -33.599 -9.310 59.229 1.00 87.00 754 ASP A O 1
ATOM 6141 N N . LEU A 1 755 ? -34.915 -7.631 59.942 1.00 87.25 755 LEU A N 1
ATOM 6142 C CA . LEU A 1 755 ? -34.560 -6.713 58.855 1.00 87.25 755 LEU A CA 1
ATOM 6143 C C . LEU A 1 755 ? -33.066 -6.345 58.887 1.00 87.25 755 LEU A C 1
ATOM 6145 O O . LEU A 1 755 ? -32.403 -6.398 57.850 1.00 87.25 755 LEU A O 1
ATOM 6149 N N . GLN A 1 756 ? -32.512 -6.054 60.070 1.00 87.44 756 GLN A N 1
ATOM 6150 C CA . GLN A 1 756 ? -31.084 -5.788 60.269 1.00 87.44 756 GLN A CA 1
ATOM 6151 C C . GLN A 1 756 ? -30.207 -6.956 59.790 1.00 87.44 756 GLN A C 1
ATOM 6153 O O . GLN A 1 756 ? -29.211 -6.735 59.096 1.00 87.44 756 GLN A O 1
ATOM 6158 N N . VAL A 1 757 ? -30.570 -8.200 60.123 1.00 83.31 757 VAL A N 1
ATOM 6159 C CA . VAL A 1 757 ? -29.839 -9.405 59.688 1.00 83.31 757 VAL A CA 1
ATOM 6160 C C . VAL A 1 757 ? -29.914 -9.577 58.167 1.00 83.31 757 VAL A C 1
ATOM 6162 O O . VAL A 1 757 ? -28.897 -9.855 57.531 1.00 83.31 757 VAL A O 1
ATOM 6165 N N . ASN A 1 758 ? -31.083 -9.357 57.559 1.00 81.94 758 ASN A N 1
ATOM 6166 C CA . ASN A 1 758 ? -31.266 -9.451 56.108 1.00 81.94 758 ASN A CA 1
ATOM 6167 C C . ASN A 1 758 ? -30.428 -8.398 55.352 1.00 81.94 758 ASN A C 1
ATOM 6169 O O . ASN A 1 758 ? -29.652 -8.749 54.461 1.00 81.94 758 ASN A O 1
ATOM 6173 N N . LEU A 1 759 ? -30.501 -7.126 55.764 1.00 79.88 759 LEU A N 1
ATOM 6174 C CA . LEU A 1 759 ? -29.689 -6.038 55.204 1.00 79.88 759 LEU A CA 1
ATOM 6175 C C . LEU A 1 759 ? -28.182 -6.299 55.375 1.00 79.88 759 LEU A C 1
ATOM 6177 O O . LEU A 1 759 ? -27.411 -6.096 54.438 1.00 79.88 759 LEU A O 1
ATOM 6181 N N . SER A 1 760 ? -27.763 -6.822 56.531 1.00 76.56 760 SER A N 1
ATOM 6182 C CA . SER A 1 760 ? -26.363 -7.193 56.784 1.00 76.56 760 SER A CA 1
ATOM 6183 C C . SER A 1 760 ? -25.888 -8.314 55.853 1.00 76.56 760 SER A C 1
ATOM 6185 O O . SER A 1 760 ? -24.814 -8.207 55.263 1.00 76.56 760 SER A O 1
ATOM 6187 N N . ASN A 1 761 ? -26.701 -9.354 55.643 1.00 70.31 761 ASN A N 1
ATOM 6188 C CA . ASN A 1 761 ? -26.376 -10.453 54.728 1.00 70.31 761 ASN A CA 1
ATOM 6189 C C . ASN A 1 761 ? -26.281 -9.987 53.265 1.00 70.31 761 ASN A C 1
ATOM 6191 O O . ASN A 1 761 ? -25.366 -10.401 52.554 1.00 70.31 761 ASN A O 1
ATOM 6195 N N . LYS A 1 762 ? -27.157 -9.070 52.825 1.00 68.88 762 LYS A N 1
ATOM 6196 C CA . LYS A 1 762 ? -27.075 -8.437 51.493 1.00 68.88 762 LYS A CA 1
ATOM 6197 C C . LYS A 1 762 ? -25.805 -7.600 51.294 1.00 68.88 762 LYS A C 1
ATOM 6199 O O . LYS A 1 762 ? -25.352 -7.443 50.167 1.00 68.88 762 LYS A O 1
ATOM 6204 N N . LEU A 1 763 ? -25.217 -7.065 52.366 1.00 63.75 763 LEU A N 1
ATOM 6205 C CA . LEU A 1 763 ? -23.954 -6.318 52.316 1.00 63.75 763 LEU A CA 1
ATOM 6206 C C . LEU A 1 763 ? -22.703 -7.219 52.359 1.00 63.75 763 LEU A C 1
ATOM 6208 O O . LEU A 1 763 ? -21.607 -6.724 52.088 1.00 63.75 763 LEU A O 1
ATOM 6212 N N . LEU A 1 764 ? -22.862 -8.509 52.686 1.00 51.75 764 LEU A N 1
ATOM 6213 C CA . LEU A 1 764 ? -21.788 -9.500 52.859 1.00 51.75 764 LEU A CA 1
ATOM 6214 C C . LEU A 1 764 ? -21.550 -10.402 51.634 1.00 51.75 764 LEU A C 1
ATOM 6216 O O . LEU A 1 764 ? -20.620 -11.211 51.647 1.00 51.75 764 LEU A O 1
ATOM 6220 N N . THR A 1 765 ? -22.339 -10.276 50.562 1.00 53.75 765 THR A N 1
ATOM 6221 C CA . THR A 1 765 ? -22.049 -10.957 49.290 1.00 53.75 765 THR A CA 1
ATOM 6222 C C . THR A 1 765 ? -20.720 -10.451 48.724 1.00 53.75 765 THR A C 1
ATOM 6224 O O . THR A 1 765 ? -20.593 -9.280 48.370 1.00 53.75 765 THR A O 1
ATOM 6227 N N . THR A 1 766 ? -19.724 -11.339 48.681 1.00 48.78 766 THR A N 1
ATOM 6228 C CA . THR A 1 766 ? -18.313 -11.033 48.385 1.00 48.78 766 THR A CA 1
ATOM 6229 C C . THR A 1 766 ? -18.143 -10.393 47.009 1.00 48.78 766 THR A C 1
ATOM 6231 O O . THR A 1 766 ? -18.737 -10.874 46.042 1.00 48.78 766 THR A O 1
ATOM 6234 N N . HIS A 1 767 ? -17.297 -9.367 46.887 1.00 54.72 767 HIS A N 1
ATOM 6235 C CA . HIS A 1 767 ? -17.070 -8.730 45.589 1.00 54.72 767 HIS A CA 1
ATOM 6236 C C . HIS A 1 767 ? -16.370 -9.684 44.605 1.00 54.72 767 HIS A C 1
ATOM 6238 O O . HIS A 1 767 ? -15.544 -10.513 45.001 1.00 54.72 767 HIS A O 1
ATOM 6244 N N . SER A 1 768 ? -16.622 -9.501 43.306 1.00 51.59 768 SER A N 1
ATOM 6245 C CA . SER A 1 768 ? -15.878 -10.150 42.213 1.00 51.59 768 SER A CA 1
ATOM 6246 C C . SER A 1 768 ? -14.359 -9.956 42.356 1.00 51.59 768 SER A C 1
ATOM 6248 O O . SER A 1 768 ? -13.591 -10.916 42.270 1.00 51.59 768 SER A O 1
ATOM 6250 N N . TRP A 1 769 ? -13.929 -8.732 42.677 1.00 54.84 769 TRP A N 1
ATOM 6251 C CA . TRP A 1 769 ? -12.520 -8.335 42.767 1.00 54.84 769 TRP A CA 1
ATOM 6252 C C . TRP A 1 769 ? -11.780 -8.771 44.047 1.00 54.84 769 TRP A C 1
ATOM 6254 O O . TRP A 1 769 ? -10.552 -8.669 44.084 1.00 54.84 769 TRP A O 1
ATOM 6264 N N . GLU A 1 770 ? -12.469 -9.270 45.081 1.00 54.47 770 GLU A N 1
ATOM 6265 C CA . GLU A 1 770 ? -11.844 -9.693 46.355 1.00 54.47 770 GLU A CA 1
ATOM 6266 C C . GLU A 1 770 ? -11.241 -11.106 46.303 1.00 54.47 770 GLU A C 1
ATOM 6268 O O . GLU A 1 770 ? -10.453 -11.478 47.171 1.00 54.47 770 GLU A O 1
ATOM 6273 N N . LYS A 1 771 ? -11.581 -11.912 45.288 1.00 52.03 771 LYS A N 1
ATOM 6274 C CA . LYS A 1 771 ? -11.192 -13.333 45.215 1.00 52.03 771 LYS A CA 1
ATOM 6275 C C . LYS A 1 771 ? -9.822 -13.609 44.583 1.00 52.03 771 LYS A C 1
ATOM 6277 O O . LYS A 1 771 ? -9.429 -14.772 44.515 1.00 52.03 771 LYS A O 1
ATOM 6282 N N . SER A 1 772 ? -9.084 -12.601 44.110 1.00 56.03 772 SER A N 1
ATOM 6283 C CA . SER A 1 772 ? -7.794 -12.826 43.439 1.00 56.03 772 SER A CA 1
ATOM 6284 C C . SER A 1 772 ? -6.748 -11.733 43.693 1.00 56.03 772 SER A C 1
ATOM 6286 O O . SER A 1 772 ? -7.057 -10.554 43.850 1.00 56.03 772 SER A O 1
ATOM 6288 N N . ALA A 1 773 ? -5.470 -12.127 43.697 1.00 67.06 773 ALA A N 1
ATOM 6289 C CA . ALA A 1 773 ? -4.319 -11.231 43.839 1.00 67.06 773 ALA A CA 1
ATOM 6290 C C . ALA A 1 773 ? -3.969 -10.543 42.501 1.00 67.06 773 ALA A C 1
ATOM 6292 O O . ALA A 1 773 ? -2.859 -10.663 41.989 1.00 67.06 773 ALA A O 1
ATOM 6293 N N . TRP A 1 774 ? -4.941 -9.869 41.883 1.00 81.31 774 TRP A N 1
ATOM 6294 C CA . TRP A 1 774 ? -4.844 -9.407 40.494 1.00 81.31 774 TRP A CA 1
ATOM 6295 C C . TRP A 1 774 ? -4.002 -8.139 40.281 1.00 81.31 774 TRP A C 1
ATOM 6297 O O . TRP A 1 774 ? -3.551 -7.923 39.159 1.00 81.31 774 TRP A O 1
ATOM 6307 N N . ILE A 1 775 ? -3.732 -7.331 41.317 1.00 80.75 775 ILE A N 1
ATOM 6308 C CA . ILE A 1 775 ? -2.947 -6.080 41.194 1.00 80.75 775 ILE A CA 1
ATOM 6309 C C . ILE A 1 775 ? -1.565 -6.330 40.565 1.00 80.75 775 ILE A C 1
ATOM 6311 O O . ILE A 1 775 ? -1.118 -5.548 39.731 1.00 80.75 775 ILE A O 1
ATOM 6315 N N . SER A 1 776 ? -0.894 -7.433 40.908 1.00 80.00 776 SER A N 1
ATOM 6316 C CA . SER A 1 776 ? 0.426 -7.776 40.351 1.00 80.00 776 SER A CA 1
ATOM 6317 C C . SER A 1 776 ? 0.396 -8.152 38.863 1.00 80.00 776 SER A C 1
ATOM 6319 O O . SER A 1 776 ? 1.452 -8.238 38.241 1.00 80.00 776 SER A O 1
ATOM 6321 N N . ARG A 1 777 ? -0.796 -8.365 38.288 1.00 84.75 777 ARG A N 1
ATOM 6322 C CA . ARG A 1 777 ? -1.017 -8.686 36.870 1.00 84.75 777 ARG A CA 1
ATOM 6323 C C . ARG A 1 777 ? -1.387 -7.461 36.026 1.00 84.75 777 ARG A C 1
ATOM 6325 O O . ARG A 1 777 ? -1.662 -7.626 34.841 1.00 84.75 777 ARG A O 1
ATOM 6332 N N . LEU A 1 778 ? -1.406 -6.256 36.609 1.00 86.62 778 LEU A N 1
ATOM 6333 C CA . LEU A 1 778 ? -1.718 -5.016 35.891 1.00 86.62 778 LEU A CA 1
ATOM 6334 C C . LEU A 1 778 ? -0.759 -4.810 34.700 1.00 86.62 778 LEU A C 1
ATOM 6336 O O . LEU A 1 778 ? 0.449 -4.671 34.910 1.00 86.62 778 LEU A O 1
ATOM 6340 N N . PRO A 1 779 ? -1.259 -4.756 33.452 1.00 89.19 779 PRO A N 1
ATOM 6341 C CA . PRO A 1 779 ? -0.410 -4.558 32.283 1.00 89.19 779 PRO A CA 1
ATOM 6342 C C . PRO A 1 779 ? 0.169 -3.137 32.256 1.00 89.19 779 PRO A C 1
ATOM 6344 O O . PRO A 1 779 ? -0.559 -2.154 32.381 1.00 89.19 779 PRO A O 1
ATOM 6347 N N . GLY A 1 780 ? 1.485 -3.022 32.050 1.00 83.56 780 GLY A N 1
ATOM 6348 C CA . GLY A 1 780 ? 2.165 -1.727 31.920 1.00 83.56 780 GLY A CA 1
ATOM 6349 C C . GLY A 1 780 ? 1.805 -0.989 30.624 1.00 83.56 780 GLY A C 1
ATOM 6350 O O . GLY A 1 780 ? 1.427 0.179 30.660 1.00 83.56 780 GLY A O 1
AT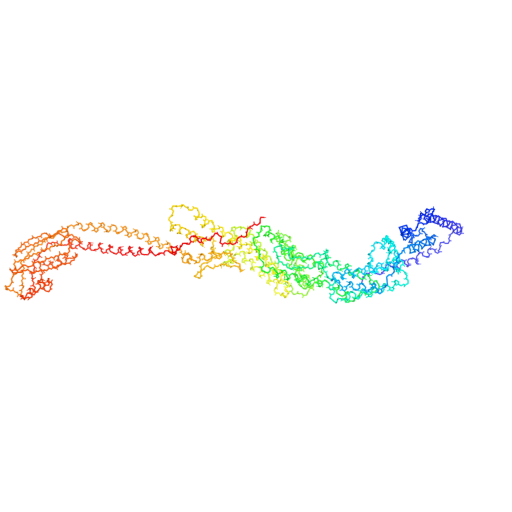OM 6351 N N . ASN A 1 781 ? 1.865 -1.702 29.494 1.00 85.00 781 ASN A N 1
ATOM 6352 C CA . ASN A 1 781 ? 1.489 -1.208 28.168 1.00 85.00 781 ASN A CA 1
ATOM 6353 C C . ASN A 1 781 ? 0.304 -2.021 27.630 1.00 85.00 781 ASN A C 1
ATOM 6355 O O . ASN A 1 781 ? 0.359 -3.254 27.583 1.00 85.00 781 ASN A O 1
ATOM 6359 N N . ILE A 1 782 ? -0.753 -1.324 27.210 1.00 90.56 782 ILE A N 1
ATOM 6360 C CA . ILE A 1 782 ? -2.008 -1.942 26.750 1.00 90.56 782 ILE A CA 1
ATOM 6361 C C . ILE A 1 782 ? -2.226 -1.852 25.236 1.00 90.56 782 ILE A C 1
ATOM 6363 O O . ILE A 1 782 ? -3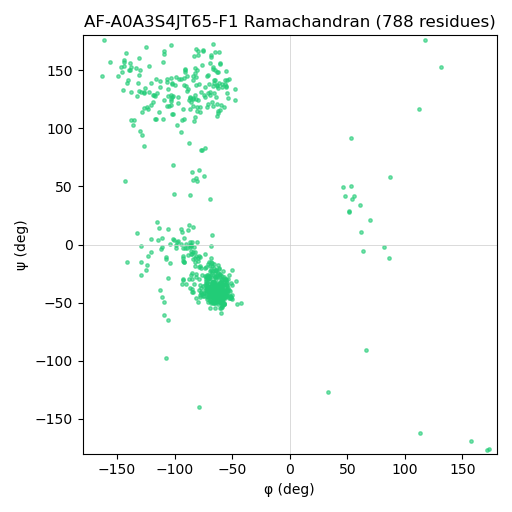.099 -2.535 24.717 1.00 90.56 782 ILE A O 1
ATOM 6367 N N . THR A 1 783 ? -1.439 -1.040 24.529 1.00 88.31 783 THR A N 1
ATOM 6368 C CA . THR A 1 783 ? -1.484 -0.846 23.072 1.00 88.31 783 THR A CA 1
ATOM 6369 C C . THR A 1 783 ? -0.065 -0.766 22.508 1.00 88.31 783 THR A C 1
ATOM 6371 O O . THR A 1 783 ? 0.885 -0.455 23.233 1.00 88.31 783 THR A O 1
ATOM 6374 N N . ILE A 1 784 ? 0.094 -1.074 21.219 1.00 76.19 784 ILE A N 1
ATOM 6375 C CA . ILE A 1 784 ? 1.376 -0.938 20.514 1.00 76.19 784 ILE A CA 1
ATOM 6376 C C . ILE A 1 784 ? 1.495 0.490 19.978 1.00 76.19 784 ILE A C 1
ATOM 6378 O O . ILE A 1 784 ? 0.719 0.894 19.117 1.00 76.19 784 ILE A O 1
ATOM 6382 N N . CYS A 1 785 ? 2.490 1.231 20.467 1.00 74.50 785 CYS A N 1
ATOM 6383 C CA . CYS A 1 785 ? 2.808 2.571 19.984 1.00 74.50 785 CYS A CA 1
ATOM 6384 C C . CYS A 1 785 ? 4.163 2.600 19.290 1.00 74.50 785 CYS A C 1
ATOM 6386 O O . CYS A 1 785 ? 5.176 2.425 19.975 1.00 74.50 785 CYS A O 1
ATOM 6388 N N . PRO A 1 786 ? 4.219 2.857 17.971 1.00 68.06 786 PRO A N 1
ATOM 6389 C CA . PRO A 1 786 ? 5.472 3.249 17.353 1.00 68.06 786 PRO A CA 1
ATOM 6390 C C . PRO A 1 786 ? 5.921 4.581 17.964 1.00 68.06 786 PRO A C 1
ATOM 6392 O O . PRO A 1 786 ? 5.117 5.497 18.154 1.00 68.06 786 PRO A O 1
ATOM 6395 N N . VAL A 1 787 ? 7.210 4.685 18.286 1.00 54.31 787 VAL A N 1
ATOM 6396 C CA . VAL A 1 787 ? 7.815 5.972 18.640 1.00 54.31 787 VAL A CA 1
ATOM 6397 C C . VAL A 1 787 ? 7.732 6.856 17.399 1.00 54.31 787 VAL A C 1
ATOM 6399 O O . VAL A 1 787 ? 8.162 6.437 16.326 1.00 54.31 787 VAL A O 1
ATOM 6402 N N . VAL A 1 788 ? 7.167 8.056 17.536 1.00 44.56 788 VAL A N 1
ATOM 6403 C CA . VAL A 1 788 ? 7.194 9.055 16.463 1.00 44.56 788 VAL A CA 1
ATOM 6404 C C . VAL A 1 788 ? 8.659 9.396 16.202 1.00 44.56 788 VAL A C 1
ATOM 6406 O O . VAL A 1 788 ? 9.331 9.914 17.092 1.00 44.56 788 VAL A O 1
ATOM 6409 N N . GLN A 1 789 ? 9.158 9.072 15.010 1.00 35.31 789 GLN A N 1
ATOM 6410 C CA . GLN A 1 789 ? 10.382 9.686 14.507 1.00 35.31 789 GLN A CA 1
ATOM 6411 C C . GLN A 1 789 ? 10.037 11.140 14.161 1.00 35.31 789 GLN A C 1
ATOM 6413 O O . GLN A 1 789 ? 9.097 11.376 13.399 1.00 35.31 789 GLN A O 1
ATOM 6418 N N . GLU A 1 790 ? 10.730 12.079 14.810 1.00 28.81 790 GLU A N 1
ATOM 6419 C CA . GLU A 1 790 ? 10.587 13.531 14.600 1.00 28.81 790 GLU A CA 1
ATOM 6420 C C . GLU A 1 790 ? 11.064 13.970 13.206 1.00 28.81 790 GLU A C 1
ATOM 6422 O O . GLU A 1 790 ? 12.113 13.455 12.753 1.00 28.81 790 GLU A O 1
#

Foldseek 3Di:
DDDDPDPPVVVCCCPPPVVVVVVPPPDDPPCVVVVVVVVVVVVVVVVVVLVVQLVVVLVPQLPDDPDDDDLDLVSLLVSLLSCQPPPPPDPSNVVPNVVSVVVNVVSLVSLLVVFDKDFDDLVQLLVVLVVQCVVDDLQVLLVSLLLLLQQLLLLVCLLVVHHLVVSVVGRDRDPSLQRIGTPDPHDPSSSSSNSSVVLNDPCNVVSLVSSVVSSLCSCPVDLVSCSLLDADPVQQWAALCVLPVPQDDPQTQGSLLFPVNLVVSVVSVVSSCVSCPPHGRPPSSVVVNVCSLVVSLVSVLVSLLVSLVSCLVPAAEADDLVQLVCQLVLNHSLSVVLVRVCVRSVPQDPVRDDPVNVLSVLVNLLSVQHPDPDPVNVVSLVVSQVVLVVSCVVVVDPCPDRPVLSVLSVQLSVLSVVLSVQLSDLVSLLVLLLCLLVVPPVRSLNSNVVSLCVNCCRSCVPDDRVSVVSSSSSVVSVSNNSVNNSLLSLLVQLQVLCCVQQVVPLVPDDPPDDPVRSLVVSVVSVLVSVVPSCNSQWDQDQVAIDGRDHPNDGFFWDPLLRVLCRLFDDNCNNDPVVVVVLVVLVVVLVVLVVVLVVLVVVLVVLQPDKDKKKKWWAAKAQPPDPPWGFQWKKKWWAWPVDIWIDTGRRDGDMGMDIDGQPTTFKIWMWTHTPPDIWIAMAGGSCSVVVVCVQCVVQKHWAALVRTDPVNSVVCVVVVGGTMITGMDMDDCPVVVVSNVVSVVSVVVSVVSVVSSVVSVVVNPPDDSSPPDPSPVSDDSGTGDHDDDDD

pLDDT: mean 83.03, std 13.57, range [28.81, 97.56]

Mean predicted aligned error: 17.93 Å

Secondary structure (DSSP, 8-state):
----TTSHHHHHHIIIIIHHHHHS----TTSHHHHHHHHHHHHHHHHHHHHHHHHHHHHTSS---SSS----HHHHHHHHHHHHHHTTT-GGGGGGHHHHHHHHHHHHHHHHHH--EEEPPHHHHHHHHHHHHHHS-HHHHHHHHHHHHHHHHHHHHHHTT--HHHHTTSPPPPTTT-SEEESS---HHHHHHHHHHHHTSTTHHHHHHHHHHHHHHHHTT-TT-TTTTS-BTTBPPEEGGGT-TT-----EE-GGGSHHHHHHHHHHHHHHHHHHTTSPPPHHHHHHHHTHHHHHHHHHHHHHHHHHHHHTT----PPPHHHHHHHHTT-SHHHHHHHHHHHHHTTS-GGG--HHHHHHHHHHHHHH-----SHHHHHHHHHHHHHHHHHHHHTT-----SHHHHHHHHHHHHHHHHHHHHHSSHHHHHHHHHHHHTT-TT-HHHHHHHHHHHHHHHHHTT---HHHHHHHHHHHHHHHHHHHHHHHHHHHHHHHHHIIIIIHHHHT--TTS-HHHHHHHHHHHHHHHHHTTTBTTEEEETTEEEEPEETTEE--B-HHHHHHHHHH--GGGGSTHHHHHHHHHHHHHHHHHHHHHHHHHHHHHHHT--EEEEEEEEEEE-TT-SS----EEEEEEEETT--EEEEESSS--EEEEEE-TTTEEEEEEEEE-SS-EEEEEEESTTHHHHHHHHTTTSEEEEEGGGS-HHHHHHHHHTT--EEEEEEEEPP-HHHHHHHHHHHHHHHHHHHHHHHHHHHHHHH-S--GGGGS-GGGG--S--B-------

Solvent-accessible surface area (backbone atoms only — not comparable to full-atom values): 44164 Å² total; per-residue (Å²): 138,85,90,80,93,72,71,64,66,60,57,52,46,47,62,71,56,52,48,56,64,68,66,73,65,86,73,79,96,78,53,72,64,61,53,50,51,49,51,52,48,49,53,51,50,51,50,50,51,50,49,52,52,21,50,57,54,53,66,56,67,75,64,75,72,94,68,84,82,77,77,47,63,68,56,31,46,52,53,44,39,50,40,53,76,64,41,74,87,36,72,69,32,57,95,51,38,68,70,51,46,57,50,43,51,49,34,54,55,49,45,54,73,68,54,57,61,48,78,55,56,68,70,58,34,53,50,56,51,50,53,52,45,75,72,39,52,44,46,51,34,35,52,49,53,52,39,52,19,34,25,41,42,41,48,54,40,38,65,69,65,56,39,64,74,56,55,70,72,42,57,70,62,40,83,68,69,45,52,59,45,63,78,61,95,67,54,71,66,42,54,52,51,49,41,35,60,54,44,62,37,92,63,23,63,57,49,54,52,54,51,44,54,47,50,52,51,61,67,62,70,42,94,80,44,56,30,73,74,29,74,44,95,93,39,65,58,51,44,57,45,82,52,39,77,86,56,90,70,93,56,59,42,62,17,44,67,37,58,74,22,47,57,47,52,52,53,50,49,53,46,48,50,56,32,42,70,88,54,80,71,59,62,71,59,56,51,52,62,71,44,43,70,56,52,36,48,52,53,52,42,53,38,48,36,49,51,26,60,69,50,69,78,68,79,53,62,79,73,53,73,66,60,55,49,20,58,73,66,68,59,29,46,66,47,53,48,52,48,51,56,47,66,56,53,58,84,58,51,79,93,72,45,55,71,68,54,56,52,46,52,54,49,53,52,60,71,65,60,69,95,57,95,55,70,65,47,54,52,56,48,50,54,53,51,51,49,52,51,52,49,28,67,71,69,73,46,93,67,91,64,56,69,66,50,60,50,39,47,47,52,23,54,50,27,46,46,53,26,50,60,38,49,75,36,70,80,49,19,43,55,50,48,26,35,32,36,68,65,36,79,87,25,46,62,47,43,26,55,54,31,42,54,50,31,49,48,66,72,48,68,84,68,84,59,68,48,60,54,21,54,50,50,46,55,49,46,56,55,50,36,56,48,38,19,36,42,46,51,34,28,39,52,39,34,48,46,46,41,56,56,38,54,42,54,57,75,70,50,74,92,85,61,54,71,67,60,48,49,55,50,52,50,51,33,48,52,50,39,52,72,46,73,40,41,50,47,46,46,67,46,99,96,31,76,42,77,35,48,41,96,91,45,55,59,64,59,32,68,68,41,53,52,48,46,54,76,64,56,58,58,68,75,75,48,76,61,66,66,51,56,51,51,50,50,50,55,49,46,54,50,49,49,55,49,50,56,53,50,52,53,54,48,54,54,52,40,68,48,78,40,71,40,44,38,36,38,42,57,49,44,38,92,92,41,93,88,61,67,57,54,23,41,31,45,37,40,44,31,83,92,52,69,34,70,41,78,32,69,50,42,85,42,76,35,75,37,76,46,35,55,93,39,35,46,30,27,38,40,40,37,31,39,95,89,53,66,38,43,35,70,37,70,40,71,55,12,64,58,56,48,52,64,58,25,69,84,26,44,36,75,48,46,34,86,72,32,41,74,71,31,24,55,55,38,52,76,71,70,44,64,46,40,37,38,32,40,36,66,47,86,51,65,75,51,56,51,50,49,53,53,52,50,52,55,51,56,53,49,54,54,51,50,55,49,48,53,52,49,51,54,71,70,63,66,75,59,83,70,74,78,57,85,54,78,87,66,63,65,84,67,43,36,74,65,82,80,82,82,129

Organism: Escherichia coli (NCBI:txid562)

Radius of gyration: 63.61 Å; Cα contacts (8 Å, |Δi|>4): 901; chains: 1; bounding box: 137×92×190 Å

Sequence (790 aa):
MGEKDKNCIFADILISEILPQIHDSDVIHVNKQRVNVSFKSVIAMTALCFVGYSGYCSYNVYNIRHGSVDTSHAFLTEQISKYEDKVRSNMRYFPFKPALDDKYLFFRESLHKTTRFDISPVSWRVTEYKKNFMQASPSGKRELILSLSSSLISWDKMMKDESLSDLAKSPGIHELLKITRPHDKISSIASLAVERDEIQKNNGIENIYVFRNLLTELVQSDPSYSWFVSEDVNIPAVRITDFWEDENSSVYLSGIWTQPGQNKLHQWYETIKEAYGRDTVPEAFSSFVLYLDESRQEHFRQFIMSVARARKDSHSGLMNPLQLTNIIHNRSSEHRFFQFVDDELHNIPTSSAQDWLSEFRLLNHLFSLKVDNGMKRQIEQFDLMLRIYLISVLNNSQMNRTLTHVTTWRSWQNALRNAVNSVLHTASSVELIRNAMRSDPENKLVILFDEFEKVRSVINSNNREPVIDSVWDIYERQIYQLLDHAVTYTGCWVGEQWRNSVLGRFNSGKHNLSYSEMQGKVYKDIIGFLKGPSNGVLALDPDGVRLLSFRERSIPFSPSFITFINDIVSPDDLLDVWLRERTQNKDELINVQGQLDLLNQTLQNAESQPYRVTIDSAPATIPDNPRVKPTGTTLTLECKTGNSSIRSMNFADSGIFTWYPGSCHSVRIDILFPNFSATYKFTGETAWIDFINKFSDGESELMTKDFSPESRNFLESMGIKGILVRYKLSDTGNLSQAYIEWEQLKQEKDKLKDLQVNLSNKLLTTHSWEKSAWISRLPGNITICPVVQE

Nearest PDB structures (foldseek):
  6xns-assembly2_F  TM=2.236E-01  e=9.580E+00  synthetic construct
  8qai-assembly1_A  TM=1.401E-01  e=8.420E+00  synthetic construct